Protein AF-0000000072926643 (afdb_homodimer)

Structure (mmCIF, N/CA/C/O backbone):
data_AF-0000000072926643-model_v1
#
loop_
_entity.id
_entity.type
_entity.pdbx_description
1 polymer 'Zn(2)-C6 fungal-type domain-containing protein'
#
loop_
_atom_site.group_PDB
_atom_site.id
_atom_site.type_symbol
_atom_site.label_atom_id
_atom_site.label_alt_id
_atom_site.label_comp_id
_atom_site.label_asym_id
_atom_site.label_entity_id
_atom_site.label_seq_id
_atom_site.pdbx_PDB_ins_code
_atom_site.Cartn_x
_atom_site.Cartn_y
_atom_site.Cartn_z
_atom_site.occupancy
_atom_site.B_iso_or_equiv
_atom_site.auth_seq_id
_atom_site.auth_comp_id
_atom_site.auth_asym_id
_atom_site.auth_atom_id
_atom_site.pdbx_PDB_model_num
ATOM 1 N N . MET A 1 1 ? 47.156 11.461 25.656 1 30.02 1 MET A N 1
ATOM 2 C CA . MET A 1 1 ? 46.344 12.68 25.766 1 30.02 1 MET A CA 1
ATOM 3 C C . MET A 1 1 ? 47 13.664 26.734 1 30.02 1 MET A C 1
ATOM 5 O O . MET A 1 1 ? 47.062 13.406 27.938 1 30.02 1 MET A O 1
ATOM 9 N N . ARG A 1 2 ? 47.844 14.43 26.391 1 39.53 2 ARG A N 1
ATOM 10 C CA . ARG A 1 2 ? 48.656 15.273 27.266 1 39.53 2 ARG A CA 1
ATOM 11 C C . ARG A 1 2 ? 47.781 16.297 27.984 1 39.53 2 ARG A C 1
ATOM 13 O O . ARG A 1 2 ? 47 17.016 27.344 1 39.53 2 ARG A O 1
ATOM 20 N N . THR A 1 3 ? 47.406 16.203 29.297 1 51.16 3 THR A N 1
ATOM 21 C CA . THR A 1 3 ? 46.594 16.906 30.297 1 51.16 3 THR A CA 1
ATOM 22 C C . THR A 1 3 ? 47.156 18.312 30.516 1 51.16 3 THR A C 1
ATOM 24 O O . THR A 1 3 ? 48.156 18.5 31.219 1 51.16 3 THR A O 1
ATOM 27 N N . THR A 1 4 ? 47.062 19.312 29.641 1 60.03 4 THR A N 1
ATOM 28 C CA . THR A 1 4 ? 47.781 20.594 29.781 1 60.03 4 THR A CA 1
ATOM 29 C C . THR A 1 4 ? 47.125 21.438 30.859 1 60.03 4 THR A C 1
ATOM 31 O O . THR A 1 4 ? 45.906 21.547 30.938 1 60.03 4 THR A O 1
ATOM 34 N N . ILE A 1 5 ? 47.656 21.922 31.922 1 71.25 5 ILE A N 1
ATOM 35 C CA . ILE A 1 5 ? 47.312 22.797 33.031 1 71.25 5 ILE A CA 1
ATOM 36 C C . ILE A 1 5 ? 47.094 24.219 32.531 1 71.25 5 ILE A C 1
ATOM 38 O O . ILE A 1 5 ? 47.969 24.781 31.859 1 71.25 5 ILE A O 1
ATOM 42 N N . ALA A 1 6 ? 45.906 24.688 32.469 1 75.69 6 ALA A N 1
ATOM 43 C CA . ALA A 1 6 ? 45.625 26.047 32 1 75.69 6 ALA A CA 1
ATOM 44 C C . ALA A 1 6 ? 44.75 26.781 33 1 75.69 6 ALA A C 1
ATOM 46 O O . ALA A 1 6 ? 44.062 26.172 33.844 1 75.69 6 ALA A O 1
ATOM 47 N N . CYS A 1 7 ? 44.75 27.906 33.125 1 75.25 7 CYS A N 1
ATOM 48 C CA . CYS A 1 7 ? 43.875 28.641 34.062 1 75.25 7 CYS A CA 1
ATOM 49 C C . CYS A 1 7 ? 42.469 28.781 33.531 1 75.25 7 CYS A C 1
ATOM 51 O O . CYS A 1 7 ? 42.25 28.672 32.312 1 75.25 7 CYS A O 1
ATOM 53 N N . GLU A 1 8 ? 41.594 29 34.281 1 73.94 8 GLU A N 1
ATOM 54 C CA . GLU A 1 8 ? 40.156 29.031 33.938 1 73.94 8 GLU A CA 1
ATOM 55 C C . GLU A 1 8 ? 39.875 30.125 32.906 1 73.94 8 GLU A C 1
ATOM 57 O O . GLU A 1 8 ? 39.094 29.922 31.984 1 73.94 8 GLU A O 1
ATOM 62 N N . ARG A 1 9 ? 40.469 31.188 32.906 1 74.5 9 ARG A N 1
ATOM 63 C CA . ARG A 1 9 ? 40.281 32.281 31.984 1 74.5 9 ARG A CA 1
ATOM 64 C C . ARG A 1 9 ? 40.844 31.938 30.609 1 74.5 9 ARG A C 1
ATOM 66 O O . ARG A 1 9 ? 40.156 32.156 29.594 1 74.5 9 ARG A O 1
ATOM 73 N N . CYS A 1 10 ? 41.938 31.531 30.594 1 72.31 10 CYS A N 1
ATOM 74 C CA . CYS A 1 10 ? 42.562 31.156 29.328 1 72.31 10 CYS A CA 1
ATOM 75 C C . CYS A 1 10 ? 41.844 29.969 28.688 1 72.31 10 CYS A C 1
ATOM 77 O O . CYS A 1 10 ? 41.75 29.906 27.469 1 72.31 10 CYS A O 1
ATOM 79 N N . ARG A 1 11 ? 41.312 29.016 29.531 1 71.25 11 ARG A N 1
ATOM 80 C CA . ARG A 1 11 ? 40.469 27.922 29.062 1 71.25 11 ARG A CA 1
ATOM 81 C C . ARG A 1 11 ? 39.188 28.438 28.422 1 71.25 11 ARG A C 1
ATOM 83 O O . ARG A 1 11 ? 38.75 27.953 27.375 1 71.25 11 ARG A O 1
ATOM 90 N N . ARG A 1 12 ? 38.594 29.469 28.984 1 70.06 12 ARG A N 1
ATOM 91 C CA . ARG A 1 12 ? 37.312 30.062 28.531 1 70.06 12 ARG A CA 1
ATOM 92 C C . ARG A 1 12 ? 37.531 30.891 27.266 1 70.06 12 ARG A C 1
ATOM 94 O O . ARG A 1 12 ? 36.656 30.906 26.375 1 70.06 12 ARG A O 1
ATOM 101 N N . SER A 1 13 ? 38.656 31.438 27.172 1 70.31 13 SER A N 1
ATOM 102 C CA . SER A 1 13 ? 38.938 32.312 26.047 1 70.31 13 SER A CA 1
ATOM 103 C C . SER A 1 13 ? 39.719 31.594 24.953 1 70.31 13 SER A C 1
ATOM 105 O O . SER A 1 13 ? 40.062 32.188 23.938 1 70.31 13 SER A O 1
ATOM 107 N N . LYS A 1 14 ? 39.844 30.281 25.141 1 64.88 14 LYS A N 1
ATOM 108 C CA . LYS A 1 14 ? 40.531 29.312 24.281 1 64.88 14 LYS A CA 1
ATOM 109 C C . LYS A 1 14 ? 41.812 29.875 23.719 1 64.88 14 LYS A C 1
ATOM 111 O O . LYS A 1 14 ? 42.156 29.656 22.547 1 64.88 14 LYS A O 1
ATOM 116 N N . VAL A 1 15 ? 42.469 30.562 24.578 1 76.31 15 VAL A N 1
ATOM 117 C CA . VAL A 1 15 ? 43.812 31.016 24.234 1 76.31 15 VAL A CA 1
ATOM 118 C C . VAL A 1 15 ? 44.844 30.172 24.953 1 76.31 15 VAL A C 1
ATOM 120 O O . VAL A 1 15 ? 44.562 29.578 26 1 76.31 15 VAL A O 1
ATOM 123 N N . LYS A 1 16 ? 45.938 30 24.328 1 75.75 16 LYS A N 1
ATOM 124 C CA . LYS A 1 16 ? 47.031 29.234 24.938 1 75.75 16 LYS A CA 1
ATOM 125 C C . LYS A 1 16 ? 47.5 29.891 26.234 1 75.75 16 LYS A C 1
ATOM 127 O O . LYS A 1 16 ? 47.938 31.047 26.234 1 75.75 16 LYS A O 1
ATOM 132 N N . CYS A 1 17 ? 47.281 29.141 27.312 1 74.19 17 CYS A N 1
ATOM 133 C CA . CYS A 1 17 ? 47.688 29.609 28.625 1 74.19 17 CYS A CA 1
ATOM 134 C C . CYS A 1 17 ? 49.188 29.422 28.812 1 74.19 17 CYS A C 1
ATOM 136 O O . CYS A 1 17 ? 49.688 28.297 28.906 1 74.19 17 CYS A O 1
ATOM 138 N N . ARG A 1 18 ? 49.969 30.406 28.656 1 79.69 18 ARG A N 1
ATOM 139 C CA . ARG A 1 18 ? 51.406 30.359 28.828 1 79.69 18 ARG A CA 1
ATOM 140 C C . ARG A 1 18 ? 51.781 30.656 30.281 1 79.69 18 ARG A C 1
ATOM 142 O O . ARG A 1 18 ? 51.594 31.766 30.766 1 79.69 18 ARG A O 1
ATOM 149 N N . HIS A 1 19 ? 51.969 29.484 31.047 1 76.62 19 HIS A N 1
ATOM 150 C CA . HIS A 1 19 ? 52.406 29.625 32.438 1 76.62 19 HIS A CA 1
ATOM 151 C C . HIS A 1 19 ? 53.594 28.719 32.719 1 76.62 19 HIS A C 1
ATOM 153 O O . HIS A 1 19 ? 53.875 27.781 31.953 1 76.62 19 HIS A O 1
ATOM 159 N N . ASN A 1 20 ? 54.438 29.031 33.656 1 71.94 20 ASN A N 1
ATOM 160 C CA . ASN A 1 20 ? 55.594 28.234 34.062 1 71.94 20 ASN A CA 1
ATOM 161 C C . ASN A 1 20 ? 55.25 27.297 35.219 1 71.94 20 ASN A C 1
ATOM 163 O O . ASN A 1 20 ? 56.062 27.094 36.125 1 71.94 20 ASN A O 1
ATOM 167 N N . GLY A 1 21 ? 53.781 26.703 35.25 1 72.81 21 GLY A N 1
ATOM 168 C CA . GLY A 1 21 ? 53.344 25.719 36.25 1 72.81 21 GLY A CA 1
ATOM 169 C C . GLY A 1 21 ? 52.688 26.344 37.438 1 72.81 21 GLY A C 1
ATOM 170 O O . GLY A 1 21 ? 52.156 25.625 38.281 1 72.81 21 GLY A O 1
ATOM 171 N N . GLN A 1 22 ? 52.719 27.719 37.562 1 76.25 22 GLN A N 1
ATOM 172 C CA . GLN A 1 22 ? 52.094 28.422 38.688 1 76.25 22 GLN A CA 1
ATOM 173 C C . GLN A 1 22 ? 51.25 29.578 38.219 1 76.25 22 GLN A C 1
ATOM 175 O O . GLN A 1 22 ? 51.562 30.234 37.219 1 76.25 22 GLN A O 1
ATOM 180 N N . PRO A 1 23 ? 50.094 29.781 38.938 1 77.75 23 PRO A N 1
ATOM 181 C CA . PRO A 1 23 ? 49.375 31.016 38.625 1 77.75 23 PRO A CA 1
ATOM 182 C C . PRO A 1 23 ? 50.125 32.25 39.094 1 77.75 23 PRO A C 1
ATOM 184 O O . PRO A 1 23 ? 50.938 32.188 40 1 77.75 23 PRO A O 1
ATOM 187 N N . PRO A 1 24 ? 50.031 33.312 38.5 1 76.38 24 PRO A N 1
ATOM 188 C CA . PRO A 1 24 ? 49.156 33.625 37.375 1 76.38 24 PRO A CA 1
ATOM 189 C C . PRO A 1 24 ? 49.812 33.344 36 1 76.38 24 PRO A C 1
ATOM 191 O O . PRO A 1 24 ? 51.031 33.406 35.875 1 76.38 24 PRO A O 1
ATOM 194 N N . CYS A 1 25 ? 49 32.969 34.969 1 78.38 25 CYS A N 1
ATOM 195 C CA . CYS A 1 25 ? 49.5 32.781 33.625 1 78.38 25 CYS A CA 1
ATOM 196 C C . CYS A 1 25 ? 49.812 34.094 32.938 1 78.38 25 CYS A C 1
ATOM 198 O O . CYS A 1 25 ? 49.344 35.156 33.406 1 78.38 25 CYS A O 1
ATOM 200 N N . ALA A 1 26 ? 50.594 34.094 31.875 1 81.25 26 ALA A N 1
ATOM 201 C CA . ALA A 1 26 ? 51.031 35.312 31.203 1 81.25 26 ALA A CA 1
ATOM 202 C C . ALA A 1 26 ? 49.875 36.156 30.75 1 81.25 26 ALA A C 1
ATOM 204 O O . ALA A 1 26 ? 49.938 37.406 30.75 1 81.25 26 ALA A O 1
ATOM 205 N N . GLY A 1 27 ? 48.781 35.562 30.391 1 76.88 27 GLY A N 1
ATOM 206 C CA . GLY A 1 27 ? 47.594 36.281 29.969 1 76.88 27 GLY A CA 1
ATOM 207 C C . GLY A 1 27 ? 46.875 37 31.094 1 76.88 27 GLY A C 1
ATOM 208 O O . GLY A 1 27 ? 46.469 38.125 30.938 1 76.88 27 GLY A O 1
ATOM 209 N N . CYS A 1 28 ? 46.719 36.344 32.094 1 77.88 28 CYS A N 1
ATOM 210 C CA . CYS A 1 28 ? 46.094 36.938 33.25 1 77.88 28 CYS A CA 1
ATOM 211 C C . CYS A 1 28 ? 46.938 38.094 33.812 1 77.88 28 CYS A C 1
ATOM 213 O O . CYS A 1 28 ? 46.375 39.062 34.312 1 77.88 28 CYS A O 1
ATOM 215 N N . ILE A 1 29 ? 48.25 38 33.656 1 80 29 ILE A N 1
ATOM 216 C CA . ILE A 1 29 ? 49.125 39.094 34.062 1 80 29 ILE A CA 1
ATOM 217 C C . ILE A 1 29 ? 48.875 40.312 33.188 1 80 29 ILE A C 1
ATOM 219 O O . ILE A 1 29 ? 48.75 41.438 33.688 1 80 29 ILE A O 1
ATOM 223 N N . LYS A 1 30 ? 48.781 40.094 31.875 1 77.75 30 LYS A N 1
ATOM 224 C CA . LYS A 1 30 ? 48.594 41.188 30.953 1 77.75 30 LYS A CA 1
ATOM 225 C C . LYS A 1 30 ? 47.219 41.844 31.156 1 77.75 30 LYS A C 1
ATOM 227 O O . LYS A 1 30 ? 47.062 43.062 31 1 77.75 30 LYS A O 1
ATOM 232 N N . SER A 1 31 ? 46.281 41.062 31.531 1 72.94 31 SER A N 1
ATOM 233 C CA . SER A 1 31 ? 44.906 41.531 31.672 1 72.94 31 SER A CA 1
ATOM 234 C C . SER A 1 31 ? 44.625 42.031 33.094 1 72.94 31 SER A C 1
ATOM 236 O O . SER A 1 31 ? 43.562 42.531 33.375 1 72.94 31 SER A O 1
ATOM 238 N N . GLY A 1 32 ? 45.469 41.844 34 1 75.62 32 GLY A N 1
ATOM 239 C CA . GLY A 1 32 ? 45.375 42.344 35.375 1 75.62 32 GLY A CA 1
ATOM 240 C C . GLY A 1 32 ? 44.625 41.406 36.281 1 75.62 32 GLY A C 1
ATOM 241 O O . GLY A 1 32 ? 44.25 41.781 37.406 1 75.62 32 GLY A O 1
ATOM 242 N N . CYS A 1 33 ? 44.188 40.375 35.875 1 69.62 33 CYS A N 1
ATOM 243 C CA . CYS A 1 33 ? 43.406 39.438 36.688 1 69.62 33 CYS A CA 1
ATOM 244 C C . CYS A 1 33 ? 44.312 38.406 37.344 1 69.62 33 CYS A C 1
ATOM 246 O O . CYS A 1 33 ? 44.031 37.219 37.344 1 69.62 33 CYS A O 1
ATOM 248 N N . THR A 1 34 ? 45.312 38.688 37.75 1 75.31 34 THR A N 1
ATOM 249 C CA . THR A 1 34 ? 46.344 37.875 38.312 1 75.31 34 THR A CA 1
ATOM 250 C C . THR A 1 34 ? 45.844 37.125 39.562 1 75.31 34 THR A C 1
ATOM 252 O O . THR A 1 34 ? 46.281 36 39.844 1 75.31 34 THR A O 1
ATOM 255 N N . GLU A 1 35 ? 44.875 37.719 40.406 1 75.69 35 GLU A N 1
ATOM 256 C CA . GLU A 1 35 ? 44.406 37.188 41.688 1 75.69 35 GLU A CA 1
ATOM 257 C C . GLU A 1 35 ? 43.469 36 41.438 1 75.69 35 GLU A C 1
ATOM 259 O O . GLU A 1 35 ? 43.375 35.094 42.312 1 75.69 35 GLU A O 1
ATOM 264 N N . THR A 1 36 ? 42.875 36.062 40.406 1 73.88 36 THR A N 1
ATOM 265 C CA . THR A 1 36 ? 41.875 35.031 40.188 1 73.88 36 THR A CA 1
ATOM 266 C C . THR A 1 36 ? 42.406 33.969 39.219 1 73.88 36 THR A C 1
ATOM 268 O O . THR A 1 36 ? 41.719 33.031 38.875 1 73.88 36 THR A O 1
ATOM 271 N N . CYS A 1 37 ? 43.625 34.094 38.781 1 73.94 37 CYS A N 1
ATOM 272 C CA . CYS A 1 37 ? 44.219 33.125 37.875 1 73.94 37 CYS A CA 1
ATOM 273 C C . CYS A 1 37 ? 44.531 31.812 38.594 1 73.94 37 CYS A C 1
ATOM 275 O O . CYS A 1 37 ? 45.438 31.781 39.469 1 73.94 37 CYS A O 1
ATOM 277 N N . VAL A 1 38 ? 43.719 30.828 38.562 1 75.94 38 VAL A N 1
ATOM 278 C CA . VAL A 1 38 ? 43.969 29.516 39.125 1 75.94 38 VAL A CA 1
ATOM 279 C C . VAL A 1 38 ? 44.312 28.516 38.031 1 75.94 38 VAL A C 1
ATOM 281 O O . VAL A 1 38 ? 43.562 28.375 37.062 1 75.94 38 VAL A O 1
ATOM 284 N N . LEU A 1 39 ? 45.438 27.984 38 1 69.81 39 LEU A N 1
ATOM 285 C CA . LEU A 1 39 ? 45.844 26.922 37.094 1 69.81 39 LEU A CA 1
ATOM 286 C C . LEU A 1 39 ? 45.219 25.594 37.5 1 69.81 39 LEU A C 1
ATOM 288 O O . LEU A 1 39 ? 45.344 25.156 38.656 1 69.81 39 LEU A O 1
ATOM 292 N N . SER A 1 40 ? 44.219 25.094 37.031 1 66.44 40 SER A N 1
ATOM 293 C CA . SER A 1 40 ? 43.656 23.797 37.344 1 66.44 40 SER A CA 1
ATOM 294 C C . SER A 1 40 ? 43.906 22.797 36.219 1 66.44 40 SER A C 1
ATOM 296 O O . SER A 1 40 ? 44.156 23.188 35.062 1 66.44 40 SER A O 1
ATOM 298 N N . GLY A 1 41 ? 44.156 21.531 36.344 1 56.75 41 GLY A N 1
ATOM 299 C CA . GLY A 1 41 ? 44.188 20.484 35.344 1 56.75 41 GLY A CA 1
ATOM 300 C C . GLY A 1 41 ? 42.875 20.266 34.656 1 56.75 41 GLY A C 1
ATOM 301 O O . GLY A 1 41 ? 41.844 20.844 35.062 1 56.75 41 GLY A O 1
ATOM 302 N N . PRO A 1 42 ? 42.719 19.516 33.594 1 42.53 42 PRO A N 1
ATOM 303 C CA . PRO A 1 42 ? 41.438 19.375 32.969 1 42.53 42 PRO A CA 1
ATOM 304 C C . PRO A 1 42 ? 40.344 18.859 33.938 1 42.53 42 PRO A C 1
ATOM 306 O O . PRO A 1 42 ? 40.531 17.812 34.562 1 42.53 42 PRO A O 1
ATOM 309 N N . VAL A 1 43 ? 39.75 19.406 34.75 1 37.56 43 VAL A N 1
ATOM 310 C CA . VAL A 1 43 ? 38.688 18.75 35.469 1 37.56 43 VAL A CA 1
ATOM 311 C C . VAL A 1 43 ? 37.688 18.156 34.469 1 37.56 43 VAL A C 1
ATOM 313 O O . VAL A 1 43 ? 37.281 18.844 33.531 1 37.56 43 VAL A O 1
ATOM 316 N N . LEU A 1 44 ? 37.594 16.812 34.281 1 34.84 44 LEU A N 1
ATOM 317 C CA . LEU A 1 44 ? 36.5 16.141 33.594 1 34.84 44 LEU A CA 1
ATOM 318 C C . LEU A 1 44 ? 35.156 16.688 34.031 1 34.84 44 LEU A C 1
ATOM 320 O O . LEU A 1 44 ? 34.75 16.484 35.188 1 34.84 44 LEU A O 1
ATOM 324 N N . GLY A 1 45 ? 34.844 17.734 33.875 1 30.28 45 GLY A N 1
ATOM 325 C CA . GLY A 1 45 ? 33.625 18.391 34.375 1 30.28 45 GLY A CA 1
ATOM 326 C C . GLY A 1 45 ? 32.375 17.578 34.156 1 30.28 45 GLY A C 1
ATOM 327 O O . GLY A 1 45 ? 32.125 17.078 33.062 1 30.28 45 GLY A O 1
ATOM 328 N N . GLN A 1 46 ? 31.891 16.938 35.25 1 29.5 46 GLN A N 1
ATOM 329 C CA . GLN A 1 46 ? 30.578 16.297 35.375 1 29.5 46 GLN A CA 1
ATOM 330 C C . GLN A 1 46 ? 29.469 17.234 34.938 1 29.5 46 GLN A C 1
ATOM 332 O O . GLN A 1 46 ? 29.109 18.172 35.656 1 29.5 46 GLN A O 1
ATOM 337 N N . SER A 1 47 ? 29.578 17.797 33.938 1 27.02 47 SER A N 1
ATOM 338 C CA . SER A 1 47 ? 28.531 18.75 33.625 1 27.02 47 SER A CA 1
ATOM 339 C C . SER A 1 47 ? 27.141 18.172 33.906 1 27.02 47 SER A C 1
ATOM 341 O O . SER A 1 47 ? 26.844 17.047 33.531 1 27.02 47 SER A O 1
ATOM 343 N N . LEU A 1 48 ? 26.656 18.656 34.969 1 29 48 LEU A N 1
ATOM 344 C CA . LEU A 1 48 ? 25.281 18.438 35.375 1 29 48 LEU A CA 1
ATOM 345 C C . LEU A 1 48 ? 24.328 18.578 34.188 1 29 48 LEU A C 1
ATOM 347 O O . LEU A 1 48 ? 24.078 19.688 33.719 1 29 48 LEU A O 1
ATOM 351 N N . GLY A 1 49 ? 24.594 17.984 33.25 1 24.73 49 GLY A N 1
ATOM 352 C CA . GLY A 1 49 ? 23.875 17.969 32 1 24.73 49 GLY A CA 1
ATOM 353 C C . GLY A 1 49 ? 22.375 17.844 32.188 1 24.73 49 GLY A C 1
ATOM 354 O O . GLY A 1 49 ? 21.906 17.031 32.969 1 24.73 49 GLY A O 1
ATOM 355 N N . SER A 1 50 ? 21.812 19.047 32.188 1 24.78 50 SER A N 1
ATOM 356 C CA . SER A 1 50 ? 20.359 19.031 32.281 1 24.78 50 SER A CA 1
ATOM 357 C C . SER A 1 50 ? 19.766 17.875 31.5 1 24.78 50 SER A C 1
ATOM 359 O O . SER A 1 50 ? 20.219 17.562 30.391 1 24.78 50 SER A O 1
ATOM 361 N N . LYS A 1 51 ? 19.078 17.062 32.25 1 26.59 51 LYS A N 1
ATOM 362 C CA . LYS A 1 51 ? 18.438 15.852 31.75 1 26.59 51 LYS A CA 1
ATOM 363 C C . LYS A 1 51 ? 17.812 16.078 30.375 1 26.59 51 LYS A C 1
ATOM 365 O O . LYS A 1 51 ? 16.969 16.969 30.219 1 26.59 51 LYS A O 1
ATOM 370 N N . ARG A 1 52 ? 18.625 15.883 29.359 1 25.47 52 ARG A N 1
ATOM 371 C CA . ARG A 1 52 ? 18.094 15.805 28 1 25.47 52 ARG A CA 1
ATOM 372 C C . ARG A 1 52 ? 16.719 15.141 27.984 1 25.47 52 ARG A C 1
ATOM 374 O O . ARG A 1 52 ? 16.531 14.094 28.609 1 25.47 52 ARG A O 1
ATOM 381 N N . PRO A 1 53 ? 15.719 15.914 27.703 1 23.48 53 PRO A N 1
ATOM 382 C CA . PRO A 1 53 ? 14.539 15.07 27.922 1 23.48 53 PRO A CA 1
ATOM 383 C C . PRO A 1 53 ? 14.734 13.641 27.422 1 23.48 53 PRO A C 1
ATOM 385 O O . PRO A 1 53 ? 15.523 13.414 26.5 1 23.48 53 PRO A O 1
ATOM 388 N N . ALA A 1 54 ? 14.477 12.688 28.203 1 23.64 54 ALA A N 1
ATOM 389 C CA . ALA A 1 54 ? 14.594 11.234 28.047 1 23.64 54 ALA A CA 1
ATOM 390 C C . ALA A 1 54 ? 14.422 10.828 26.594 1 23.64 54 ALA A C 1
ATOM 392 O O . ALA A 1 54 ? 13.609 11.406 25.859 1 23.64 54 ALA A O 1
ATOM 393 N N . LYS A 1 55 ? 15.367 10.305 25.844 1 27.12 55 LYS A N 1
ATOM 394 C CA . LYS A 1 55 ? 15.414 9.289 24.797 1 27.12 55 LYS A CA 1
ATOM 395 C C . LYS A 1 55 ? 14.078 8.555 24.688 1 27.12 55 LYS A C 1
ATOM 397 O O . LYS A 1 55 ? 13.312 8.508 25.656 1 27.12 55 LYS A O 1
ATOM 402 N N . ARG A 1 56 ? 13.805 8.023 23.484 1 26.83 56 ARG A N 1
ATOM 403 C CA . ARG A 1 56 ? 12.727 7.051 23.406 1 26.83 56 ARG A CA 1
ATOM 404 C C . ARG A 1 56 ? 12.75 6.105 24.609 1 26.83 56 ARG A C 1
ATOM 406 O O . ARG A 1 56 ? 13.664 5.281 24.734 1 26.83 56 ARG A O 1
ATOM 413 N N . GLN A 1 57 ? 12.703 6.438 25.781 1 26.22 57 GLN A N 1
ATOM 414 C CA . GLN A 1 57 ? 12.617 5.336 26.734 1 26.22 57 GLN A CA 1
ATOM 415 C C . GLN A 1 57 ? 12 4.098 26.094 1 26.22 57 GLN A C 1
ATOM 417 O O . GLN A 1 57 ? 10.867 4.148 25.594 1 26.22 57 GLN A O 1
ATOM 422 N N . ARG A 1 58 ? 12.805 3.402 25.281 1 27.41 58 ARG A N 1
ATOM 423 C CA . ARG A 1 58 ? 12.25 2.051 25.266 1 27.41 58 ARG A CA 1
ATOM 424 C C . ARG A 1 58 ? 11.484 1.757 26.547 1 27.41 58 ARG A C 1
ATOM 426 O O . ARG A 1 58 ? 12.023 1.886 27.641 1 27.41 58 ARG A O 1
ATOM 433 N N . LEU A 1 59 ? 10.32 1.999 26.531 1 27.98 59 LEU A N 1
ATOM 434 C CA . LEU A 1 59 ? 9.57 1.422 27.641 1 27.98 59 LEU A CA 1
ATOM 435 C C . LEU A 1 59 ? 10.125 0.052 28.016 1 27.98 59 LEU A C 1
ATOM 437 O O . LEU A 1 59 ? 9.891 -0.932 27.312 1 27.98 59 LEU A O 1
ATOM 441 N N . SER A 1 60 ? 11.453 -0.099 28.109 1 28.27 60 SER A N 1
ATOM 442 C CA . SER A 1 60 ? 11.773 -1.277 28.922 1 28.27 60 SER A CA 1
ATOM 443 C C . SER A 1 60 ? 10.734 -1.506 30 1 28.27 60 SER A C 1
ATOM 445 O O . SER A 1 60 ? 10.344 -0.57 30.703 1 28.27 60 SER A O 1
ATOM 447 N N . VAL A 1 61 ? 10.016 -2.566 29.734 1 29.25 61 VAL A N 1
ATOM 448 C CA . VAL A 1 61 ? 9.273 -3.152 30.859 1 29.25 61 VAL A CA 1
ATOM 449 C C . VAL A 1 61 ? 10.188 -3.277 32.062 1 29.25 61 VAL A C 1
ATOM 451 O O . VAL A 1 61 ? 11.031 -4.176 32.125 1 29.25 61 VAL A O 1
ATOM 454 N N . ASP A 1 62 ? 11.078 -2.455 32.312 1 28.84 62 ASP A N 1
ATOM 455 C CA . ASP A 1 62 ? 11.414 -2.635 33.719 1 28.84 62 ASP A CA 1
ATOM 456 C C . ASP A 1 62 ? 10.156 -2.893 34.562 1 28.84 62 ASP A C 1
ATOM 458 O O . ASP A 1 62 ? 9.273 -2.035 34.656 1 28.84 62 ASP A O 1
ATOM 462 N N . GLN A 1 63 ? 9.891 -4.195 34.625 1 30 63 GLN A N 1
ATOM 463 C CA . GLN A 1 63 ? 8.945 -4.68 35.625 1 30 63 GLN A CA 1
ATOM 464 C C . GLN A 1 63 ? 9.242 -4.074 37 1 30 63 GLN A C 1
ATOM 466 O O . GLN A 1 63 ? 9.664 -4.781 37.906 1 30 63 GLN A O 1
ATOM 471 N N . SER A 1 64 ? 10.102 -3.084 37.062 1 29.41 64 SER A N 1
ATOM 472 C CA . SER A 1 64 ? 9.969 -2.713 38.469 1 29.41 64 SER A CA 1
ATOM 473 C C . SER A 1 64 ? 8.508 -2.668 38.875 1 29.41 64 SER A C 1
ATOM 475 O O . SER A 1 64 ? 7.66 -2.133 38.156 1 29.41 64 SER A O 1
ATOM 477 N N . GLN A 1 65 ? 8.203 -3.604 39.656 1 30.61 65 GLN A N 1
ATOM 478 C CA . GLN A 1 65 ? 7 -3.678 40.5 1 30.61 65 GLN A CA 1
ATOM 479 C C . GLN A 1 65 ? 6.668 -2.32 41.094 1 30.61 65 GLN A C 1
ATOM 481 O O . GLN A 1 65 ? 6.613 -2.182 42.312 1 30.61 65 GLN A O 1
ATOM 486 N N . THR A 1 66 ? 7.496 -1.263 40.812 1 30.75 66 THR A N 1
ATOM 487 C CA . THR A 1 66 ? 6.793 -0.214 41.531 1 30.75 66 THR A CA 1
ATOM 488 C C . THR A 1 66 ? 5.293 -0.292 41.281 1 30.75 66 THR A C 1
ATOM 490 O O . THR A 1 66 ? 4.852 -0.425 40.125 1 30.75 66 THR A O 1
ATOM 493 N N . ASP A 1 67 ? 4.633 -0.586 42.188 1 32.88 67 ASP A N 1
ATOM 494 C CA . ASP A 1 67 ? 3.213 -0.45 42.5 1 32.88 67 ASP A CA 1
ATOM 495 C C . ASP A 1 67 ? 2.623 0.799 41.844 1 32.88 67 ASP A C 1
ATOM 497 O O . ASP A 1 67 ? 1.822 1.507 42.469 1 32.88 67 ASP A O 1
ATOM 501 N N . ILE A 1 68 ? 3.434 1.572 41.219 1 39.03 68 ILE A N 1
ATOM 502 C CA . ILE A 1 68 ? 2.648 2.723 40.781 1 39.03 68 ILE A CA 1
ATOM 503 C C . ILE A 1 68 ? 1.365 2.246 40.094 1 39.03 68 ILE A C 1
ATOM 505 O O . ILE A 1 68 ? 1.405 1.718 39 1 39.03 68 ILE A O 1
ATOM 509 N N . PHE A 1 69 ? 0.505 1.584 40.625 1 42.28 69 PHE A N 1
ATOM 510 C CA . PHE A 1 69 ? -0.782 0.898 40.594 1 42.28 69 PHE A CA 1
ATOM 511 C C . PHE A 1 69 ? -1.627 1.346 39.406 1 42.28 69 PHE A C 1
ATOM 513 O O . PHE A 1 69 ? -2.062 0.521 38.625 1 42.28 69 PHE A O 1
ATOM 520 N N . GLY A 1 70 ? -2.707 2.434 39.656 1 51.56 70 GLY A N 1
ATOM 521 C CA . GLY A 1 70 ? -4.137 2.492 39.375 1 51.56 70 GLY A CA 1
ATOM 522 C C . GLY A 1 70 ? -4.465 2.893 37.969 1 51.56 70 GLY A C 1
ATOM 523 O O . GLY A 1 70 ? -5.449 2.418 37.375 1 51.56 70 GLY A O 1
ATOM 524 N N . ASP A 1 71 ? -3.611 3.727 37.188 1 76.19 71 ASP A N 1
ATOM 525 C CA . ASP A 1 71 ? -4.188 4.344 36 1 76.19 71 ASP A CA 1
ATOM 526 C C . ASP A 1 71 ? -3.596 3.74 34.75 1 76.19 71 ASP A C 1
ATOM 528 O O . ASP A 1 71 ? -3.992 4.105 33.625 1 76.19 71 ASP A O 1
ATOM 532 N N . VAL A 1 72 ? -2.605 2.746 34.906 1 86.31 72 VAL A N 1
ATOM 533 C CA . VAL A 1 72 ? -2.053 2.098 33.75 1 86.31 72 VAL A CA 1
ATOM 534 C C . VAL A 1 72 ? -2.859 0.842 33.406 1 86.31 72 VAL A C 1
ATOM 536 O O . VAL A 1 72 ? -3.107 0.011 34.281 1 86.31 72 VAL A O 1
ATOM 539 N N . TRP A 1 73 ? -3.24 0.755 32.156 1 92 73 TRP A N 1
ATOM 540 C CA . TRP A 1 73 ? -4.078 -0.346 31.688 1 92 73 TRP A CA 1
ATOM 541 C C . TRP A 1 73 ? -3.254 -1.617 31.516 1 92 73 TRP A C 1
ATOM 543 O O . TRP A 1 73 ? -2.143 -1.574 30.984 1 92 73 TRP A O 1
ATOM 553 N N . GLN A 1 74 ? -3.748 -2.734 32.031 1 90.62 74 GLN A N 1
ATOM 554 C CA . GLN A 1 74 ? -3.047 -4.008 31.906 1 90.62 74 GLN A CA 1
ATOM 555 C C . GLN A 1 74 ? -3.934 -5.066 31.266 1 90.62 74 GLN A C 1
ATOM 557 O O . GLN A 1 74 ? -3.434 -6.02 30.656 1 90.62 74 GLN A O 1
ATOM 562 N N . ASP A 1 75 ? -5.148 -4.812 31.406 1 93.75 75 ASP A N 1
ATOM 563 C CA . ASP A 1 75 ? -6.145 -5.723 30.844 1 93.75 75 ASP A CA 1
ATOM 564 C C . ASP A 1 75 ? -7.27 -4.953 30.156 1 93.75 75 ASP A C 1
ATOM 566 O O . ASP A 1 75 ? -7.766 -3.959 30.688 1 93.75 75 ASP A O 1
ATOM 570 N N . ILE A 1 76 ? -7.68 -5.473 29.062 1 94.44 76 ILE A N 1
ATOM 571 C CA . ILE A 1 76 ? -8.633 -4.746 28.234 1 94.44 76 ILE A CA 1
ATOM 572 C C . ILE A 1 76 ? -9.961 -4.598 28.969 1 94.44 76 ILE A C 1
ATOM 574 O O . ILE A 1 76 ? -10.516 -3.5 29.047 1 94.44 76 ILE A O 1
ATOM 578 N N . ASN A 1 77 ? -10.445 -5.711 29.516 1 92.62 77 ASN A N 1
ATOM 579 C CA . ASN A 1 77 ? -11.734 -5.691 30.203 1 92.62 77 ASN A CA 1
ATOM 580 C C . ASN A 1 77 ? -11.68 -4.832 31.469 1 92.62 77 ASN A C 1
ATOM 582 O O . ASN A 1 77 ? -12.617 -4.082 31.75 1 92.62 77 ASN A O 1
ATOM 586 N N . GLN A 1 78 ? -10.625 -4.887 32.125 1 93.19 78 GLN A N 1
ATOM 587 C CA . GLN A 1 78 ? -10.461 -4.082 33.344 1 93.19 78 GLN A CA 1
ATOM 588 C C . GLN A 1 78 ? -10.375 -2.596 33 1 93.19 78 GLN A C 1
ATOM 590 O O . GLN A 1 78 ? -10.984 -1.763 33.656 1 93.19 78 GLN A O 1
ATOM 595 N N . ALA A 1 79 ? -9.586 -2.295 31.984 1 93.81 79 ALA A N 1
ATOM 596 C CA . ALA A 1 79 ? -9.453 -0.907 31.547 1 93.81 79 ALA A CA 1
ATOM 597 C C . ALA A 1 79 ? -10.797 -0.331 31.125 1 93.81 79 ALA A C 1
ATOM 599 O O . ALA A 1 79 ? -11.125 0.811 31.469 1 93.81 79 ALA A O 1
ATOM 600 N N . PHE A 1 80 ? -11.594 -1.106 30.438 1 92.19 80 PHE A N 1
ATOM 601 C CA . PHE A 1 80 ? -12.891 -0.642 29.953 1 92.19 80 PHE A CA 1
ATOM 602 C C . PHE A 1 80 ? -13.883 -0.498 31.094 1 92.19 80 PHE A C 1
ATOM 604 O O . PHE A 1 80 ? -14.688 0.434 31.109 1 92.19 80 PHE A O 1
ATOM 611 N N . GLU A 1 81 ? -13.773 -1.422 32.031 1 90.25 81 GLU A N 1
ATOM 612 C CA . GLU A 1 81 ? -14.656 -1.357 33.219 1 90.25 81 GLU A CA 1
ATOM 613 C C . GLU A 1 81 ? -14.344 -0.134 34.062 1 90.25 81 GLU A C 1
ATOM 615 O O . GLU A 1 81 ? -15.242 0.442 34.688 1 90.25 81 GLU A O 1
ATOM 620 N N . GLN A 1 82 ? -13.133 0.261 34.062 1 90.94 82 GLN A N 1
ATOM 621 C CA . GLN A 1 82 ? -12.695 1.401 34.844 1 90.94 82 GLN A CA 1
ATOM 622 C C . GLN A 1 82 ? -13.023 2.719 34.156 1 90.94 82 GLN A C 1
ATOM 624 O O . GLN A 1 82 ? -12.969 3.785 34.781 1 90.94 82 GLN A O 1
ATOM 629 N N . THR A 1 83 ? -13.391 2.656 32.906 1 91.88 83 THR A N 1
ATOM 630 C CA . THR A 1 83 ? -13.742 3.848 32.125 1 91.88 83 THR A CA 1
ATOM 631 C C . THR A 1 83 ? -15.258 4.047 32.125 1 91.88 83 THR A C 1
ATOM 633 O O . THR A 1 83 ? -15.984 3.271 31.484 1 91.88 83 THR A O 1
ATOM 636 N N . SER A 1 84 ? -15.703 5.074 32.75 1 91.25 84 SER A N 1
ATOM 637 C CA . SER A 1 84 ? -17.141 5.309 32.844 1 91.25 84 SER A CA 1
ATOM 638 C C . SER A 1 84 ? -17.75 5.613 31.469 1 91.25 84 SER A C 1
ATOM 640 O O . SER A 1 84 ? -17.047 6.109 30.562 1 91.25 84 SER A O 1
ATOM 642 N N . ARG A 1 85 ? -19 5.379 31.297 1 90.25 85 ARG A N 1
ATOM 643 C CA . ARG A 1 85 ? -19.719 5.664 30.047 1 90.25 85 ARG A CA 1
ATOM 644 C C . ARG A 1 85 ? -19.672 7.152 29.719 1 90.25 85 ARG A C 1
ATOM 646 O O . ARG A 1 85 ? -19.547 7.531 28.562 1 90.25 85 ARG A O 1
ATOM 653 N N . ALA A 1 86 ? -19.781 7.914 30.672 1 91.44 86 ALA A N 1
ATOM 654 C CA . ALA A 1 86 ? -19.719 9.359 30.484 1 91.44 86 ALA A CA 1
ATOM 655 C C . ALA A 1 86 ? -18.375 9.789 29.891 1 91.44 86 ALA A C 1
ATOM 657 O O . ALA A 1 86 ? -18.312 10.688 29.047 1 91.44 86 ALA A O 1
ATOM 658 N N . GLN A 1 87 ? -17.328 9.125 30.344 1 92.81 87 GLN A N 1
ATOM 659 C CA . GLN A 1 87 ? -16 9.422 29.812 1 92.81 87 GLN A CA 1
ATOM 660 C C . GLN A 1 87 ? -15.891 9.023 28.344 1 92.81 87 GLN A C 1
ATOM 662 O O . GLN A 1 87 ? -15.281 9.742 27.547 1 92.81 87 GLN A O 1
ATOM 667 N N . VAL A 1 88 ? -16.469 7.891 28.047 1 93.31 88 VAL A N 1
ATOM 668 C CA . VAL A 1 88 ? -16.422 7.41 26.656 1 93.31 88 VAL A CA 1
ATOM 669 C C . VAL A 1 88 ? -17.188 8.383 25.75 1 93.31 88 VAL A C 1
ATOM 671 O O . VAL A 1 88 ? -16.703 8.742 24.688 1 93.31 88 VAL A O 1
ATOM 674 N N . ILE A 1 89 ? -18.312 8.836 26.172 1 92.25 89 ILE A N 1
ATOM 675 C CA . ILE A 1 89 ? -19.125 9.75 25.391 1 92.25 89 ILE A CA 1
ATOM 676 C C . ILE A 1 89 ? -18.391 11.078 25.203 1 92.25 89 ILE A C 1
ATOM 678 O O . ILE A 1 89 ? -18.328 11.609 24.094 1 92.25 89 ILE A O 1
ATOM 682 N N . SER A 1 90 ? -17.844 11.562 26.297 1 93.69 90 SER A N 1
ATOM 683 C CA . SER A 1 90 ? -17.078 12.805 26.219 1 93.69 90 SER A CA 1
ATOM 684 C C . SER A 1 90 ? -15.883 12.664 25.281 1 93.69 90 SER A C 1
ATOM 686 O O . SER A 1 90 ? -15.57 13.594 24.531 1 93.69 90 SER A O 1
ATOM 688 N N . ALA A 1 91 ? -15.258 11.531 25.359 1 95.12 91 ALA A N 1
ATOM 689 C CA . ALA A 1 91 ? -14.094 11.273 24.5 1 95.12 91 ALA A CA 1
ATOM 690 C C . ALA A 1 91 ? -14.492 11.234 23.031 1 95.12 91 ALA A C 1
ATOM 692 O O . ALA A 1 91 ? -13.789 11.789 22.188 1 95.12 91 ALA A O 1
ATOM 693 N N . ILE A 1 92 ? -15.562 10.594 22.734 1 94.38 92 ILE A N 1
ATOM 694 C CA . ILE A 1 92 ? -16.047 10.5 21.359 1 94.38 92 ILE A CA 1
ATOM 695 C C . ILE A 1 92 ? -16.391 11.891 20.844 1 94.38 92 ILE A C 1
ATOM 697 O O . ILE A 1 92 ? -16.016 12.234 19.719 1 94.38 92 ILE A O 1
ATOM 701 N N . ASN A 1 93 ? -16.984 12.703 21.625 1 92.44 93 ASN A N 1
ATOM 702 C CA . ASN A 1 93 ? -17.359 14.055 21.219 1 92.44 93 ASN A CA 1
ATOM 703 C C . ASN A 1 93 ? -16.125 14.922 20.969 1 92.44 93 ASN A C 1
ATOM 705 O O . ASN A 1 93 ? -16.062 15.664 20 1 92.44 93 ASN A O 1
ATOM 709 N N . LEU A 1 94 ? -15.258 14.797 21.859 1 95.06 94 LEU A N 1
ATOM 710 C CA . LEU A 1 94 ? -14.016 15.547 21.703 1 95.06 94 LEU A CA 1
ATOM 711 C C . LEU A 1 94 ? -13.289 15.117 20.422 1 95.06 94 LEU A C 1
ATOM 713 O O . LEU A 1 94 ? -12.805 15.961 19.672 1 95.06 94 LEU A O 1
ATOM 717 N N . PHE A 1 95 ? -13.227 13.812 20.297 1 96.56 95 PHE A N 1
ATOM 718 C CA . PHE A 1 95 ? -12.531 13.273 19.125 1 96.56 95 PHE A CA 1
ATOM 719 C C . PHE A 1 95 ? -13.18 13.75 17.844 1 96.56 95 PHE A C 1
ATOM 721 O O . PHE A 1 95 ? -12.492 14.148 16.891 1 96.56 95 PHE A O 1
ATOM 728 N N . ARG A 1 96 ? -14.43 13.742 17.75 1 93.44 96 ARG A N 1
ATOM 729 C CA . ARG A 1 96 ? -15.164 14.18 16.562 1 93.44 96 ARG A CA 1
ATOM 730 C C . ARG A 1 96 ? -14.906 15.656 16.281 1 93.44 96 ARG A C 1
ATOM 732 O O . ARG A 1 96 ? -14.844 16.078 15.117 1 93.44 96 ARG A O 1
ATOM 739 N N . ALA A 1 97 ? -14.742 16.391 17.281 1 94.62 97 ALA A N 1
ATOM 740 C CA . ALA A 1 97 ? -14.539 17.828 17.141 1 94.62 97 ALA A CA 1
ATOM 741 C C . ALA A 1 97 ? -13.109 18.141 16.688 1 94.62 97 ALA A C 1
ATOM 743 O O . ALA A 1 97 ? -12.898 18.938 15.781 1 94.62 97 ALA A O 1
ATOM 744 N N . GLN A 1 98 ? -12.18 17.469 17.297 1 97.19 98 GLN A N 1
ATOM 745 C CA . GLN A 1 98 ? -10.773 17.781 17.062 1 97.19 98 GLN A CA 1
ATOM 746 C C . GLN A 1 98 ? -10.289 17.188 15.742 1 97.19 98 GLN A C 1
ATOM 748 O O . GLN A 1 98 ? -9.383 17.734 15.102 1 97.19 98 GLN A O 1
ATOM 753 N N . PHE A 1 99 ? -10.891 16.062 15.375 1 97.5 99 PHE A N 1
ATOM 754 C CA . PHE A 1 99 ? -10.383 15.328 14.227 1 97.5 99 PHE A CA 1
ATOM 755 C C . PHE A 1 99 ? -11.492 15.047 13.219 1 97.5 99 PHE A C 1
ATOM 757 O O . PHE A 1 99 ? -11.844 13.891 12.984 1 97.5 99 PHE A O 1
ATOM 764 N N . PRO A 1 100 ? -11.891 16.078 12.555 1 95.88 100 PRO A N 1
ATOM 765 C CA . PRO A 1 100 ? -12.992 15.922 11.602 1 95.88 100 PRO A CA 1
ATOM 766 C C . PRO A 1 100 ? -12.633 15.023 10.422 1 95.88 100 PRO A C 1
ATOM 768 O O . PRO A 1 100 ? -13.523 14.547 9.711 1 95.88 100 PRO A O 1
ATOM 771 N N . GLU A 1 101 ? -11.359 14.742 10.164 1 95.69 101 GLU A N 1
ATOM 772 C CA . GLU A 1 101 ? -10.969 13.852 9.078 1 95.69 101 GLU A CA 1
ATOM 773 C C . GLU A 1 101 ? -11.352 12.406 9.383 1 95.69 101 GLU A C 1
ATOM 775 O O . GLU A 1 101 ? -11.391 11.562 8.477 1 95.69 101 GLU A O 1
ATOM 780 N N . PHE A 1 102 ? -11.594 12.125 10.672 1 96.12 102 PHE A N 1
ATOM 781 C CA . PHE A 1 102 ? -12.07 10.797 11.039 1 96.12 102 PHE A CA 1
ATOM 782 C C . PHE A 1 102 ? -13.594 10.734 10.984 1 96.12 102 PHE A C 1
ATOM 784 O O . PHE A 1 102 ? -14.266 10.977 11.984 1 96.12 102 PHE A O 1
ATOM 791 N N . GLY A 1 103 ? -14.195 10.344 9.992 1 91.31 103 GLY A N 1
ATOM 792 C CA . GLY A 1 103 ? -15.617 10.484 9.727 1 91.31 103 GLY A CA 1
ATOM 793 C C . GLY A 1 103 ? -16.406 9.234 10.07 1 91.31 103 GLY A C 1
ATOM 794 O O . GLY A 1 103 ? -17.578 9.109 9.703 1 91.31 103 GLY A O 1
ATOM 795 N N . PHE A 1 104 ? -15.82 8.273 10.836 1 91.5 104 PHE A N 1
ATOM 796 C CA . PHE A 1 104 ? -16.516 7.004 10.969 1 91.5 104 PHE A CA 1
ATOM 797 C C . PHE A 1 104 ? -17.125 6.867 12.359 1 91.5 104 PHE A C 1
ATOM 799 O O . PHE A 1 104 ? -17.703 5.832 12.688 1 91.5 104 PHE A O 1
ATOM 806 N N . LEU A 1 105 ? -16.984 7.875 13.242 1 88.12 105 LEU A N 1
ATOM 807 C CA . LEU A 1 105 ? -17.625 7.789 14.555 1 88.12 105 LEU A CA 1
ATOM 808 C C . LEU A 1 105 ? -19.094 8.164 14.469 1 88.12 105 LEU A C 1
ATOM 810 O O . LEU A 1 105 ? -19.438 9.266 14.023 1 88.12 105 LEU A O 1
ATOM 814 N N . HIS A 1 106 ? -19.891 7.227 14.703 1 81.38 106 HIS A N 1
ATOM 815 C CA . HIS A 1 106 ? -21.344 7.406 14.656 1 81.38 106 HIS A CA 1
ATOM 816 C C . HIS A 1 106 ? -21.922 7.539 16.062 1 81.38 106 HIS A C 1
ATOM 818 O O . HIS A 1 106 ? -21.375 6.992 17.016 1 81.38 106 HIS A O 1
ATOM 824 N N . PRO A 1 107 ? -23.062 8.219 16.156 1 73.75 107 PRO A N 1
ATOM 825 C CA . PRO A 1 107 ? -23.703 8.344 17.469 1 73.75 107 PRO A CA 1
ATOM 826 C C . PRO A 1 107 ? -24.156 6.992 18.031 1 73.75 107 PRO A C 1
ATOM 828 O O . PRO A 1 107 ? -24.266 6.84 19.25 1 73.75 107 PRO A O 1
ATOM 831 N N . ASP A 1 108 ? -24.328 6.039 17.141 1 73.06 108 ASP A N 1
ATOM 832 C CA . ASP A 1 108 ? -24.688 4.703 17.609 1 73.06 108 ASP A CA 1
ATOM 833 C C . ASP A 1 108 ? -23.578 4.117 18.5 1 73.06 108 ASP A C 1
ATOM 835 O O . ASP A 1 108 ? -23.844 3.223 19.297 1 73.06 108 ASP A O 1
ATOM 839 N N . ASP A 1 109 ? -22.484 4.648 18.312 1 73.06 109 ASP A N 1
ATOM 840 C CA . ASP A 1 109 ? -21.359 4.211 19.141 1 73.06 109 ASP A CA 1
ATOM 841 C C . ASP A 1 109 ? -21.594 4.578 20.609 1 73.06 109 ASP A C 1
ATOM 843 O O . ASP A 1 109 ? -20.984 3.99 21.5 1 73.06 109 ASP A O 1
ATOM 847 N N . LEU A 1 110 ? -22.516 5.5 20.781 1 73.75 110 LEU A N 1
ATOM 848 C CA . LEU A 1 110 ? -22.812 5.969 22.125 1 73.75 110 LEU A CA 1
ATOM 849 C C . LEU A 1 110 ? -23.781 5.027 22.812 1 73.75 110 LEU A C 1
ATOM 851 O O . LEU A 1 110 ? -23.875 5.02 24.047 1 73.75 110 LEU A O 1
ATOM 855 N N . GLU A 1 111 ? -24.484 4.23 22 1 77.69 111 GLU A N 1
ATOM 856 C CA . GLU A 1 111 ? -25.531 3.379 22.562 1 77.69 111 GLU A CA 1
ATOM 857 C C . GLU A 1 111 ? -25.062 1.93 22.672 1 77.69 111 GLU A C 1
ATOM 859 O O . GLU A 1 111 ? -25.875 1.006 22.641 1 77.69 111 GLU A O 1
ATOM 864 N N . TYR A 1 112 ? -23.844 1.773 22.844 1 75.88 112 TYR A N 1
ATOM 865 C CA . TYR A 1 112 ? -23.344 0.402 22.891 1 75.88 112 TYR A CA 1
ATOM 866 C C . TYR A 1 112 ? -23.75 -0.289 24.188 1 75.88 112 TYR A C 1
ATOM 868 O O . TYR A 1 112 ? -24 0.371 25.203 1 75.88 112 TYR A O 1
ATOM 876 N N . CYS A 1 113 ? -24.016 -1.603 23.969 1 78.88 113 CYS A N 1
ATOM 877 C CA . CYS A 1 113 ? -24.188 -2.449 25.141 1 78.88 113 CYS A CA 1
ATOM 878 C C . CYS A 1 113 ? -22.875 -3.088 25.562 1 78.88 113 CYS A C 1
ATOM 880 O O . CYS A 1 113 ? -22.281 -3.85 24.797 1 78.88 113 CYS A O 1
ATOM 882 N N . GLU A 1 114 ? -22.5 -2.816 26.781 1 80.38 114 GLU A N 1
ATOM 883 C CA . GLU A 1 114 ? -21.188 -3.207 27.266 1 80.38 114 GLU A CA 1
ATOM 884 C C . GLU A 1 114 ? -20.969 -4.711 27.141 1 80.38 114 GLU A C 1
ATOM 886 O O . GLU A 1 114 ? -19.891 -5.16 26.75 1 80.38 114 GLU A O 1
ATOM 891 N N . ASP A 1 115 ? -21.875 -5.398 27.359 1 81.44 115 ASP A N 1
ATOM 892 C CA . ASP A 1 115 ? -21.766 -6.855 27.406 1 81.44 115 ASP A CA 1
ATOM 893 C C . ASP A 1 115 ? -21.672 -7.434 25.984 1 81.44 115 ASP A C 1
ATOM 895 O O . ASP A 1 115 ? -21.25 -8.578 25.812 1 81.44 115 ASP A O 1
ATOM 899 N N . GLU A 1 116 ? -22 -6.629 25.047 1 85.81 116 GLU A N 1
ATOM 900 C CA . GLU A 1 116 ? -22.047 -7.141 23.688 1 85.81 116 GLU A CA 1
ATOM 901 C C . GLU A 1 116 ? -20.812 -6.715 22.891 1 85.81 116 GLU A C 1
ATOM 903 O O . GLU A 1 116 ? -20.609 -7.18 21.766 1 85.81 116 GLU A O 1
ATOM 908 N N . LEU A 1 117 ? -20 -5.965 23.562 1 89.88 117 LEU A N 1
ATOM 909 C CA . LEU A 1 117 ? -18.844 -5.457 22.844 1 89.88 117 LEU A CA 1
ATOM 910 C C . LEU A 1 117 ? -17.766 -6.52 22.734 1 89.88 117 LEU A C 1
ATOM 912 O O . LEU A 1 117 ? -17.438 -7.18 23.719 1 89.88 117 LEU A O 1
ATOM 916 N N . SER A 1 118 ? -17.297 -6.664 21.562 1 89.62 118 SER A N 1
ATOM 917 C CA . SER A 1 118 ? -16.141 -7.527 21.359 1 89.62 118 SER A CA 1
ATOM 918 C C . SER A 1 118 ? -14.875 -6.879 21.906 1 89.62 118 SER A C 1
ATOM 920 O O . SER A 1 118 ? -14.859 -5.688 22.219 1 89.62 118 SER A O 1
ATOM 922 N N . ILE A 1 119 ? -13.844 -7.645 22.047 1 91.5 119 ILE A N 1
ATOM 923 C CA . ILE A 1 119 ? -12.562 -7.172 22.562 1 91.5 119 ILE A CA 1
ATOM 924 C C . ILE A 1 119 ? -12.023 -6.059 21.656 1 91.5 119 ILE A C 1
ATOM 926 O O . ILE A 1 119 ? -11.5 -5.059 22.141 1 91.5 119 ILE A O 1
ATOM 930 N N . VAL A 1 120 ? -12.172 -6.199 20.391 1 91.88 120 VAL A N 1
ATOM 931 C CA . VAL A 1 120 ? -11.648 -5.227 19.438 1 91.88 120 VAL A CA 1
ATOM 932 C C . VAL A 1 120 ? -12.453 -3.932 19.531 1 91.88 120 VAL A C 1
ATOM 934 O O . VAL A 1 120 ? -11.898 -2.84 19.391 1 91.88 120 VAL A O 1
ATOM 937 N N . GLN A 1 121 ? -13.734 -4.047 19.734 1 92.25 121 GLN A N 1
ATOM 938 C CA . GLN A 1 121 ? -14.562 -2.857 19.891 1 92.25 121 GLN A CA 1
ATOM 939 C C . GLN A 1 121 ? -14.195 -2.09 21.156 1 92.25 121 GLN A C 1
ATOM 941 O O . GLN A 1 121 ? -14.211 -0.857 21.172 1 92.25 121 GLN A O 1
ATOM 946 N N . LYS A 1 122 ? -13.922 -2.85 22.188 1 94.56 122 LYS A N 1
ATOM 947 C CA . LYS A 1 122 ? -13.469 -2.213 23.422 1 94.56 122 LYS A CA 1
ATOM 948 C C . LYS A 1 122 ? -12.156 -1.471 23.203 1 94.56 122 LYS A C 1
ATOM 950 O O . LYS A 1 122 ? -11.977 -0.35 23.688 1 94.56 122 LYS A O 1
ATOM 955 N N . LEU A 1 123 ? -11.258 -2.094 22.453 1 95.56 123 LEU A N 1
ATOM 956 C CA . LEU A 1 123 ? -9.977 -1.468 22.141 1 95.56 123 LEU A CA 1
ATOM 957 C C . LEU A 1 123 ? -10.18 -0.186 21.344 1 95.56 123 LEU A C 1
ATOM 959 O O . LEU A 1 123 ? -9.484 0.807 21.562 1 95.56 123 LEU A O 1
ATOM 963 N N . ARG A 1 124 ? -11.102 -0.202 20.391 1 95.75 124 ARG A N 1
ATOM 964 C CA . ARG A 1 124 ? -11.414 0.977 19.594 1 95.75 124 ARG A CA 1
ATOM 965 C C . ARG A 1 124 ? -11.867 2.133 20.484 1 95.75 124 ARG A C 1
ATOM 967 O O . ARG A 1 124 ? -11.406 3.262 20.328 1 95.75 124 ARG A O 1
ATOM 974 N N . LEU A 1 125 ? -12.742 1.818 21.422 1 95.38 125 LEU A N 1
ATOM 975 C CA . LEU A 1 125 ? -13.242 2.852 22.312 1 95.38 125 LEU A CA 1
ATOM 976 C C . LEU A 1 125 ? -12.141 3.324 23.266 1 95.38 125 LEU A C 1
ATOM 978 O O . LEU A 1 125 ? -12.031 4.52 23.547 1 95.38 125 LEU A O 1
ATOM 982 N N . LEU A 1 126 ? -11.312 2.432 23.719 1 96.62 126 LEU A N 1
ATOM 983 C CA . LEU A 1 126 ? -10.242 2.771 24.641 1 96.62 126 LEU A CA 1
ATOM 984 C C . LEU A 1 126 ? -9.219 3.691 23.984 1 96.62 126 LEU A C 1
ATOM 986 O O . LEU A 1 126 ? -8.68 4.59 24.641 1 96.62 126 LEU A O 1
ATOM 990 N N . VAL A 1 127 ? -8.891 3.465 22.734 1 97.88 127 VAL A N 1
ATOM 991 C CA . VAL A 1 127 ? -7.906 4.324 22.078 1 97.88 127 VAL A CA 1
ATOM 992 C C . VAL A 1 127 ? -8.477 5.734 21.922 1 97.88 127 VAL A C 1
ATOM 994 O O . VAL A 1 127 ? -7.738 6.719 22.016 1 97.88 127 VAL A O 1
ATOM 997 N N . VAL A 1 128 ? -9.789 5.852 21.703 1 97 128 VAL A N 1
ATOM 998 C CA . VAL A 1 128 ? -10.438 7.156 21.641 1 97 128 VAL A CA 1
ATOM 999 C C . VAL A 1 128 ? -10.328 7.855 23 1 97 128 VAL A C 1
ATOM 1001 O O . VAL A 1 128 ? -10.039 9.055 23.062 1 97 128 VAL A O 1
ATOM 1004 N N . VAL A 1 129 ? -10.531 7.07 24.016 1 96.69 129 VAL A N 1
ATOM 1005 C CA . VAL A 1 129 ? -10.422 7.602 25.375 1 96.69 129 VAL A CA 1
ATOM 1006 C C . VAL A 1 129 ? -8.992 8.047 25.641 1 96.69 129 VAL A C 1
ATOM 1008 O O . VAL A 1 129 ? -8.758 9.102 26.219 1 96.69 129 VAL A O 1
ATOM 1011 N N . ALA A 1 130 ? -8.07 7.242 25.219 1 96.94 130 ALA A N 1
ATOM 1012 C CA . ALA A 1 130 ? -6.664 7.582 25.422 1 96.94 130 ALA A CA 1
ATOM 1013 C C . ALA A 1 130 ? -6.309 8.891 24.734 1 96.94 130 ALA A C 1
ATOM 1015 O O . ALA A 1 130 ? -5.535 9.695 25.266 1 96.94 130 ALA A O 1
ATOM 1016 N N . VAL A 1 131 ? -6.84 9.133 23.594 1 97.56 131 VAL A N 1
ATOM 1017 C CA . VAL A 1 131 ? -6.602 10.391 22.891 1 97.56 131 VAL A CA 1
ATOM 1018 C C . VAL A 1 131 ? -7.195 11.547 23.688 1 97.56 131 VAL A C 1
ATOM 1020 O O . VAL A 1 131 ? -6.574 12.609 23.812 1 97.56 131 VAL A O 1
ATOM 1023 N N . SER A 1 132 ? -8.383 11.375 24.203 1 96.44 132 SER A N 1
ATOM 1024 C CA . SER A 1 132 ? -9.055 12.422 24.984 1 96.44 132 SER A CA 1
ATOM 1025 C C . SER A 1 132 ? -8.258 12.773 26.234 1 96.44 132 SER A C 1
ATOM 1027 O O . SER A 1 132 ? -8.297 13.914 26.688 1 96.44 132 SER A O 1
ATOM 1029 N N . HIS A 1 133 ? -7.531 11.828 26.766 1 95.94 133 HIS A N 1
ATOM 1030 C CA . HIS A 1 133 ? -6.73 12.062 27.969 1 95.94 133 HIS A CA 1
ATOM 1031 C C . HIS A 1 133 ? -5.637 13.094 27.703 1 95.94 133 HIS A C 1
ATOM 1033 O O . HIS A 1 133 ? -5.195 13.781 28.625 1 95.94 133 HIS A O 1
ATOM 1039 N N . ARG A 1 134 ? -5.242 13.273 26.516 1 95.69 134 ARG A N 1
ATOM 1040 C CA . ARG A 1 134 ? -4.211 14.25 26.172 1 95.69 134 ARG A CA 1
ATOM 1041 C C . ARG A 1 134 ? -4.715 15.672 26.375 1 95.69 134 ARG A C 1
ATOM 1043 O O . ARG A 1 134 ? -3.924 16.594 26.594 1 95.69 134 ARG A O 1
ATOM 1050 N N . TYR A 1 135 ? -6 15.805 26.312 1 95.5 135 TYR A N 1
ATOM 1051 C CA . TYR A 1 135 ? -6.598 17.141 26.391 1 95.5 135 TYR A CA 1
ATOM 1052 C C . TYR A 1 135 ? -7.031 17.453 27.812 1 95.5 135 TYR A C 1
ATOM 1054 O O . TYR A 1 135 ? -7.566 18.531 28.078 1 95.5 135 TYR A O 1
ATOM 1062 N N . ALA A 1 136 ? -6.84 16.453 28.594 1 90.5 136 ALA A N 1
ATOM 1063 C CA . ALA A 1 136 ? -7.219 16.641 30 1 90.5 136 ALA A CA 1
ATOM 1064 C C . ALA A 1 136 ? -5.988 16.859 30.875 1 90.5 136 ALA A C 1
ATOM 1066 O O . ALA A 1 136 ? -4.945 16.234 30.656 1 90.5 136 ALA A O 1
ATOM 1067 N N . ASP A 1 137 ? -6.043 17.672 31.812 1 84.75 137 ASP A N 1
ATOM 1068 C CA . ASP A 1 137 ? -4.93 18 32.688 1 84.75 137 ASP A CA 1
ATOM 1069 C C . ASP A 1 137 ? -4.742 16.906 33.75 1 84.75 137 ASP A C 1
ATOM 1071 O O . ASP A 1 137 ? -3.666 16.781 34.344 1 84.75 137 ASP A O 1
ATOM 1075 N N . SER A 1 138 ? -5.664 16.094 33.875 1 80.75 138 SER A N 1
ATOM 1076 C CA . SER A 1 138 ? -5.684 15.133 34.969 1 80.75 138 SER A CA 1
ATOM 1077 C C . SER A 1 138 ? -4.805 13.922 34.656 1 80.75 138 SER A C 1
ATOM 1079 O O . SER A 1 138 ? -4.434 13.18 35.562 1 80.75 138 SER A O 1
ATOM 1081 N N . TYR A 1 139 ? -4.457 13.82 33.438 1 83.56 139 TYR A N 1
ATOM 1082 C CA . TYR A 1 139 ? -3.686 12.633 33.094 1 83.56 139 TYR A CA 1
ATOM 1083 C C . TYR A 1 139 ? -2.273 13.008 32.656 1 83.56 139 TYR A C 1
ATOM 1085 O O . TYR A 1 139 ? -2.08 13.984 31.938 1 83.56 139 TYR A O 1
ATOM 1093 N N . THR A 1 140 ? -1.351 12.234 33.219 1 84.62 140 THR A N 1
ATOM 1094 C CA . THR A 1 140 ? 0.035 12.516 32.844 1 84.62 140 THR A CA 1
ATOM 1095 C C . THR A 1 140 ? 0.375 11.898 31.484 1 84.62 140 THR A C 1
ATOM 1097 O O . THR A 1 140 ? -0.158 10.852 31.125 1 84.62 140 THR A O 1
ATOM 1100 N N . ALA A 1 141 ? 1.231 12.547 30.781 1 87.31 141 ALA A N 1
ATOM 1101 C CA . ALA A 1 141 ? 1.659 12.102 29.453 1 87.31 141 ALA A CA 1
ATOM 1102 C C . ALA A 1 141 ? 2.309 10.719 29.531 1 87.31 141 ALA A C 1
ATOM 1104 O O . ALA A 1 141 ? 2.119 9.883 28.641 1 87.31 141 ALA A O 1
ATOM 1105 N N . ASP A 1 142 ? 2.963 10.43 30.578 1 88.5 142 ASP A N 1
ATOM 1106 C CA . ASP A 1 142 ? 3.689 9.172 30.719 1 88.5 142 ASP A CA 1
ATOM 1107 C C . ASP A 1 142 ? 2.727 7.992 30.828 1 88.5 142 ASP A C 1
ATOM 1109 O O . ASP A 1 142 ? 2.895 6.984 30.141 1 88.5 142 ASP A O 1
ATOM 1113 N N . ILE A 1 143 ? 1.783 8.203 31.688 1 90.88 143 ILE A N 1
ATOM 1114 C CA . ILE A 1 143 ? 0.801 7.141 31.875 1 90.88 143 ILE A CA 1
ATOM 1115 C C . ILE A 1 143 ? 0.01 6.93 30.594 1 90.88 143 ILE A C 1
ATOM 1117 O O . ILE A 1 143 ? -0.214 5.793 30.172 1 90.88 143 ILE A O 1
ATOM 1121 N N . ASN A 1 144 ? -0.399 7.988 30.016 1 93.31 144 ASN A N 1
ATOM 1122 C CA . ASN A 1 144 ? -1.188 7.895 28.781 1 93.31 144 ASN A CA 1
ATOM 1123 C C . ASN A 1 144 ? -0.398 7.23 27.656 1 93.31 144 ASN A C 1
ATOM 1125 O O . ASN A 1 144 ? -0.956 6.465 26.875 1 93.31 144 ASN A O 1
ATOM 1129 N N . ASN A 1 145 ? 0.867 7.5 27.594 1 92.12 145 ASN A N 1
ATOM 1130 C CA . ASN A 1 145 ? 1.713 6.875 26.578 1 92.12 145 ASN A CA 1
ATOM 1131 C C . ASN A 1 145 ? 1.818 5.367 26.797 1 92.12 145 ASN A C 1
ATOM 1133 O O . ASN A 1 145 ? 1.812 4.598 25.828 1 92.12 145 ASN A O 1
ATOM 1137 N N . LYS A 1 146 ? 1.912 5 28.016 1 93 146 LYS A N 1
ATOM 1138 C CA . LYS A 1 146 ? 1.934 3.576 28.328 1 93 146 LYS A CA 1
ATOM 1139 C C . LYS A 1 146 ? 0.622 2.904 27.938 1 93 146 LYS A C 1
ATOM 1141 O O . LYS A 1 146 ? 0.621 1.776 27.438 1 93 146 LYS A O 1
ATOM 1146 N N . ASN A 1 147 ? -0.458 3.631 28.172 1 94.94 147 ASN A N 1
ATOM 1147 C CA . ASN A 1 147 ? -1.763 3.09 27.797 1 94.94 147 ASN A CA 1
ATOM 1148 C C . ASN A 1 147 ? -1.904 2.939 26.281 1 94.94 147 ASN A C 1
ATOM 1150 O O . ASN A 1 147 ? -2.465 1.953 25.812 1 94.94 147 ASN A O 1
ATOM 1154 N N . ILE A 1 148 ? -1.396 3.881 25.578 1 95.31 148 ILE A N 1
ATOM 1155 C CA . ILE A 1 148 ? -1.435 3.816 24.109 1 95.31 148 ILE A CA 1
ATOM 1156 C C . ILE A 1 148 ? -0.579 2.65 23.625 1 95.31 148 ILE A C 1
ATOM 1158 O O . ILE A 1 148 ? -0.979 1.913 22.719 1 95.31 148 ILE A O 1
ATOM 1162 N N . LEU A 1 149 ? 0.553 2.449 24.25 1 92.88 149 LEU A N 1
ATOM 1163 C CA . LEU A 1 149 ? 1.422 1.329 23.906 1 92.88 149 LEU A CA 1
ATOM 1164 C C . LEU A 1 149 ? 0.742 -0.002 24.203 1 92.88 149 LEU A C 1
ATOM 1166 O O . LEU A 1 149 ? 0.884 -0.964 23.453 1 92.88 149 LEU A O 1
ATOM 1170 N N . PHE A 1 150 ? 0.094 0.032 25.312 1 94.69 150 PHE A N 1
ATOM 1171 C CA . PHE A 1 150 ? -0.664 -1.157 25.688 1 94.69 150 PHE A CA 1
ATOM 1172 C C . PHE A 1 150 ? -1.688 -1.503 24.609 1 94.69 150 PHE A C 1
ATOM 1174 O O . PHE A 1 150 ? -1.791 -2.658 24.188 1 94.69 150 PHE A O 1
ATOM 1181 N N . ILE A 1 151 ? -2.449 -0.551 24.156 1 95.94 151 ILE A N 1
ATOM 1182 C CA . ILE A 1 151 ? -3.459 -0.76 23.125 1 95.94 151 ILE A CA 1
ATOM 1183 C C . ILE A 1 151 ? -2.791 -1.237 21.844 1 95.94 151 ILE A C 1
ATOM 1185 O O . ILE A 1 151 ? -3.27 -2.174 21.203 1 95.94 151 ILE A O 1
ATOM 1189 N N . ALA A 1 152 ? -1.688 -0.613 21.453 1 94 152 ALA A N 1
ATOM 1190 C CA . ALA A 1 152 ? -0.964 -0.98 20.25 1 94 152 ALA A CA 1
ATOM 1191 C C . ALA A 1 152 ? -0.533 -2.443 20.281 1 94 152 ALA A C 1
ATOM 1193 O O . ALA A 1 152 ? -0.697 -3.172 19.297 1 94 152 ALA A O 1
ATOM 1194 N N . ASN A 1 153 ? -0.05 -2.848 21.406 1 91.19 153 ASN A N 1
ATOM 1195 C CA . ASN A 1 153 ? 0.389 -4.23 21.562 1 91.19 153 ASN A CA 1
ATOM 1196 C C . ASN A 1 153 ? -0.778 -5.207 21.438 1 91.19 153 ASN A C 1
ATOM 1198 O O . ASN A 1 153 ? -0.655 -6.25 20.797 1 91.19 153 ASN A O 1
ATOM 1202 N N . GLU A 1 154 ? -1.851 -4.848 22.047 1 92.56 154 GLU A N 1
ATOM 1203 C CA . GLU A 1 154 ? -3.014 -5.727 22.031 1 92.56 154 GLU A CA 1
ATOM 1204 C C . GLU A 1 154 ? -3.604 -5.844 20.625 1 92.56 154 GLU A C 1
ATOM 1206 O O . GLU A 1 154 ? -4.027 -6.922 20.219 1 92.56 154 GLU A O 1
ATOM 1211 N N . VAL A 1 155 ? -3.65 -4.746 19.938 1 92.69 155 VAL A N 1
ATOM 1212 C CA . VAL A 1 155 ? -4.234 -4.754 18.594 1 92.69 155 VAL A CA 1
ATOM 1213 C C . VAL A 1 155 ? -3.322 -5.52 17.641 1 92.69 155 VAL A C 1
ATOM 1215 O O . VAL A 1 155 ? -3.801 -6.223 16.75 1 92.69 155 VAL A O 1
ATOM 1218 N N . GLN A 1 156 ? -2.025 -5.441 17.797 1 89.56 156 GLN A N 1
ATOM 1219 C CA . GLN A 1 156 ? -1.072 -6.117 16.922 1 89.56 156 GLN A CA 1
ATOM 1220 C C . GLN A 1 156 ? -1.158 -7.633 17.078 1 89.56 156 GLN A C 1
ATOM 1222 O O . GLN A 1 156 ? -0.942 -8.375 16.125 1 89.56 156 GLN A O 1
ATOM 1227 N N . LYS A 1 157 ? -1.547 -8 18.219 1 86.19 157 LYS A N 1
ATOM 1228 C CA . LYS A 1 157 ? -1.735 -9.43 18.469 1 86.19 157 LYS A CA 1
ATOM 1229 C C . LYS A 1 157 ? -2.924 -9.969 17.672 1 86.19 157 LYS A C 1
ATOM 1231 O O . LYS A 1 157 ? -3.016 -11.172 17.422 1 86.19 157 LYS A O 1
ATOM 1236 N N . LYS A 1 158 ? -3.729 -9.102 17.234 1 88.19 158 LYS A N 1
ATOM 1237 C CA . LYS A 1 158 ? -4.973 -9.523 16.594 1 88.19 158 LYS A CA 1
ATOM 1238 C C . LYS A 1 158 ? -4.922 -9.297 15.086 1 88.19 158 LYS A C 1
ATOM 1240 O O . LYS A 1 158 ? -5.934 -9.445 14.398 1 88.19 158 LYS A O 1
ATOM 1245 N N . LEU A 1 159 ? -3.855 -9.008 14.562 1 86.31 159 LEU A N 1
ATOM 1246 C CA . LEU A 1 159 ? -3.686 -8.68 13.148 1 86.31 159 LEU A CA 1
ATOM 1247 C C . LEU A 1 159 ? -4.105 -9.844 12.266 1 86.31 159 LEU A C 1
ATOM 1249 O O . LEU A 1 159 ? -4.742 -9.641 11.227 1 86.31 159 LEU A O 1
ATOM 1253 N N . THR A 1 160 ? -3.781 -11.039 12.672 1 75.44 160 THR A N 1
ATOM 1254 C CA . THR A 1 160 ? -4.008 -12.172 11.781 1 75.44 160 THR A CA 1
ATOM 1255 C C . THR A 1 160 ? -5.234 -12.969 12.219 1 75.44 160 THR A C 1
ATOM 1257 O O . THR A 1 160 ? -5.492 -14.055 11.703 1 75.44 160 THR A O 1
ATOM 1260 N N . SER A 1 161 ? -6.035 -12.414 13.266 1 75.62 161 SER A N 1
ATOM 1261 C CA . SER A 1 161 ? -7.227 -13.117 13.734 1 75.62 161 SER A CA 1
ATOM 1262 C C . SER A 1 161 ? -8.43 -12.805 12.852 1 75.62 161 SER A C 1
ATOM 1264 O O . SER A 1 161 ? -9.516 -13.359 13.055 1 75.62 161 SER A O 1
ATOM 1266 N N . GLY A 1 162 ? -8.219 -12.102 11.82 1 77.88 162 GLY A N 1
ATOM 1267 C CA . GLY A 1 162 ? -9.297 -11.773 10.898 1 77.88 162 GLY A CA 1
ATOM 1268 C C . GLY A 1 162 ? -9.562 -10.281 10.797 1 77.88 162 GLY A C 1
ATOM 1269 O O . GLY A 1 162 ? -9.344 -9.539 11.75 1 77.88 162 GLY A O 1
ATOM 1270 N N . PRO A 1 163 ? -9.961 -9.953 9.664 1 83.38 163 PRO A N 1
ATOM 1271 C CA . PRO A 1 163 ? -10.164 -8.523 9.445 1 83.38 163 PRO A CA 1
ATOM 1272 C C . PRO A 1 163 ? -11.406 -7.988 10.164 1 83.38 163 PRO A C 1
ATOM 1274 O O . PRO A 1 163 ? -12.375 -8.727 10.367 1 83.38 163 PRO A O 1
ATOM 1277 N N . SER A 1 164 ? -11.344 -6.848 10.75 1 90.44 164 SER A N 1
ATOM 1278 C CA . SER A 1 164 ? -12.453 -6.168 11.414 1 90.44 164 SER A CA 1
ATOM 1279 C C . SER A 1 164 ? -12.391 -4.66 11.195 1 90.44 164 SER A C 1
ATOM 1281 O O . SER A 1 164 ? -11.305 -4.074 11.188 1 90.44 164 SER A O 1
ATOM 1283 N N . LEU A 1 165 ? -13.594 -4.137 10.977 1 92.81 165 LEU A N 1
ATOM 1284 C CA . LEU A 1 165 ? -13.672 -2.689 10.789 1 92.81 165 LEU A CA 1
ATOM 1285 C C . LEU A 1 165 ? -13.18 -1.958 12.039 1 92.81 165 LEU A C 1
ATOM 1287 O O . LEU A 1 165 ? -12.492 -0.938 11.93 1 92.81 165 LEU A O 1
ATOM 1291 N N . ALA A 1 166 ? -13.539 -2.504 13.172 1 93.62 166 ALA A N 1
ATOM 1292 C CA . ALA A 1 166 ? -13.117 -1.907 14.438 1 93.62 166 ALA A CA 1
ATOM 1293 C C . ALA A 1 166 ? -11.594 -1.916 14.562 1 93.62 166 ALA A C 1
ATOM 1295 O O . ALA A 1 166 ? -11 -0.965 15.078 1 93.62 166 ALA A O 1
ATOM 1296 N N . LEU A 1 167 ? -10.992 -2.963 14.109 1 95.44 167 LEU A N 1
ATOM 1297 C CA . LEU A 1 167 ? -9.531 -3.055 14.148 1 95.44 167 LEU A CA 1
ATOM 1298 C C . LEU A 1 167 ? -8.898 -2.016 13.227 1 95.44 167 LEU A C 1
ATOM 1300 O O . LEU A 1 167 ? -7.922 -1.366 13.602 1 95.44 167 LEU A O 1
ATOM 1304 N N . VAL A 1 168 ? -9.453 -1.854 12.016 1 96.88 168 VAL A N 1
ATOM 1305 C CA . VAL A 1 168 ? -8.984 -0.854 11.07 1 96.88 168 VAL A CA 1
ATOM 1306 C C . VAL A 1 168 ? -9.031 0.532 11.711 1 96.88 168 VAL A C 1
ATOM 1308 O O . VAL A 1 168 ? -8.047 1.274 11.68 1 96.88 168 VAL A O 1
ATOM 1311 N N . GLN A 1 169 ? -10.117 0.815 12.281 1 97.5 169 GLN A N 1
ATOM 1312 C CA . GLN A 1 169 ? -10.328 2.131 12.875 1 97.5 169 GLN A CA 1
ATOM 1313 C C . GLN A 1 169 ? -9.398 2.354 14.062 1 97.5 169 GLN A C 1
ATOM 1315 O O . GLN A 1 169 ? -8.898 3.463 14.266 1 97.5 169 GLN A O 1
ATOM 1320 N N . THR A 1 170 ? -9.164 1.31 14.836 1 97.62 170 THR A N 1
ATOM 1321 C CA . THR A 1 170 ? -8.242 1.419 15.969 1 97.62 170 THR A CA 1
ATOM 1322 C C . THR A 1 170 ? -6.828 1.719 15.484 1 97.62 170 THR A C 1
ATOM 1324 O O . THR A 1 170 ? -6.145 2.578 16.047 1 97.62 170 THR A O 1
ATOM 1327 N N . PHE A 1 171 ? -6.379 1.044 14.445 1 97.25 171 PHE A N 1
ATOM 1328 C CA . PHE A 1 171 ? -5.055 1.285 13.883 1 97.25 171 PHE A CA 1
ATOM 1329 C C . PHE A 1 171 ? -4.945 2.711 13.359 1 97.25 171 PHE A C 1
ATOM 1331 O O . PHE A 1 171 ? -3.887 3.336 13.469 1 97.25 171 PHE A O 1
ATOM 1338 N N . LEU A 1 172 ? -5.969 3.213 12.781 1 98.44 172 LEU A N 1
ATOM 1339 C CA . LEU A 1 172 ? -5.953 4.578 12.266 1 98.44 172 LEU A CA 1
ATOM 1340 C C . LEU A 1 172 ? -5.762 5.582 13.398 1 98.44 172 LEU A C 1
ATOM 1342 O O . LEU A 1 172 ? -4.977 6.523 13.273 1 98.44 172 LEU A O 1
ATOM 1346 N N . ILE A 1 173 ? -6.48 5.359 14.477 1 98.56 173 ILE A N 1
ATOM 1347 C CA . ILE A 1 173 ? -6.367 6.27 15.609 1 98.56 173 ILE A CA 1
ATOM 1348 C C . ILE A 1 173 ? -4.984 6.133 16.25 1 98.56 173 ILE A C 1
ATOM 1350 O O . ILE A 1 173 ? -4.391 7.125 16.672 1 98.56 173 ILE A O 1
ATOM 1354 N N . LEU A 1 174 ? -4.484 4.926 16.297 1 97.75 174 LEU A N 1
ATOM 1355 C CA . LEU A 1 174 ? -3.117 4.73 16.766 1 97.75 174 LEU A CA 1
ATOM 1356 C C . LEU A 1 174 ? -2.125 5.477 15.883 1 97.75 174 LEU A C 1
ATOM 1358 O O . LEU A 1 174 ? -1.154 6.055 16.375 1 97.75 174 LEU A O 1
ATOM 1362 N N . SER A 1 175 ? -2.367 5.41 14.609 1 97.25 175 SER A N 1
ATOM 1363 C CA . SER A 1 175 ? -1.518 6.141 13.672 1 97.25 175 SER A CA 1
ATOM 1364 C C . SER A 1 175 ? -1.515 7.637 13.984 1 97.25 175 SER A C 1
ATOM 1366 O O . SER A 1 175 ? -0.469 8.289 13.922 1 97.25 175 SER A O 1
ATOM 1368 N N . LEU A 1 176 ? -2.645 8.133 14.305 1 97.81 176 LEU A N 1
ATOM 1369 C CA . LEU A 1 176 ? -2.754 9.531 14.703 1 97.81 176 LEU A CA 1
ATOM 1370 C C . LEU A 1 176 ? -1.92 9.812 15.945 1 97.81 176 LEU A C 1
ATOM 1372 O O . LEU A 1 176 ? -1.215 10.82 16.016 1 97.81 176 LEU A O 1
ATOM 1376 N N . CYS A 1 177 ? -2.018 8.906 16.891 1 97.19 177 CYS A N 1
ATOM 1377 C CA . CYS A 1 177 ? -1.248 9.055 18.109 1 97.19 177 CYS A CA 1
ATOM 1378 C C . CYS A 1 177 ? 0.248 9.062 17.828 1 97.19 177 CYS A C 1
ATOM 1380 O O . CYS A 1 177 ? 0.979 9.914 18.328 1 97.19 177 CYS A O 1
ATOM 1382 N N . ASN A 1 178 ? 0.663 8.156 17.031 1 95.5 178 ASN A N 1
ATOM 1383 C CA . ASN A 1 178 ? 2.074 8.078 16.672 1 95.5 178 ASN A CA 1
ATOM 1384 C C . ASN A 1 178 ? 2.535 9.328 15.93 1 95.5 178 ASN A C 1
ATOM 1386 O O . ASN A 1 178 ? 3.617 9.852 16.203 1 95.5 178 ASN A O 1
ATOM 1390 N N . TRP A 1 179 ? 1.718 9.781 15.023 1 95.81 179 TRP A N 1
ATOM 1391 C CA . TRP A 1 179 ? 2.031 10.992 14.266 1 95.81 179 TRP A CA 1
ATOM 1392 C C . TRP A 1 179 ? 2.215 12.18 15.203 1 95.81 179 TRP A C 1
ATOM 1394 O O . TRP A 1 179 ? 3.217 12.891 15.117 1 95.81 179 TRP A O 1
ATOM 1404 N N . GLY A 1 180 ? 1.278 12.328 16.125 1 95.56 180 GLY A N 1
ATOM 1405 C CA . GLY A 1 180 ? 1.32 13.445 17.062 1 95.56 180 GLY A CA 1
ATOM 1406 C C . GLY A 1 180 ? 2.48 13.367 18.031 1 95.56 180 GLY A C 1
ATOM 1407 O O . GLY A 1 180 ? 2.875 14.375 18.625 1 95.56 180 GLY A O 1
ATOM 1408 N N . ASP A 1 181 ? 3.037 12.203 18.188 1 93.69 181 ASP A N 1
ATOM 1409 C CA . ASP A 1 181 ? 4.148 12.008 19.109 1 93.69 181 ASP A CA 1
ATOM 1410 C C . ASP A 1 181 ? 5.492 12.148 18.391 1 93.69 181 ASP A C 1
ATOM 1412 O O . ASP A 1 181 ? 6.547 12.016 19.016 1 93.69 181 ASP A O 1
ATOM 1416 N N . GLY A 1 182 ? 5.43 12.32 17.109 1 92.06 182 GLY A N 1
ATOM 1417 C CA . GLY A 1 182 ? 6.652 12.445 16.344 1 92.06 182 GLY A CA 1
ATOM 1418 C C . GLY A 1 182 ? 7.262 11.109 15.969 1 92.06 182 GLY A C 1
ATOM 1419 O O . GLY A 1 182 ? 8.445 11.039 15.609 1 92.06 182 GLY A O 1
ATOM 1420 N N . ASP A 1 183 ? 6.516 10.062 16.203 1 92.38 183 ASP A N 1
ATOM 1421 C CA . ASP A 1 183 ? 6.922 8.727 15.789 1 92.38 183 ASP A CA 1
ATOM 1422 C C . ASP A 1 183 ? 6.449 8.422 14.367 1 92.38 183 ASP A C 1
ATOM 1424 O O . ASP A 1 183 ? 5.516 7.641 14.172 1 92.38 183 ASP A O 1
ATOM 1428 N N . GLY A 1 184 ? 7.164 9.008 13.445 1 91.62 184 GLY A N 1
ATOM 1429 C CA . GLY A 1 184 ? 6.75 8.961 12.055 1 91.62 184 GLY A CA 1
ATOM 1430 C C . GLY A 1 184 ? 6.676 7.547 11.5 1 91.62 184 GLY A C 1
ATOM 1431 O O . GLY A 1 184 ? 5.777 7.223 10.727 1 91.62 184 GLY A O 1
ATOM 1432 N N . PHE A 1 185 ? 7.586 6.66 11.867 1 92.19 185 PHE A N 1
ATOM 1433 C CA . PHE A 1 185 ? 7.617 5.312 11.305 1 92.19 185 PHE A CA 1
ATOM 1434 C C . PHE A 1 185 ? 6.398 4.516 11.758 1 92.19 185 PHE A C 1
ATOM 1436 O O . PHE A 1 185 ? 5.742 3.861 10.945 1 92.19 185 PHE A O 1
ATOM 1443 N N . ASN A 1 186 ? 6.145 4.57 13.047 1 93.88 186 ASN A N 1
ATOM 1444 C CA . ASN A 1 186 ? 4.992 3.811 13.523 1 93.88 186 ASN A CA 1
ATOM 1445 C C . ASN A 1 186 ? 3.682 4.398 13.008 1 93.88 186 ASN A C 1
ATOM 1447 O O . ASN A 1 186 ? 2.721 3.666 12.766 1 93.88 186 ASN A O 1
ATOM 1451 N N . ALA A 1 187 ? 3.635 5.738 12.914 1 95.38 187 ALA A N 1
ATOM 1452 C CA . ALA A 1 187 ? 2.471 6.336 12.266 1 95.38 187 ALA A CA 1
ATOM 1453 C C . ALA A 1 187 ? 2.293 5.793 10.852 1 95.38 187 ALA A C 1
ATOM 1455 O O . ALA A 1 187 ? 1.188 5.41 10.453 1 95.38 187 ALA A O 1
ATOM 1456 N N . TRP A 1 188 ? 3.412 5.691 10.148 1 94.25 188 TRP A N 1
ATOM 1457 C CA . TRP A 1 188 ? 3.469 5.168 8.781 1 94.25 188 TRP A CA 1
ATOM 1458 C C . TRP A 1 188 ? 3.006 3.715 8.742 1 94.25 188 TRP A C 1
ATOM 1460 O O . TRP A 1 188 ? 2.164 3.35 7.918 1 94.25 188 TRP A O 1
ATOM 1470 N N . MET A 1 189 ? 3.467 2.928 9.641 1 94.75 189 MET A N 1
ATOM 1471 C CA . MET A 1 189 ? 3.18 1.496 9.656 1 94.75 189 MET A CA 1
ATOM 1472 C C . MET A 1 189 ? 1.728 1.237 10.039 1 94.75 189 MET A C 1
ATOM 1474 O O . MET A 1 189 ? 1.034 0.464 9.375 1 94.75 189 MET A O 1
ATOM 1478 N N . HIS A 1 190 ? 1.264 1.868 11.109 1 96.38 190 HIS A N 1
ATOM 1479 C CA . HIS A 1 190 ? -0.103 1.629 11.555 1 96.38 190 HIS A CA 1
ATOM 1480 C C . HIS A 1 190 ? -1.116 2.094 10.516 1 96.38 190 HIS A C 1
ATOM 1482 O O . HIS A 1 190 ? -2.143 1.443 10.312 1 96.38 190 HIS A O 1
ATOM 1488 N N . CYS A 1 191 ? -0.821 3.217 9.906 1 96.62 191 CYS A N 1
ATOM 1489 C CA . CYS A 1 191 ? -1.69 3.67 8.828 1 96.62 191 CYS A CA 1
ATOM 1490 C C . CYS A 1 191 ? -1.703 2.668 7.68 1 96.62 191 CYS A C 1
ATOM 1492 O O . CYS A 1 191 ? -2.76 2.371 7.121 1 96.62 191 CYS A O 1
ATOM 1494 N N . GLY A 1 192 ? -0.518 2.203 7.348 1 95.94 192 GLY A N 1
ATOM 1495 C CA . GLY A 1 192 ? -0.415 1.211 6.289 1 95.94 192 GLY A CA 1
ATOM 1496 C C . GLY A 1 192 ? -1.164 -0.071 6.598 1 95.94 192 GLY A C 1
ATOM 1497 O O . GLY A 1 192 ? -1.858 -0.615 5.738 1 95.94 192 GLY A O 1
ATOM 1498 N N . ILE A 1 193 ? -1.022 -0.573 7.773 1 95.69 193 ILE A N 1
ATOM 1499 C CA . ILE A 1 193 ? -1.691 -1.798 8.203 1 95.69 193 ILE A CA 1
ATOM 1500 C C . ILE A 1 193 ? -3.205 -1.61 8.133 1 95.69 193 ILE A C 1
ATOM 1502 O O . ILE A 1 193 ? -3.92 -2.471 7.609 1 95.69 193 ILE A O 1
ATOM 1506 N N . ALA A 1 194 ? -3.674 -0.478 8.656 1 97 194 ALA A N 1
ATOM 1507 C CA . ALA A 1 194 ? -5.105 -0.181 8.625 1 97 194 ALA A CA 1
ATOM 1508 C C . ALA A 1 194 ? -5.625 -0.163 7.188 1 97 194 ALA A C 1
ATOM 1510 O O . ALA A 1 194 ? -6.66 -0.763 6.891 1 97 194 ALA A O 1
ATOM 1511 N N . THR A 1 195 ? -4.891 0.508 6.348 1 96.38 195 THR A N 1
ATOM 1512 C CA . THR A 1 195 ? -5.312 0.666 4.961 1 96.38 195 THR A CA 1
ATOM 1513 C C . THR A 1 195 ? -5.316 -0.68 4.238 1 96.38 195 THR A C 1
ATOM 1515 O O . THR A 1 195 ? -6.262 -1.001 3.518 1 96.38 195 THR A O 1
ATOM 1518 N N . ARG A 1 196 ? -4.254 -1.445 4.422 1 94.94 196 ARG A N 1
ATOM 1519 C CA . ARG A 1 196 ? -4.164 -2.758 3.789 1 94.94 196 ARG A CA 1
ATOM 1520 C C . ARG A 1 196 ? -5.293 -3.668 4.262 1 94.94 196 ARG A C 1
ATOM 1522 O O . ARG A 1 196 ? -5.871 -4.414 3.467 1 94.94 196 ARG A O 1
ATOM 1529 N N . MET A 1 197 ? -5.566 -3.645 5.523 1 94.56 197 MET A N 1
ATOM 1530 C CA . MET A 1 197 ? -6.652 -4.441 6.082 1 94.56 197 MET A CA 1
ATOM 1531 C C . MET A 1 197 ? -7.996 -4.012 5.5 1 94.56 197 MET A C 1
ATOM 1533 O O . MET A 1 197 ? -8.82 -4.855 5.137 1 94.56 197 MET A O 1
ATOM 1537 N N . ALA A 1 198 ? -8.219 -2.723 5.414 1 94.75 198 ALA A N 1
ATOM 1538 C CA . ALA A 1 198 ? -9.461 -2.199 4.859 1 94.75 198 ALA A CA 1
ATOM 1539 C C . ALA A 1 198 ? -9.633 -2.627 3.404 1 94.75 198 ALA A C 1
ATOM 1541 O O . ALA A 1 198 ? -10.734 -3.014 2.992 1 94.75 198 ALA A O 1
ATOM 1542 N N . GLN A 1 199 ? -8.594 -2.545 2.65 1 91.5 199 GLN A N 1
ATOM 1543 C CA . GLN A 1 199 ? -8.641 -2.955 1.251 1 91.5 199 GLN A CA 1
ATOM 1544 C C . GLN A 1 199 ? -8.969 -4.441 1.123 1 91.5 199 GLN A C 1
ATOM 1546 O O . GLN A 1 199 ? -9.727 -4.84 0.233 1 91.5 199 GLN A O 1
ATOM 1551 N N . GLY A 1 200 ? -8.383 -5.223 1.969 1 89.75 200 GLY A N 1
ATOM 1552 C CA . GLY A 1 200 ? -8.648 -6.652 1.935 1 89.75 200 GLY A CA 1
ATOM 1553 C C . GLY A 1 200 ? -10.062 -7.008 2.357 1 89.75 200 GLY A C 1
ATOM 1554 O O . GLY A 1 200 ? -10.672 -7.926 1.807 1 89.75 200 GLY A O 1
ATOM 1555 N N . LEU A 1 201 ? -10.562 -6.227 3.268 1 88.81 201 LEU A N 1
ATOM 1556 C CA . LEU A 1 201 ? -11.859 -6.508 3.871 1 88.81 201 LEU A CA 1
ATOM 1557 C C . LEU A 1 201 ? -12.992 -5.988 2.992 1 88.81 201 LEU A C 1
ATOM 1559 O O . LEU A 1 201 ? -14.023 -6.648 2.842 1 88.81 201 LEU A O 1
ATOM 1563 N N . LEU A 1 202 ? -12.82 -4.863 2.375 1 87.94 202 LEU A N 1
ATOM 1564 C CA . LEU A 1 202 ? -13.969 -4.121 1.854 1 87.94 202 LEU A CA 1
ATOM 1565 C C . LEU A 1 202 ? -13.977 -4.133 0.33 1 87.94 202 LEU A C 1
ATOM 1567 O O . LEU A 1 202 ? -14.945 -3.705 -0.294 1 87.94 202 LEU A O 1
ATOM 1571 N N . SER A 1 203 ? -13.023 -4.652 -0.312 1 83.88 203 SER A N 1
ATOM 1572 C CA . SER A 1 203 ? -12.875 -4.539 -1.76 1 83.88 203 SER A CA 1
ATOM 1573 C C . SER A 1 203 ? -13.977 -5.289 -2.49 1 83.88 203 SER A C 1
ATOM 1575 O O . SER A 1 203 ? -14.32 -4.957 -3.627 1 83.88 203 SER A O 1
ATOM 1577 N N . THR A 1 204 ? -14.469 -6.336 -1.893 1 79.12 204 THR A N 1
ATOM 1578 C CA . THR A 1 204 ? -15.555 -7.078 -2.521 1 79.12 204 THR A CA 1
ATOM 1579 C C . THR A 1 204 ? -16.797 -6.207 -2.65 1 79.12 204 THR A C 1
ATOM 1581 O O . THR A 1 204 ? -17.688 -6.496 -3.457 1 79.12 204 THR A O 1
ATOM 1584 N N . GLY A 1 205 ? -16.844 -5.16 -1.905 1 84.25 205 GLY A N 1
ATOM 1585 C CA . GLY A 1 205 ? -17.984 -4.273 -1.938 1 84.25 205 GLY A CA 1
ATOM 1586 C C . GLY A 1 205 ? -17.859 -3.17 -2.971 1 84.25 205 GLY A C 1
ATOM 1587 O O . GLY A 1 205 ? -18.781 -2.373 -3.152 1 84.25 205 GLY A O 1
ATOM 1588 N N . PHE A 1 206 ? -16.75 -3.168 -3.652 1 84.75 206 PHE A N 1
ATOM 1589 C CA . PHE A 1 206 ? -16.578 -2.148 -4.68 1 84.75 206 PHE A CA 1
ATOM 1590 C C . PHE A 1 206 ? -17.422 -2.449 -5.902 1 84.75 206 PHE A C 1
ATOM 1592 O O . PHE A 1 206 ? -17.75 -3.609 -6.176 1 84.75 206 PHE A O 1
ATOM 1599 N N . ALA A 1 207 ? -17.766 -1.365 -6.555 1 77.88 207 ALA A N 1
ATOM 1600 C CA . ALA A 1 207 ? -18.516 -1.553 -7.801 1 77.88 207 ALA A CA 1
ATOM 1601 C C . ALA A 1 207 ? -17.656 -2.248 -8.852 1 77.88 207 ALA A C 1
ATOM 1603 O O . ALA A 1 207 ? -16.453 -2.004 -8.938 1 77.88 207 ALA A O 1
ATOM 1604 N N . SER A 1 208 ? -18.172 -3.238 -9.5 1 75 208 SER A N 1
ATOM 1605 C CA . SER A 1 208 ? -17.516 -3.949 -10.586 1 75 208 SER A CA 1
ATOM 1606 C C . SER A 1 208 ? -18.453 -4.168 -11.766 1 75 208 SER A C 1
ATOM 1608 O O . SER A 1 208 ? -19.578 -3.65 -11.766 1 75 208 SER A O 1
ATOM 1610 N N . CYS A 1 209 ? -17.875 -4.734 -12.758 1 66.94 209 CYS A N 1
ATOM 1611 C CA . CYS A 1 209 ? -18.688 -4.988 -13.938 1 66.94 209 CYS A CA 1
ATOM 1612 C C . CYS A 1 209 ? -19.984 -5.715 -13.57 1 66.94 209 CYS A C 1
ATOM 1614 O O . CYS A 1 209 ? -19.938 -6.863 -13.125 1 66.94 209 CYS A O 1
ATOM 1616 N N . GLY A 1 210 ? -21.016 -4.957 -13.633 1 66.25 210 GLY A N 1
ATOM 1617 C CA . GLY A 1 210 ? -22.328 -5.547 -13.43 1 66.25 210 GLY A CA 1
ATOM 1618 C C . GLY A 1 210 ? -22.766 -5.555 -11.969 1 66.25 210 GLY A C 1
ATOM 1619 O O . GLY A 1 210 ? -23.859 -6.008 -11.648 1 66.25 210 GLY A O 1
ATOM 1620 N N . LYS A 1 211 ? -21.828 -5.219 -11.211 1 75.56 211 LYS A N 1
ATOM 1621 C CA . LYS A 1 211 ? -22.188 -5.223 -9.797 1 75.56 211 LYS A CA 1
ATOM 1622 C C . LYS A 1 211 ? -22.109 -3.814 -9.203 1 75.56 211 LYS A C 1
ATOM 1624 O O . LYS A 1 211 ? -21.156 -3.072 -9.469 1 75.56 211 LYS A O 1
ATOM 1629 N N . ARG A 1 212 ? -23.109 -3.432 -8.539 1 83.44 212 ARG A N 1
ATOM 1630 C CA . ARG A 1 212 ? -23.141 -2.141 -7.859 1 83.44 212 ARG A CA 1
ATOM 1631 C C . ARG A 1 212 ? -22.359 -2.189 -6.551 1 83.44 212 ARG A C 1
ATOM 1633 O O . ARG A 1 212 ? -22.047 -3.271 -6.043 1 83.44 212 ARG A O 1
ATOM 1640 N N . GLU A 1 213 ? -21.953 -0.998 -6.023 1 88.69 213 GLU A N 1
ATOM 1641 C CA . GLU A 1 213 ? -21.266 -0.885 -4.742 1 88.69 213 GLU A CA 1
ATOM 1642 C C . GLU A 1 213 ? -22.141 -1.361 -3.594 1 88.69 213 GLU A C 1
ATOM 1644 O O . GLU A 1 213 ? -23.328 -1.013 -3.527 1 88.69 213 GLU A O 1
ATOM 1649 N N . THR A 1 214 ? -21.641 -2.174 -2.703 1 89.94 214 THR A N 1
ATOM 1650 C CA . THR A 1 214 ? -22.422 -2.717 -1.598 1 89.94 214 THR A CA 1
ATOM 1651 C C . THR A 1 214 ? -21.844 -2.254 -0.258 1 89.94 214 THR A C 1
ATOM 1653 O O . THR A 1 214 ? -22.281 -2.719 0.798 1 89.94 214 THR A O 1
ATOM 1656 N N . LEU A 1 215 ? -21.031 -1.302 -0.227 1 90.62 215 LEU A N 1
ATOM 1657 C CA . LEU A 1 215 ? -20.406 -0.811 1.002 1 90.62 215 LEU A CA 1
ATOM 1658 C C . LEU A 1 215 ? -21.422 -0.032 1.84 1 90.62 215 LEU A C 1
ATOM 1660 O O . LEU A 1 215 ? -22.188 0.768 1.306 1 90.62 215 LEU A O 1
ATOM 1664 N N . SER A 1 216 ? -21.438 -0.307 3.158 1 90.38 216 SER A N 1
ATOM 1665 C CA . SER A 1 216 ? -22.188 0.559 4.066 1 90.38 216 SER A CA 1
ATOM 1666 C C . SER A 1 216 ? -21.516 1.927 4.191 1 90.38 216 SER A C 1
ATOM 1668 O O . SER A 1 216 ? -20.359 2.094 3.832 1 90.38 216 SER A O 1
ATOM 1670 N N . GLU A 1 217 ? -22.25 2.912 4.711 1 92.19 217 GLU A N 1
ATOM 1671 C CA . GLU A 1 217 ? -21.703 4.254 4.883 1 92.19 217 GLU A CA 1
ATOM 1672 C C . GLU A 1 217 ? -20.531 4.246 5.855 1 92.19 217 GLU A C 1
ATOM 1674 O O . GLU A 1 217 ? -19.547 4.957 5.652 1 92.19 217 GLU A O 1
ATOM 1679 N N . LEU A 1 218 ? -20.672 3.465 6.867 1 92.31 218 LEU A N 1
ATOM 1680 C CA . LEU A 1 218 ? -19.594 3.369 7.848 1 92.31 218 LEU A CA 1
ATOM 1681 C C . LEU A 1 218 ? -18.328 2.814 7.207 1 92.31 218 LEU A C 1
ATOM 1683 O O . LEU A 1 218 ? -17.219 3.279 7.5 1 92.31 218 LEU A O 1
ATOM 1687 N N . GLU A 1 219 ? -18.484 1.802 6.371 1 93.75 219 GLU A N 1
ATOM 1688 C CA . GLU A 1 219 ? -17.359 1.219 5.656 1 93.75 219 GLU A CA 1
ATOM 1689 C C . GLU A 1 219 ? -16.719 2.229 4.703 1 93.75 219 GLU A C 1
ATOM 1691 O O . GLU A 1 219 ? -15.5 2.359 4.645 1 93.75 219 GLU A O 1
ATOM 1696 N N . LYS A 1 220 ? -17.547 2.938 4.031 1 94.12 220 LYS A N 1
ATOM 1697 C CA . LYS A 1 220 ? -17.078 3.959 3.1 1 94.12 220 LYS A CA 1
ATOM 1698 C C . LYS A 1 220 ? -16.312 5.059 3.826 1 94.12 220 LYS A C 1
ATOM 1700 O O . LYS A 1 220 ? -15.234 5.465 3.391 1 94.12 220 LYS A O 1
ATOM 1705 N N . ARG A 1 221 ? -16.859 5.52 4.887 1 95.62 221 ARG A N 1
ATOM 1706 C CA . ARG A 1 221 ? -16.234 6.586 5.664 1 95.62 221 ARG A CA 1
ATOM 1707 C C . ARG A 1 221 ? -14.898 6.125 6.25 1 95.62 221 ARG A C 1
ATOM 1709 O O . ARG A 1 221 ? -13.961 6.914 6.371 1 95.62 221 ARG A O 1
ATOM 1716 N N . THR A 1 222 ? -14.859 4.871 6.633 1 96.56 222 THR A N 1
ATOM 1717 C CA . THR A 1 222 ? -13.609 4.32 7.141 1 96.56 222 THR A CA 1
ATOM 1718 C C . THR A 1 222 ? -12.555 4.266 6.039 1 96.56 222 THR A C 1
ATOM 1720 O O . THR A 1 222 ? -11.398 4.637 6.258 1 96.56 222 THR A O 1
ATOM 1723 N N . LEU A 1 223 ? -12.914 3.842 4.805 1 95.94 223 LEU A N 1
ATOM 1724 C CA . LEU A 1 223 ? -12 3.82 3.67 1 95.94 223 LEU A CA 1
ATOM 1725 C C . LEU A 1 223 ? -11.484 5.223 3.359 1 95.94 223 LEU A C 1
ATOM 1727 O O . LEU A 1 223 ? -10.289 5.41 3.123 1 95.94 223 LEU A O 1
ATOM 1731 N N . TRP A 1 224 ? -12.359 6.148 3.42 1 96.56 224 TRP A N 1
ATOM 1732 C CA . TRP A 1 224 ? -11.953 7.52 3.123 1 96.56 224 TRP A CA 1
ATOM 1733 C C . TRP A 1 224 ? -11.078 8.086 4.238 1 96.56 224 TRP A C 1
ATOM 1735 O O . TRP A 1 224 ? -10.25 8.969 4 1 96.56 224 TRP A O 1
ATOM 1745 N N . THR A 1 225 ? -11.32 7.656 5.477 1 98.06 225 THR A N 1
ATOM 1746 C CA . THR A 1 225 ? -10.406 8.039 6.543 1 98.06 225 THR A CA 1
ATOM 1747 C C . THR A 1 225 ? -9.016 7.465 6.293 1 98.06 225 THR A C 1
ATOM 1749 O O . THR A 1 225 ? -8.008 8.141 6.523 1 98.06 225 THR A O 1
ATOM 1752 N N . CYS A 1 226 ? -8.969 6.184 5.824 1 97.31 226 CYS A N 1
ATOM 1753 C CA . CYS A 1 226 ? -7.684 5.621 5.406 1 97.31 226 CYS A CA 1
ATOM 1754 C C . CYS A 1 226 ? -7.02 6.504 4.352 1 97.31 226 CYS A C 1
ATOM 1756 O O . CYS A 1 226 ? -5.824 6.785 4.441 1 97.31 226 CYS A O 1
ATOM 1758 N N . PHE A 1 227 ? -7.77 6.957 3.428 1 97 227 PHE A N 1
ATOM 1759 C CA . PHE A 1 227 ? -7.27 7.801 2.348 1 97 227 PHE A CA 1
ATOM 1760 C C . PHE A 1 227 ? -6.707 9.109 2.895 1 97 227 PHE A C 1
ATOM 1762 O O . PHE A 1 227 ? -5.598 9.508 2.539 1 97 227 PHE A O 1
ATOM 1769 N N . LYS A 1 228 ? -7.457 9.758 3.711 1 97.06 228 LYS A N 1
ATOM 1770 C CA . LYS A 1 228 ? -7.047 11.055 4.234 1 97.06 228 LYS A CA 1
ATOM 1771 C C . LYS A 1 228 ? -5.773 10.938 5.07 1 97.06 228 LYS A C 1
ATOM 1773 O O . LYS A 1 228 ? -4.848 11.734 4.922 1 97.06 228 LYS A O 1
ATOM 1778 N N . MET A 1 229 ? -5.746 9.945 5.945 1 96.81 229 MET A N 1
ATOM 1779 C CA . MET A 1 229 ? -4.555 9.727 6.758 1 96.81 229 MET A CA 1
ATOM 1780 C C . MET A 1 229 ? -3.354 9.383 5.883 1 96.81 229 MET A C 1
ATOM 1782 O O . MET A 1 229 ? -2.24 9.844 6.145 1 96.81 229 MET A O 1
ATOM 1786 N N . ASP A 1 230 ? -3.619 8.555 4.902 1 95.19 230 ASP A N 1
ATOM 1787 C CA . ASP A 1 230 ? -2.564 8.211 3.955 1 95.19 230 ASP A CA 1
ATOM 1788 C C . ASP A 1 230 ? -2.01 9.453 3.268 1 95.19 230 ASP A C 1
ATOM 1790 O O . ASP A 1 230 ? -0.8 9.57 3.066 1 95.19 230 ASP A O 1
ATOM 1794 N N . ARG A 1 231 ? -2.844 10.367 2.904 1 94.94 231 ARG A N 1
ATOM 1795 C CA . ARG A 1 231 ? -2.422 11.586 2.221 1 94.94 231 ARG A CA 1
ATOM 1796 C C . ARG A 1 231 ? -1.661 12.508 3.168 1 94.94 231 ARG A C 1
ATOM 1798 O O . ARG A 1 231 ? -0.753 13.227 2.746 1 94.94 231 ARG A O 1
ATOM 1805 N N . LEU A 1 232 ? -2.01 12.469 4.395 1 94.75 232 LEU A N 1
ATOM 1806 C CA . LEU A 1 232 ? -1.353 13.32 5.383 1 94.75 232 LEU A CA 1
ATOM 1807 C C . LEU A 1 232 ? 0.03 12.773 5.73 1 94.75 232 LEU A C 1
ATOM 1809 O O . LEU A 1 232 ? 0.938 13.539 6.059 1 94.75 232 LEU A O 1
ATOM 1813 N N . LEU A 1 233 ? 0.178 11.453 5.555 1 93.25 233 LEU A N 1
ATOM 1814 C CA . LEU A 1 233 ? 1.406 10.828 6.035 1 93.25 233 LEU A CA 1
ATOM 1815 C C . LEU A 1 233 ? 2.285 10.391 4.867 1 93.25 233 LEU A C 1
ATOM 1817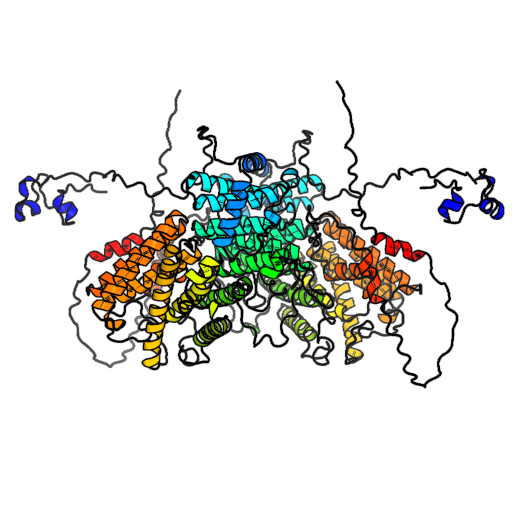 O O . LEU A 1 233 ? 3.305 9.727 5.066 1 93.25 233 LEU A O 1
ATOM 1821 N N . SER A 1 234 ? 1.896 10.672 3.664 1 89.5 234 SER A N 1
ATOM 1822 C CA . SER A 1 234 ? 2.67 10.273 2.496 1 89.5 234 SER A CA 1
ATOM 1823 C C . SER A 1 234 ? 3.24 11.484 1.764 1 89.5 234 SER A C 1
ATOM 1825 O O . SER A 1 234 ? 2.693 12.586 1.854 1 89.5 234 SER A O 1
ATOM 1827 N N . CYS A 1 235 ? 4.34 11.219 1.128 1 85.69 235 CYS A N 1
ATOM 1828 C CA . CYS A 1 235 ? 4.973 12.297 0.377 1 85.69 235 CYS A CA 1
ATOM 1829 C C . CYS A 1 235 ? 5.816 11.742 -0.764 1 85.69 235 CYS A C 1
ATOM 1831 O O . CYS A 1 235 ? 7.039 11.641 -0.645 1 85.69 235 CYS A O 1
ATOM 1833 N N . GLY A 1 236 ? 5.289 11.305 -1.883 1 77.5 236 GLY A N 1
ATOM 1834 C CA . GLY A 1 236 ? 5.992 10.93 -3.098 1 77.5 236 GLY A CA 1
ATOM 1835 C C . GLY A 1 236 ? 6.82 9.664 -2.941 1 77.5 236 GLY A C 1
ATOM 1836 O O . GLY A 1 236 ? 6.371 8.695 -2.326 1 77.5 236 GLY A O 1
ATOM 1837 N N . LYS A 1 237 ? 8.125 9.742 -3.465 1 73.94 237 LYS A N 1
ATOM 1838 C CA . LYS A 1 237 ? 9.008 8.586 -3.557 1 73.94 237 LYS A CA 1
ATOM 1839 C C . LYS A 1 237 ? 9.461 8.125 -2.174 1 73.94 237 LYS A C 1
ATOM 1841 O O . LYS A 1 237 ? 9.688 6.938 -1.95 1 73.94 237 LYS A O 1
ATOM 1846 N N . ARG A 1 238 ? 9.531 9.016 -1.319 1 74 238 ARG A N 1
ATOM 1847 C CA . ARG A 1 238 ? 10.062 8.711 0.005 1 74 238 ARG A CA 1
ATOM 1848 C C . ARG A 1 238 ? 9 8.062 0.886 1 74 238 ARG A C 1
ATOM 1850 O O . ARG A 1 238 ? 9.32 7.289 1.789 1 74 238 ARG A O 1
ATOM 1857 N N . ARG A 1 239 ? 7.809 8.43 0.544 1 84.69 239 ARG A N 1
ATOM 1858 C CA . ARG A 1 239 ? 6.664 7.879 1.268 1 84.69 239 ARG A CA 1
ATOM 1859 C C . ARG A 1 239 ? 5.477 7.676 0.337 1 84.69 239 ARG A C 1
ATOM 1861 O O . ARG A 1 239 ? 4.609 8.547 0.225 1 84.69 239 ARG A O 1
ATOM 1868 N N . GLN A 1 240 ? 5.426 6.512 -0.151 1 87.38 240 GLN A N 1
ATOM 1869 C CA . GLN A 1 240 ? 4.473 6.227 -1.217 1 87.38 240 GLN A CA 1
ATOM 1870 C C . GLN A 1 240 ? 3.059 6.07 -0.663 1 87.38 240 GLN A C 1
ATOM 1872 O O . GLN A 1 240 ? 2.852 5.387 0.341 1 87.38 240 GLN A O 1
ATOM 1877 N N . ALA A 1 241 ? 2.197 6.738 -1.354 1 88.5 241 ALA A N 1
ATOM 1878 C CA . ALA A 1 241 ? 0.789 6.629 -0.981 1 88.5 241 ALA A CA 1
ATOM 1879 C C . ALA A 1 241 ? 0.221 5.27 -1.379 1 88.5 241 ALA A C 1
ATOM 1881 O O . ALA A 1 241 ? 0.684 4.656 -2.342 1 88.5 241 ALA A O 1
ATOM 1882 N N . MET A 1 242 ? -0.738 4.816 -0.67 1 91.69 242 MET A N 1
ATOM 1883 C CA . MET A 1 242 ? -1.347 3.514 -0.92 1 91.69 242 MET A CA 1
ATOM 1884 C C . MET A 1 242 ? -2.557 3.646 -1.839 1 91.69 242 MET A C 1
ATOM 1886 O O . MET A 1 242 ? -3.027 2.654 -2.4 1 91.69 242 MET A O 1
ATOM 1890 N N . PHE A 1 243 ? -3.129 4.844 -1.922 1 89.25 243 PHE A N 1
ATOM 1891 C CA . PHE A 1 243 ? -4.254 5.105 -2.814 1 89.25 243 PHE A CA 1
ATOM 1892 C C . PHE A 1 243 ? -3.789 5.828 -4.07 1 89.25 243 PHE A C 1
ATOM 1894 O O . PHE A 1 243 ? -2.883 6.66 -4.016 1 89.25 243 PHE A O 1
ATOM 1901 N N . PRO A 1 244 ? -4.395 5.469 -5.129 1 83.19 244 PRO A N 1
ATOM 1902 C CA . PRO A 1 244 ? -4.055 6.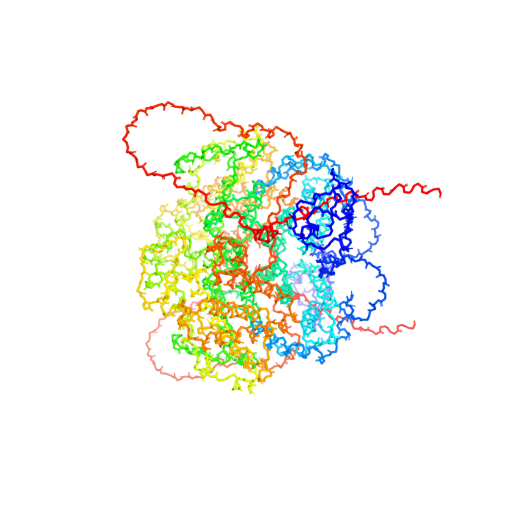23 -6.332 1 83.19 244 PRO A CA 1
ATOM 1903 C C . PRO A 1 244 ? -4.527 7.68 -6.27 1 83.19 244 PRO A C 1
ATOM 1905 O O . PRO A 1 244 ? -5.438 8.008 -5.5 1 83.19 244 PRO A O 1
ATOM 1908 N N . ASP A 1 245 ? -3.9 8.562 -7.043 1 78.19 245 ASP A N 1
ATOM 1909 C CA . ASP A 1 245 ? -4.258 9.977 -7.066 1 78.19 245 ASP A CA 1
ATOM 1910 C C . ASP A 1 245 ? -5.594 10.195 -7.777 1 78.19 245 ASP A C 1
ATOM 1912 O O . ASP A 1 245 ? -6.34 11.117 -7.441 1 78.19 245 ASP A O 1
ATOM 1916 N N . GLY A 1 246 ? -5.906 9.289 -8.664 1 75.06 246 GLY A N 1
ATOM 1917 C CA . GLY A 1 246 ? -7.148 9.43 -9.406 1 75.06 246 GLY A CA 1
ATOM 1918 C C . GLY A 1 246 ? -8.359 8.922 -8.648 1 75.06 246 GLY A C 1
ATOM 1919 O O . GLY A 1 246 ? -8.375 8.938 -7.414 1 75.06 246 GLY A O 1
ATOM 1920 N N . ASP A 1 247 ? -9.352 8.656 -9.359 1 71.44 247 ASP A N 1
ATOM 1921 C CA . ASP A 1 247 ? -10.625 8.242 -8.789 1 71.44 247 ASP A CA 1
ATOM 1922 C C . ASP A 1 247 ? -10.516 6.875 -8.125 1 71.44 247 ASP A C 1
ATOM 1924 O O . ASP A 1 247 ? -9.766 6.012 -8.594 1 71.44 247 ASP A O 1
ATOM 1928 N N . THR A 1 248 ? -11.18 6.887 -7.02 1 77.38 248 THR A N 1
ATOM 1929 C CA . THR A 1 248 ? -11.234 5.645 -6.258 1 77.38 248 THR A CA 1
ATOM 1930 C C . THR A 1 248 ? -12.359 4.754 -6.766 1 77.38 248 THR A C 1
ATOM 1932 O O . THR A 1 248 ? -13.211 5.195 -7.543 1 77.38 248 THR A O 1
ATOM 1935 N N . HIS A 1 249 ? -12.273 3.572 -6.32 1 80.25 249 HIS A N 1
ATOM 1936 C CA . HIS A 1 249 ? -13.211 2.551 -6.785 1 80.25 249 HIS A CA 1
ATOM 1937 C C . HIS A 1 249 ? -14.461 2.518 -5.918 1 80.25 249 HIS A C 1
ATOM 1939 O O . HIS A 1 249 ? -15.258 1.578 -6.004 1 80.25 249 HIS A O 1
ATOM 1945 N N . PHE A 1 250 ? -14.625 3.494 -5.043 1 86.81 250 PHE A N 1
ATOM 1946 C CA . PHE A 1 250 ? -15.797 3.576 -4.18 1 86.81 250 PHE A CA 1
ATOM 1947 C C . PHE A 1 250 ? -16.281 5.016 -4.066 1 86.81 250 PHE A C 1
ATOM 1949 O O . PHE A 1 250 ? -15.523 5.957 -4.297 1 86.81 250 PHE A O 1
ATOM 1956 N N . SER A 1 251 ? -17.5 5.164 -3.77 1 91.06 251 SER A N 1
ATOM 1957 C CA . SER A 1 251 ? -18.172 6.449 -3.854 1 91.06 251 SER A CA 1
ATOM 1958 C C . SER A 1 251 ? -17.828 7.344 -2.672 1 91.06 251 SER A C 1
ATOM 1960 O O . SER A 1 251 ? -17.297 6.867 -1.661 1 91.06 251 SER A O 1
ATOM 1962 N N . LEU A 1 252 ? -18.094 8.609 -2.822 1 92.81 252 LEU A N 1
ATOM 1963 C CA . LEU A 1 252 ? -17.906 9.586 -1.759 1 92.81 252 LEU A CA 1
ATOM 1964 C C . LEU A 1 252 ? -18.922 9.398 -0.646 1 92.81 252 LEU A C 1
ATOM 1966 O O . LEU A 1 252 ? -20.016 8.867 -0.884 1 92.81 252 LEU A O 1
ATOM 1970 N N . PRO A 1 253 ? -18.594 9.758 0.555 1 92.75 253 PRO A N 1
ATOM 1971 C CA . PRO A 1 253 ? -19.562 9.648 1.653 1 92.75 253 PRO A CA 1
ATOM 1972 C C . PRO A 1 253 ? -20.75 10.586 1.495 1 92.75 253 PRO A C 1
ATOM 1974 O O . PRO A 1 253 ? -20.625 11.648 0.876 1 92.75 253 PRO A O 1
ATOM 1977 N N . VAL A 1 254 ? -21.844 10.156 2.086 1 90.44 254 VAL A N 1
ATOM 1978 C CA . VAL A 1 254 ? -23.016 11.023 2.131 1 90.44 254 VAL A CA 1
ATOM 1979 C C . VAL A 1 254 ? -22.781 12.141 3.15 1 90.44 254 VAL A C 1
ATOM 1981 O O . VAL A 1 254 ? -21.844 12.086 3.943 1 90.44 254 VAL A O 1
ATOM 1984 N N . ASN A 1 255 ? -23.609 13.164 3.041 1 89 255 ASN A N 1
ATOM 1985 C CA . ASN A 1 255 ? -23.438 14.273 3.982 1 89 255 ASN A CA 1
ATOM 1986 C C . ASN A 1 255 ? -23.719 13.828 5.414 1 89 255 ASN A C 1
ATOM 1988 O O . ASN A 1 255 ? -24.328 12.781 5.641 1 89 255 ASN A O 1
ATOM 1992 N N . ASP A 1 256 ? -23.312 14.633 6.359 1 85.81 256 ASP A N 1
ATOM 1993 C CA . ASP A 1 256 ? -23.359 14.266 7.773 1 85.81 256 ASP A CA 1
ATOM 1994 C C . ASP A 1 256 ? -24.797 14.141 8.266 1 85.81 256 ASP A C 1
ATOM 1996 O O . ASP A 1 256 ? -25.094 13.289 9.102 1 85.81 256 ASP A O 1
ATOM 2000 N N . THR A 1 257 ? -25.594 14.977 7.742 1 82.69 257 THR A N 1
ATOM 2001 C CA . THR A 1 257 ? -27 14.922 8.148 1 82.69 257 THR A CA 1
ATOM 2002 C C . THR A 1 257 ? -27.641 13.617 7.703 1 82.69 257 THR A C 1
ATOM 2004 O O . THR A 1 257 ? -28.359 12.977 8.469 1 82.69 257 THR A O 1
ATOM 2007 N N . GLN A 1 258 ? -27.328 13.234 6.566 1 81.5 258 GLN A N 1
ATOM 2008 C CA . GLN A 1 258 ? -27.859 11.977 6.047 1 81.5 258 GLN A CA 1
ATOM 2009 C C . GLN A 1 258 ? -27.281 10.781 6.809 1 81.5 258 GLN A C 1
ATOM 2011 O O . GLN A 1 258 ? -28 9.82 7.09 1 81.5 258 GLN A O 1
ATOM 2016 N N . PHE A 1 259 ? -26.141 10.812 7.156 1 86 259 PHE A N 1
ATOM 2017 C CA . PHE A 1 259 ? -25.469 9.742 7.883 1 86 259 PHE A CA 1
ATOM 2018 C C . PHE A 1 259 ? -26.031 9.602 9.289 1 86 259 PHE A C 1
ATOM 2020 O O . PHE A 1 259 ? -26.25 8.492 9.773 1 86 259 PHE A O 1
ATOM 2027 N N . LEU A 1 260 ? -26.25 10.742 9.875 1 78.56 260 LEU A N 1
ATOM 2028 C CA . LEU A 1 260 ? -26.688 10.727 11.266 1 78.56 260 LEU A CA 1
ATOM 2029 C C . LEU A 1 260 ? -28.156 10.328 11.359 1 78.56 260 LEU A C 1
ATOM 2031 O O . LEU A 1 260 ? -28.547 9.594 12.266 1 78.56 260 LEU A O 1
ATOM 2035 N N . PHE A 1 261 ? -28.938 10.734 10.305 1 72.19 261 PHE A N 1
ATOM 2036 C CA . PHE A 1 261 ? -30.375 10.531 10.422 1 72.19 261 PHE A CA 1
ATOM 2037 C C . PHE A 1 261 ? -30.844 9.43 9.477 1 72.19 261 PHE A C 1
ATOM 2039 O O . PHE A 1 261 ? -32.031 9.055 9.484 1 72.19 261 PHE A O 1
ATOM 2046 N N . GLY A 1 262 ? -29.844 8.688 8.766 1 68.31 262 GLY A N 1
ATOM 2047 C CA . GLY A 1 262 ? -30.188 7.574 7.891 1 68.31 262 GLY A CA 1
ATOM 2048 C C . GLY A 1 262 ? -31.062 7.977 6.723 1 68.31 262 GLY A C 1
ATOM 2049 O O . GLY A 1 262 ? -31.875 7.18 6.246 1 68.31 262 GLY A O 1
ATOM 2050 N N . GLN A 1 263 ? -31.031 9.266 6.379 1 62.09 263 GLN A N 1
ATOM 2051 C CA . GLN A 1 263 ? -31.875 9.75 5.297 1 62.09 263 GLN A CA 1
ATOM 2052 C C . GLN A 1 263 ? -31.344 9.312 3.938 1 62.09 263 GLN A C 1
ATOM 2054 O O . GLN A 1 263 ? -30.125 9.18 3.76 1 62.09 263 GLN A O 1
ATOM 2059 N N . SER A 1 264 ? -32.219 8.711 3.094 1 58.34 264 SER A N 1
ATOM 2060 C CA . SER A 1 264 ? -31.844 8.273 1.754 1 58.34 264 SER A CA 1
ATOM 2061 C C . SER A 1 264 ? -31.188 9.391 0.965 1 58.34 264 SER A C 1
ATOM 2063 O O . SER A 1 264 ? -31.531 10.562 1.117 1 58.34 264 SER A O 1
ATOM 2065 N N . PRO A 1 265 ? -30.031 9.078 0.406 1 56.34 265 PRO A N 1
ATOM 2066 C CA . PRO A 1 265 ? -29.344 10.102 -0.368 1 56.34 265 PRO A CA 1
ATOM 2067 C C . PRO A 1 265 ? -30.281 10.898 -1.274 1 56.34 265 PRO A C 1
ATOM 2069 O O . PRO A 1 265 ? -31.172 10.32 -1.909 1 56.34 265 PRO A O 1
ATOM 2072 N N . GLN A 1 266 ? -30.516 12.094 -0.912 1 50.69 266 GLN A N 1
ATOM 2073 C CA . GLN A 1 266 ? -31.219 12.938 -1.873 1 50.69 266 GLN A CA 1
ATOM 2074 C C . GLN A 1 266 ? -30.531 12.891 -3.24 1 50.69 266 GLN A C 1
ATOM 2076 O O . GLN A 1 266 ? -29.328 12.719 -3.334 1 50.69 266 GLN A O 1
ATOM 2081 N N . THR A 1 267 ? -31.266 12.586 -4.223 1 45.94 267 THR A N 1
ATOM 2082 C CA . THR A 1 267 ? -30.781 12.539 -5.602 1 45.94 267 THR A CA 1
ATOM 2083 C C . THR A 1 267 ? -29.797 13.672 -5.871 1 45.94 267 THR A C 1
ATOM 2085 O O . THR A 1 267 ? -30.109 14.844 -5.664 1 45.94 267 THR A O 1
ATOM 2088 N N . ALA A 1 268 ? -28.562 13.398 -5.773 1 49.94 268 ALA A N 1
ATOM 2089 C CA . ALA A 1 268 ? -27.516 14.352 -6.148 1 49.94 268 ALA A CA 1
ATOM 2090 C C . ALA A 1 268 ? -27.969 15.219 -7.316 1 49.94 268 ALA A C 1
ATOM 2092 O O . ALA A 1 268 ? -28.609 14.734 -8.258 1 49.94 268 ALA A O 1
ATOM 2093 N N . PRO A 1 269 ? -28.047 16.516 -7.172 1 49.47 269 PRO A N 1
ATOM 2094 C CA . PRO A 1 269 ? -28.406 17.297 -8.359 1 49.47 269 PRO A CA 1
ATOM 2095 C C . PRO A 1 269 ? -27.656 16.844 -9.617 1 49.47 269 PRO A C 1
ATOM 2097 O O . PRO A 1 269 ? -26.547 16.312 -9.516 1 49.47 269 PRO A O 1
ATOM 2100 N N . VAL A 1 270 ? -28.266 16.766 -10.773 1 47 270 VAL A N 1
ATOM 2101 C CA . VAL A 1 270 ? -27.938 16.344 -12.133 1 47 270 VAL A CA 1
ATOM 2102 C C . VAL A 1 270 ? -26.562 16.875 -12.523 1 47 270 VAL A C 1
ATOM 2104 O O . VAL A 1 270 ? -25.781 16.172 -13.156 1 47 270 VAL A O 1
ATOM 2107 N N . ASP A 1 271 ? -26.234 18.266 -12.281 1 48.25 271 ASP A N 1
ATOM 2108 C CA . ASP A 1 271 ? -25.016 18.875 -12.805 1 48.25 271 ASP A CA 1
ATOM 2109 C C . ASP A 1 271 ? -23.984 19.062 -11.703 1 48.25 271 ASP A C 1
ATOM 2111 O O . ASP A 1 271 ? -24.094 19.969 -10.875 1 48.25 271 ASP A O 1
ATOM 2115 N N . ASP A 1 272 ? -23.203 18.172 -11.414 1 55.91 272 ASP A N 1
ATOM 2116 C CA . ASP A 1 272 ? -22.094 18.109 -10.469 1 55.91 272 ASP A CA 1
ATOM 2117 C C . ASP A 1 272 ? -21.281 19.406 -10.477 1 55.91 272 ASP A C 1
ATOM 2119 O O . ASP A 1 272 ? -20.641 19.75 -9.484 1 55.91 272 ASP A O 1
ATOM 2123 N N . SER A 1 273 ? -21.281 20.047 -11.719 1 54.38 273 SER A N 1
ATOM 2124 C CA . SER A 1 273 ? -20.469 21.25 -11.867 1 54.38 273 SER A CA 1
ATOM 2125 C C . SER A 1 273 ? -21.031 22.406 -11.031 1 54.38 273 SER A C 1
ATOM 2127 O O . SER A 1 273 ? -20.328 23.359 -10.711 1 54.38 273 SER A O 1
ATOM 2129 N N . LEU A 1 274 ? -22.312 22.266 -10.625 1 58.28 274 LEU A N 1
ATOM 2130 C CA . LEU A 1 274 ? -22.938 23.391 -9.961 1 58.28 274 LEU A CA 1
ATOM 2131 C C . LEU A 1 274 ? -23.094 23.125 -8.461 1 58.28 274 LEU A C 1
ATOM 2133 O O . LEU A 1 274 ? -23.641 23.938 -7.73 1 58.28 274 LEU A O 1
ATOM 2137 N N . ARG A 1 275 ? -22.516 22.047 -8.125 1 72.44 275 ARG A N 1
ATOM 2138 C CA . ARG A 1 275 ? -22.734 21.719 -6.727 1 72.44 275 ARG A CA 1
ATOM 2139 C C . ARG A 1 275 ? -21.828 22.516 -5.812 1 72.44 275 ARG A C 1
ATOM 2141 O O . ARG A 1 275 ? -20.625 22.641 -6.07 1 72.44 275 ARG A O 1
ATOM 2148 N N . SER A 1 276 ? -22.422 23.375 -4.906 1 87.19 276 SER A N 1
ATOM 2149 C CA . SER A 1 276 ? -21.719 24.078 -3.842 1 87.19 276 SER A CA 1
ATOM 2150 C C . SER A 1 276 ? -21.75 23.281 -2.539 1 87.19 276 SER A C 1
ATOM 2152 O O . SER A 1 276 ? -22.828 22.906 -2.062 1 87.19 276 SER A O 1
ATOM 2154 N N . TYR A 1 277 ? -20.594 22.984 -2.002 1 93.12 277 TYR A N 1
ATOM 2155 C CA . TYR A 1 277 ? -20.469 22.188 -0.789 1 93.12 277 TYR A CA 1
ATOM 2156 C C . TYR A 1 277 ? -20.609 23.062 0.454 1 93.12 277 TYR A C 1
ATOM 2158 O O . TYR A 1 277 ? -19.875 24.047 0.609 1 93.12 277 TYR A O 1
ATOM 2166 N N . GLY A 1 278 ? -21.516 22.688 1.311 1 92.38 278 GLY A N 1
ATOM 2167 C CA . GLY A 1 278 ? -21.781 23.453 2.52 1 92.38 278 GLY A CA 1
ATOM 2168 C C . GLY A 1 278 ? -21.234 22.781 3.773 1 92.38 278 GLY A C 1
ATOM 2169 O O . GLY A 1 278 ? -20.391 21.891 3.693 1 92.38 278 GLY A O 1
ATOM 2170 N N . PRO A 1 279 ? -21.656 23.234 4.945 1 90.62 279 PRO A N 1
ATOM 2171 C CA . PRO A 1 279 ? -21.141 22.75 6.227 1 90.62 279 PRO A CA 1
ATOM 2172 C C . PRO A 1 279 ? -21.359 21.266 6.441 1 90.62 279 PRO A C 1
ATOM 2174 O O . PRO A 1 279 ? -20.547 20.594 7.086 1 90.62 279 PRO A O 1
ATOM 2177 N N . ASP A 1 280 ? -22.391 20.703 5.871 1 90.44 280 ASP A N 1
ATOM 2178 C CA . ASP A 1 280 ? -22.703 19.297 6.094 1 90.44 280 ASP A CA 1
ATOM 2179 C C . ASP A 1 280 ? -21.906 18.391 5.152 1 90.44 280 ASP A C 1
ATOM 2181 O O . ASP A 1 280 ? -21.906 17.172 5.305 1 90.44 280 ASP A O 1
ATOM 2185 N N . ASP A 1 281 ? -21.172 19.016 4.266 1 93.69 281 ASP A N 1
ATOM 2186 C CA . ASP A 1 281 ? -20.375 18.281 3.289 1 93.69 281 ASP A CA 1
ATOM 2187 C C . ASP A 1 281 ? -18.891 18.297 3.658 1 93.69 281 ASP A C 1
ATOM 2189 O O . ASP A 1 281 ? -18.031 18.203 2.785 1 93.69 281 ASP A O 1
ATOM 2193 N N . HIS A 1 282 ? -18.594 18.469 4.91 1 94.44 282 HIS A N 1
ATOM 2194 C CA . HIS A 1 282 ? -17.219 18.719 5.312 1 94.44 282 HIS A CA 1
ATOM 2195 C C . HIS A 1 282 ? -16.312 17.547 4.945 1 94.44 282 HIS A C 1
ATOM 2197 O O . HIS A 1 282 ? -15.141 17.75 4.609 1 94.44 282 HIS A O 1
ATOM 2203 N N . LEU A 1 283 ? -16.828 16.312 4.969 1 95.44 283 LEU A N 1
ATOM 2204 C CA . LEU A 1 283 ? -15.984 15.156 4.656 1 95.44 283 LEU A CA 1
ATOM 2205 C C . LEU A 1 283 ? -15.562 15.172 3.191 1 95.44 283 LEU A C 1
ATOM 2207 O O . LEU A 1 283 ? -14.414 14.883 2.869 1 95.44 283 LEU A O 1
ATOM 2211 N N . VAL A 1 284 ? -16.469 15.445 2.32 1 95.5 284 VAL A N 1
ATOM 2212 C CA . VAL A 1 284 ? -16.156 15.539 0.897 1 95.5 284 VAL A CA 1
ATOM 2213 C C . VAL A 1 284 ? -15.141 16.641 0.659 1 95.5 284 VAL A C 1
ATOM 2215 O O . VAL A 1 284 ? -14.195 16.469 -0.11 1 95.5 284 VAL A O 1
ATOM 2218 N N . LEU A 1 285 ? -15.336 17.75 1.343 1 97 285 LEU A N 1
ATOM 2219 C CA . LEU A 1 285 ? -14.422 18.875 1.22 1 97 285 LEU A CA 1
ATOM 2220 C C . LEU A 1 285 ? -13.031 18.5 1.719 1 97 285 LEU A C 1
ATOM 2222 O O . LEU A 1 285 ? -12.023 18.859 1.098 1 97 285 LEU A O 1
ATOM 2226 N N . LEU A 1 286 ? -13 17.812 2.805 1 97.44 286 LEU A N 1
ATOM 2227 C CA . LEU A 1 286 ? -11.711 17.406 3.35 1 97.44 286 LEU A CA 1
ATOM 2228 C C . LEU A 1 286 ? -11.023 16.391 2.432 1 97.44 286 LEU A C 1
ATOM 2230 O O . LEU A 1 286 ? -9.805 16.422 2.271 1 97.44 286 LEU A O 1
ATOM 2234 N N . ILE A 1 287 ? -11.758 15.469 1.854 1 96.62 287 ILE A N 1
ATOM 2235 C CA . ILE A 1 287 ? -11.203 14.508 0.904 1 96.62 287 ILE A CA 1
ATOM 2236 C C . ILE A 1 287 ? -10.57 15.25 -0.27 1 96.62 287 ILE A C 1
ATOM 2238 O O . ILE A 1 287 ? -9.414 15 -0.624 1 96.62 287 ILE A O 1
ATOM 2242 N N . GLN A 1 288 ? -11.289 16.156 -0.841 1 96.56 288 GLN A N 1
ATOM 2243 C CA . GLN A 1 288 ? -10.805 16.922 -1.985 1 96.56 288 GLN A CA 1
ATOM 2244 C C . GLN A 1 288 ? -9.602 17.781 -1.6 1 96.56 288 GLN A C 1
ATOM 2246 O O . GLN A 1 288 ? -8.602 17.812 -2.314 1 96.56 288 GLN A O 1
ATOM 2251 N N . GLY A 1 289 ? -9.758 18.484 -0.493 1 97.75 289 GLY A N 1
ATOM 2252 C CA . GLY A 1 289 ? -8.695 19.375 -0.044 1 97.75 289 GLY A CA 1
ATOM 2253 C C . GLY A 1 289 ? -7.402 18.641 0.264 1 97.75 289 GLY A C 1
ATOM 2254 O O . GLY A 1 289 ? -6.324 19.094 -0.132 1 97.75 289 GLY A O 1
ATOM 2255 N N . LEU A 1 290 ? -7.508 17.547 0.946 1 96.56 290 LEU A N 1
ATOM 2256 C CA . LEU A 1 290 ? -6.309 16.812 1.329 1 96.56 290 LEU A CA 1
ATOM 2257 C C . LEU A 1 290 ? -5.68 16.125 0.117 1 96.56 290 LEU A C 1
ATOM 2259 O O . LEU A 1 290 ? -4.465 15.914 0.085 1 96.56 290 LEU A O 1
ATOM 2263 N N . ARG A 1 291 ? -6.453 15.789 -0.885 1 96.06 291 ARG A N 1
ATOM 2264 C CA . ARG A 1 291 ? -5.898 15.32 -2.15 1 96.06 291 ARG A CA 1
ATOM 2265 C C . ARG A 1 291 ? -5.008 16.375 -2.789 1 96.06 291 ARG A C 1
ATOM 2267 O O . ARG A 1 291 ? -3.908 16.078 -3.256 1 96.06 291 ARG A O 1
ATOM 2274 N N . ILE A 1 292 ? -5.469 17.562 -2.791 1 96.88 292 ILE A N 1
ATOM 2275 C CA . ILE A 1 292 ? -4.719 18.672 -3.367 1 96.88 292 ILE A CA 1
ATOM 2276 C C . ILE A 1 292 ? -3.477 18.938 -2.521 1 96.88 292 ILE A C 1
ATOM 2278 O O . ILE A 1 292 ? -2.375 19.094 -3.055 1 96.88 292 ILE A O 1
ATOM 2282 N N . TRP A 1 293 ? -3.717 19 -1.213 1 96.31 293 TRP A N 1
ATOM 2283 C CA . TRP A 1 293 ? -2.596 19.203 -0.3 1 96.31 293 TRP A CA 1
ATOM 2284 C C . TRP A 1 293 ? -1.501 18.172 -0.546 1 96.31 293 TRP A C 1
ATOM 2286 O O . TRP A 1 293 ? -0.319 18.516 -0.622 1 96.31 293 TRP A O 1
ATOM 2296 N N . SER A 1 294 ? -1.88 16.938 -0.632 1 94.81 294 SER A N 1
ATOM 2297 C CA . SER A 1 294 ? -0.921 15.859 -0.829 1 94.81 294 SER A CA 1
ATOM 2298 C C . SER A 1 294 ? -0.151 16.031 -2.133 1 94.81 294 SER A C 1
ATOM 2300 O O . SER A 1 294 ? 1.051 15.758 -2.191 1 94.81 294 SER A O 1
ATOM 2302 N N . ARG A 1 295 ? -0.801 16.438 -3.168 1 95 295 ARG A N 1
ATOM 2303 C CA . ARG A 1 295 ? -0.149 16.672 -4.453 1 95 295 ARG A CA 1
ATOM 2304 C C . ARG A 1 295 ? 0.887 17.781 -4.344 1 95 295 ARG A C 1
ATOM 2306 O O . ARG A 1 295 ? 2.002 17.656 -4.852 1 95 295 ARG A O 1
ATOM 2313 N N . VAL A 1 296 ? 0.517 18.812 -3.727 1 95.75 296 VAL A N 1
ATOM 2314 C CA . VAL A 1 296 ? 1.401 19.953 -3.537 1 95.75 296 VAL A CA 1
ATOM 2315 C C . VAL A 1 296 ? 2.611 19.547 -2.701 1 95.75 296 VAL A C 1
ATOM 2317 O O . VAL A 1 296 ? 3.754 19.812 -3.082 1 95.75 296 VAL A O 1
ATOM 2320 N N . HIS A 1 297 ? 2.297 18.938 -1.604 1 94.12 297 HIS A N 1
ATOM 2321 C CA . HIS A 1 297 ? 3.363 18.531 -0.698 1 94.12 297 HIS A CA 1
ATOM 2322 C C . HIS A 1 297 ? 4.316 17.547 -1.374 1 94.12 297 HIS A C 1
ATOM 2324 O O . HIS A 1 297 ? 5.531 17.641 -1.201 1 94.12 297 HIS A O 1
ATOM 2330 N N . THR A 1 298 ? 3.768 16.594 -2.082 1 92.06 298 THR A N 1
ATOM 2331 C CA . THR A 1 298 ? 4.578 15.617 -2.801 1 92.06 298 THR A CA 1
ATOM 2332 C C . THR A 1 298 ? 5.484 16.312 -3.814 1 92.06 298 THR A C 1
ATOM 2334 O O . THR A 1 298 ? 6.672 15.984 -3.914 1 92.06 298 THR A O 1
ATOM 2337 N N . TRP A 1 299 ? 4.953 17.234 -4.57 1 93 299 TRP A N 1
ATOM 2338 C CA . TRP A 1 299 ? 5.715 17.969 -5.574 1 93 299 TRP A CA 1
ATOM 2339 C C . TRP A 1 299 ? 6.887 18.703 -4.941 1 93 299 TRP A C 1
ATOM 2341 O O . TRP A 1 299 ? 8 18.688 -5.465 1 93 299 TRP A O 1
ATOM 2351 N N . ILE A 1 300 ? 6.668 19.266 -3.832 1 91.06 300 ILE A N 1
ATOM 2352 C CA . ILE A 1 300 ? 7.699 20.031 -3.127 1 91.06 300 ILE A CA 1
ATOM 2353 C C . ILE A 1 300 ? 8.742 19.078 -2.551 1 91.06 300 ILE A C 1
ATOM 2355 O O . ILE A 1 300 ? 9.945 19.312 -2.668 1 91.06 300 ILE A O 1
ATOM 2359 N N . ALA A 1 301 ? 8.273 18.078 -1.934 1 86.44 301 ALA A N 1
ATOM 2360 C CA . ALA A 1 301 ? 9.164 17.109 -1.282 1 86.44 301 ALA A CA 1
ATOM 2361 C C . ALA A 1 301 ? 10.07 16.422 -2.301 1 86.44 301 ALA A C 1
ATOM 2363 O O . ALA A 1 301 ? 11.195 16.031 -1.979 1 86.44 301 ALA A O 1
ATOM 2364 N N . GLU A 1 302 ? 9.617 16.281 -3.496 1 87.25 302 GLU A N 1
ATOM 2365 C CA . GLU A 1 302 ? 10.398 15.609 -4.535 1 87.25 302 GLU A CA 1
ATOM 2366 C C . GLU A 1 302 ? 11.383 16.578 -5.188 1 87.25 302 GLU A C 1
ATOM 2368 O O . GLU A 1 302 ? 12.148 16.203 -6.074 1 87.25 302 GLU A O 1
ATOM 2373 N N . GLY A 1 303 ? 11.336 17.828 -4.832 1 86.69 303 GLY A N 1
ATOM 2374 C CA . GLY A 1 303 ? 12.328 18.781 -5.285 1 86.69 303 GLY A CA 1
ATOM 2375 C C . GLY A 1 303 ? 11.719 20.062 -5.809 1 86.69 303 GLY A C 1
ATOM 2376 O O . GLY A 1 303 ? 12.414 21.078 -5.949 1 86.69 303 GLY A O 1
ATOM 2377 N N . GLY A 1 304 ? 10.367 20.031 -6.156 1 90.31 304 GLY A N 1
ATOM 2378 C CA . GLY A 1 304 ? 9.719 21.234 -6.66 1 90.31 304 GLY A CA 1
ATOM 2379 C C . GLY A 1 304 ? 10.383 21.797 -7.902 1 90.31 304 GLY A C 1
ATOM 2380 O O . GLY A 1 304 ? 10.594 21.078 -8.883 1 90.31 304 GLY A O 1
ATOM 2381 N N . ARG A 1 305 ? 10.875 22.984 -7.777 1 90.19 305 ARG A N 1
ATOM 2382 C CA . ARG A 1 305 ? 11.508 23.656 -8.914 1 90.19 305 ARG A CA 1
ATOM 2383 C C . ARG A 1 305 ? 12.859 23.031 -9.227 1 90.19 305 ARG A C 1
ATOM 2385 O O . ARG A 1 305 ? 13.422 23.25 -10.297 1 90.19 305 ARG A O 1
ATOM 2392 N N . ARG A 1 306 ? 13.406 22.297 -8.32 1 89 306 ARG A N 1
ATOM 2393 C CA . ARG A 1 306 ? 14.742 21.734 -8.484 1 89 306 ARG A CA 1
ATOM 2394 C C . ARG A 1 306 ? 14.68 20.438 -9.281 1 89 306 ARG A C 1
ATOM 2396 O O . ARG A 1 306 ? 15.719 19.891 -9.664 1 89 306 ARG A O 1
ATOM 2403 N N . GLN A 1 307 ? 13.523 19.922 -9.508 1 88.69 307 GLN A N 1
ATOM 2404 C CA . GLN A 1 307 ? 13.383 18.703 -10.32 1 88.69 307 GLN A CA 1
ATOM 2405 C C . GLN A 1 307 ? 13.867 18.938 -11.742 1 88.69 307 GLN A C 1
ATOM 2407 O O . GLN A 1 307 ? 13.805 20.062 -12.25 1 88.69 307 GLN A O 1
ATOM 2412 N N . PRO A 1 308 ? 14.289 17.859 -12.375 1 86.94 308 PRO A N 1
ATOM 2413 C CA . PRO A 1 308 ? 14.75 18.016 -13.758 1 86.94 308 PRO A CA 1
ATOM 2414 C C . PRO A 1 308 ? 13.664 18.562 -14.68 1 86.94 308 PRO A C 1
ATOM 2416 O O . PRO A 1 308 ? 12.523 18.078 -14.648 1 86.94 308 PRO A O 1
ATOM 2419 N N . GLY A 1 309 ? 13.961 19.578 -15.359 1 89.38 309 GLY A N 1
ATOM 2420 C CA . GLY A 1 309 ? 13.055 20.141 -16.359 1 89.38 309 GLY A CA 1
ATOM 2421 C C . GLY A 1 309 ? 12.141 21.203 -15.805 1 89.38 309 GLY A C 1
ATOM 2422 O O . GLY A 1 309 ? 11.43 21.875 -16.562 1 89.38 309 GLY A O 1
ATOM 2423 N N . MET A 1 310 ? 12.203 21.453 -14.57 1 91.44 310 MET A N 1
ATOM 2424 C CA . MET A 1 310 ? 11.234 22.344 -13.922 1 91.44 310 MET A CA 1
ATOM 2425 C C . MET A 1 310 ? 11.641 23.797 -14.094 1 91.44 310 MET A C 1
ATOM 2427 O O . MET A 1 310 ? 10.859 24.703 -13.789 1 91.44 310 MET A O 1
ATOM 2431 N N . THR A 1 311 ? 12.844 24.062 -14.648 1 92.88 311 THR A N 1
ATOM 2432 C CA . THR A 1 311 ? 13.289 25.438 -14.875 1 92.88 311 THR A CA 1
ATOM 2433 C C . THR A 1 311 ? 12.992 25.875 -16.312 1 92.88 311 THR A C 1
ATOM 2435 O O . THR A 1 311 ? 13.164 27.047 -16.656 1 92.88 311 THR A O 1
ATOM 2438 N N . GLU A 1 312 ? 12.484 24.938 -17.094 1 94.81 312 GLU A N 1
ATOM 2439 C CA . GLU A 1 312 ? 12.148 25.234 -18.469 1 94.81 312 GLU A CA 1
ATOM 2440 C C . GLU A 1 312 ? 10.984 26.219 -18.562 1 94.81 312 GLU A C 1
ATOM 2442 O O . GLU A 1 312 ? 10.156 26.281 -17.656 1 94.81 312 GLU A O 1
ATOM 2447 N N . PRO A 1 313 ? 10.883 26.953 -19.578 1 93.75 313 PRO A N 1
ATOM 2448 C CA . PRO A 1 313 ? 9.867 28 -19.703 1 93.75 313 PRO A CA 1
ATOM 2449 C C . PRO A 1 313 ? 8.453 27.469 -19.5 1 93.75 313 PRO A C 1
ATOM 2451 O O . PRO A 1 313 ? 7.633 28.141 -18.859 1 93.75 313 PRO A O 1
ATOM 2454 N N . GLU A 1 314 ? 8.211 26.25 -19.938 1 94.5 314 GLU A N 1
ATOM 2455 C CA . GLU A 1 314 ? 6.867 25.688 -19.844 1 94.5 314 GLU A CA 1
ATOM 2456 C C . GLU A 1 314 ? 6.516 25.359 -18.391 1 94.5 314 GLU A C 1
ATOM 2458 O O . GLU A 1 314 ? 5.34 25.203 -18.047 1 94.5 314 GLU A O 1
ATOM 2463 N N . GLN A 1 315 ? 7.539 25.297 -17.547 1 95.19 315 GLN A N 1
ATOM 2464 C CA . GLN A 1 315 ? 7.336 24.891 -16.172 1 95.19 315 GLN A CA 1
ATOM 2465 C C . GLN A 1 315 ? 7.527 26.062 -15.211 1 95.19 315 GLN A C 1
ATOM 2467 O O . GLN A 1 315 ? 7.484 25.906 -13.992 1 95.19 315 GLN A O 1
ATOM 2472 N N . CYS A 1 316 ? 7.68 27.234 -15.812 1 95.31 316 CYS A N 1
ATOM 2473 C CA . CYS A 1 316 ? 7.73 28.422 -14.969 1 95.31 316 CYS A CA 1
ATOM 2474 C C . CYS A 1 316 ? 6.359 28.734 -14.375 1 95.31 316 CYS A C 1
ATOM 2476 O O . CYS A 1 316 ? 5.344 28.625 -15.055 1 95.31 316 CYS A O 1
ATOM 2478 N N . PRO A 1 317 ? 6.246 29.109 -13.125 1 95.44 317 PRO A N 1
ATOM 2479 C CA . PRO A 1 317 ? 4.977 29.156 -12.391 1 95.44 317 PRO A CA 1
ATOM 2480 C C . PRO A 1 317 ? 3.99 30.156 -12.984 1 95.44 317 PRO A C 1
ATOM 2482 O O . PRO A 1 317 ? 2.777 30.016 -12.812 1 95.44 317 PRO A O 1
ATOM 2485 N N . PHE A 1 318 ? 4.43 31.234 -13.688 1 95.62 318 PHE A N 1
ATOM 2486 C CA . PHE A 1 318 ? 3.535 32.25 -14.242 1 95.62 318 PHE A CA 1
ATOM 2487 C C . PHE A 1 318 ? 2.963 31.766 -15.578 1 95.62 318 PHE A C 1
ATOM 2489 O O . PHE A 1 318 ? 2.182 32.469 -16.203 1 95.62 318 PHE A O 1
ATOM 2496 N N . ASN A 1 319 ? 3.35 30.578 -15.984 1 95.44 319 ASN A N 1
ATOM 2497 C CA . ASN A 1 319 ? 2.768 29.969 -17.172 1 95.44 319 ASN A CA 1
ATOM 2498 C C . ASN A 1 319 ? 1.712 28.922 -16.812 1 95.44 319 ASN A C 1
ATOM 2500 O O . ASN A 1 319 ? 1.926 28.109 -15.914 1 95.44 319 ASN A O 1
ATOM 2504 N N . GLU A 1 320 ? 0.668 28.844 -17.531 1 94.62 320 GLU A N 1
ATOM 2505 C CA . GLU A 1 320 ? -0.471 27.984 -17.234 1 94.62 320 GLU A CA 1
ATOM 2506 C C . GLU A 1 320 ? -0.117 26.516 -17.453 1 94.62 320 GLU A C 1
ATOM 2508 O O . GLU A 1 320 ? -0.764 25.625 -16.891 1 94.62 320 GLU A O 1
ATOM 2513 N N . THR A 1 321 ? 0.855 26.25 -18.172 1 95.44 321 THR A N 1
ATOM 2514 C CA . THR A 1 321 ? 1.246 24.875 -18.5 1 95.44 321 THR A CA 1
ATOM 2515 C C . THR A 1 321 ? 2.055 24.266 -17.359 1 95.44 321 THR A C 1
ATOM 2517 O O . THR A 1 321 ? 2.254 23.047 -17.328 1 95.44 321 THR A O 1
ATOM 2520 N N . SER A 1 322 ? 2.498 25.125 -16.453 1 96.19 322 SER A N 1
ATOM 2521 C CA . SER A 1 322 ? 3.379 24.641 -15.398 1 96.19 322 SER A CA 1
ATOM 2522 C C . SER A 1 322 ? 2.615 23.797 -14.383 1 96.19 322 SER A C 1
ATOM 2524 O O . SER A 1 322 ? 1.415 24 -14.18 1 96.19 322 SER A O 1
ATOM 2526 N N . ASP A 1 323 ? 3.303 22.812 -13.766 1 95.44 323 ASP A N 1
ATOM 2527 C CA . ASP A 1 323 ? 2.711 22 -12.711 1 95.44 323 ASP A CA 1
ATOM 2528 C C . ASP A 1 323 ? 2.258 22.859 -11.539 1 95.44 323 ASP A C 1
ATOM 2530 O O . ASP A 1 323 ? 1.211 22.609 -10.938 1 95.44 323 ASP A O 1
ATOM 2534 N N . TRP A 1 324 ? 3.02 23.875 -11.227 1 96.38 324 TRP A N 1
ATOM 2535 C CA . TRP A 1 324 ? 2.678 24.797 -10.156 1 96.38 324 TRP A CA 1
ATOM 2536 C C . TRP A 1 324 ? 1.34 25.469 -10.43 1 96.38 324 TRP A C 1
ATOM 2538 O O . TRP A 1 324 ? 0.471 25.531 -9.555 1 96.38 324 TRP A O 1
ATOM 2548 N N . SER A 1 325 ? 1.196 25.984 -11.609 1 96.75 325 SER A N 1
ATOM 2549 C CA . SER A 1 325 ? -0.025 26.703 -11.977 1 96.75 325 SER A CA 1
ATOM 2550 C C . SER A 1 325 ? -1.231 25.766 -11.961 1 96.75 325 SER A C 1
ATOM 2552 O O . SER A 1 325 ? -2.328 26.172 -11.57 1 96.75 325 SER A O 1
ATOM 2554 N N . LYS A 1 326 ? -1.003 24.562 -12.391 1 97.44 326 LYS A N 1
ATOM 2555 C CA . LYS A 1 326 ? -2.086 23.578 -12.383 1 97.44 326 LYS A CA 1
ATOM 2556 C C . LYS A 1 326 ? -2.539 23.281 -10.961 1 97.44 326 LYS A C 1
ATOM 2558 O O . LYS A 1 326 ? -3.736 23.156 -10.695 1 97.44 326 LYS A O 1
ATOM 2563 N N . MET A 1 327 ? -1.645 23.094 -10.062 1 97.62 327 MET A N 1
ATOM 2564 C CA . MET A 1 327 ? -1.98 22.844 -8.664 1 97.62 327 MET A CA 1
ATOM 2565 C C . MET A 1 327 ? -2.668 24.047 -8.039 1 97.62 327 MET A C 1
ATOM 2567 O O . MET A 1 327 ? -3.611 23.891 -7.258 1 97.62 327 MET A O 1
ATOM 2571 N N . ARG A 1 328 ? -2.197 25.25 -8.367 1 97.75 328 ARG A N 1
ATOM 2572 C CA . ARG A 1 328 ? -2.832 26.469 -7.875 1 97.75 328 ARG A CA 1
ATOM 2573 C C . ARG A 1 328 ? -4.266 26.578 -8.383 1 97.75 328 ARG A C 1
ATOM 2575 O O . ARG A 1 328 ? -5.168 26.953 -7.629 1 97.75 328 ARG A O 1
ATOM 2582 N N . GLN A 1 329 ? -4.41 26.234 -9.625 1 97.69 329 GLN A N 1
ATOM 2583 C CA . GLN A 1 329 ? -5.742 26.297 -10.211 1 97.69 329 GLN A CA 1
ATOM 2584 C C . GLN A 1 329 ? -6.672 25.266 -9.555 1 97.69 329 GLN A C 1
ATOM 2586 O O . GLN A 1 329 ? -7.859 25.547 -9.367 1 97.69 329 GLN A O 1
ATOM 2591 N N . ALA A 1 330 ? -6.129 24.109 -9.312 1 97.56 330 ALA A N 1
ATOM 2592 C CA . ALA A 1 330 ? -6.918 23.094 -8.617 1 97.56 330 ALA A CA 1
ATOM 2593 C C . ALA A 1 330 ? -7.363 23.594 -7.242 1 97.56 330 ALA A C 1
ATOM 2595 O O . ALA A 1 330 ? -8.5 23.344 -6.82 1 97.56 330 ALA A O 1
ATOM 2596 N N . LEU A 1 331 ? -6.512 24.25 -6.52 1 98.25 331 LEU A N 1
ATOM 2597 C CA . LEU A 1 331 ? -6.82 24.812 -5.203 1 98.25 331 LEU A CA 1
ATOM 2598 C C . LEU A 1 331 ? -7.895 25.891 -5.305 1 98.25 331 LEU A C 1
ATOM 2600 O O . LEU A 1 331 ? -8.812 25.938 -4.48 1 98.25 331 LEU A O 1
ATOM 2604 N N . ILE A 1 332 ? -7.777 26.719 -6.344 1 97.25 332 ILE A N 1
ATOM 2605 C CA . ILE A 1 332 ? -8.742 27.797 -6.551 1 97.25 332 ILE A CA 1
ATOM 2606 C C . ILE A 1 332 ? -10.102 27.203 -6.895 1 97.25 332 ILE A C 1
ATOM 2608 O O . ILE A 1 332 ? -11.133 27.656 -6.379 1 97.25 332 ILE A O 1
ATOM 2612 N N . LYS A 1 333 ? -10.07 26.203 -7.73 1 96.69 333 LYS A N 1
ATOM 2613 C CA . LYS A 1 333 ? -11.328 25.547 -8.094 1 96.69 333 LYS A CA 1
ATOM 2614 C C . LYS A 1 333 ? -11.984 24.891 -6.883 1 96.69 333 LYS A C 1
ATOM 2616 O O . LYS A 1 333 ? -13.203 24.922 -6.742 1 96.69 333 LYS A O 1
ATOM 2621 N N . TRP A 1 334 ? -11.227 24.312 -6.094 1 97.38 334 TRP A N 1
ATOM 2622 C CA . TRP A 1 334 ? -11.727 23.719 -4.859 1 97.38 334 TRP A CA 1
ATOM 2623 C C . TRP A 1 334 ? -12.336 24.781 -3.955 1 97.38 334 TRP A C 1
ATOM 2625 O O . TRP A 1 334 ? -13.414 24.578 -3.383 1 97.38 334 TRP A O 1
ATOM 2635 N N . ARG A 1 335 ? -11.688 25.938 -3.805 1 97.5 335 ARG A N 1
ATOM 2636 C CA . ARG A 1 335 ? -12.195 27.047 -3.002 1 97.5 335 ARG A CA 1
ATOM 2637 C C . ARG A 1 335 ? -13.508 27.562 -3.562 1 97.5 335 ARG A C 1
ATOM 2639 O O . ARG A 1 335 ? -14.438 27.875 -2.809 1 97.5 335 ARG A O 1
ATOM 2646 N N . GLU A 1 336 ? -13.586 27.594 -4.855 1 95.81 336 GLU A N 1
ATOM 2647 C CA . GLU A 1 336 ? -14.773 28.109 -5.523 1 95.81 336 GLU A CA 1
ATOM 2648 C C . GLU A 1 336 ? -15.953 27.141 -5.383 1 95.81 336 GLU A C 1
ATOM 2650 O O . GLU A 1 336 ? -17.109 27.562 -5.43 1 95.81 336 GLU A O 1
ATOM 2655 N N . SER A 1 337 ? -15.625 25.891 -5.207 1 95.31 337 SER A N 1
ATOM 2656 C CA . SER A 1 337 ? -16.672 24.891 -5.07 1 95.31 337 SER A CA 1
ATOM 2657 C C . SER A 1 337 ? -17.312 24.938 -3.684 1 95.31 337 SER A C 1
ATOM 2659 O O . SER A 1 337 ? -18.375 24.359 -3.461 1 95.31 337 SER A O 1
ATOM 2661 N N . GLN A 1 338 ? -16.75 25.688 -2.768 1 96.5 338 GLN A N 1
ATOM 2662 C CA . GLN A 1 338 ? -17.25 25.797 -1.405 1 96.5 338 GLN A CA 1
ATOM 2663 C C . GLN A 1 338 ? -18.312 26.891 -1.302 1 96.5 338 GLN A C 1
ATOM 2665 O O . GLN A 1 338 ? -18.188 27.953 -1.922 1 96.5 338 GLN A O 1
ATOM 2670 N N . ASP A 1 339 ? -19.328 26.594 -0.525 1 95.12 339 ASP A N 1
ATOM 2671 C CA . ASP A 1 339 ? -20.312 27.609 -0.189 1 95.12 339 ASP A CA 1
ATOM 2672 C C . ASP A 1 339 ? -19.656 28.828 0.476 1 95.12 339 ASP A C 1
ATOM 2674 O O . ASP A 1 339 ? -18.656 28.672 1.183 1 95.12 339 ASP A O 1
ATOM 2678 N N . ALA A 1 340 ? -20.203 30 0.302 1 94.25 340 ALA A N 1
ATOM 2679 C CA . ALA A 1 340 ? -19.688 31.234 0.881 1 94.25 340 ALA A CA 1
ATOM 2680 C C . ALA A 1 340 ? -19.547 31.109 2.396 1 94.25 340 ALA A C 1
ATOM 2682 O O . ALA A 1 340 ? -18.641 31.688 2.994 1 94.25 340 ALA A O 1
ATOM 2683 N N . LEU A 1 341 ? -20.375 30.297 2.965 1 94.19 341 LEU A N 1
ATOM 2684 C CA . LEU A 1 341 ? -20.391 30.125 4.41 1 94.19 341 LEU A CA 1
ATOM 2685 C C . LEU A 1 341 ? -19.141 29.375 4.879 1 94.19 341 LEU A C 1
ATOM 2687 O O . LEU A 1 341 ? -18.812 29.391 6.062 1 94.19 341 LEU A O 1
ATOM 2691 N N . MET A 1 342 ? -18.484 28.75 3.973 1 96.56 342 MET A N 1
ATOM 2692 C CA . MET A 1 342 ? -17.359 27.906 4.359 1 96.56 342 MET A CA 1
ATOM 2693 C C . MET A 1 342 ? -16.031 28.641 4.199 1 96.56 342 MET A C 1
ATOM 2695 O O . MET A 1 342 ? -14.977 28.094 4.527 1 96.56 342 MET A O 1
ATOM 2699 N N . LYS A 1 343 ? -16.078 29.922 3.84 1 97.25 343 LYS A N 1
ATOM 2700 C CA . LYS A 1 343 ? -14.859 30.641 3.477 1 97.25 343 LYS A CA 1
ATOM 2701 C C . LYS A 1 343 ? -14.445 31.609 4.574 1 97.25 343 LYS A C 1
ATOM 2703 O O . LYS A 1 343 ? -15.188 32.531 4.891 1 97.25 343 LYS A O 1
ATOM 2708 N N . TYR A 1 344 ? -13.383 31.359 5.199 1 97.94 344 TYR A N 1
ATOM 2709 C CA . TYR A 1 344 ? -12.758 32.281 6.137 1 97.94 344 TYR A CA 1
ATOM 2710 C C . TYR A 1 344 ? -11.844 33.25 5.41 1 97.94 344 TYR A C 1
ATOM 2712 O O . TYR A 1 344 ? -11.102 32.875 4.5 1 97.94 344 TYR A O 1
ATOM 2720 N N . PRO A 1 345 ? -11.773 34.5 5.648 1 97.19 345 PRO A N 1
ATOM 2721 C CA . PRO A 1 345 ? -12.367 35.156 6.809 1 97.19 345 PRO A CA 1
ATOM 2722 C C . PRO A 1 345 ? -13.719 35.781 6.496 1 97.19 345 PRO A C 1
ATOM 2724 O O . PRO A 1 345 ? -14.281 36.5 7.34 1 97.19 345 PRO A O 1
ATOM 2727 N N . ALA A 1 346 ? -14.227 35.625 5.32 1 96.25 346 ALA A N 1
ATOM 2728 C CA . ALA A 1 346 ? -15.516 36.188 4.953 1 96.25 346 ALA A CA 1
ATOM 2729 C C . ALA A 1 346 ? -16.594 35.781 5.945 1 96.25 346 ALA A C 1
ATOM 2731 O O . ALA A 1 346 ? -17.469 36.562 6.293 1 96.25 346 ALA A O 1
ATOM 2732 N N . THR A 1 347 ? -16.578 34.469 6.305 1 96.5 347 THR A N 1
ATOM 2733 C CA . THR A 1 347 ? -17.453 34 7.375 1 96.5 347 THR A CA 1
ATOM 2734 C C . THR A 1 347 ? -16.672 33.844 8.68 1 96.5 347 THR A C 1
ATOM 2736 O O . THR A 1 347 ? -15.602 33.219 8.703 1 96.5 347 THR A O 1
ATOM 2739 N N . LYS A 1 348 ? -17.25 34.375 9.727 1 95.75 348 LYS A N 1
ATOM 2740 C CA . LYS A 1 348 ? -16.578 34.375 11.023 1 95.75 348 LYS A CA 1
ATOM 2741 C C . LYS A 1 348 ? -16.688 33 11.68 1 95.75 348 LYS A C 1
ATOM 2743 O O . LYS A 1 348 ? -17.672 32.281 11.5 1 95.75 348 LYS A O 1
ATOM 2748 N N . VAL A 1 349 ? -15.711 32.688 12.461 1 96.94 349 VAL A N 1
ATOM 2749 C CA . VAL A 1 349 ? -15.641 31.422 13.164 1 96.94 349 VAL A CA 1
ATOM 2750 C C . VAL A 1 349 ? -16.797 31.328 14.156 1 96.94 349 VAL A C 1
ATOM 2752 O O . VAL A 1 349 ? -17.328 30.234 14.391 1 96.94 349 VAL A O 1
ATOM 2755 N N . SER A 1 350 ? -17.266 32.406 14.711 1 95.12 350 SER A N 1
ATOM 2756 C CA . SER A 1 350 ? -18.297 32.469 15.734 1 95.12 350 SER A CA 1
ATOM 2757 C C . SER A 1 350 ? -19.625 31.938 15.195 1 95.12 350 SER A C 1
ATOM 2759 O O . SER A 1 350 ? -20.406 31.328 15.93 1 95.12 350 SER A O 1
ATOM 2761 N N . VAL A 1 351 ? -19.875 32.125 13.945 1 93.56 351 VAL A N 1
ATOM 2762 C CA . VAL A 1 351 ? -21.109 31.656 13.32 1 93.56 351 VAL A CA 1
ATOM 2763 C C . VAL A 1 351 ? -21.156 30.125 13.359 1 93.56 351 VAL A C 1
ATOM 2765 O O . VAL A 1 351 ? -22.172 29.531 13.703 1 93.56 351 VAL A O 1
ATOM 2768 N N . HIS A 1 352 ? -20.094 29.516 13.047 1 94.44 352 HIS A N 1
ATOM 2769 C CA . HIS A 1 352 ? -20 28.062 13.039 1 94.44 352 HIS A CA 1
ATOM 2770 C C . HIS A 1 352 ? -19.922 27.5 14.461 1 94.44 352 HIS A C 1
ATOM 2772 O O . HIS A 1 352 ? -20.375 26.391 14.719 1 94.44 352 HIS A O 1
ATOM 2778 N N . ALA A 1 353 ? -19.312 28.297 15.344 1 94.81 353 ALA A N 1
ATOM 2779 C CA . ALA A 1 353 ? -19.219 27.859 16.734 1 94.81 353 ALA A CA 1
ATOM 2780 C C . ALA A 1 353 ? -20.609 27.656 17.344 1 94.81 353 ALA A C 1
ATOM 2782 O O . ALA A 1 353 ? -20.812 26.719 18.125 1 94.81 353 ALA A O 1
ATOM 2783 N N . GLN A 1 354 ? -21.547 28.422 16.953 1 92.06 354 GLN A N 1
ATOM 2784 C CA . GLN A 1 354 ? -22.922 28.312 17.453 1 92.06 354 GLN A CA 1
ATOM 2785 C C . GLN A 1 354 ? -23.578 27.031 17 1 92.06 354 GLN A C 1
ATOM 2787 O O . GLN A 1 354 ? -24.469 26.5 17.688 1 92.06 354 GLN A O 1
ATOM 2792 N N . ARG A 1 355 ? -23.109 26.484 15.938 1 90 355 ARG A N 1
ATOM 2793 C CA . ARG A 1 355 ? -23.672 25.25 15.391 1 90 355 ARG A CA 1
ATOM 2794 C C . ARG A 1 355 ? -22.812 24.047 15.758 1 90 355 ARG A C 1
ATOM 2796 O O . ARG A 1 355 ? -23.078 22.938 15.305 1 90 355 ARG A O 1
ATOM 2803 N N . GLY A 1 356 ? -21.781 24.297 16.516 1 91 356 GLY A N 1
ATOM 2804 C CA . GLY A 1 356 ? -20.891 23.219 16.906 1 91 356 GLY A CA 1
ATOM 2805 C C . GLY A 1 356 ? -20.016 22.734 15.758 1 91 356 GLY A C 1
ATOM 2806 O O . GLY A 1 356 ? -19.641 21.562 15.727 1 91 356 GLY A O 1
ATOM 2807 N N . GLN A 1 357 ? -19.703 23.594 14.75 1 93.56 357 GLN A N 1
ATOM 2808 C CA . GLN A 1 357 ? -18.969 23.188 13.555 1 93.56 357 GLN A CA 1
ATOM 2809 C C . GLN A 1 357 ? -17.719 24.031 13.367 1 93.56 357 GLN A C 1
ATOM 2811 O O . GLN A 1 357 ? -17.141 24.078 12.281 1 93.56 35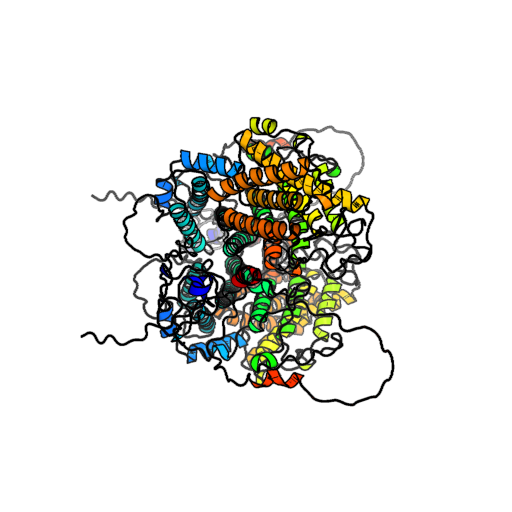7 GLN A O 1
ATOM 2816 N N . ALA A 1 358 ? -17.312 24.75 14.422 1 96.94 358 ALA A N 1
ATOM 2817 C CA . ALA A 1 358 ? -16.188 25.688 14.312 1 96.94 358 ALA A CA 1
ATOM 2818 C C . ALA A 1 358 ? -14.898 24.969 13.938 1 96.94 358 ALA A C 1
ATOM 2820 O O . ALA A 1 358 ? -14.141 25.438 13.078 1 96.94 358 ALA A O 1
ATOM 2821 N N . GLU A 1 359 ? -14.68 23.828 14.555 1 96.94 359 GLU A N 1
ATOM 2822 C CA . GLU A 1 359 ? -13.43 23.094 14.328 1 96.94 359 GLU A CA 1
ATOM 2823 C C . GLU A 1 359 ? -13.352 22.562 12.906 1 96.94 359 GLU A C 1
ATOM 2825 O O . GLU A 1 359 ? -12.305 22.641 12.258 1 96.94 359 GLU A O 1
ATOM 2830 N N . ARG A 1 360 ? -14.445 22 12.383 1 96 360 ARG A N 1
ATOM 2831 C CA . ARG A 1 360 ? -14.477 21.516 11.008 1 96 360 ARG A CA 1
ATOM 2832 C C . ARG A 1 360 ? -14.266 22.672 10.023 1 96 360 ARG A C 1
ATOM 2834 O O . ARG A 1 360 ? -13.547 22.531 9.039 1 96 360 ARG A O 1
ATOM 2841 N N . PHE A 1 361 ? -14.953 23.812 10.32 1 97.44 361 PHE A N 1
ATOM 2842 C CA . PHE A 1 361 ? -14.789 25.031 9.531 1 97.44 361 PHE A CA 1
ATOM 2843 C C . PHE A 1 361 ? -13.328 25.484 9.523 1 97.44 361 PHE A C 1
ATOM 2845 O O . PHE A 1 361 ? -12.766 25.766 8.469 1 97.44 361 PHE A O 1
ATOM 2852 N N . GLY A 1 362 ? -12.766 25.5 10.734 1 98.56 362 GLY A N 1
ATOM 2853 C CA . GLY A 1 362 ? -11.359 25.859 10.859 1 98.56 362 GLY A CA 1
ATOM 2854 C C . GLY A 1 362 ? -10.43 24.938 10.094 1 98.56 362 GLY A C 1
ATOM 2855 O O . GLY A 1 362 ? -9.531 25.391 9.391 1 98.56 362 GLY A O 1
ATOM 2856 N N . TYR A 1 363 ? -10.664 23.641 10.211 1 98.38 363 TYR A N 1
ATOM 2857 C CA . TYR A 1 363 ? -9.812 22.625 9.578 1 98.38 363 TYR A CA 1
ATOM 2858 C C . TYR A 1 363 ? -9.797 22.797 8.062 1 98.38 363 TYR A C 1
ATOM 2860 O O . TYR A 1 363 ? -8.734 22.766 7.441 1 98.38 363 TYR A O 1
ATOM 2868 N N . ILE A 1 364 ? -10.891 22.984 7.457 1 98.31 364 ILE A N 1
ATOM 2869 C CA . ILE A 1 364 ? -11.023 23.094 6.008 1 98.31 364 ILE A CA 1
ATOM 2870 C C . ILE A 1 364 ? -10.281 24.328 5.512 1 98.31 364 ILE A C 1
ATOM 2872 O O . ILE A 1 364 ? -9.578 24.281 4.496 1 98.31 364 ILE A O 1
ATOM 2876 N N . ASN A 1 365 ? -10.414 25.391 6.207 1 98.81 365 ASN A N 1
ATOM 2877 C CA . ASN A 1 365 ? -9.742 26.609 5.812 1 98.81 365 ASN A CA 1
ATOM 2878 C C . ASN A 1 365 ? -8.234 26.531 6.031 1 98.81 365 ASN A C 1
ATOM 2880 O O . ASN A 1 365 ? -7.457 27.109 5.27 1 98.81 365 ASN A O 1
ATOM 2884 N N . LEU A 1 366 ? -7.891 25.828 7.102 1 98.75 366 LEU A N 1
ATOM 2885 C CA . LEU A 1 366 ? -6.465 25.594 7.305 1 98.75 366 LEU A CA 1
ATOM 2886 C C . LEU A 1 366 ? -5.867 24.812 6.137 1 98.75 366 LEU A C 1
ATOM 2888 O O . LEU A 1 366 ? -4.754 25.109 5.695 1 98.75 366 LEU A O 1
ATOM 2892 N N . VAL A 1 367 ? -6.566 23.812 5.641 1 98.56 367 VAL A N 1
ATOM 2893 C CA . VAL A 1 367 ? -6.102 23.031 4.5 1 98.56 367 VAL A CA 1
ATOM 2894 C C . VAL A 1 367 ? -5.879 23.953 3.299 1 98.56 367 VAL A C 1
ATOM 2896 O O . VAL A 1 367 ? -4.879 23.828 2.59 1 98.56 367 VAL A O 1
ATOM 2899 N N . TYR A 1 368 ? -6.77 24.906 3.084 1 98.75 368 TYR A N 1
ATOM 2900 C CA . TYR A 1 368 ? -6.66 25.844 1.965 1 98.75 368 TYR A CA 1
ATOM 2901 C C . TYR A 1 368 ? -5.422 26.719 2.098 1 98.75 368 TYR A C 1
ATOM 2903 O O . TYR A 1 368 ? -4.602 26.781 1.179 1 98.75 368 TYR A O 1
ATOM 2911 N N . TYR A 1 369 ? -5.25 27.312 3.193 1 98.69 369 TYR A N 1
ATOM 2912 C CA . TYR A 1 369 ? -4.203 28.328 3.35 1 98.69 369 TYR A CA 1
ATOM 2913 C C . TYR A 1 369 ? -2.828 27.672 3.436 1 98.69 369 TYR A C 1
ATOM 2915 O O . TYR A 1 369 ? -1.841 28.234 2.951 1 98.69 369 TYR A O 1
ATOM 2923 N N . VAL A 1 370 ? -2.768 26.5 4.105 1 97.94 370 VAL A N 1
ATOM 2924 C CA . VAL A 1 370 ? -1.458 25.875 4.191 1 97.94 370 VAL A CA 1
ATOM 2925 C C . VAL A 1 370 ? -1.027 25.375 2.809 1 97.94 370 VAL A C 1
ATOM 2927 O O . VAL A 1 370 ? 0.159 25.422 2.475 1 97.94 370 VAL A O 1
ATOM 2930 N N . SER A 1 371 ? -1.962 24.891 2.006 1 97.94 371 SER A N 1
ATOM 2931 C CA . SER A 1 371 ? -1.643 24.484 0.639 1 97.94 371 SER A CA 1
ATOM 2932 C C . SER A 1 371 ? -1.135 25.672 -0.18 1 97.94 371 SER A C 1
ATOM 2934 O O . SER A 1 371 ? -0.166 25.531 -0.931 1 97.94 371 SER A O 1
ATOM 2936 N N . LEU A 1 372 ? -1.796 26.797 0.002 1 97.81 372 LEU A N 1
ATOM 2937 C CA . LEU A 1 372 ? -1.38 28.016 -0.688 1 97.81 372 LEU A CA 1
ATOM 2938 C C . LEU A 1 372 ? 0.009 28.438 -0.234 1 97.81 372 LEU A C 1
ATOM 2940 O O . LEU A 1 372 ? 0.833 28.859 -1.052 1 97.81 372 LEU A O 1
ATOM 2944 N N . LEU A 1 373 ? 0.221 28.359 1.012 1 96.69 373 LEU A N 1
ATOM 2945 C CA . LEU A 1 373 ? 1.508 28.734 1.592 1 96.69 373 LEU A CA 1
ATOM 2946 C C . LEU A 1 373 ? 2.635 27.906 0.985 1 96.69 373 LEU A C 1
ATOM 2948 O O . LEU A 1 373 ? 3.664 28.453 0.58 1 96.69 373 LEU A O 1
ATOM 2952 N N . PHE A 1 374 ? 2.498 26.625 0.893 1 95.44 374 PHE A N 1
ATOM 2953 C CA . PHE A 1 374 ? 3.514 25.734 0.358 1 95.44 374 PHE A CA 1
ATOM 2954 C C . PHE A 1 374 ? 3.73 25.984 -1.13 1 95.44 374 PHE A C 1
ATOM 2956 O O . PHE A 1 374 ? 4.855 25.891 -1.622 1 95.44 374 PHE A O 1
ATOM 2963 N N . LEU A 1 375 ? 2.67 26.266 -1.838 1 96 375 LEU A N 1
ATOM 2964 C CA . LEU A 1 375 ? 2.785 26.562 -3.26 1 96 375 LEU A CA 1
ATOM 2965 C C . LEU A 1 375 ? 3.635 27.812 -3.484 1 96 375 LEU A C 1
ATOM 2967 O O . LEU A 1 375 ? 4.535 27.812 -4.324 1 96 375 LEU A O 1
ATOM 2971 N N . CYS A 1 376 ? 3.457 28.766 -2.697 1 95.38 376 CYS A N 1
ATOM 2972 C CA . CYS A 1 376 ? 4.121 30.062 -2.879 1 95.38 376 CYS A CA 1
ATOM 2973 C C . CYS A 1 376 ? 5.566 30 -2.406 1 95.38 376 CYS A C 1
ATOM 2975 O O . CYS A 1 376 ? 6.449 30.609 -3.008 1 95.38 376 CYS A O 1
ATOM 2977 N N . ARG A 1 377 ? 5.84 29.281 -1.479 1 92.31 377 ARG A N 1
ATOM 2978 C CA . ARG A 1 377 ? 7.129 29.25 -0.801 1 92.31 377 ARG A CA 1
ATOM 2979 C C . ARG A 1 377 ? 8.219 28.719 -1.723 1 92.31 377 ARG A C 1
ATOM 2981 O O . ARG A 1 377 ? 9.383 29.109 -1.608 1 92.31 377 ARG A O 1
ATOM 2988 N N . GLU A 1 378 ? 7.887 27.859 -2.572 1 90.62 378 GLU A N 1
ATOM 2989 C CA . GLU A 1 378 ? 8.852 27.156 -3.414 1 90.62 378 GLU A CA 1
ATOM 2990 C C . GLU A 1 378 ? 9.703 28.141 -4.211 1 90.62 378 GLU A C 1
ATOM 2992 O O . GLU A 1 378 ? 10.859 27.859 -4.523 1 90.62 378 GLU A O 1
ATOM 2997 N N . PHE A 1 379 ? 9.219 29.344 -4.441 1 92.69 379 PHE A N 1
ATOM 2998 C CA . PHE A 1 379 ? 9.898 30.266 -5.34 1 92.69 379 PHE A CA 1
ATOM 2999 C C . PHE A 1 379 ? 10.422 31.484 -4.574 1 92.69 379 PHE A C 1
ATOM 3001 O O . PHE A 1 379 ? 10.891 32.438 -5.18 1 92.69 379 PHE A O 1
ATOM 3008 N N . ILE A 1 380 ? 10.375 31.391 -3.303 1 92.19 380 ILE A N 1
ATOM 3009 C CA . ILE A 1 380 ? 10.867 32.469 -2.461 1 92.19 380 ILE A CA 1
ATOM 3010 C C . ILE A 1 380 ? 12.312 32.219 -2.064 1 92.19 380 ILE A C 1
ATOM 3012 O O . ILE A 1 380 ? 12.664 31.094 -1.67 1 92.19 380 ILE A O 1
ATOM 3016 N N . PRO A 1 381 ? 13.164 33.188 -2.221 1 91.25 381 PRO A N 1
ATOM 3017 C CA . PRO A 1 381 ? 14.562 33 -1.846 1 91.25 381 PRO A CA 1
ATOM 3018 C C . PRO A 1 381 ? 14.734 32.656 -0.363 1 91.25 381 PRO A C 1
ATOM 3020 O O . PRO A 1 381 ? 13.961 33.156 0.47 1 91.25 381 PRO A O 1
ATOM 3023 N N . PHE A 1 382 ? 15.781 31.984 -0.099 1 88.69 382 PHE A N 1
ATOM 3024 C CA . PHE A 1 382 ? 16.078 31.578 1.27 1 88.69 382 PHE A CA 1
ATOM 3025 C C . PHE A 1 382 ? 16.578 32.75 2.086 1 88.69 382 PHE A C 1
ATOM 3027 O O . PHE A 1 382 ? 16.109 33 3.205 1 88.69 382 PHE A O 1
ATOM 3034 N N . SER A 1 383 ? 17.453 33.531 1.504 1 87.25 383 SER A N 1
ATOM 3035 C CA . SER A 1 383 ? 18.031 34.688 2.158 1 87.25 383 SER A CA 1
ATOM 3036 C C . SER A 1 383 ? 18.125 35.875 1.194 1 87.25 383 SER A C 1
ATOM 3038 O O . SER A 1 383 ? 19.188 36.125 0.61 1 87.25 383 SER A O 1
ATOM 3040 N N . PRO A 1 384 ? 17.047 36.625 1.161 1 88.5 384 PRO A N 1
ATOM 3041 C CA . PRO A 1 384 ? 17.062 37.75 0.232 1 88.5 384 PRO A CA 1
ATOM 3042 C C . PRO A 1 384 ? 17.672 39 0.844 1 88.5 384 PRO A C 1
ATOM 3044 O O . PRO A 1 384 ? 17.078 40.094 0.755 1 88.5 384 PRO A O 1
ATOM 3047 N N . VAL A 1 385 ? 18.891 38.969 1.297 1 80.5 385 VAL A N 1
ATOM 3048 C CA . VAL A 1 385 ? 19.5 40.062 2.039 1 80.5 385 VAL A CA 1
ATOM 3049 C C . VAL A 1 385 ? 19.781 41.219 1.102 1 80.5 385 VAL A C 1
ATOM 3051 O O . VAL A 1 385 ? 19.609 42.375 1.487 1 80.5 385 VAL A O 1
ATOM 3054 N N . ASP A 1 386 ? 20.109 40.938 -0.121 1 80.44 386 ASP A N 1
ATOM 3055 C CA . ASP A 1 386 ? 20.5 42 -1.042 1 80.44 386 ASP A CA 1
ATOM 3056 C C . ASP A 1 386 ? 19.344 42.406 -1.954 1 80.44 386 ASP A C 1
ATOM 3058 O O . ASP A 1 386 ? 19.516 43.25 -2.824 1 80.44 386 ASP A O 1
ATOM 3062 N N . GLU A 1 387 ? 18.234 41.812 -1.626 1 83.12 387 GLU A N 1
ATOM 3063 C CA . GLU A 1 387 ? 17.109 42.094 -2.52 1 83.12 387 GLU A CA 1
ATOM 3064 C C . GLU A 1 387 ? 16.219 43.188 -1.962 1 83.12 387 GLU A C 1
ATOM 3066 O O . GLU A 1 387 ? 15.898 43.188 -0.77 1 83.12 387 GLU A O 1
ATOM 3071 N N . VAL A 1 388 ? 15.797 44.062 -2.854 1 84.25 388 VAL A N 1
ATOM 3072 C CA . VAL A 1 388 ? 15.016 45.219 -2.396 1 84.25 388 VAL A CA 1
ATOM 3073 C C . VAL A 1 388 ? 13.562 45.062 -2.834 1 84.25 388 VAL A C 1
ATOM 3075 O O . VAL A 1 388 ? 12.688 45.812 -2.393 1 84.25 388 VAL A O 1
ATOM 3078 N N . LYS A 1 389 ? 13.32 44.156 -3.682 1 87.31 389 LYS A N 1
ATOM 3079 C CA . LYS A 1 389 ? 11.953 43.844 -4.102 1 87.31 389 LYS A CA 1
ATOM 3080 C C . LYS A 1 389 ? 11.766 42.344 -4.281 1 87.31 389 LYS A C 1
ATOM 3082 O O . LYS A 1 389 ? 12.734 41.625 -4.508 1 87.31 389 LYS A O 1
ATOM 3087 N N . PRO A 1 390 ? 10.531 41.969 -4.176 1 90.81 390 PRO A N 1
ATOM 3088 C CA . PRO A 1 390 ? 10.273 40.531 -4.375 1 90.81 390 PRO A CA 1
ATOM 3089 C C . PRO A 1 390 ? 10.719 40.062 -5.754 1 90.81 390 PRO A C 1
ATOM 3091 O O . PRO A 1 390 ? 10.547 40.75 -6.75 1 90.81 390 PRO A O 1
ATOM 3094 N N . ARG A 1 391 ? 11.406 38.969 -5.746 1 88.75 391 ARG A N 1
ATOM 3095 C CA . ARG A 1 391 ? 11.875 38.344 -6.98 1 88.75 391 ARG A CA 1
ATOM 3096 C C . ARG A 1 391 ? 11.828 36.812 -6.875 1 88.75 391 ARG A C 1
ATOM 3098 O O . ARG A 1 391 ? 11.531 36.281 -5.812 1 88.75 391 ARG A O 1
ATOM 3105 N N . GLY A 1 392 ? 12.086 36.25 -7.938 1 88.62 392 GLY A N 1
ATOM 3106 C CA . GLY A 1 392 ? 12.117 34.781 -7.969 1 88.62 392 GLY A CA 1
ATOM 3107 C C . GLY A 1 392 ? 13.352 34.188 -7.316 1 88.62 392 GLY A C 1
ATOM 3108 O O . GLY A 1 392 ? 14.062 34.906 -6.582 1 88.62 392 GLY A O 1
ATOM 3109 N N . PRO A 1 393 ? 13.523 32.938 -7.539 1 90.5 393 PRO A N 1
ATOM 3110 C CA . PRO A 1 393 ? 14.656 32.25 -6.91 1 90.5 393 PRO A CA 1
ATOM 3111 C C . PRO A 1 393 ? 16 32.875 -7.285 1 90.5 393 PRO A C 1
ATOM 3113 O O . PRO A 1 393 ? 16.234 33.188 -8.453 1 90.5 393 PRO A O 1
ATOM 3116 N N . ILE A 1 394 ? 16.828 32.969 -6.309 1 88.06 394 ILE A N 1
ATOM 3117 C CA . ILE A 1 394 ? 18.156 33.531 -6.543 1 88.06 394 ILE A CA 1
ATOM 3118 C C . ILE A 1 394 ? 19.219 32.438 -6.367 1 88.06 394 ILE A C 1
ATOM 3120 O O . ILE A 1 394 ? 20.391 32.656 -6.719 1 88.06 394 ILE A O 1
ATOM 3124 N N . GLU A 1 395 ? 18.797 31.344 -5.797 1 86.94 395 GLU A N 1
ATOM 3125 C CA . GLU A 1 395 ? 19.672 30.188 -5.676 1 86.94 395 GLU A CA 1
ATOM 3126 C C . GLU A 1 395 ? 19.453 29.203 -6.828 1 86.94 395 GLU A C 1
ATOM 3128 O O . GLU A 1 395 ? 18.312 28.984 -7.258 1 86.94 395 GLU A O 1
ATOM 3133 N N . PRO A 1 396 ? 20.5 28.578 -7.227 1 86.69 396 PRO A N 1
ATOM 3134 C CA . PRO A 1 396 ? 20.312 27.594 -8.289 1 86.69 396 PRO A CA 1
ATOM 3135 C C . PRO A 1 396 ? 19.453 26.422 -7.859 1 86.69 396 PRO A C 1
ATOM 3137 O O . PRO A 1 396 ? 19.406 26.078 -6.676 1 86.69 396 PRO A O 1
ATOM 3140 N N . PRO A 1 397 ? 18.828 25.797 -8.82 1 89.25 397 PRO A N 1
ATOM 3141 C CA . PRO A 1 397 ? 18.719 26.156 -10.234 1 89.25 397 PRO A CA 1
ATOM 3142 C C . PRO A 1 397 ? 17.812 27.375 -10.469 1 89.25 397 PRO A C 1
ATOM 3144 O O . PRO A 1 397 ? 16.766 27.5 -9.844 1 89.25 397 PRO A O 1
ATOM 3147 N N . LEU A 1 398 ? 18.234 28.234 -11.383 1 91.81 398 LEU A N 1
ATOM 3148 C CA . LEU A 1 398 ? 17.469 29.438 -11.703 1 91.81 398 LEU A CA 1
ATOM 3149 C C . LEU A 1 398 ? 16.484 29.172 -12.836 1 91.81 398 LEU A C 1
ATOM 3151 O O . LEU A 1 398 ? 16.719 28.297 -13.672 1 91.81 398 LEU A O 1
ATOM 3155 N N . LEU A 1 399 ? 15.438 29.906 -12.789 1 93.5 399 LEU A N 1
ATOM 3156 C CA . LEU A 1 399 ? 14.453 29.797 -13.867 1 93.5 399 LEU A CA 1
ATOM 3157 C C . LEU A 1 399 ? 15.016 30.344 -15.172 1 93.5 399 LEU A C 1
ATOM 3159 O O . LEU A 1 399 ? 15.758 31.344 -15.172 1 93.5 399 LEU A O 1
ATOM 3163 N N . LYS A 1 400 ? 14.727 29.75 -16.234 1 92.81 400 LYS A N 1
ATOM 3164 C CA . LYS A 1 400 ? 15.219 30.188 -17.531 1 92.81 400 LYS A CA 1
ATOM 3165 C C . LYS A 1 400 ? 14.562 31.5 -17.969 1 92.81 400 LYS A C 1
ATOM 3167 O O . LYS A 1 400 ? 15.125 32.25 -18.766 1 92.81 400 LYS A O 1
ATOM 3172 N N . VAL A 1 401 ? 13.391 31.688 -17.406 1 91.81 401 VAL A N 1
ATOM 3173 C CA . VAL A 1 401 ? 12.68 32.938 -17.656 1 91.81 401 VAL A CA 1
ATOM 3174 C C . VAL A 1 401 ? 12.422 33.656 -16.344 1 91.81 401 VAL A C 1
ATOM 3176 O O . VAL A 1 401 ? 11.945 33.062 -15.375 1 91.81 401 VAL A O 1
ATOM 3179 N N . ARG A 1 402 ? 12.766 34.906 -16.203 1 87.75 402 ARG A N 1
ATOM 3180 C CA . ARG A 1 402 ? 12.68 35.656 -14.969 1 87.75 402 ARG A CA 1
ATOM 3181 C C . ARG A 1 402 ? 11.234 35.875 -14.539 1 87.75 402 ARG A C 1
ATOM 3183 O O . ARG A 1 402 ? 10.93 35.875 -13.352 1 87.75 402 ARG A O 1
ATOM 3190 N N . GLY A 1 403 ? 10.328 35.906 -15.367 1 90.44 403 GLY A N 1
ATOM 3191 C CA . GLY A 1 403 ? 8.93 36.125 -15.047 1 90.44 403 GLY A CA 1
ATOM 3192 C C . GLY A 1 403 ? 8.625 37.594 -14.758 1 90.44 403 GLY A C 1
ATOM 3193 O O . GLY A 1 403 ? 9.531 38.406 -14.523 1 90.44 403 GLY A O 1
ATOM 3194 N N . PRO A 1 404 ? 7.414 38 -14.852 1 93.56 404 PRO A N 1
ATOM 3195 C CA . PRO A 1 404 ? 7.004 39.375 -14.578 1 93.56 404 PRO A CA 1
ATOM 3196 C C . PRO A 1 404 ? 7.133 39.75 -13.109 1 93.56 404 PRO A C 1
ATOM 3198 O O . PRO A 1 404 ? 6.871 38.938 -12.234 1 93.56 404 PRO A O 1
ATOM 3201 N N . ASP A 1 405 ? 7.477 41 -12.789 1 92.81 405 ASP A N 1
ATOM 3202 C CA . ASP A 1 405 ? 7.598 41.469 -11.422 1 92.81 405 ASP A CA 1
ATOM 3203 C C . ASP A 1 405 ? 6.262 41.375 -10.68 1 92.81 405 ASP A C 1
ATOM 3205 O O . ASP A 1 405 ? 6.23 41.156 -9.477 1 92.81 405 ASP A O 1
ATOM 3209 N N . SER A 1 406 ? 5.238 41.562 -11.398 1 95 406 SER A N 1
ATOM 3210 C CA . SER A 1 406 ? 3.91 41.5 -10.797 1 95 406 SER A CA 1
ATOM 3211 C C . SER A 1 406 ? 3.617 40.125 -10.219 1 95 406 SER A C 1
ATOM 3213 O O . SER A 1 406 ? 2.939 40 -9.195 1 95 406 SER A O 1
ATOM 3215 N N . PHE A 1 407 ? 4.113 39.156 -10.875 1 96 407 PHE A N 1
ATOM 3216 C CA . PHE A 1 407 ? 3.904 37.781 -10.391 1 96 407 PHE A CA 1
ATOM 3217 C C . PHE A 1 407 ? 4.594 37.594 -9.047 1 96 407 PHE A C 1
ATOM 3219 O O . PHE A 1 407 ? 4.012 37.031 -8.125 1 96 407 PHE A O 1
ATOM 3226 N N . TRP A 1 408 ? 5.801 38 -8.984 1 95.69 408 TRP A N 1
ATOM 3227 C CA . TRP A 1 408 ? 6.582 37.781 -7.766 1 95.69 408 TRP A CA 1
ATOM 3228 C C . TRP A 1 408 ? 6.004 38.562 -6.605 1 95.69 408 TRP A C 1
ATOM 3230 O O . TRP A 1 408 ? 5.965 38.094 -5.469 1 95.69 408 TRP A O 1
ATOM 3240 N N . LEU A 1 409 ? 5.547 39.781 -6.91 1 95.38 409 LEU A N 1
ATOM 3241 C CA . LEU A 1 409 ? 4.902 40.594 -5.883 1 95.38 409 LEU A CA 1
ATOM 3242 C C . LEU A 1 409 ? 3.65 39.906 -5.352 1 95.38 409 LEU A C 1
ATOM 3244 O O . LEU A 1 409 ? 3.432 39.844 -4.141 1 95.38 409 LEU A O 1
ATOM 3248 N N . GLN A 1 410 ? 2.889 39.406 -6.266 1 96.19 410 GLN A N 1
ATOM 3249 C CA . GLN A 1 410 ? 1.659 38.719 -5.879 1 96.19 410 GLN A CA 1
ATOM 3250 C C . GLN A 1 410 ? 1.962 37.438 -5.098 1 96.19 410 GLN A C 1
ATOM 3252 O O . GLN A 1 410 ? 1.246 37.094 -4.156 1 96.19 410 GLN A O 1
ATOM 3257 N N . ASN A 1 411 ? 2.969 36.719 -5.523 1 96 411 ASN A N 1
ATOM 3258 C CA . ASN A 1 411 ? 3.359 35.469 -4.859 1 96 411 ASN A CA 1
ATOM 3259 C C . ASN A 1 411 ? 3.738 35.719 -3.402 1 96 411 ASN A C 1
ATOM 3261 O O . ASN A 1 411 ? 3.326 34.969 -2.518 1 96 411 ASN A O 1
ATOM 3265 N N . VAL A 1 412 ? 4.512 36.75 -3.141 1 95.88 412 VAL A N 1
ATOM 3266 C CA . VAL A 1 412 ? 4.938 37.062 -1.784 1 95.88 412 VAL A CA 1
ATOM 3267 C C . VAL A 1 412 ? 3.738 37.562 -0.968 1 95.88 412 VAL A C 1
ATOM 3269 O O . VAL A 1 412 ? 3.609 37.219 0.212 1 95.88 412 VAL A O 1
ATOM 3272 N N . PHE A 1 413 ? 2.904 38.312 -1.616 1 96.31 413 PHE A N 1
ATOM 3273 C CA . PHE A 1 413 ? 1.696 38.781 -0.945 1 96.31 413 PHE A CA 1
ATOM 3274 C C . PHE A 1 413 ? 0.824 37.594 -0.523 1 96.31 413 PHE A C 1
ATOM 3276 O O . PHE A 1 413 ? 0.354 37.531 0.616 1 96.31 413 PHE A O 1
ATOM 3283 N N . ASP A 1 414 ? 0.567 36.656 -1.479 1 97.12 414 ASP A N 1
ATOM 3284 C CA . ASP A 1 414 ? -0.268 35.5 -1.202 1 97.12 414 ASP A CA 1
ATOM 3285 C C . ASP A 1 414 ? 0.327 34.656 -0.08 1 97.12 414 ASP A C 1
ATOM 3287 O O . ASP A 1 414 ? -0.405 34.125 0.755 1 97.12 414 ASP A O 1
ATOM 3291 N N . LEU A 1 415 ? 1.611 34.5 -0.095 1 96.81 415 LEU A N 1
ATOM 3292 C CA . LEU A 1 415 ? 2.299 33.719 0.931 1 96.81 415 LEU A CA 1
ATOM 3293 C C . LEU A 1 415 ? 2.059 34.312 2.314 1 96.81 415 LEU A C 1
ATOM 3295 O O . LEU A 1 415 ? 1.653 33.594 3.238 1 96.81 415 LEU A O 1
ATOM 3299 N N . TYR A 1 416 ? 2.322 35.625 2.463 1 97.12 416 TYR A N 1
ATOM 3300 C CA . TYR A 1 416 ? 2.207 36.25 3.773 1 97.12 416 TYR A CA 1
ATOM 3301 C C . TYR A 1 416 ? 0.749 36.344 4.203 1 97.12 416 TYR A C 1
ATOM 3303 O O . TYR A 1 416 ? 0.434 36.219 5.391 1 97.12 416 TYR A O 1
ATOM 3311 N N . ASP A 1 417 ? -0.078 36.625 3.248 1 97.62 417 ASP A N 1
ATOM 3312 C CA . ASP A 1 417 ? -1.502 36.656 3.566 1 97.62 417 ASP A CA 1
ATOM 3313 C C . ASP A 1 417 ? -1.983 35.312 4.098 1 97.62 417 ASP A C 1
ATOM 3315 O O . ASP A 1 417 ? -2.758 35.25 5.055 1 97.62 417 ASP A O 1
ATOM 3319 N N . ALA A 1 418 ? -1.612 34.219 3.398 1 98.31 418 ALA A N 1
ATOM 3320 C CA . ALA A 1 418 ? -1.978 32.906 3.865 1 98.31 418 ALA A CA 1
ATOM 3321 C C . ALA A 1 418 ? -1.474 32.656 5.285 1 98.31 418 ALA A C 1
ATOM 3323 O O . ALA A 1 418 ? -2.199 32.125 6.125 1 98.31 418 ALA A O 1
ATOM 3324 N N . ALA A 1 419 ? -0.237 33.031 5.574 1 98.31 419 ALA A N 1
ATOM 3325 C CA . ALA A 1 419 ? 0.328 32.875 6.914 1 98.31 419 ALA A CA 1
ATOM 3326 C C . ALA A 1 419 ? -0.481 33.656 7.938 1 98.31 419 ALA A C 1
ATOM 3328 O O . ALA A 1 419 ? -0.738 33.188 9.039 1 98.31 419 ALA A O 1
ATOM 3329 N N . SER A 1 420 ? -0.826 34.844 7.562 1 98.44 420 SER A N 1
ATOM 3330 C CA . SER A 1 420 ? -1.587 35.719 8.453 1 98.44 420 SER A CA 1
ATOM 3331 C C . SER A 1 420 ? -2.979 35.156 8.719 1 98.44 420 SER A C 1
ATOM 3333 O O . SER A 1 420 ? -3.479 35.219 9.844 1 98.44 420 SER A O 1
ATOM 3335 N N . GLN A 1 421 ? -3.58 34.625 7.664 1 98.62 421 GLN A N 1
ATOM 3336 C CA . GLN A 1 421 ? -4.91 34.062 7.824 1 98.62 421 GLN A CA 1
ATOM 3337 C C . GLN A 1 421 ? -4.867 32.812 8.727 1 98.62 421 GLN A C 1
ATOM 3339 O O . GLN A 1 421 ? -5.785 32.594 9.523 1 98.62 421 GLN A O 1
ATOM 3344 N N . ILE A 1 422 ? -3.896 31.969 8.602 1 98.75 422 ILE A N 1
ATOM 3345 C CA . ILE A 1 422 ? -3.734 30.812 9.469 1 98.75 422 ILE A CA 1
ATOM 3346 C C . ILE A 1 422 ? -3.635 31.266 10.922 1 98.75 422 ILE A C 1
ATOM 3348 O O . ILE A 1 422 ? -4.32 30.719 11.797 1 98.75 422 ILE A O 1
ATOM 3352 N N . SER A 1 423 ? -2.775 32.281 11.172 1 98.62 423 SER A N 1
ATOM 3353 C CA . SER A 1 423 ? -2.598 32.812 12.523 1 98.62 423 SER A CA 1
ATOM 3354 C C . SER A 1 423 ? -3.91 33.344 13.086 1 98.62 423 SER A C 1
ATOM 3356 O O . SER A 1 423 ? -4.285 33.031 14.211 1 98.62 423 SER A O 1
ATOM 3358 N N . SER A 1 424 ? -4.566 34.156 12.305 1 98.5 424 SER A N 1
ATOM 3359 C CA . SER A 1 424 ? -5.824 34.75 12.734 1 98.5 424 SER A CA 1
ATOM 3360 C C . SER A 1 424 ? -6.883 33.688 13 1 98.5 424 SER A C 1
ATOM 3362 O O . SER A 1 424 ? -7.617 33.75 13.984 1 98.5 424 SER A O 1
ATOM 3364 N N . LEU A 1 425 ? -6.977 32.719 12.094 1 98.69 425 LEU A N 1
ATOM 3365 C CA . LEU A 1 425 ? -7.969 31.672 12.211 1 98.69 425 LEU A CA 1
ATOM 3366 C C . LEU A 1 425 ? -7.758 30.875 13.492 1 98.69 425 LEU A C 1
ATOM 3368 O O . LEU A 1 425 ? -8.719 30.594 14.219 1 98.69 425 LEU A O 1
ATOM 3372 N N . LEU A 1 426 ? -6.551 30.469 13.75 1 98.62 426 LEU A N 1
ATOM 3373 C CA . LEU A 1 426 ? -6.242 29.719 14.961 1 98.62 426 LEU A CA 1
ATOM 3374 C C . LEU A 1 426 ? -6.547 30.531 16.203 1 98.62 426 LEU A C 1
ATOM 3376 O O . LEU A 1 426 ? -7.059 30 17.203 1 98.62 426 LEU A O 1
ATOM 3380 N N . SER A 1 427 ? -6.227 31.812 16.188 1 97.88 427 SER A N 1
ATOM 3381 C CA . SER A 1 427 ? -6.523 32.719 17.297 1 97.88 427 SER A CA 1
ATOM 3382 C C . SER A 1 427 ? -8.031 32.875 17.5 1 97.88 427 SER A C 1
ATOM 3384 O O . SER A 1 427 ? -8.516 32.875 18.625 1 97.88 427 SER A O 1
ATOM 3386 N N . ASP A 1 428 ? -8.758 33 16.375 1 98.06 428 ASP A N 1
ATOM 3387 C CA . ASP A 1 428 ? -10.211 33.156 16.453 1 98.06 428 ASP A CA 1
ATOM 3388 C C . ASP A 1 428 ? -10.852 31.891 17.031 1 98.06 428 ASP A C 1
ATOM 3390 O O . ASP A 1 428 ? -11.82 31.984 17.781 1 98.06 428 ASP A O 1
ATOM 3394 N N . LEU A 1 429 ? -10.352 30.75 16.609 1 98.25 429 LEU A N 1
ATOM 3395 C CA . LEU A 1 429 ? -10.859 29.484 17.156 1 98.25 429 LEU A CA 1
ATOM 3396 C C . LEU A 1 429 ? -10.68 29.438 18.672 1 98.25 429 LEU A C 1
ATOM 3398 O O . LEU A 1 429 ? -11.594 29.031 19.391 1 98.25 429 LEU A O 1
ATOM 3402 N N . GLU A 1 430 ? -9.531 29.875 19.156 1 97 430 GLU A N 1
ATOM 3403 C CA . GLU A 1 430 ? -9.297 29.906 20.594 1 97 430 GLU A CA 1
ATOM 3404 C C . GLU A 1 430 ? -10.219 30.922 21.281 1 97 430 GLU A C 1
ATOM 3406 O O . GLU A 1 430 ? -10.703 30.672 22.391 1 97 430 GLU A O 1
ATOM 3411 N N . HIS A 1 431 ? -10.398 32 20.688 1 96.12 431 HIS A N 1
ATOM 3412 C CA . HIS A 1 431 ? -11.203 33.094 21.234 1 96.12 431 HIS A CA 1
ATOM 3413 C C . HIS A 1 431 ? -12.648 32.656 21.453 1 96.12 431 HIS A C 1
ATOM 3415 O O . HIS A 1 431 ? -13.297 33.094 22.406 1 96.12 431 HIS A O 1
ATOM 3421 N N . VAL A 1 432 ? -13.164 31.828 20.547 1 96.31 432 VAL A N 1
ATOM 3422 C CA . VAL A 1 432 ? -14.562 31.422 20.641 1 96.31 432 VAL A CA 1
ATOM 3423 C C . VAL A 1 432 ? -14.664 30.156 21.5 1 96.31 432 VAL A C 1
ATOM 3425 O O . VAL A 1 432 ? -15.734 29.562 21.625 1 96.31 432 VAL A O 1
ATOM 3428 N N . GLY A 1 433 ? -13.594 29.672 21.984 1 95 433 GLY A N 1
ATOM 3429 C CA . GLY A 1 433 ? -13.594 28.562 22.906 1 95 433 GLY A CA 1
ATOM 3430 C C . GLY A 1 433 ? -13.578 27.203 22.203 1 95 433 GLY A C 1
ATOM 3431 O O . GLY A 1 433 ? -13.992 26.203 22.781 1 95 433 GLY A O 1
ATOM 3432 N N . CYS A 1 434 ? -13.203 27.188 20.953 1 96.5 434 CYS A N 1
ATOM 3433 C CA . CYS A 1 434 ? -13.109 25.953 20.188 1 96.5 434 CYS A CA 1
ATOM 3434 C C . CYS A 1 434 ? -11.719 25.781 19.594 1 96.5 434 CYS A C 1
ATOM 3436 O O . CYS A 1 434 ? -11.57 25.656 18.375 1 96.5 434 CYS A O 1
ATOM 3438 N N . PRO A 1 435 ? -10.727 25.734 20.484 1 97.25 435 PRO A N 1
ATOM 3439 C CA . PRO A 1 435 ? -9.367 25.594 19.938 1 97.25 435 PRO A CA 1
ATOM 3440 C C . PRO A 1 435 ? -9.164 24.281 19.188 1 97.25 435 PRO A C 1
ATOM 3442 O O . PRO A 1 435 ? -9.711 23.25 19.578 1 97.25 435 PRO A O 1
ATOM 3445 N N . LEU A 1 436 ? -8.555 24.312 18.156 1 97.69 436 LEU A N 1
ATOM 3446 C CA . LEU A 1 436 ? -8.156 23.141 17.391 1 97.69 436 LEU A CA 1
ATOM 3447 C C . LEU A 1 436 ? -6.699 22.781 17.656 1 97.69 436 LEU A C 1
ATOM 3449 O O . LEU A 1 436 ? -5.789 23.422 17.125 1 97.69 436 LEU A O 1
ATOM 3453 N N . ARG A 1 437 ? -6.523 21.781 18.469 1 97.69 437 ARG A N 1
ATOM 3454 C CA . ARG A 1 437 ? -5.18 21.359 18.844 1 97.69 437 ARG A CA 1
ATOM 3455 C C . ARG A 1 437 ? -4.887 19.953 18.344 1 97.69 437 ARG A C 1
ATOM 3457 O O . ARG A 1 437 ? -5.086 18.984 19.062 1 97.69 437 ARG A O 1
ATOM 3464 N N . THR A 1 438 ? -4.375 19.859 17.156 1 97.62 438 THR A N 1
ATOM 3465 C CA . THR A 1 438 ? -4.066 18.609 16.469 1 97.62 438 THR A CA 1
ATOM 3466 C C . THR A 1 438 ? -2.705 18.703 15.789 1 97.62 438 THR A C 1
ATOM 3468 O O . THR A 1 438 ? -2.143 19.797 15.648 1 97.62 438 THR A O 1
ATOM 3471 N N . PRO A 1 439 ? -2.145 17.578 15.406 1 96 439 PRO A N 1
ATOM 3472 C CA . PRO A 1 439 ? -0.892 17.625 14.648 1 96 439 PRO A CA 1
ATOM 3473 C C . PRO A 1 439 ? -1.008 18.469 13.367 1 96 439 PRO A C 1
ATOM 3475 O O . PRO A 1 439 ? -0.083 19.203 13.023 1 96 439 PRO A O 1
ATOM 3478 N N . PHE A 1 440 ? -2.09 18.453 12.727 1 96.88 440 PHE A N 1
ATOM 3479 C CA . PHE A 1 440 ? -2.264 19.188 11.484 1 96.88 440 PHE A CA 1
ATOM 3480 C C . PHE A 1 440 ? -2.301 20.688 11.758 1 96.88 440 PHE A C 1
ATOM 3482 O O . PHE A 1 440 ? -1.666 21.469 11.047 1 96.88 440 PHE A O 1
ATOM 3489 N N . SER A 1 441 ? -3.145 21.094 12.727 1 98.06 441 SER A N 1
ATOM 3490 C CA . SER A 1 441 ? -3.17 22.516 13.062 1 98.06 441 SER A CA 1
ATOM 3491 C C . SER A 1 441 ? -1.81 22.984 13.555 1 98.06 441 SER A C 1
ATOM 3493 O O . SER A 1 441 ? -1.422 24.125 13.328 1 98.06 441 SER A O 1
ATOM 3495 N N . GLY A 1 442 ? -1.108 22.094 14.25 1 97.62 442 GLY A N 1
ATOM 3496 C CA . GLY A 1 442 ? 0.26 22.406 14.625 1 97.62 442 GLY A CA 1
ATOM 3497 C C . GLY A 1 442 ? 1.156 22.688 13.43 1 97.62 442 GLY A C 1
ATOM 3498 O O . GLY A 1 442 ? 1.943 23.641 13.445 1 97.62 442 GLY A O 1
ATOM 3499 N N . LEU A 1 443 ? 1.037 21.859 12.453 1 96.75 443 LEU A N 1
ATOM 3500 C CA . LEU A 1 443 ? 1.774 22.078 11.211 1 96.75 443 LEU A CA 1
ATOM 3501 C C . LEU A 1 443 ? 1.45 23.438 10.609 1 96.75 443 LEU A C 1
ATOM 3503 O O . LEU A 1 443 ? 2.346 24.141 10.141 1 96.75 443 LEU A O 1
ATOM 3507 N N . CYS A 1 444 ? 0.207 23.781 10.641 1 98.12 444 CYS A N 1
ATOM 3508 C CA . CYS A 1 444 ? -0.223 25.062 10.102 1 98.12 444 CYS A CA 1
ATOM 3509 C C . CYS A 1 444 ? 0.357 26.219 10.922 1 98.12 444 CYS A C 1
ATOM 3511 O O . CYS A 1 444 ? 0.829 27.203 10.359 1 98.12 444 CYS A O 1
ATOM 3513 N N . ALA A 1 445 ? 0.311 26.047 12.195 1 98.5 445 ALA A N 1
ATOM 3514 C CA . ALA A 1 445 ? 0.885 27.078 13.07 1 98.5 445 ALA A CA 1
ATOM 3515 C C . ALA A 1 445 ? 2.389 27.203 12.844 1 98.5 445 ALA A C 1
ATOM 3517 O O . ALA A 1 445 ? 2.92 28.312 12.812 1 98.5 445 ALA A O 1
ATOM 3518 N N . PHE A 1 446 ? 3.035 26.141 12.727 1 97.81 446 PHE A N 1
ATOM 3519 C CA . PHE A 1 446 ? 4.465 26.109 12.438 1 97.81 446 PHE A CA 1
ATOM 3520 C C . PHE A 1 446 ? 4.773 26.891 11.156 1 97.81 446 PHE A C 1
ATOM 3522 O O . PHE A 1 446 ? 5.645 27.766 11.148 1 97.81 446 PHE A O 1
ATOM 3529 N N . SER A 1 447 ? 4.07 26.5 10.125 1 96.94 447 SER A N 1
ATOM 3530 C CA . SER A 1 447 ? 4.293 27.109 8.82 1 96.94 447 SER A CA 1
ATOM 3531 C C . SER A 1 447 ? 4 28.609 8.852 1 96.94 447 SER A C 1
ATOM 3533 O O . SER A 1 447 ? 4.75 29.406 8.289 1 96.94 447 SER A O 1
ATOM 3535 N N . SER A 1 448 ? 2.918 28.953 9.477 1 98.19 448 SER A N 1
ATOM 3536 C CA . SER A 1 448 ? 2.549 30.359 9.617 1 98.19 448 SER A CA 1
ATOM 3537 C C . SER A 1 448 ? 3.615 31.141 10.375 1 98.19 448 SER A C 1
ATOM 3539 O O . SER A 1 448 ? 4.02 32.219 9.953 1 98.19 448 SER A O 1
ATOM 3541 N N . THR A 1 449 ? 4.086 30.594 11.461 1 98.19 449 THR A N 1
ATOM 3542 C CA . THR A 1 449 ? 5.094 31.25 12.289 1 98.19 449 THR A CA 1
ATOM 3543 C C . THR A 1 449 ? 6.391 31.438 11.508 1 98.19 449 THR A C 1
ATOM 3545 O O . THR A 1 449 ? 7.016 32.5 11.578 1 98.19 449 THR A O 1
ATOM 3548 N N . LEU A 1 450 ? 6.773 30.422 10.828 1 96.69 450 LEU A N 1
ATOM 3549 C CA . LEU A 1 450 ? 8.008 30.453 10.047 1 96.69 450 LEU A CA 1
ATOM 3550 C C . LEU A 1 450 ? 8.008 31.641 9.086 1 96.69 450 LEU A C 1
ATOM 3552 O O . LEU A 1 450 ? 9 32.375 8.992 1 96.69 450 LEU A O 1
ATOM 3556 N N . TRP A 1 451 ? 6.922 31.922 8.461 1 95.88 451 TRP A N 1
ATOM 3557 C CA . TRP A 1 451 ? 6.883 32.938 7.426 1 95.88 451 TRP A CA 1
ATOM 3558 C C . TRP A 1 451 ? 6.68 34.344 8.039 1 95.88 451 TRP A C 1
ATOM 3560 O O . TRP A 1 451 ? 7.035 35.344 7.43 1 95.88 451 TRP A O 1
ATOM 3570 N N . SER A 1 452 ? 6.102 34.344 9.227 1 97 452 SER A N 1
ATOM 3571 C CA . SER A 1 452 ? 6.094 35.625 9.969 1 97 452 SER A CA 1
ATOM 3572 C C . SER A 1 452 ? 7.5 36 10.414 1 97 452 SER A C 1
ATOM 3574 O O . SER A 1 452 ? 7.871 37.188 10.344 1 97 452 SER A O 1
ATOM 3576 N N . ILE A 1 453 ? 8.25 35 10.812 1 96.19 453 ILE A N 1
ATOM 3577 C CA . ILE A 1 453 ? 9.641 35.25 11.172 1 96.19 453 ILE A CA 1
ATOM 3578 C C . ILE A 1 453 ? 10.422 35.719 9.945 1 96.19 453 ILE A C 1
ATOM 3580 O O . ILE A 1 453 ? 11.203 36.656 10.031 1 96.19 453 ILE A O 1
ATOM 3584 N N . TYR A 1 454 ? 10.211 35.094 8.836 1 94.75 454 TYR A N 1
ATOM 3585 C CA . TYR A 1 454 ? 10.852 35.469 7.578 1 94.75 454 TYR A CA 1
ATOM 3586 C C . TYR A 1 454 ? 10.523 36.906 7.199 1 94.75 454 TYR A C 1
ATOM 3588 O O . TYR A 1 454 ? 11.414 37.656 6.812 1 94.75 454 TYR A O 1
ATOM 3596 N N . GLY A 1 455 ? 9.266 37.281 7.289 1 94.31 455 GLY A N 1
ATOM 3597 C CA . GLY A 1 455 ? 8.852 38.625 6.977 1 94.31 455 GLY A CA 1
ATOM 3598 C C . GLY A 1 455 ? 9.5 39.688 7.867 1 94.31 455 GLY A C 1
ATOM 3599 O O . GLY A 1 455 ? 9.875 40.75 7.402 1 94.31 455 GLY A O 1
ATOM 3600 N N . ALA A 1 456 ? 9.656 39.312 9.102 1 94.5 456 ALA A N 1
ATOM 3601 C CA . ALA A 1 456 ? 10.281 40.25 10.055 1 94.5 456 ALA A CA 1
ATOM 3602 C C . ALA A 1 456 ? 11.781 40.344 9.828 1 94.5 456 ALA A C 1
ATOM 3604 O O . ALA A 1 456 ? 12.383 41.406 10.023 1 94.5 456 ALA A O 1
ATOM 3605 N N . ALA A 1 457 ? 12.375 39.281 9.391 1 92.5 457 ALA A N 1
ATOM 3606 C CA . ALA A 1 457 ? 13.82 39.219 9.203 1 92.5 457 ALA A CA 1
ATOM 3607 C C . ALA A 1 457 ? 14.234 39.938 7.914 1 92.5 457 ALA A C 1
ATOM 3609 O O . ALA A 1 457 ? 15.336 40.5 7.828 1 92.5 457 ALA A O 1
ATOM 3610 N N . PHE A 1 458 ? 13.352 39.906 6.891 1 92.25 458 PHE A N 1
ATOM 3611 C CA . PHE A 1 458 ? 13.688 40.5 5.602 1 92.25 458 PHE A CA 1
ATOM 3612 C C . PHE A 1 458 ? 12.625 41.5 5.16 1 92.25 458 PHE A C 1
ATOM 3614 O O . PHE A 1 458 ? 12.031 41.344 4.094 1 92.25 458 PHE A O 1
ATOM 3621 N N . PRO A 1 459 ? 12.469 42.562 5.887 1 92.69 459 PRO A N 1
ATOM 3622 C CA . PRO A 1 459 ? 11.398 43.531 5.609 1 92.69 459 PRO A CA 1
ATOM 3623 C C . PRO A 1 459 ? 11.562 44.219 4.258 1 92.69 459 PRO A C 1
ATOM 3625 O O . PRO A 1 459 ? 10.57 44.5 3.592 1 92.69 459 PRO A O 1
ATOM 3628 N N . ASN A 1 460 ? 12.797 44.406 3.812 1 91 460 ASN A N 1
ATOM 3629 C CA . ASN A 1 460 ? 13.039 45.062 2.531 1 91 460 ASN A CA 1
ATOM 3630 C C . ASN A 1 460 ? 12.547 44.219 1.364 1 91 460 ASN A C 1
ATOM 3632 O O . ASN A 1 460 ? 11.938 44.75 0.428 1 91 460 ASN A O 1
ATOM 3636 N N . PHE A 1 461 ? 12.836 43.031 1.503 1 92.31 461 PHE A N 1
ATOM 3637 C CA . PHE A 1 461 ? 12.398 42.125 0.464 1 92.31 461 PHE A CA 1
ATOM 3638 C C . PHE A 1 461 ? 10.875 42.031 0.426 1 92.31 461 PHE A C 1
ATOM 3640 O O . PHE A 1 461 ? 10.281 42 -0.652 1 92.31 461 PHE A O 1
ATOM 3647 N N . MET A 1 462 ? 10.289 42.062 1.581 1 93.19 462 MET A N 1
ATOM 3648 C CA . MET A 1 462 ? 8.836 41.906 1.692 1 93.19 462 MET A CA 1
ATOM 3649 C C . MET A 1 462 ? 8.117 43.219 1.35 1 93.19 462 MET A C 1
ATOM 3651 O O . MET A 1 462 ? 6.91 43.188 1.099 1 93.19 462 MET A O 1
ATOM 3655 N N . GLY A 1 463 ? 8.859 44.25 1.366 1 91.19 463 GLY A N 1
ATOM 3656 C CA . GLY A 1 463 ? 8.25 45.562 1.199 1 91.19 463 GLY A CA 1
ATOM 3657 C C . GLY A 1 463 ? 7.523 46.031 2.441 1 91.19 463 GLY A C 1
ATOM 3658 O O . GLY A 1 463 ? 6.516 46.75 2.344 1 91.19 463 GLY A O 1
ATOM 3659 N N . PHE A 1 464 ? 8.055 45.625 3.6 1 94.06 464 PHE A N 1
ATOM 3660 C CA . PHE A 1 464 ? 7.379 45.938 4.855 1 94.06 464 PHE A CA 1
ATOM 3661 C C . PHE A 1 464 ? 7.832 47.281 5.398 1 94.06 464 PHE A C 1
ATOM 3663 O O . PHE A 1 464 ? 9.016 47.625 5.312 1 94.06 464 PHE A O 1
ATOM 3670 N N . THR A 1 465 ? 6.852 48.094 5.875 1 94.19 465 THR A N 1
ATOM 3671 C CA . THR A 1 465 ? 7.148 49.25 6.703 1 94.19 465 THR A CA 1
ATOM 3672 C C . THR A 1 465 ? 7.59 48.812 8.102 1 94.19 465 THR A C 1
ATOM 3674 O O . THR A 1 465 ? 7.445 47.656 8.469 1 94.19 465 THR A O 1
ATOM 3677 N N . PRO A 1 466 ? 8.164 49.75 8.844 1 94.19 466 PRO A N 1
ATOM 3678 C CA . PRO A 1 466 ? 8.547 49.375 10.211 1 94.19 466 PRO A CA 1
ATOM 3679 C C . PRO A 1 466 ? 7.375 48.875 11.047 1 94.19 466 PRO A C 1
ATOM 3681 O O . PRO A 1 466 ? 7.539 47.969 11.859 1 94.19 466 PRO A O 1
ATOM 3684 N N . SER A 1 467 ? 6.281 49.469 10.812 1 95.5 467 SER A N 1
ATOM 3685 C CA . SER A 1 467 ? 5.094 49.031 11.539 1 95.5 467 SER A CA 1
ATOM 3686 C C . SER A 1 467 ? 4.703 47.594 11.141 1 95.5 467 SER A C 1
ATOM 3688 O O . SER A 1 467 ? 4.332 46.781 11.984 1 95.5 467 SER A O 1
ATOM 3690 N N . GLN A 1 468 ? 4.777 47.344 9.883 1 94.56 468 GLN A N 1
ATOM 3691 C CA . GLN A 1 468 ? 4.445 46.031 9.383 1 94.56 468 GLN A CA 1
ATOM 3692 C C . GLN A 1 468 ? 5.449 44.969 9.867 1 94.56 468 GLN A C 1
ATOM 3694 O O . GLN A 1 468 ? 5.086 43.812 10.109 1 94.56 468 GLN A O 1
ATOM 3699 N N . THR A 1 469 ? 6.672 45.375 9.953 1 95.56 469 THR A N 1
ATOM 3700 C CA . THR A 1 469 ? 7.707 44.469 10.492 1 95.56 469 THR A CA 1
ATOM 3701 C C . THR A 1 469 ? 7.414 44.125 11.945 1 95.56 469 THR A C 1
ATOM 3703 O O . THR A 1 469 ? 7.551 42.969 12.344 1 95.56 469 THR A O 1
ATOM 3706 N N . SER A 1 470 ? 7.043 45.156 12.688 1 96.25 470 SER A N 1
ATOM 3707 C CA . SER A 1 470 ? 6.676 44.906 14.086 1 96.25 470 SER A CA 1
ATOM 3708 C C . SER A 1 470 ? 5.461 44 14.195 1 96.25 470 SER A C 1
ATOM 3710 O O . SER A 1 470 ? 5.391 43.156 15.086 1 96.25 470 SER A O 1
ATOM 3712 N N . ASP A 1 471 ? 4.527 44.219 13.281 1 96.44 471 ASP A N 1
ATOM 3713 C CA . ASP A 1 471 ? 3.336 43.375 13.25 1 96.44 471 ASP A CA 1
ATOM 3714 C C . ASP A 1 471 ? 3.699 41.938 12.953 1 96.44 471 ASP A C 1
ATOM 3716 O O . ASP A 1 471 ? 3.086 41 13.492 1 96.44 471 ASP A O 1
ATOM 3720 N N . ALA A 1 472 ? 4.605 41.719 12.047 1 96.94 472 ALA A N 1
ATOM 3721 C CA . ALA A 1 472 ? 5.059 40.375 11.703 1 96.94 472 ALA A CA 1
ATOM 3722 C C . ALA A 1 472 ? 5.672 39.688 12.914 1 96.94 472 ALA A C 1
ATOM 3724 O O . ALA A 1 472 ? 5.43 38.5 13.141 1 96.94 472 ALA A O 1
ATOM 3725 N N . ASN A 1 473 ? 6.461 40.406 13.664 1 96.06 473 ASN A N 1
ATOM 3726 C CA . ASN A 1 473 ? 7.039 39.875 14.891 1 96.06 473 ASN A CA 1
ATOM 3727 C C . ASN A 1 473 ? 5.957 39.5 15.898 1 96.06 473 ASN A C 1
ATOM 3729 O O . ASN A 1 473 ? 6.031 38.438 16.531 1 96.06 473 ASN A O 1
ATOM 3733 N N . ALA A 1 474 ? 5.047 40.375 16.047 1 97.5 474 ALA A N 1
ATOM 3734 C CA . ALA A 1 474 ? 3.953 40.125 16.969 1 97.5 474 ALA A CA 1
ATOM 3735 C C . ALA A 1 474 ? 3.143 38.906 16.547 1 97.5 474 ALA A C 1
ATOM 3737 O O . ALA A 1 474 ? 2.701 38.125 17.391 1 97.5 474 ALA A O 1
ATOM 3738 N N . GLN A 1 475 ? 2.883 38.781 15.297 1 97.62 475 GLN A N 1
ATOM 3739 C CA . GLN A 1 475 ? 2.166 37.656 14.758 1 97.62 475 GLN A CA 1
ATOM 3740 C C . GLN A 1 475 ? 2.934 36.344 15.016 1 97.62 475 GLN A C 1
ATOM 3742 O O . GLN A 1 475 ? 2.342 35.344 15.375 1 97.62 475 GLN A O 1
ATOM 3747 N N . ALA A 1 476 ? 4.203 36.375 14.75 1 97.88 476 ALA A N 1
ATOM 3748 C CA . ALA A 1 476 ? 5.043 35.219 15.016 1 97.88 476 ALA A CA 1
ATOM 3749 C C . ALA A 1 476 ? 4.93 34.781 16.469 1 97.88 476 ALA A C 1
ATOM 3751 O O . ALA A 1 476 ? 4.824 33.562 16.75 1 97.88 476 ALA A O 1
ATOM 3752 N N . GLU A 1 477 ? 4.926 35.719 17.344 1 97.44 477 GLU A N 1
ATOM 3753 C CA . GLU A 1 477 ? 4.836 35.406 18.766 1 97.44 477 GLU A CA 1
ATOM 3754 C C . GLU A 1 477 ? 3.467 34.844 19.125 1 97.44 477 GLU A C 1
ATOM 3756 O O . GLU A 1 477 ? 3.367 33.906 19.906 1 97.44 477 GLU A O 1
ATOM 3761 N N . ARG A 1 478 ? 2.449 35.406 18.609 1 97.69 478 ARG A N 1
ATOM 3762 C CA . ARG A 1 478 ? 1.087 34.969 18.859 1 97.69 478 ARG A CA 1
ATOM 3763 C C . ARG A 1 478 ? 0.892 33.531 18.375 1 97.69 478 ARG A C 1
ATOM 3765 O O . ARG A 1 478 ? 0.325 32.688 19.094 1 97.69 478 ARG A O 1
ATOM 3772 N N . THR A 1 479 ? 1.269 33.281 17.172 1 98.19 479 THR A N 1
ATOM 3773 C CA . THR A 1 479 ? 1.081 31.953 16.594 1 98.19 479 THR A CA 1
ATOM 3774 C C . THR A 1 479 ? 1.988 30.938 17.281 1 98.19 479 THR A C 1
ATOM 3776 O O . THR A 1 479 ? 1.615 29.766 17.438 1 98.19 479 THR A O 1
ATOM 3779 N N . MET A 1 480 ? 3.176 31.375 17.688 1 97.94 480 MET A N 1
ATOM 3780 C CA . MET A 1 480 ? 4.066 30.531 18.469 1 97.94 480 MET A CA 1
ATOM 3781 C C . MET A 1 480 ? 3.404 30.109 19.781 1 97.94 480 MET A C 1
ATOM 3783 O O . MET A 1 480 ? 3.543 28.953 20.203 1 97.94 480 MET A O 1
ATOM 3787 N N . ALA A 1 481 ? 2.781 31.016 20.375 1 98.06 481 ALA A N 1
ATOM 3788 C CA . ALA A 1 481 ? 2.076 30.703 21.609 1 98.06 481 ALA A CA 1
ATOM 3789 C C . ALA A 1 481 ? 1.032 29.625 21.391 1 98.06 481 ALA A C 1
ATOM 3791 O O . ALA A 1 481 ? 0.84 28.75 22.234 1 98.06 481 ALA A O 1
ATOM 3792 N N . VAL A 1 482 ? 0.284 29.703 20.266 1 98 482 VAL A N 1
ATOM 3793 C CA . VAL A 1 482 ? -0.677 28.672 19.906 1 98 482 VAL A CA 1
ATOM 3794 C C . VAL A 1 482 ? 0.043 27.328 19.734 1 98 482 VAL A C 1
ATOM 3796 O O . VAL A 1 482 ? -0.432 26.297 20.219 1 98 482 VAL A O 1
ATOM 3799 N N . LEU A 1 483 ? 1.142 27.344 19.016 1 98.12 483 LEU A N 1
ATOM 3800 C CA . LEU A 1 483 ? 1.925 26.141 18.781 1 98.12 483 LEU A CA 1
ATOM 3801 C C . LEU A 1 483 ? 2.404 25.547 20.094 1 98.12 483 LEU A C 1
ATOM 3803 O O . LEU A 1 483 ? 2.408 24.328 20.266 1 98.12 483 LEU A O 1
ATOM 3807 N N . VAL A 1 484 ? 2.846 26.391 21.016 1 97.88 484 VAL A N 1
ATOM 3808 C CA . VAL A 1 484 ? 3.289 25.922 22.328 1 97.88 484 VAL A CA 1
ATOM 3809 C C . VAL A 1 484 ? 2.139 25.219 23.047 1 97.88 484 VAL A C 1
ATOM 3811 O O . VAL A 1 484 ? 2.342 24.188 23.688 1 97.88 484 VAL A O 1
ATOM 3814 N N . ARG A 1 485 ? 0.958 25.719 22.938 1 96.88 485 ARG A N 1
ATOM 3815 C CA . ARG A 1 485 ? -0.203 25.094 23.562 1 96.88 485 ARG A CA 1
ATOM 3816 C C . ARG A 1 485 ? -0.533 23.766 22.891 1 96.88 485 ARG A C 1
ATOM 3818 O O . ARG A 1 485 ? -0.954 22.812 23.547 1 96.88 485 ARG A O 1
ATOM 3825 N N . ILE A 1 486 ? -0.369 23.719 21.578 1 97 486 ILE A N 1
ATOM 3826 C CA . ILE A 1 486 ? -0.534 22.453 20.859 1 97 486 ILE A CA 1
ATOM 3827 C C . ILE A 1 486 ? 0.516 21.453 21.344 1 97 486 ILE A C 1
ATOM 3829 O O . ILE A 1 486 ? 0.23 20.266 21.484 1 97 486 ILE A O 1
ATOM 3833 N N . GLY A 1 487 ? 1.722 21.969 21.656 1 95.5 487 GLY A N 1
ATOM 3834 C CA . GLY A 1 487 ? 2.82 21.141 22.125 1 95.5 487 GLY A CA 1
ATOM 3835 C C . GLY A 1 487 ? 2.545 20.5 23.469 1 95.5 487 GLY A C 1
ATOM 3836 O O . GLY A 1 487 ? 3.113 19.453 23.797 1 95.5 487 GLY A O 1
ATOM 3837 N N . LYS A 1 488 ? 1.659 21.062 24.219 1 94.25 488 LYS A N 1
ATOM 3838 C CA . LYS A 1 488 ? 1.277 20.484 25.5 1 94.25 488 LYS A CA 1
ATOM 3839 C C . LYS A 1 488 ? 0.437 19.219 25.312 1 94.25 488 LYS A C 1
ATOM 3841 O O . LYS A 1 488 ? 0.393 18.359 26.188 1 94.25 488 LYS A O 1
ATOM 3846 N N . VAL A 1 489 ? -0.203 19.141 24.141 1 95.69 489 VAL A N 1
ATOM 3847 C CA . VAL A 1 489 ? -1.068 18.016 23.844 1 95.69 489 VAL A CA 1
ATOM 3848 C C . VAL A 1 489 ? -0.311 17 22.984 1 95.69 489 VAL A C 1
ATOM 3850 O O . VAL A 1 489 ? -0.408 15.789 23.219 1 95.69 489 VAL A O 1
ATOM 3853 N N . TRP A 1 490 ? 0.404 17.516 22.047 1 95.88 490 TRP A N 1
ATOM 3854 C CA . TRP A 1 490 ? 1.099 16.672 21.078 1 95.88 490 TRP A CA 1
ATOM 3855 C C . TRP A 1 490 ? 2.588 17 21.031 1 95.88 490 TRP A C 1
ATOM 3857 O O . TRP A 1 490 ? 2.975 18.109 20.641 1 95.88 490 TRP A O 1
ATOM 3867 N N . ARG A 1 491 ? 3.42 16.078 21.266 1 93.19 491 ARG A N 1
ATOM 3868 C CA . ARG A 1 491 ? 4.855 16.234 21.453 1 93.19 491 ARG A CA 1
ATOM 3869 C C . ARG A 1 491 ? 5.523 16.703 20.156 1 93.19 491 ARG A C 1
ATOM 3871 O O . ARG A 1 491 ? 6.535 17.406 20.188 1 93.19 491 ARG A O 1
ATOM 3878 N N . LEU A 1 492 ? 5.016 16.375 19.031 1 93.56 492 LEU A N 1
ATOM 3879 C CA . LEU A 1 492 ? 5.574 16.719 17.734 1 93.56 492 LEU A CA 1
ATOM 3880 C C . LEU A 1 492 ? 5.793 18.234 17.609 1 93.56 492 LEU A C 1
ATOM 3882 O O . LEU A 1 492 ? 6.723 18.672 16.938 1 93.56 492 LEU A O 1
ATOM 3886 N N . ALA A 1 493 ? 4.973 19.031 18.219 1 95.38 493 ALA A N 1
ATOM 3887 C CA . ALA A 1 493 ? 5.055 20.484 18.156 1 95.38 493 ALA A CA 1
ATOM 3888 C C . ALA A 1 493 ? 6.352 21 18.766 1 95.38 493 ALA A C 1
ATOM 3890 O O . ALA A 1 493 ? 6.863 22.047 18.375 1 95.38 493 ALA A O 1
ATOM 3891 N N . GLU A 1 494 ? 6.883 20.234 19.656 1 93.69 494 GLU A N 1
ATOM 3892 C CA . GLU A 1 494 ? 8.148 20.625 20.266 1 93.69 494 GLU A CA 1
ATOM 3893 C C . GLU A 1 494 ? 9.281 20.609 19.25 1 93.69 494 GLU A C 1
ATOM 3895 O O . GLU A 1 494 ? 10.156 21.469 19.281 1 93.69 494 GLU A O 1
ATOM 3900 N N . GLU A 1 495 ? 9.227 19.641 18.438 1 91.5 495 GLU A N 1
ATOM 3901 C CA . GLU A 1 495 ? 10.219 19.578 17.359 1 91.5 495 GLU A CA 1
ATOM 3902 C C . GLU A 1 495 ? 10.086 20.766 16.422 1 91.5 495 GLU A C 1
ATOM 3904 O O . GLU A 1 495 ? 11.094 21.328 15.984 1 91.5 495 GLU A O 1
ATOM 3909 N N . TRP A 1 496 ? 8.914 21.172 16.141 1 95.19 496 TRP A N 1
ATOM 3910 C CA . TRP A 1 496 ? 8.672 22.312 15.281 1 95.19 496 TRP A CA 1
ATOM 3911 C C . TRP A 1 496 ? 9.141 23.609 15.938 1 95.19 496 TRP A C 1
ATOM 3913 O O . TRP A 1 496 ? 9.672 24.5 15.266 1 95.19 496 TRP A O 1
ATOM 3923 N N . ILE A 1 497 ? 8.938 23.672 17.203 1 96.44 497 ILE A N 1
ATOM 3924 C CA . ILE A 1 497 ? 9.375 24.844 17.938 1 96.44 497 ILE A CA 1
ATOM 3925 C C . ILE A 1 497 ? 10.898 24.938 17.891 1 96.44 497 ILE A C 1
ATOM 3927 O O . ILE A 1 497 ? 11.453 26.031 17.703 1 96.44 497 ILE A O 1
ATOM 3931 N N . ASP A 1 498 ? 11.531 23.828 17.938 1 93.5 498 ASP A N 1
ATOM 3932 C CA . ASP A 1 498 ? 12.992 23.812 17.828 1 93.5 498 ASP A CA 1
ATOM 3933 C C . ASP A 1 498 ? 13.453 24.281 16.453 1 93.5 498 ASP A C 1
ATOM 3935 O O . ASP A 1 498 ? 14.422 25.016 16.328 1 93.5 498 ASP A O 1
ATOM 3939 N N . VAL A 1 499 ? 12.805 23.828 15.484 1 93.69 499 VAL A N 1
ATOM 3940 C CA . VAL A 1 499 ? 13.133 24.219 14.117 1 93.69 499 VAL A CA 1
ATOM 3941 C C . VAL A 1 499 ? 12.922 25.719 13.938 1 93.69 499 VAL A C 1
ATOM 3943 O O . VAL A 1 499 ? 13.734 26.391 13.305 1 93.69 499 VAL A O 1
ATOM 3946 N N . LEU A 1 500 ? 11.844 26.234 14.508 1 96.06 500 LEU A N 1
ATOM 3947 C CA . LEU A 1 500 ? 11.531 27.656 14.398 1 96.06 500 LEU A CA 1
ATOM 3948 C C . LEU A 1 500 ? 12.586 28.5 15.102 1 96.06 500 LEU A C 1
ATOM 3950 O O . LEU A 1 500 ? 12.992 29.547 14.586 1 96.06 500 LEU A O 1
ATOM 3954 N N . ASN A 1 501 ? 13 28.031 16.219 1 94 501 ASN A N 1
ATOM 3955 C CA . ASN A 1 501 ? 14.055 28.734 16.938 1 94 501 ASN A CA 1
ATOM 3956 C C . ASN A 1 501 ? 15.359 28.75 16.141 1 94 501 ASN A C 1
ATOM 3958 O O . ASN A 1 501 ? 16.047 29.781 16.094 1 94 501 ASN A O 1
ATOM 3962 N N . THR A 1 502 ? 15.656 27.656 15.516 1 91.56 502 THR A N 1
ATOM 3963 C CA . THR A 1 502 ? 16.844 27.562 14.672 1 91.56 502 THR A CA 1
ATOM 3964 C C . THR A 1 502 ? 16.719 28.484 13.461 1 91.56 502 THR A C 1
ATOM 3966 O O . THR A 1 502 ? 17.656 29.188 13.109 1 91.56 502 THR A O 1
ATOM 3969 N N . ALA A 1 503 ? 15.578 28.469 12.867 1 92.25 503 ALA A N 1
ATOM 3970 C CA . ALA A 1 503 ? 15.336 29.312 11.695 1 92.25 503 ALA A CA 1
ATOM 3971 C C . ALA A 1 503 ? 15.438 30.797 12.062 1 92.25 503 ALA A C 1
ATOM 3973 O O . ALA A 1 503 ? 16.031 31.578 11.32 1 92.25 503 ALA A O 1
ATOM 3974 N N . LYS A 1 504 ? 14.836 31.172 13.148 1 92.62 504 LYS A N 1
ATOM 3975 C CA . LYS A 1 504 ? 14.891 32.562 13.602 1 92.62 504 LYS A CA 1
ATOM 3976 C C . LYS A 1 504 ? 16.328 33 13.844 1 92.62 504 LYS A C 1
ATOM 3978 O O . LYS A 1 504 ? 16.703 34.125 13.453 1 92.62 504 LYS A O 1
ATOM 3983 N N . SER A 1 505 ? 17.078 32.125 14.406 1 90.44 505 SER A N 1
ATOM 3984 C CA . SER A 1 505 ? 18.484 32.438 14.68 1 90.44 505 SER A CA 1
ATOM 3985 C C . SER A 1 505 ? 19.266 32.625 13.383 1 90.44 505 SER A C 1
ATOM 3987 O O . SER A 1 505 ? 20.047 33.594 13.266 1 90.44 505 SER A O 1
ATOM 3989 N N . ILE A 1 506 ? 19.016 31.812 12.43 1 87.75 506 ILE A N 1
ATOM 3990 C CA . ILE A 1 506 ? 19.719 31.875 11.156 1 87.75 506 ILE A CA 1
ATOM 3991 C C . ILE A 1 506 ? 19.312 33.125 10.398 1 87.75 506 ILE A C 1
ATOM 3993 O O . ILE A 1 506 ? 20.156 33.875 9.891 1 87.75 506 ILE A O 1
ATOM 3997 N N . MET A 1 507 ? 18.047 33.438 10.352 1 87.75 507 MET A N 1
ATOM 3998 C CA . MET A 1 507 ? 17.531 34.531 9.547 1 87.75 507 MET A CA 1
ATOM 3999 C C . MET A 1 507 ? 17.875 35.875 10.164 1 87.75 507 MET A C 1
ATOM 4001 O O . MET A 1 507 ? 18.094 36.875 9.453 1 87.75 507 MET A O 1
ATOM 4005 N N . THR A 1 508 ? 17.938 35.938 11.461 1 83.25 508 THR A N 1
ATOM 4006 C CA . THR A 1 508 ? 18.281 37.156 12.133 1 83.25 508 THR A CA 1
ATOM 4007 C C . THR A 1 508 ? 19.781 37.438 11.984 1 83.25 508 THR A C 1
ATOM 4009 O O . THR A 1 508 ? 20.188 38.594 11.875 1 83.25 508 THR A O 1
ATOM 4012 N N . ARG A 1 509 ? 20.531 36.438 11.898 1 80.25 509 ARG A N 1
ATOM 4013 C CA . ARG A 1 509 ? 21.969 36.625 11.695 1 80.25 509 ARG A CA 1
ATOM 4014 C C . ARG A 1 509 ? 22.266 37.125 10.289 1 80.25 509 ARG A C 1
ATOM 4016 O O . ARG A 1 509 ? 23.188 37.938 10.094 1 80.25 509 ARG A O 1
ATOM 4023 N N . PHE A 1 510 ? 21.562 36.656 9.352 1 69.38 510 PHE A N 1
ATOM 4024 C CA . PHE A 1 510 ? 21.703 37.156 7.984 1 69.38 510 PHE A CA 1
ATOM 4025 C C . PHE A 1 510 ? 21.453 38.656 7.918 1 69.38 510 PHE A C 1
ATOM 4027 O O . PHE A 1 510 ? 22.219 39.375 7.277 1 69.38 510 PHE A O 1
ATOM 4034 N N . SER A 1 511 ? 20.531 39.094 8.57 1 65.44 511 SER A N 1
ATOM 4035 C CA . SER A 1 511 ? 20.078 40.5 8.461 1 65.44 511 SER A CA 1
ATOM 4036 C C . SER A 1 511 ? 21.031 41.438 9.148 1 65.44 511 SER A C 1
ATOM 4038 O O . SER A 1 511 ? 21.109 42.625 8.781 1 65.44 511 SER A O 1
ATOM 4040 N N . GLU A 1 512 ? 21.828 40.906 10.023 1 65.12 512 GLU A N 1
ATOM 4041 C CA . GLU A 1 512 ? 22.797 41.75 10.727 1 65.12 512 GLU A CA 1
ATOM 4042 C C . GLU A 1 512 ? 24.125 41.781 9.977 1 65.12 512 GLU A C 1
ATOM 4044 O O . GLU A 1 512 ? 25.047 42.5 10.391 1 65.12 512 GLU A O 1
ATOM 4049 N N . GLY A 1 513 ? 24.078 41.281 8.656 1 60.66 513 GLY A N 1
ATOM 4050 C CA . GLY A 1 513 ? 25.234 41.406 7.773 1 60.66 513 GLY A CA 1
ATOM 4051 C C . GLY A 1 513 ? 26.359 40.438 8.133 1 60.66 513 GLY A C 1
ATOM 4052 O O . GLY A 1 513 ? 27.484 40.594 7.66 1 60.66 513 GLY A O 1
ATOM 4053 N N . ARG A 1 514 ? 26.125 39.562 8.922 1 56.06 514 ARG A N 1
ATOM 4054 C CA . ARG A 1 514 ? 27.188 38.656 9.32 1 56.06 514 ARG A CA 1
ATOM 4055 C C . ARG A 1 514 ? 27.438 37.625 8.234 1 56.06 514 ARG A C 1
ATOM 4057 O O . ARG A 1 514 ? 26.531 37.25 7.48 1 56.06 514 ARG A O 1
ATOM 4064 N N . ARG A 1 515 ? 28.656 37.344 7.621 1 50.44 515 ARG A N 1
ATOM 4065 C CA . ARG A 1 515 ? 29.172 36.5 6.539 1 50.44 515 ARG A CA 1
ATOM 4066 C C . ARG A 1 515 ? 28.641 35.094 6.652 1 50.44 515 ARG A C 1
ATOM 4068 O O . ARG A 1 515 ? 29.359 34.188 7.059 1 50.44 515 ARG A O 1
ATOM 4075 N N . ILE A 1 516 ? 27.391 34.906 6.727 1 60.84 516 ILE A N 1
ATOM 4076 C CA . ILE A 1 516 ? 26.875 33.531 6.816 1 60.84 516 ILE A CA 1
ATOM 4077 C C . ILE A 1 516 ? 26.438 33.062 5.434 1 60.84 516 ILE A C 1
ATOM 4079 O O . ILE A 1 516 ? 26.156 33.875 4.551 1 60.84 516 ILE A O 1
ATOM 4083 N N . LYS A 1 517 ? 26.625 31.734 5.188 1 62.81 517 LYS A N 1
ATOM 4084 C CA . LYS A 1 517 ? 26.156 31.078 3.973 1 62.81 517 LYS A CA 1
ATOM 4085 C C . LYS A 1 517 ? 24.703 31.422 3.682 1 62.81 517 LYS A C 1
ATOM 4087 O O . LYS A 1 517 ? 23.875 31.469 4.594 1 62.81 517 LYS A O 1
ATOM 4092 N N . ARG A 1 518 ? 24.516 31.859 2.518 1 67.19 518 ARG A N 1
ATOM 4093 C CA . ARG A 1 518 ? 23.266 32.531 2.193 1 67.19 518 ARG A CA 1
ATOM 4094 C C . ARG A 1 518 ? 22.359 31.656 1.341 1 67.19 518 ARG A C 1
ATOM 4096 O O . ARG A 1 518 ? 21.266 32.062 0.946 1 67.19 518 ARG A O 1
ATOM 4103 N N . SER A 1 519 ? 22.781 30.344 1.295 1 77.06 519 SER A N 1
ATOM 4104 C CA . SER A 1 519 ? 21.984 29.547 0.379 1 77.06 519 SER A CA 1
ATOM 4105 C C . SER A 1 519 ? 21.266 28.422 1.117 1 77.06 519 SER A C 1
ATOM 4107 O O . SER A 1 519 ? 21.688 28 2.199 1 77.06 519 SER A O 1
ATOM 4109 N N . ARG A 1 520 ? 20.172 28.016 0.6 1 81.19 520 ARG A N 1
ATOM 4110 C CA . ARG A 1 520 ? 19.422 26.906 1.147 1 81.19 520 ARG A CA 1
ATOM 4111 C C . ARG A 1 520 ? 20.266 25.641 1.192 1 81.19 520 ARG A C 1
ATOM 4113 O O . ARG A 1 520 ? 20.031 24.75 2.023 1 81.19 520 ARG A O 1
ATOM 4120 N N . TYR A 1 521 ? 21.203 25.562 0.317 1 81.12 521 TYR A N 1
ATOM 4121 C CA . TYR A 1 521 ? 22.062 24.391 0.225 1 81.12 521 TYR A CA 1
ATOM 4122 C C . TYR A 1 521 ? 23.016 24.312 1.413 1 81.12 521 TYR A C 1
ATOM 4124 O O . TYR A 1 521 ? 23.562 23.25 1.704 1 81.12 521 TYR A O 1
ATOM 4132 N N . ASP A 1 522 ? 23.062 25.422 2.07 1 81.62 522 ASP A N 1
ATOM 4133 C CA . ASP A 1 522 ? 23.953 25.484 3.234 1 81.62 522 ASP A CA 1
ATOM 4134 C C . ASP A 1 522 ? 23.25 24.969 4.484 1 81.62 522 ASP A C 1
ATOM 4136 O O . ASP A 1 522 ? 23.891 24.688 5.496 1 81.62 522 ASP A O 1
ATOM 4140 N N . TYR A 1 523 ? 21.984 24.797 4.371 1 85.44 523 TYR A N 1
ATOM 4141 C CA . TYR A 1 523 ? 21.188 24.328 5.5 1 85.44 523 TYR A CA 1
ATOM 4142 C C . TYR A 1 523 ? 20.219 23.234 5.07 1 85.44 523 TYR A C 1
ATOM 4144 O O . TYR A 1 523 ? 19 23.375 5.238 1 85.44 523 TYR A O 1
ATOM 4152 N N . PRO A 1 524 ? 20.688 22.078 4.613 1 81.44 524 PRO A N 1
ATOM 4153 C CA . PRO A 1 524 ? 19.812 21.031 4.07 1 81.44 524 PRO A CA 1
ATOM 4154 C C . PRO A 1 524 ? 18.875 20.453 5.121 1 81.44 524 PRO A C 1
ATOM 4156 O O . PRO A 1 524 ? 17.719 20.125 4.812 1 81.44 524 PRO A O 1
ATOM 4159 N N . GLU A 1 525 ? 19.297 20.359 6.324 1 81.31 525 GLU A N 1
ATOM 4160 C CA . GLU A 1 525 ? 18.469 19.797 7.379 1 81.31 525 GLU A CA 1
ATOM 4161 C C . GLU A 1 525 ? 17.297 20.719 7.707 1 81.31 525 GLU A C 1
ATOM 4163 O O . GLU A 1 525 ? 16.188 20.25 7.98 1 81.31 525 GLU A O 1
ATOM 4168 N N . LEU A 1 526 ? 17.609 21.969 7.75 1 84.81 526 LEU A N 1
ATOM 4169 C CA . LEU A 1 526 ? 16.531 22.938 7.988 1 84.81 526 LEU A CA 1
ATOM 4170 C C . LEU A 1 526 ? 15.508 22.906 6.867 1 84.81 526 LEU A C 1
ATOM 4172 O O . LEU A 1 526 ? 14.297 22.906 7.129 1 84.81 526 LEU A O 1
ATOM 4176 N N . GLU A 1 527 ? 16.016 22.812 5.688 1 83.75 527 GLU A N 1
ATOM 4177 C CA . GLU A 1 527 ? 15.125 22.75 4.539 1 83.75 527 GLU A CA 1
ATOM 4178 C C . GLU A 1 527 ? 14.25 21.5 4.59 1 83.75 527 GLU A C 1
ATOM 4180 O O . GLU A 1 527 ? 13.047 21.562 4.324 1 83.75 527 GLU A O 1
ATOM 4185 N N . ASP A 1 528 ? 14.844 20.391 4.926 1 82.5 528 ASP A N 1
ATOM 4186 C CA . ASP A 1 528 ? 14.102 19.141 5.031 1 82.5 528 ASP A CA 1
ATOM 4187 C C . ASP A 1 528 ? 13.062 19.219 6.148 1 82.5 528 ASP A C 1
ATOM 4189 O O . ASP A 1 528 ? 11.953 18.703 6.008 1 82.5 528 ASP A O 1
ATOM 4193 N N . SER A 1 529 ? 13.445 19.844 7.234 1 83.81 529 SER A N 1
ATOM 4194 C CA . SER A 1 529 ? 12.531 19.953 8.367 1 83.81 529 SER A CA 1
ATOM 4195 C C . SER A 1 529 ? 11.32 20.812 8.016 1 83.81 529 SER A C 1
ATOM 4197 O O . SER A 1 529 ? 10.227 20.594 8.539 1 83.81 529 SER A O 1
ATOM 4199 N N . ILE A 1 530 ? 11.555 21.75 7.16 1 84.69 530 ILE A N 1
ATOM 4200 C CA . ILE A 1 530 ? 10.469 22.641 6.762 1 84.69 530 ILE A CA 1
ATOM 4201 C C . ILE A 1 530 ? 9.57 21.938 5.746 1 84.69 530 ILE A C 1
ATOM 4203 O O . ILE A 1 530 ? 8.352 21.906 5.898 1 84.69 530 ILE A O 1
ATOM 4207 N N . HIS A 1 531 ? 10.195 21.266 4.785 1 81.31 531 HIS A N 1
ATOM 4208 C CA . HIS A 1 531 ? 9.445 20.656 3.695 1 81.31 531 HIS A CA 1
ATOM 4209 C C . HIS A 1 531 ? 8.781 19.359 4.141 1 81.31 531 HIS A C 1
ATOM 4211 O O . HIS A 1 531 ? 7.727 18.984 3.623 1 81.31 531 HIS A O 1
ATOM 4217 N N . LEU A 1 532 ? 9.391 18.656 5.082 1 77.94 532 LEU A N 1
ATOM 4218 C CA . LEU A 1 532 ? 8.883 17.359 5.508 1 77.94 532 LEU A CA 1
ATOM 4219 C C . LEU A 1 532 ? 8.312 17.438 6.918 1 77.94 532 LEU A C 1
ATOM 4221 O O . LEU A 1 532 ? 8.258 16.422 7.625 1 77.94 532 LEU A O 1
ATOM 4225 N N . ALA A 1 533 ? 7.902 18.562 7.305 1 78.44 533 ALA A N 1
ATOM 4226 C CA . ALA A 1 533 ? 7.43 18.828 8.664 1 78.44 533 ALA A CA 1
ATOM 4227 C C . ALA A 1 533 ? 6.352 17.828 9.07 1 78.44 533 ALA A C 1
ATOM 4229 O O . ALA A 1 533 ? 6.359 17.328 10.195 1 78.44 533 ALA A O 1
ATOM 4230 N N . PRO A 1 534 ? 5.457 17.391 8.133 1 74.06 534 PRO A N 1
ATOM 4231 C CA . PRO A 1 534 ? 4.418 16.453 8.562 1 74.06 534 PRO A CA 1
ATOM 4232 C C . PRO A 1 534 ? 4.953 15.047 8.797 1 74.06 534 PRO A C 1
ATOM 4234 O O . PRO A 1 534 ? 4.273 14.219 9.406 1 74.06 534 PRO A O 1
ATOM 4237 N N . LEU A 1 535 ? 6.125 14.758 8.344 1 74.94 535 LEU A N 1
ATOM 4238 C CA . LEU A 1 535 ? 6.586 13.375 8.273 1 74.94 535 LEU A CA 1
ATOM 4239 C C . LEU A 1 535 ? 7.82 13.164 9.141 1 74.94 535 LEU A C 1
ATOM 4241 O O . LEU A 1 535 ? 8.648 12.297 8.852 1 74.94 535 LEU A O 1
ATOM 4245 N N . GLN A 1 536 ? 7.98 13.719 10.156 1 77.12 536 GLN A N 1
ATOM 4246 C CA . GLN A 1 536 ? 9.148 13.578 11.016 1 77.12 536 GLN A CA 1
ATOM 4247 C C . GLN A 1 536 ? 9.148 12.234 11.734 1 77.12 536 GLN A C 1
ATOM 4249 O O . GLN A 1 536 ? 8.094 11.625 11.914 1 77.12 536 GLN A O 1
ATOM 4254 N N . GLY A 1 537 ? 10.273 11.656 11.945 1 75.44 537 GLY A N 1
ATOM 4255 C CA . GLY A 1 537 ? 10.398 10.438 12.727 1 75.44 537 GLY A CA 1
ATOM 4256 C C . GLY A 1 537 ? 10.555 9.195 11.875 1 75.44 537 GLY A C 1
ATOM 4257 O O . GLY A 1 537 ? 10.281 8.086 12.328 1 75.44 537 GLY A O 1
ATOM 4258 N N . MET A 1 538 ? 10.906 9.32 10.672 1 76.75 538 MET A N 1
ATOM 4259 C CA . MET A 1 538 ? 11.164 8.164 9.812 1 76.75 538 MET A CA 1
ATOM 4260 C C . MET A 1 538 ? 12.609 7.695 9.953 1 76.75 538 MET A C 1
ATOM 4262 O O . MET A 1 538 ? 13.508 8.492 10.219 1 76.75 538 MET A O 1
ATOM 4266 N N . PRO A 1 539 ? 12.75 6.301 9.789 1 72.88 539 PRO A N 1
ATOM 4267 C CA . PRO A 1 539 ? 14.109 5.781 9.945 1 72.88 539 PRO A CA 1
ATOM 4268 C C . PRO A 1 539 ? 15.047 6.227 8.828 1 72.88 539 PRO A C 1
ATOM 4270 O O . PRO A 1 539 ? 14.594 6.469 7.703 1 72.88 539 PRO A O 1
ATOM 4273 N N . ARG A 1 540 ? 16.25 6.43 9.258 1 61.75 540 ARG A N 1
ATOM 4274 C CA . ARG A 1 540 ? 17.297 6.676 8.266 1 61.75 540 ARG A CA 1
ATOM 4275 C C . ARG A 1 540 ? 18.078 5.402 7.961 1 61.75 540 ARG A C 1
ATOM 4277 O O . ARG A 1 540 ? 18.188 4.52 8.82 1 61.75 540 ARG A O 1
ATOM 4284 N N . GLN A 1 541 ? 18.391 4.996 6.727 1 51.16 541 GLN A N 1
ATOM 4285 C CA . GLN A 1 541 ? 19.141 3.807 6.352 1 51.16 541 GLN A CA 1
ATOM 4286 C C . GLN A 1 541 ? 20.406 3.67 7.195 1 51.16 541 GLN A C 1
ATOM 4288 O O . GLN A 1 541 ? 21.234 4.574 7.219 1 51.16 541 GLN A O 1
ATOM 4293 N N . THR A 1 542 ? 20.281 3.1 8.414 1 43.38 542 THR A N 1
ATOM 4294 C CA . THR A 1 542 ? 21.562 2.799 9.062 1 43.38 542 THR A CA 1
ATOM 4295 C C . THR A 1 542 ? 22.281 1.666 8.344 1 43.38 542 THR A C 1
ATOM 4297 O O . THR A 1 542 ? 21.656 0.688 7.93 1 43.38 542 THR A O 1
ATOM 4300 N N . PHE A 1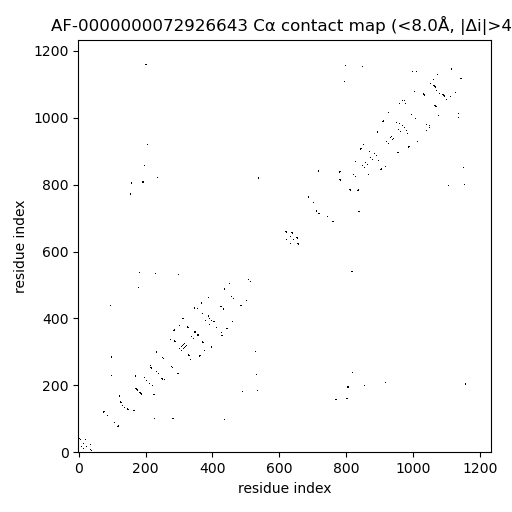 543 ? 23.297 1.918 7.676 1 35.84 543 PHE A N 1
ATOM 4301 C CA . PHE A 1 543 ? 24.141 0.855 7.125 1 35.84 543 PHE A CA 1
ATOM 4302 C C . PHE A 1 543 ? 24.5 -0.163 8.203 1 35.84 543 PHE A C 1
ATOM 4304 O O . PHE A 1 543 ? 25.219 0.156 9.148 1 35.84 543 PHE A O 1
ATOM 4311 N N . ASP A 1 544 ? 23.672 -0.942 8.547 1 36.28 544 ASP A N 1
ATOM 4312 C CA . ASP A 1 544 ? 24.172 -2.051 9.352 1 36.28 544 ASP A CA 1
ATOM 4313 C C . ASP A 1 544 ? 25.484 -2.584 8.789 1 36.28 544 ASP A C 1
ATOM 4315 O O . ASP A 1 544 ? 25.562 -2.947 7.613 1 36.28 544 ASP A O 1
ATOM 4319 N N . LYS A 1 545 ? 26.656 -2.291 9.32 1 34.78 545 LYS A N 1
ATOM 4320 C CA . LYS A 1 545 ? 27.875 -3.004 8.945 1 34.78 545 LYS A CA 1
ATOM 4321 C C . LYS A 1 545 ? 27.641 -4.512 8.914 1 34.78 545 LYS A C 1
ATOM 4323 O O . LYS A 1 545 ? 27.141 -5.086 9.883 1 34.78 545 LYS A O 1
ATOM 4328 N N . PRO A 1 546 ? 27.641 -5.113 7.852 1 30.11 546 PRO A N 1
ATOM 4329 C CA . PRO A 1 546 ? 27.641 -6.57 7.992 1 30.11 546 PRO A CA 1
ATOM 4330 C C . PRO A 1 546 ? 28.609 -7.066 9.062 1 30.11 546 PRO A C 1
ATOM 4332 O O . PRO A 1 546 ? 29.734 -6.582 9.141 1 30.11 546 PRO A O 1
ATOM 4335 N N . ALA A 1 547 ? 28.219 -7.672 10.086 1 30.95 547 ALA A N 1
ATOM 4336 C CA . ALA A 1 547 ? 29.141 -8.156 11.117 1 30.95 547 ALA A CA 1
ATOM 4337 C C . ALA A 1 547 ? 30.438 -8.672 10.492 1 30.95 547 ALA A C 1
ATOM 4339 O O . ALA A 1 547 ? 31.516 -8.547 11.094 1 30.95 547 ALA A O 1
ATOM 4340 N N . GLY A 1 548 ? 30.531 -9.734 9.672 1 29.83 548 GLY A N 1
ATOM 4341 C CA . GLY A 1 548 ? 31.719 -10.531 9.43 1 29.83 548 GLY A CA 1
ATOM 4342 C C . GLY A 1 548 ? 32.719 -9.828 8.547 1 29.83 548 GLY A C 1
ATOM 4343 O O . GLY A 1 548 ? 33.688 -10.453 8.078 1 29.83 548 GLY A O 1
ATOM 4344 N N . LEU A 1 549 ? 32.469 -8.945 7.754 1 30.31 549 LEU A N 1
ATOM 4345 C CA . LEU A 1 549 ? 33.688 -8.625 7 1 30.31 549 LEU A CA 1
ATOM 4346 C C . LEU A 1 549 ? 34.719 -7.949 7.895 1 30.31 549 LEU A C 1
ATOM 4348 O O . LEU A 1 549 ? 34.438 -6.902 8.484 1 30.31 549 LEU A O 1
ATOM 4352 N N . VAL A 1 550 ? 35.719 -8.703 8.312 1 26.3 550 VAL A N 1
ATOM 4353 C CA . VAL A 1 550 ? 37.031 -8.227 8.672 1 26.3 550 VAL A CA 1
ATOM 4354 C C . VAL A 1 550 ? 37.438 -7.086 7.742 1 26.3 550 VAL A C 1
ATOM 4356 O O . VAL A 1 550 ? 37.312 -7.191 6.52 1 26.3 550 VAL A O 1
ATOM 4359 N N . SER A 1 551 ? 37.625 -6.012 8.258 1 27.62 551 SER A N 1
ATOM 4360 C CA . SER A 1 551 ? 38.312 -4.879 7.641 1 27.62 551 SER A CA 1
ATOM 4361 C C . SER A 1 551 ? 39.625 -5.309 6.996 1 27.62 551 SER A C 1
ATOM 4363 O O . SER A 1 551 ? 40.594 -5.641 7.691 1 27.62 551 SER A O 1
ATOM 4365 N N . ALA A 1 552 ? 39.75 -6.07 5.973 1 26.47 552 ALA A N 1
ATOM 4366 C CA . ALA A 1 552 ? 41.062 -5.816 5.383 1 26.47 552 ALA A CA 1
ATOM 4367 C C . ALA A 1 552 ? 41.344 -4.32 5.273 1 26.47 552 ALA A C 1
ATOM 4369 O O . ALA A 1 552 ? 40.469 -3.561 4.805 1 26.47 552 ALA A O 1
ATOM 4370 N N . ASP A 1 553 ? 42.312 -3.717 5.953 1 25.86 553 ASP A N 1
ATOM 4371 C CA . ASP A 1 553 ? 43.031 -2.449 6.059 1 25.86 553 ASP A CA 1
ATOM 4372 C C . ASP A 1 553 ? 43.375 -1.904 4.676 1 25.86 553 ASP A C 1
ATOM 4374 O O . ASP A 1 553 ? 44.219 -1 4.555 1 25.86 553 ASP A O 1
ATOM 4378 N N . ASP A 1 554 ? 43.094 -2.621 3.648 1 25.3 554 ASP A N 1
ATOM 4379 C CA . ASP A 1 554 ? 43.844 -2.029 2.527 1 25.3 554 ASP A CA 1
ATOM 4380 C C . ASP A 1 554 ? 43.219 -0.684 2.133 1 25.3 554 ASP A C 1
ATOM 4382 O O . ASP A 1 554 ? 43.5 -0.161 1.055 1 25.3 554 ASP A O 1
ATOM 4386 N N . GLY A 1 555 ? 42.281 -0.157 2.732 1 25.19 555 GLY A N 1
ATOM 4387 C CA . GLY A 1 555 ? 41.906 1.134 2.17 1 25.19 555 GLY A CA 1
ATOM 4388 C C . GLY A 1 555 ? 42.969 2.188 2.35 1 25.19 555 GLY A C 1
ATOM 4389 O O . GLY A 1 555 ? 42.719 3.385 2.236 1 25.19 555 GLY A O 1
ATOM 4390 N N . SER A 1 556 ? 44.219 1.865 2.701 1 23.16 556 SER A N 1
ATOM 4391 C CA . SER A 1 556 ? 45 3.096 2.584 1 23.16 556 SER A CA 1
ATOM 4392 C C . SER A 1 556 ? 45.031 3.59 1.143 1 23.16 556 SER A C 1
ATOM 4394 O O . SER A 1 556 ? 45.219 4.781 0.895 1 23.16 556 SER A O 1
ATOM 4396 N N . LYS A 1 557 ? 45.188 2.611 0.251 1 23.67 557 LYS A N 1
ATOM 4397 C CA . LYS A 1 557 ? 45.812 3.102 -0.987 1 23.67 557 LYS A CA 1
ATOM 4398 C C . LYS A 1 557 ? 44.781 3.842 -1.84 1 23.67 557 LYS A C 1
ATOM 4400 O O . LYS A 1 557 ? 45.125 4.586 -2.752 1 23.67 557 LYS A O 1
ATOM 4405 N N . LEU A 1 558 ? 43.562 3.434 -1.813 1 22.5 558 LEU A N 1
ATOM 4406 C CA . LEU A 1 558 ? 42.938 4 -2.992 1 22.5 558 LEU A CA 1
ATOM 4407 C C . LEU A 1 558 ? 42.688 5.496 -2.812 1 22.5 558 LEU A C 1
ATOM 4409 O O . LEU A 1 558 ? 42.062 6.137 -3.668 1 22.5 558 LEU A O 1
ATOM 4413 N N . HIS A 1 559 ? 43.125 6.09 -1.698 1 20.88 559 HIS A N 1
ATOM 4414 C CA . HIS A 1 559 ? 43.125 7.547 -1.678 1 20.88 559 HIS A CA 1
ATOM 4415 C C . HIS A 1 559 ? 43.938 8.117 -2.838 1 20.88 559 HIS A C 1
ATOM 4417 O O . HIS A 1 559 ? 43.719 9.266 -3.244 1 20.88 559 HIS A O 1
ATOM 4423 N N . GLN A 1 560 ? 45.062 7.383 -3.098 1 20.75 560 GLN A N 1
ATOM 4424 C CA . GLN A 1 560 ? 46.156 8.055 -3.795 1 20.75 560 GLN A CA 1
ATOM 4425 C C . GLN A 1 560 ? 45.844 8.211 -5.281 1 20.75 560 GLN A C 1
ATOM 4427 O O . GLN A 1 560 ? 46.531 8.969 -5.984 1 20.75 560 GLN A O 1
ATOM 4432 N N . LEU A 1 561 ? 45.125 7.23 -5.84 1 21.45 561 LEU A N 1
ATOM 4433 C CA . LEU A 1 561 ? 45.469 7.141 -7.254 1 21.45 561 LEU A CA 1
ATOM 4434 C C . LEU A 1 561 ? 44.969 8.359 -8.016 1 21.45 561 LEU A C 1
ATOM 4436 O O . LEU A 1 561 ? 45.062 8.414 -9.25 1 21.45 561 LEU A O 1
ATOM 4440 N N . VAL A 1 562 ? 44.062 9.164 -7.418 1 21.91 562 VAL A N 1
ATOM 4441 C CA . VAL A 1 562 ? 43.75 10.203 -8.391 1 21.91 562 VAL A CA 1
ATOM 4442 C C . VAL A 1 562 ? 45 11.023 -8.695 1 21.91 562 VAL A C 1
ATOM 4444 O O . VAL A 1 562 ? 44.906 12.07 -9.336 1 21.91 562 VAL A O 1
ATOM 4447 N N . ALA A 1 563 ? 46.156 10.742 -7.988 1 19.31 563 ALA A N 1
ATOM 4448 C CA . ALA A 1 563 ? 47.156 11.75 -8.312 1 19.31 563 ALA A CA 1
ATOM 4449 C C . ALA A 1 563 ? 47.656 11.586 -9.75 1 19.31 563 ALA A C 1
ATOM 4451 O O . ALA A 1 563 ? 48.656 12.188 -10.141 1 19.31 563 ALA A O 1
ATOM 4452 N N . GLY A 1 564 ? 47.312 10.562 -10.516 1 17.81 564 GLY A N 1
ATOM 4453 C CA . GLY A 1 564 ? 48.375 10.281 -11.492 1 17.81 564 GLY A CA 1
ATOM 4454 C C . GLY A 1 564 ? 48.781 11.508 -12.297 1 17.81 564 GLY A C 1
ATOM 4455 O O . GLY A 1 564 ? 48.062 12.516 -12.297 1 17.81 564 GLY A O 1
ATOM 4456 N N . ASP A 1 565 ? 49.906 11.461 -13.094 1 19.41 565 ASP A N 1
ATOM 4457 C CA . ASP A 1 565 ? 51.094 12.086 -13.688 1 19.41 565 ASP A CA 1
ATOM 4458 C C . ASP A 1 565 ? 50.719 12.938 -14.898 1 19.41 565 ASP A C 1
ATOM 4460 O O . ASP A 1 565 ? 51.531 13.68 -15.43 1 19.41 565 ASP A O 1
ATOM 4464 N N . ALA A 1 566 ? 49.875 12.43 -15.836 1 19.19 566 ALA A N 1
ATOM 4465 C CA . ALA A 1 566 ? 50.406 12.742 -17.156 1 19.19 566 ALA A CA 1
ATOM 4466 C C . ALA A 1 566 ? 50.5 14.25 -17.359 1 19.19 566 ALA A C 1
ATOM 4468 O O . ALA A 1 566 ? 49.469 14.961 -17.312 1 19.19 566 ALA A O 1
ATOM 4469 N N . GLU A 1 567 ? 51.656 15.023 -16.953 1 18.02 567 GLU A N 1
ATOM 4470 C CA . GLU A 1 567 ? 52.25 16.344 -17.219 1 18.02 567 GLU A CA 1
ATOM 4471 C C . GLU A 1 567 ? 52.125 16.719 -18.688 1 18.02 567 GLU A C 1
ATOM 4473 O O . GLU A 1 567 ? 52.625 17.766 -19.109 1 18.02 567 GLU A O 1
ATOM 4478 N N . GLN A 1 568 ? 51.812 15.891 -19.656 1 20.22 568 GLN A N 1
ATOM 4479 C CA . GLN A 1 568 ? 52.438 16.469 -20.844 1 20.22 568 GLN A CA 1
ATOM 4480 C C . GLN A 1 568 ? 51.938 17.891 -21.094 1 20.22 568 GLN A C 1
ATOM 4482 O O . GLN A 1 568 ? 50.75 18.188 -20.953 1 20.22 568 GLN A O 1
ATOM 4487 N N . GLY A 1 569 ? 52.938 18.875 -21.156 1 18.02 569 GLY A N 1
ATOM 4488 C CA . GLY A 1 569 ? 53.281 20.281 -21.344 1 18.02 569 GLY A CA 1
ATOM 4489 C C . GLY A 1 569 ? 52.562 20.906 -22.531 1 18.02 569 GLY A C 1
ATOM 4490 O O . GLY A 1 569 ? 52.906 21.984 -23 1 18.02 569 GLY A O 1
ATOM 4491 N N . VAL A 1 570 ? 51.531 20.25 -23.188 1 21.88 570 VAL A N 1
ATOM 4492 C CA . VAL A 1 570 ? 51.5 21.047 -24.406 1 21.88 570 VAL A CA 1
ATOM 4493 C C . VAL A 1 570 ? 51.312 22.516 -24.078 1 21.88 570 VAL A C 1
ATOM 4495 O O . VAL A 1 570 ? 50.562 22.859 -23.156 1 21.88 570 VAL A O 1
ATOM 4498 N N . ASP A 1 571 ? 52.062 23.469 -24.656 1 18.91 571 ASP A N 1
ATOM 4499 C CA . ASP A 1 571 ? 52.531 24.859 -24.719 1 18.91 571 ASP A CA 1
ATOM 4500 C C . ASP A 1 571 ? 51.344 25.828 -24.797 1 18.91 571 ASP A C 1
ATOM 4502 O O . ASP A 1 571 ? 51.562 27.031 -24.984 1 18.91 571 ASP A O 1
ATOM 4506 N N . THR A 1 572 ? 50.031 25.344 -24.828 1 19.66 572 THR A N 1
ATOM 4507 C CA . THR A 1 572 ? 49.469 26.469 -25.562 1 19.66 572 THR A CA 1
ATOM 4508 C C . THR A 1 572 ? 49.594 27.766 -24.766 1 19.66 572 THR A C 1
ATOM 4510 O O . THR A 1 572 ? 49.562 27.75 -23.547 1 19.66 572 THR A O 1
ATOM 4513 N N . ASP A 1 573 ? 49.844 28.984 -25.297 1 18.39 573 ASP A N 1
ATOM 4514 C CA . ASP A 1 573 ? 50.312 30.359 -25.188 1 18.39 573 ASP A CA 1
ATOM 4515 C C . ASP A 1 573 ? 49.438 31.156 -24.234 1 18.39 573 ASP A C 1
ATOM 4517 O O . ASP A 1 573 ? 49.938 31.969 -23.453 1 18.39 573 ASP A O 1
ATOM 4521 N N . GLY A 1 574 ? 48.125 31.359 -24.5 1 17.66 574 GLY A N 1
ATOM 4522 C CA . GLY A 1 574 ? 47.812 32.781 -24.531 1 17.66 574 GLY A CA 1
ATOM 4523 C C . GLY A 1 574 ? 47.688 33.406 -23.156 1 17.66 574 GLY A C 1
ATOM 4524 O O . GLY A 1 574 ? 48.438 34.312 -22.812 1 17.66 574 GLY A O 1
ATOM 4525 N N . LEU A 1 575 ? 46.375 33.688 -22.641 1 18.8 575 LEU A N 1
ATOM 4526 C CA . LEU A 1 575 ? 45.969 35.031 -22.219 1 18.8 575 LEU A CA 1
ATOM 4527 C C . LEU A 1 575 ? 46.281 35.25 -20.75 1 18.8 575 LEU A C 1
ATOM 4529 O O . LEU A 1 575 ? 46.25 34.312 -19.953 1 18.8 575 LEU A O 1
ATOM 4533 N N . GLY A 1 576 ? 46.812 36.375 -20.266 1 17.86 576 GLY A N 1
ATOM 4534 C CA . GLY A 1 576 ? 47.5 37.188 -19.281 1 17.86 576 GLY A CA 1
ATOM 4535 C C . GLY A 1 576 ? 46.719 37.375 -17.984 1 17.86 576 GLY A C 1
ATOM 4536 O O . GLY A 1 576 ? 47.25 37.906 -17.016 1 17.86 576 GLY A O 1
ATOM 4537 N N . PHE A 1 577 ? 45.312 37.406 -17.938 1 17.7 577 PHE A N 1
ATOM 4538 C CA . PHE A 1 577 ? 44.938 38.594 -17.172 1 17.7 577 PHE A CA 1
ATOM 4539 C C . PHE A 1 577 ? 45.25 38.406 -15.695 1 17.7 577 PHE A C 1
ATOM 4541 O O . PHE A 1 577 ? 45.906 39.25 -15.094 1 17.7 577 PHE A O 1
ATOM 4548 N N . LEU A 1 578 ? 44.125 38.062 -14.805 1 18.25 578 LEU A N 1
ATOM 4549 C CA . LEU A 1 578 ? 43.656 38.938 -13.727 1 18.25 578 LEU A CA 1
ATOM 4550 C C . LEU A 1 578 ? 44.375 38.625 -12.422 1 18.25 578 LEU A C 1
ATOM 4552 O O . LEU A 1 578 ? 44.719 37.469 -12.172 1 18.25 578 LEU A O 1
ATOM 4556 N N . GLU A 1 579 ? 44.688 39.625 -11.617 1 18.27 579 GLU A N 1
ATOM 4557 C CA . GLU A 1 579 ? 45.531 40.031 -10.484 1 18.27 579 GLU A CA 1
ATOM 4558 C C . GLU A 1 579 ? 45.125 39.281 -9.211 1 18.27 579 GLU A C 1
ATOM 4560 O O . GLU A 1 579 ? 43.969 38.812 -9.102 1 18.27 579 GLU A O 1
ATOM 4565 N N . GLU A 1 580 ? 45.906 39.344 -8.078 1 19.78 580 GLU A N 1
ATOM 4566 C CA . GLU A 1 580 ? 46.438 38.719 -6.871 1 19.78 580 GLU A CA 1
ATOM 4567 C C . GLU A 1 580 ? 45.562 39 -5.664 1 19.78 580 GLU A C 1
ATOM 4569 O O . GLU A 1 580 ? 45.938 38.75 -4.523 1 19.78 580 GLU A O 1
ATOM 4574 N N . THR A 1 581 ? 44.281 39.562 -5.703 1 20.72 581 THR A N 1
ATOM 4575 C CA . THR A 1 581 ? 44.062 40.312 -4.469 1 20.72 581 THR A CA 1
ATOM 4576 C C . THR A 1 581 ? 44.062 39.375 -3.264 1 20.72 581 THR A C 1
ATOM 4578 O O . THR A 1 581 ? 43.781 38.188 -3.396 1 20.72 581 THR A O 1
ATOM 4581 N N . SER A 1 582 ? 44.281 39.969 -1.951 1 21 582 SER A N 1
ATOM 4582 C CA . SER A 1 582 ? 44.688 39.75 -0.57 1 21 582 SER A CA 1
ATOM 4583 C C . SER A 1 582 ? 43.656 38.969 0.22 1 21 582 SER A C 1
ATOM 4585 O O . SER A 1 582 ? 42.469 39.344 0.211 1 21 582 SER A O 1
ATOM 4587 N N . GLY A 1 583 ? 43.781 37.688 0.511 1 20.91 583 GLY A N 1
ATOM 4588 C CA . GLY A 1 583 ? 42.969 36.625 1.027 1 20.91 583 GLY A CA 1
ATOM 4589 C C . GLY A 1 583 ? 42.562 36.812 2.48 1 20.91 583 GLY A C 1
ATOM 4590 O O . GLY A 1 583 ? 43.406 36.625 3.379 1 20.91 583 GLY A O 1
ATOM 4591 N N . ASN A 1 584 ? 41.781 37.938 2.873 1 22.38 584 ASN A N 1
ATOM 4592 C CA . ASN A 1 584 ? 41.469 38.25 4.262 1 22.38 584 ASN A CA 1
ATOM 4593 C C . ASN A 1 584 ? 40.812 37.031 4.957 1 22.38 584 ASN A C 1
ATOM 4595 O O . ASN A 1 584 ? 40 36.344 4.367 1 22.38 584 ASN A O 1
ATOM 4599 N N . GLU A 1 585 ? 41.406 36.562 6.164 1 23.95 585 GLU A N 1
ATOM 4600 C CA . GLU A 1 585 ? 41.406 35.469 7.129 1 23.95 585 GLU A CA 1
ATOM 4601 C C . GLU A 1 585 ? 40.062 35.406 7.875 1 23.95 585 GLU A C 1
ATOM 4603 O O . GLU A 1 585 ? 40.031 35.406 9.109 1 23.95 585 GLU A O 1
ATOM 4608 N N . PHE A 1 586 ? 39 35.938 7.367 1 21.61 586 PHE A N 1
ATOM 4609 C CA . PHE A 1 586 ? 37.875 36.156 8.297 1 21.61 586 PHE A CA 1
ATOM 4610 C C . PHE A 1 586 ? 37.312 34.812 8.773 1 21.61 586 PHE A C 1
ATOM 4612 O O . PHE A 1 586 ? 36.406 34.281 8.148 1 21.61 586 PHE A O 1
ATOM 4619 N N . VAL A 1 587 ? 38.125 33.844 9.211 1 28.27 587 VAL A N 1
ATOM 4620 C CA . VAL A 1 587 ? 37.531 32.594 9.594 1 28.27 587 VAL A CA 1
ATOM 4621 C C . VAL A 1 587 ? 36.719 32.75 10.883 1 28.27 587 VAL A C 1
ATOM 4623 O O . VAL A 1 587 ? 37.312 32.875 11.969 1 28.27 587 VAL A O 1
ATOM 4626 N N . GLY A 1 588 ? 35.781 33.75 10.977 1 24.11 588 GLY A N 1
ATOM 4627 C CA . GLY A 1 588 ? 35.188 34.031 12.258 1 24.11 588 GLY A CA 1
ATOM 4628 C C . GLY A 1 588 ? 34.625 32.812 12.953 1 24.11 588 GLY A C 1
ATOM 4629 O O . GLY A 1 588 ? 34.406 31.781 12.32 1 24.11 588 GLY A O 1
ATOM 4630 N N . GLU A 1 589 ? 34.469 32.875 14.383 1 25.03 589 GLU A N 1
ATOM 4631 C CA . GLU A 1 589 ? 34.312 32 15.531 1 25.03 589 GLU A CA 1
ATOM 4632 C C . GLU A 1 589 ? 33 31.203 15.43 1 25.03 589 GLU A C 1
ATOM 4634 O O . GLU A 1 589 ? 32.875 30.141 16.047 1 25.03 589 GLU A O 1
ATOM 4639 N N . GLY A 1 590 ? 31.984 31.859 14.945 1 25.64 590 GLY A N 1
ATOM 4640 C CA . GLY A 1 590 ? 30.656 31.312 15.164 1 25.64 590 GLY A CA 1
ATOM 4641 C C . GLY A 1 590 ? 30.406 30.031 14.383 1 25.64 590 GLY A C 1
ATOM 4642 O O . GLY A 1 590 ? 29.281 29.547 14.32 1 25.64 590 GLY A O 1
ATOM 4643 N N . TRP A 1 591 ? 31.391 29.672 13.695 1 29.03 591 TRP A N 1
ATOM 4644 C CA . TRP A 1 591 ? 31.156 28.562 12.773 1 29.03 591 TRP A CA 1
ATOM 4645 C C . TRP A 1 591 ? 30.922 27.266 13.547 1 29.03 591 TRP A C 1
ATOM 4647 O O . TRP A 1 591 ? 30.406 26.281 12.984 1 29.03 591 TRP A O 1
ATOM 4657 N N . TRP A 1 592 ? 31.422 27.266 14.75 1 30.55 592 TRP A N 1
ATOM 4658 C CA . TRP A 1 592 ? 31.438 25.969 15.422 1 30.55 592 TRP A CA 1
ATOM 4659 C C . TRP A 1 592 ? 30.016 25.516 15.758 1 30.55 592 TRP A C 1
ATOM 4661 O O . TRP A 1 592 ? 29.734 24.312 15.773 1 30.55 592 TRP A O 1
ATOM 4671 N N . ARG A 1 593 ? 29.188 26.484 16.219 1 30.5 593 ARG A N 1
ATOM 4672 C CA . ARG A 1 593 ? 27.859 26.062 16.656 1 30.5 593 ARG A CA 1
ATOM 4673 C C . ARG A 1 593 ? 27.094 25.422 15.5 1 30.5 593 ARG A C 1
ATOM 4675 O O . ARG A 1 593 ? 26.141 24.672 15.727 1 30.5 593 ARG A O 1
ATOM 4682 N N . LEU A 1 594 ? 27.484 25.906 14.336 1 28 594 LEU A N 1
ATOM 4683 C CA . LEU A 1 594 ? 26.844 25.297 13.18 1 28 594 LEU A CA 1
ATOM 4684 C C . LEU A 1 594 ? 27.359 23.875 12.969 1 28 594 LEU A C 1
ATOM 4686 O O . LEU A 1 594 ? 26.641 23.016 12.453 1 28 594 LEU A O 1
ATOM 4690 N N . LEU A 1 595 ? 28.719 23.562 13.305 1 29.27 595 LEU A N 1
ATOM 4691 C CA . LEU A 1 595 ? 29.297 22.25 13.109 1 29.27 595 LEU A CA 1
ATOM 4692 C C . LEU A 1 595 ? 28.766 21.25 14.141 1 29.27 595 LEU A C 1
ATOM 4694 O O . LEU A 1 595 ? 28.859 20.047 13.953 1 29.27 595 LEU A O 1
ATOM 4698 N N . SER A 1 596 ? 28.562 21.734 15.43 1 28.67 596 SER A N 1
ATOM 4699 C CA . SER A 1 596 ? 28.219 20.781 16.484 1 28.67 596 SER A CA 1
ATOM 4700 C C . SER A 1 596 ? 26.969 19.984 16.125 1 28.67 596 SER A C 1
ATOM 4702 O O . SER A 1 596 ? 26.562 19.094 16.859 1 28.67 596 SER A O 1
ATOM 4704 N N . PHE A 1 597 ? 26.062 20.625 15.445 1 27.8 597 PHE A N 1
ATOM 4705 C CA . PHE A 1 597 ? 25.016 19.734 14.984 1 27.8 597 PHE A CA 1
ATOM 4706 C C . PHE A 1 597 ? 25.594 18.578 14.172 1 27.8 597 PHE A C 1
ATOM 4708 O O . PHE A 1 597 ? 24.859 17.719 13.688 1 27.8 597 PHE A O 1
ATOM 4715 N N . CYS A 1 598 ? 26.891 18.641 13.867 1 27.7 598 CYS A N 1
ATOM 4716 C CA . CYS A 1 598 ? 27.547 17.609 13.07 1 27.7 598 CYS A CA 1
ATOM 4717 C C . CYS A 1 598 ? 27.953 16.422 13.938 1 27.7 598 CYS A C 1
ATOM 4719 O O . CYS A 1 598 ? 28.641 15.516 13.477 1 27.7 598 CYS A O 1
ATOM 4721 N N . ASP A 1 599 ? 28.281 16.547 15.312 1 26.19 599 ASP A N 1
ATOM 4722 C CA . ASP A 1 599 ? 28.812 15.383 16.016 1 26.19 599 ASP A CA 1
ATOM 4723 C C . ASP A 1 599 ? 27.797 14.242 16.031 1 26.19 599 ASP A C 1
ATOM 4725 O O . ASP A 1 599 ? 26.719 14.375 16.625 1 26.19 599 ASP A O 1
ATOM 4729 N N . ASP A 1 600 ? 27.922 13.312 15.172 1 25.78 600 ASP A N 1
ATOM 4730 C CA . ASP A 1 600 ? 27.344 11.977 15.156 1 25.78 600 ASP A CA 1
ATOM 4731 C C . ASP A 1 600 ? 27.766 11.18 16.391 1 25.78 600 ASP A C 1
ATOM 4733 O O . ASP A 1 600 ? 28.844 10.57 16.406 1 25.78 600 ASP A O 1
ATOM 4737 N N . PRO A 1 601 ? 27.734 11.531 17.688 1 26.06 601 PRO A N 1
ATOM 4738 C CA . PRO A 1 601 ? 28.406 10.695 18.688 1 26.06 601 PRO A CA 1
ATOM 4739 C C . PRO A 1 601 ? 28.031 9.219 18.562 1 26.06 601 PRO A C 1
ATOM 4741 O O . PRO A 1 601 ? 28.891 8.352 18.688 1 26.06 601 PRO A O 1
ATOM 4744 N N . HIS A 1 602 ? 27.234 8.422 18.859 1 25.75 602 HIS A N 1
ATOM 4745 C CA . HIS A 1 602 ? 27.094 7.164 18.141 1 25.75 602 HIS A CA 1
ATOM 4746 C C . HIS A 1 602 ? 26.922 7.398 16.641 1 25.75 602 HIS A C 1
ATOM 4748 O O . HIS A 1 602 ? 26.578 6.477 15.898 1 25.75 602 HIS A O 1
ATOM 4754 N N . LEU A 1 603 ? 27.922 8.492 16.375 1 23.16 603 LEU A N 1
ATOM 4755 C CA . LEU A 1 603 ? 29.219 8.664 17.016 1 23.16 603 LEU A CA 1
ATOM 4756 C C . LEU A 1 603 ? 29.125 8.406 18.516 1 23.16 603 LEU A C 1
ATOM 4758 O O . LEU A 1 603 ? 30.016 8.789 19.281 1 23.16 603 LEU A O 1
ATOM 4762 N N . LEU A 1 604 ? 27.953 8.141 19.156 1 22.83 604 LEU A N 1
ATOM 4763 C CA . LEU A 1 604 ? 28.156 7.773 20.547 1 22.83 604 LEU A CA 1
ATOM 4764 C C . LEU A 1 604 ? 28.875 6.43 20.656 1 22.83 604 LEU A C 1
ATOM 4766 O O . LEU A 1 604 ? 28.688 5.559 19.797 1 22.83 604 LEU A O 1
ATOM 4770 N N . SER A 1 605 ? 30.078 6.371 21.312 1 22.41 605 SER A N 1
ATOM 4771 C CA . SER A 1 605 ? 31.062 5.375 21.734 1 22.41 605 SER A CA 1
ATOM 4772 C C . SER A 1 605 ? 30.391 4.152 22.344 1 22.41 605 SER A C 1
ATOM 4774 O O . SER A 1 605 ? 29.484 4.281 23.172 1 22.41 605 SER A O 1
ATOM 4776 N N . THR A 1 606 ? 30.266 3.16 21.531 1 22.06 606 THR A N 1
ATOM 4777 C CA . THR A 1 606 ? 30.062 1.798 22.016 1 22.06 606 THR A CA 1
ATOM 4778 C C . THR A 1 606 ? 31.031 1.466 23.141 1 22.06 606 THR A C 1
ATOM 4780 O O . THR A 1 606 ? 32.25 1.418 22.922 1 22.06 606 THR A O 1
ATOM 4783 N N . SER A 1 607 ? 30.859 2.172 24.359 1 21.88 607 SER A N 1
ATOM 4784 C CA . SER A 1 607 ? 31.688 1.651 25.438 1 21.88 607 SER A CA 1
ATOM 4785 C C . SER A 1 607 ? 31.5 0.148 25.609 1 21.88 607 SER A C 1
ATOM 4787 O O . SER A 1 607 ? 30.391 -0.318 25.859 1 21.88 607 SER A O 1
ATOM 4789 N N . MET A 1 608 ? 32.188 -0.641 24.844 1 21.83 608 MET A N 1
ATOM 4790 C CA . MET A 1 608 ? 32.406 -2.062 25.094 1 21.83 608 MET A CA 1
ATOM 4791 C C . MET A 1 608 ? 33.031 -2.285 26.469 1 21.83 608 MET A C 1
ATOM 4793 O O . MET A 1 608 ? 33.656 -3.316 26.719 1 21.83 608 MET A O 1
ATOM 4797 N N . ASP A 1 609 ? 32.812 -1.339 27.484 1 21.22 609 ASP A N 1
ATOM 4798 C CA . ASP A 1 609 ? 33.781 -1.599 28.562 1 21.22 609 ASP A CA 1
ATOM 4799 C C . ASP A 1 609 ? 33.531 -2.977 29.172 1 21.22 609 ASP A C 1
ATOM 4801 O O . ASP A 1 609 ? 34.469 -3.594 29.703 1 21.22 609 ASP A O 1
ATOM 4805 N N . ASN A 1 610 ? 32.312 -3.381 29.719 1 21.92 610 ASN A N 1
ATOM 4806 C CA . ASN A 1 610 ? 32.469 -4.117 30.969 1 21.92 610 ASN A CA 1
ATOM 4807 C C . ASN A 1 610 ? 32.969 -5.543 30.719 1 21.92 610 ASN A C 1
ATOM 4809 O O . ASN A 1 610 ? 32.156 -6.445 30.5 1 21.92 610 ASN A O 1
ATOM 4813 N N . MET A 1 611 ? 34.031 -5.82 30 1 21.02 611 MET A N 1
ATOM 4814 C CA . MET A 1 611 ? 34.594 -7.164 30 1 21.02 611 MET A CA 1
ATOM 4815 C C . MET A 1 611 ? 34.844 -7.648 31.422 1 21.02 611 MET A C 1
ATOM 4817 O O . MET A 1 611 ? 35.062 -8.844 31.656 1 21.02 611 MET A O 1
ATOM 4821 N N . GLY A 1 612 ? 35.344 -6.797 32.406 1 18.67 612 GLY A N 1
ATOM 4822 C CA . GLY A 1 612 ? 36.344 -7.434 33.25 1 18.67 612 GLY A CA 1
ATOM 4823 C C . GLY A 1 612 ? 35.75 -8.539 34.125 1 18.67 612 GLY A C 1
ATOM 4824 O O . GLY A 1 612 ? 34.531 -8.742 34.125 1 18.67 612 GLY A O 1
ATOM 4825 N N . ASP A 1 613 ? 36.531 -8.945 35.25 1 20.48 613 ASP A N 1
ATOM 4826 C CA . ASP A 1 613 ? 37.219 -9.977 36.031 1 20.48 613 ASP A CA 1
ATOM 4827 C C . ASP A 1 613 ? 36.344 -10.453 37.188 1 20.48 613 ASP A C 1
ATOM 4829 O O . ASP A 1 613 ? 36.719 -11.352 37.938 1 20.48 613 ASP A O 1
ATOM 4833 N N . GLU A 1 614 ? 35.281 -9.688 37.75 1 20.09 614 GLU A N 1
ATOM 4834 C CA . GLU A 1 614 ? 35.312 -10.078 39.156 1 20.09 614 GLU A CA 1
ATOM 4835 C C . GLU A 1 614 ? 34.969 -11.555 39.312 1 20.09 614 GLU A C 1
ATOM 4837 O O . GLU A 1 614 ? 33.969 -12.039 38.75 1 20.09 614 GLU A O 1
ATOM 4842 N N . ASN A 1 615 ? 36 -12.438 39.656 1 19 615 ASN A N 1
ATOM 4843 C CA . ASN A 1 615 ? 36.188 -13.648 40.469 1 19 615 ASN A CA 1
ATOM 4844 C C . ASN A 1 615 ? 35.344 -13.641 41.719 1 19 615 ASN A C 1
ATOM 4846 O O . ASN A 1 615 ? 35.562 -14.445 42.625 1 19 615 ASN A O 1
ATOM 4850 N N . VAL A 1 616 ? 34.5 -12.719 42 1 18.8 616 VAL A N 1
ATOM 4851 C CA . VAL A 1 616 ? 34.25 -13.078 43.375 1 18.8 616 VAL A CA 1
ATOM 4852 C C . VAL A 1 616 ? 33.688 -14.492 43.469 1 18.8 616 VAL A C 1
ATOM 4854 O O . VAL A 1 616 ? 32.781 -14.852 42.688 1 18.8 616 VAL A O 1
ATOM 4857 N N . ALA A 1 617 ? 34.281 -15.234 44.438 1 18.84 617 ALA A N 1
ATOM 4858 C CA . ALA A 1 617 ? 34.125 -16.344 45.375 1 18.84 617 ALA A CA 1
ATOM 4859 C C . ALA A 1 617 ? 32.75 -16.344 46.031 1 18.84 617 ALA A C 1
ATOM 4861 O O . ALA A 1 617 ? 32.219 -15.297 46.406 1 18.84 617 ALA A O 1
ATOM 4862 N N . MET B 1 1 ? -43.469 -30.859 12.969 1 30.66 1 MET B N 1
ATOM 4863 C CA . MET B 1 1 ? -42.719 -31.656 12.008 1 30.66 1 MET B CA 1
ATOM 4864 C C . MET B 1 1 ? -43.281 -33.062 11.922 1 30.66 1 MET B C 1
ATOM 4866 O O . MET B 1 1 ? -43.125 -33.875 12.852 1 30.66 1 MET B O 1
ATOM 4870 N N . ARG B 1 2 ? -44.25 -33.344 11.25 1 39.19 2 ARG B N 1
ATOM 4871 C CA . ARG B 1 2 ? -44.938 -34.625 11.25 1 39.19 2 ARG B CA 1
ATOM 4872 C C . ARG B 1 2 ? -44.062 -35.75 10.734 1 39.19 2 ARG B C 1
ATOM 4874 O O . ARG B 1 2 ? -43.438 -35.594 9.672 1 39.19 2 ARG B O 1
ATOM 4881 N N . THR B 1 3 ? -43.469 -36.688 11.547 1 50.94 3 THR B N 1
ATOM 4882 C CA . THR B 1 3 ? -42.594 -37.875 11.469 1 50.94 3 THR B CA 1
ATOM 4883 C C . THR B 1 3 ? -43.188 -38.938 10.555 1 50.94 3 THR B C 1
ATOM 4885 O O . THR B 1 3 ? -44.094 -39.656 10.969 1 50.94 3 THR B O 1
ATOM 4888 N N . THR B 1 4 ? -43.344 -38.812 9.234 1 59.66 4 THR B N 1
ATOM 4889 C CA . THR B 1 4 ? -44.094 -39.781 8.43 1 59.66 4 THR B CA 1
ATOM 4890 C C . THR B 1 4 ? -43.375 -41.094 8.305 1 59.66 4 THR B C 1
ATOM 4892 O O . THR B 1 4 ? -42.156 -41.125 8.062 1 59.66 4 THR B O 1
ATOM 4895 N N . ILE B 1 5 ? -43.75 -42.25 8.695 1 71 5 ILE B N 1
ATOM 4896 C CA . ILE B 1 5 ? -43.312 -43.656 8.633 1 71 5 ILE B CA 1
ATOM 4897 C C . ILE B 1 5 ? -43.281 -44.125 7.18 1 71 5 ILE B C 1
ATOM 4899 O O . ILE B 1 5 ? -44.281 -44 6.465 1 71 5 ILE B O 1
ATOM 4903 N N . ALA B 1 6 ? -42.188 -44.25 6.582 1 75.31 6 ALA B N 1
ATOM 4904 C CA . ALA B 1 6 ? -42.094 -44.719 5.199 1 75.31 6 ALA B CA 1
ATOM 4905 C C . ALA B 1 6 ? -41.125 -45.875 5.086 1 75.31 6 ALA B C 1
ATOM 4907 O O . ALA B 1 6 ? -40.25 -46.094 5.961 1 75.31 6 ALA B O 1
ATOM 4908 N N . CYS B 1 7 ? -41.188 -46.719 4.297 1 75.31 7 CYS B N 1
ATOM 4909 C CA . CYS B 1 7 ? -40.25 -47.844 4.152 1 75.31 7 CYS B CA 1
ATOM 4910 C C . CYS B 1 7 ? -38.969 -47.406 3.488 1 75.31 7 CYS B C 1
ATOM 4912 O O . CYS B 1 7 ? -38.906 -46.375 2.812 1 75.31 7 CYS B O 1
ATOM 4914 N N . GLU B 1 8 ? -37.938 -48.031 3.641 1 73.69 8 GLU B N 1
ATOM 4915 C CA . GLU B 1 8 ? -36.594 -47.656 3.178 1 73.69 8 GLU B CA 1
ATOM 4916 C C . GLU B 1 8 ? -36.562 -47.531 1.66 1 73.69 8 GLU B C 1
ATOM 4918 O O . GLU B 1 8 ? -35.906 -46.625 1.137 1 73.69 8 GLU B O 1
ATOM 4923 N N . ARG B 1 9 ? -37.219 -48.25 0.938 1 74.38 9 ARG B N 1
ATOM 4924 C CA . ARG B 1 9 ? -37.25 -48.188 -0.521 1 74.38 9 ARG B CA 1
ATOM 4925 C C . ARG B 1 9 ? -38 -46.938 -1.004 1 74.38 9 ARG B C 1
ATOM 4927 O O . ARG B 1 9 ? -37.5 -46.219 -1.886 1 74.38 9 ARG B O 1
ATOM 4934 N N . CYS B 1 10 ? -39.094 -46.75 -0.524 1 72.38 10 CYS B N 1
ATOM 4935 C CA . CYS B 1 10 ? -39.875 -45.594 -0.9 1 72.38 10 CYS B CA 1
ATOM 4936 C C . CYS B 1 10 ? -39.188 -44.312 -0.478 1 72.38 10 CYS B C 1
ATOM 4938 O O . CYS B 1 10 ? -39.25 -43.281 -1.175 1 72.38 10 CYS B O 1
ATOM 4940 N N . ARG B 1 11 ? -38.406 -44.312 0.708 1 70.94 11 ARG B N 1
ATOM 4941 C CA . ARG B 1 11 ? -37.562 -43.188 1.156 1 70.94 11 ARG B CA 1
ATOM 4942 C C . ARG B 1 11 ? -36.438 -42.938 0.169 1 70.94 11 ARG B C 1
ATOM 4944 O O . ARG B 1 11 ? -36.156 -41.781 -0.146 1 70.94 11 ARG B O 1
ATOM 4951 N N . ARG B 1 12 ? -35.844 -43.969 -0.401 1 70.06 12 ARG B N 1
ATOM 4952 C CA . ARG B 1 12 ? -34.719 -43.875 -1.327 1 70.06 12 ARG B CA 1
ATOM 4953 C C . ARG B 1 12 ? -35.156 -43.438 -2.709 1 70.06 12 ARG B C 1
ATOM 4955 O O . ARG B 1 12 ? -34.469 -42.688 -3.396 1 70.06 12 ARG B O 1
ATOM 4962 N N . SER B 1 13 ? -36.344 -43.781 -3.033 1 70 13 SER B N 1
ATOM 4963 C CA . SER B 1 13 ? -36.875 -43.469 -4.359 1 70 13 SER B CA 1
ATOM 4964 C C . SER B 1 13 ? -37.75 -42.219 -4.344 1 70 13 SER B C 1
ATOM 4966 O O . SER B 1 13 ? -38.312 -41.812 -5.371 1 70 13 SER B O 1
ATOM 4968 N N . LYS B 1 14 ? -37.75 -41.531 -3.176 1 64.75 14 LYS B N 1
ATOM 4969 C CA . LYS B 1 14 ? -38.469 -40.312 -2.838 1 64.75 14 LYS B CA 1
ATOM 4970 C C . LYS B 1 14 ? -39.875 -40.312 -3.42 1 64.75 14 LYS B C 1
ATOM 4972 O O . LYS B 1 14 ? -40.375 -39.281 -3.902 1 64.75 14 LYS B O 1
ATOM 4977 N N . VAL B 1 15 ? -40.438 -41.469 -3.348 1 76.12 15 VAL B N 1
ATOM 4978 C CA . VAL B 1 15 ? -41.844 -41.562 -3.709 1 76.12 15 VAL B CA 1
ATOM 4979 C C . VAL B 1 15 ? -42.719 -41.688 -2.445 1 76.12 15 VAL B C 1
ATOM 4981 O O . VAL B 1 15 ? -42.219 -42.125 -1.398 1 76.12 15 VAL B O 1
ATOM 4984 N N . LYS B 1 16 ? -43.844 -41.156 -2.514 1 75.44 16 LYS B N 1
ATOM 4985 C CA . LYS B 1 16 ? -44.75 -41.25 -1.38 1 75.44 16 LYS B CA 1
ATOM 4986 C C . LYS B 1 16 ? -45.094 -42.688 -1.031 1 75.44 16 LYS B C 1
ATOM 4988 O O . LYS B 1 16 ? -45.594 -43.438 -1.868 1 75.44 16 LYS B O 1
ATOM 4993 N N . CYS B 1 17 ? -44.625 -43.062 0.177 1 73.88 17 CYS B N 1
ATOM 4994 C CA . CYS B 1 17 ? -44.844 -44.438 0.669 1 73.88 17 CYS B CA 1
ATOM 4995 C C . CYS B 1 17 ? -46.281 -44.562 1.162 1 73.88 17 CYS B C 1
ATOM 4997 O O . CYS B 1 17 ? -46.656 -44 2.182 1 73.88 17 CYS B O 1
ATOM 4999 N N . ARG B 1 18 ? -47.188 -45.094 0.385 1 79.5 18 ARG B N 1
ATOM 5000 C CA . ARG B 1 18 ? -48.562 -45.312 0.756 1 79.5 18 ARG B CA 1
ATOM 5001 C C . ARG B 1 18 ? -48.75 -46.656 1.463 1 79.5 18 ARG B C 1
ATOM 5003 O O . ARG B 1 18 ? -48.562 -47.719 0.854 1 79.5 18 ARG B O 1
ATOM 5010 N N . HIS B 1 19 ? -48.688 -46.562 2.867 1 76.5 19 HIS B N 1
ATOM 5011 C CA . HIS B 1 19 ? -48.938 -47.75 3.66 1 76.5 19 HIS B CA 1
ATOM 5012 C C . HIS B 1 19 ? -50 -47.5 4.727 1 76.5 19 HIS B C 1
ATOM 5014 O O . HIS B 1 19 ? -50.312 -46.344 5.039 1 76.5 19 HIS B O 1
ATOM 5020 N N . ASN B 1 20 ? -50.719 -48.5 5.191 1 71.62 20 ASN B N 1
ATOM 5021 C CA . ASN B 1 20 ? -51.719 -48.375 6.238 1 71.62 20 ASN B CA 1
ATOM 5022 C C . ASN B 1 20 ? -51.125 -48.688 7.617 1 71.62 20 ASN B C 1
ATOM 5024 O O . ASN B 1 20 ? -51.781 -49.312 8.453 1 71.62 20 ASN B O 1
ATOM 5028 N N . GLY B 1 21 ? -49.625 -48.25 7.871 1 72.81 21 GLY B N 1
ATOM 5029 C CA . GLY B 1 21 ? -48.969 -48.375 9.172 1 72.81 21 GLY B CA 1
ATOM 5030 C C . GLY B 1 21 ? -48.188 -49.656 9.312 1 72.81 21 GLY B C 1
ATOM 5031 O O . GLY B 1 21 ? -47.469 -49.844 10.297 1 72.81 21 GLY B O 1
ATOM 5032 N N . GLN B 1 22 ? -48.312 -50.625 8.328 1 76.31 22 GLN B N 1
ATOM 5033 C CA . GLN B 1 22 ? -47.625 -51.906 8.367 1 76.31 22 GLN B CA 1
ATOM 5034 C C . GLN B 1 22 ? -46.938 -52.188 7.035 1 76.31 22 GLN B C 1
ATOM 5036 O O . GLN B 1 22 ? -47.438 -51.844 5.973 1 76.31 22 GLN B O 1
ATOM 5041 N N . PRO B 1 23 ? -45.719 -52.75 7.141 1 77.75 23 PRO B N 1
ATOM 5042 C CA . PRO B 1 23 ? -45.125 -53.219 5.879 1 77.75 23 PRO B CA 1
ATOM 5043 C C . PRO B 1 23 ? -45.875 -54.438 5.293 1 77.75 23 PRO B C 1
ATOM 5045 O O . PRO B 1 23 ? -46.562 -55.156 6.023 1 77.75 23 PRO B O 1
ATOM 5048 N N . PRO B 1 24 ? -45.969 -54.594 4.105 1 76.19 24 PRO B N 1
ATOM 5049 C CA . PRO B 1 24 ? -45.281 -53.844 3.049 1 76.19 24 PRO B CA 1
ATOM 5050 C C . PRO B 1 24 ? -46.094 -52.656 2.539 1 76.19 24 PRO B C 1
ATOM 5052 O O . PRO B 1 24 ? -47.344 -52.688 2.611 1 76.19 24 PRO B O 1
ATOM 5055 N N . CYS B 1 25 ? -45.406 -51.531 2.076 1 78.19 25 CYS B N 1
ATOM 5056 C CA . CYS B 1 25 ? -46.125 -50.406 1.502 1 78.19 25 CYS B CA 1
ATOM 5057 C C . CYS B 1 25 ? -46.594 -50.719 0.091 1 78.19 25 CYS B C 1
ATOM 5059 O O . CYS B 1 25 ? -46.156 -51.688 -0.524 1 78.19 25 CYS B O 1
ATOM 5061 N N . ALA B 1 26 ? -47.594 -49.938 -0.447 1 81.19 26 ALA B N 1
ATOM 5062 C CA . ALA B 1 26 ? -48.219 -50.188 -1.733 1 81.19 26 ALA B CA 1
ATOM 5063 C C . ALA B 1 26 ? -47.188 -50.281 -2.854 1 81.19 26 ALA B C 1
ATOM 5065 O O . ALA B 1 26 ? -47.375 -51.031 -3.807 1 81.19 26 ALA B O 1
ATOM 5066 N N . GLY B 1 27 ? -46.125 -49.562 -2.779 1 76.75 27 GLY B N 1
ATOM 5067 C CA . GLY B 1 27 ? -45.062 -49.562 -3.77 1 76.75 27 GLY B CA 1
ATOM 5068 C C . GLY B 1 27 ? -44.25 -50.844 -3.764 1 76.75 27 GLY B C 1
ATOM 5069 O O . GLY B 1 27 ? -43.938 -51.406 -4.82 1 76.75 27 GLY B O 1
ATOM 5070 N N . CYS B 1 28 ? -43.875 -51.188 -2.66 1 77.81 28 CYS B N 1
ATOM 5071 C CA . CYS B 1 28 ? -43.125 -52.438 -2.527 1 77.81 28 CYS B CA 1
ATOM 5072 C C . CYS B 1 28 ? -43.969 -53.625 -2.967 1 77.81 28 CYS B C 1
ATOM 5074 O O . CYS B 1 28 ? -43.406 -54.594 -3.51 1 77.81 28 CYS B O 1
ATOM 5076 N N . ILE B 1 29 ? -45.281 -53.594 -2.779 1 79.94 29 ILE B N 1
ATOM 5077 C CA . ILE B 1 29 ? -46.188 -54.656 -3.258 1 79.94 29 ILE B CA 1
ATOM 5078 C C . ILE B 1 29 ? -46.125 -54.688 -4.785 1 79.94 29 ILE B C 1
ATOM 5080 O O . ILE B 1 29 ? -46.031 -55.781 -5.367 1 79.94 29 ILE B O 1
ATOM 5084 N N . LYS B 1 30 ? -46.25 -53.531 -5.406 1 77.62 30 LYS B N 1
ATOM 5085 C CA . LYS B 1 30 ? -46.281 -53.469 -6.863 1 77.62 30 LYS B CA 1
ATOM 5086 C C . LYS B 1 30 ? -44.938 -53.938 -7.453 1 77.62 30 LYS B C 1
ATOM 5088 O O . LYS B 1 30 ? -44.906 -54.562 -8.516 1 77.62 30 LYS B O 1
ATOM 5093 N N . SER B 1 31 ? -43.906 -53.656 -6.789 1 72.62 31 SER B N 1
ATOM 5094 C CA . SER B 1 31 ? -42.562 -53.969 -7.293 1 72.62 31 SER B CA 1
ATOM 5095 C C . SER B 1 31 ? -42.125 -55.375 -6.852 1 72.62 31 SER B C 1
ATOM 5097 O O . SER B 1 31 ? -41.062 -55.844 -7.254 1 72.62 31 SER B O 1
ATOM 5099 N N . GLY B 1 32 ? -42.781 -56.031 -6.055 1 75.69 32 GLY B N 1
ATOM 5100 C CA . GLY B 1 32 ? -42.562 -57.406 -5.617 1 75.69 32 GLY B CA 1
ATOM 5101 C C . GLY B 1 32 ? -41.594 -57.5 -4.449 1 75.69 32 GLY B C 1
ATOM 5102 O O . GLY B 1 32 ? -41.094 -58.594 -4.125 1 75.69 32 GLY B O 1
ATOM 5103 N N . CYS B 1 33 ? -41.094 -56.5 -3.947 1 69.19 33 CYS B N 1
ATOM 5104 C CA . CYS B 1 33 ? -40.156 -56.5 -2.846 1 69.19 33 CYS B CA 1
ATOM 5105 C C . CYS B 1 33 ? -40.875 -56.469 -1.501 1 69.19 33 CYS B C 1
ATOM 5107 O O . CYS B 1 33 ? -40.5 -55.688 -0.624 1 69.19 33 CYS B O 1
ATOM 5109 N N . THR B 1 34 ? -41.875 -57.031 -1.337 1 74.75 34 THR B N 1
ATOM 5110 C CA . THR B 1 34 ? -42.75 -57.031 -0.178 1 74.75 34 THR B CA 1
ATOM 5111 C C . THR B 1 34 ? -42 -57.5 1.069 1 74.75 34 THR B C 1
ATOM 5113 O O . THR B 1 34 ? -42.312 -57.062 2.182 1 74.75 34 THR B O 1
ATOM 5116 N N . GLU B 1 35 ? -40.906 -58.5 1.001 1 75.44 35 GLU B N 1
ATOM 5117 C CA . GLU B 1 35 ? -40.219 -59.094 2.133 1 75.44 35 GLU B CA 1
ATOM 5118 C C . GLU B 1 35 ? -39.25 -58.125 2.787 1 75.44 35 GLU B C 1
ATOM 5120 O O . GLU B 1 35 ? -38.969 -58.219 3.98 1 75.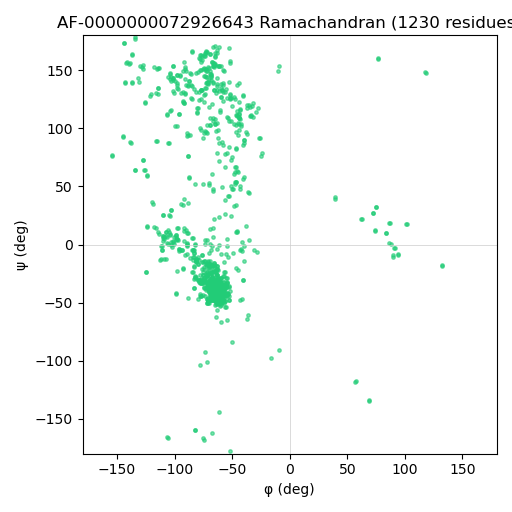44 35 GLU B O 1
ATOM 5125 N N . THR B 1 36 ? -38.812 -57.312 1.995 1 73.5 36 THR B N 1
ATOM 5126 C CA . THR B 1 36 ? -37.781 -56.406 2.535 1 73.5 36 THR B CA 1
ATOM 5127 C C . THR B 1 36 ? -38.375 -55.062 2.869 1 73.5 36 THR B C 1
ATOM 5129 O O . THR B 1 36 ? -37.656 -54.125 3.271 1 73.5 36 THR B O 1
ATOM 5132 N N . CYS B 1 37 ? -39.688 -54.875 2.662 1 73.38 37 CYS B N 1
ATOM 5133 C CA . CYS B 1 37 ? -40.312 -53.594 2.959 1 73.38 37 CYS B CA 1
ATOM 5134 C C . CYS B 1 37 ? -40.438 -53.375 4.465 1 73.38 37 CYS B C 1
ATOM 5136 O O . CYS B 1 37 ? -41.156 -54.094 5.145 1 73.38 37 CYS B O 1
ATOM 5138 N N . VAL B 1 38 ? -39.562 -52.688 5.094 1 75.62 38 VAL B N 1
ATOM 5139 C CA . VAL B 1 38 ? -39.625 -52.344 6.516 1 75.62 38 VAL B CA 1
ATOM 5140 C C . VAL B 1 38 ? -40.031 -50.906 6.688 1 75.62 38 VAL B C 1
ATOM 5142 O O . VAL B 1 38 ? -39.438 -50 6.094 1 75.62 38 VAL B O 1
ATOM 5145 N N . LEU B 1 39 ? -41.125 -50.625 7.246 1 69.56 39 LEU B N 1
ATOM 5146 C CA . LEU B 1 39 ? -41.562 -49.281 7.582 1 69.56 39 LEU B CA 1
ATOM 5147 C C . LEU B 1 39 ? -40.812 -48.75 8.773 1 69.56 39 LEU B C 1
ATOM 5149 O O . LEU B 1 39 ? -40.75 -49.375 9.828 1 69.56 39 LEU B O 1
ATOM 5153 N N . SER B 1 40 ? -39.812 -48.031 8.695 1 66.25 40 SER B N 1
ATOM 5154 C CA . SER B 1 40 ? -39.125 -47.438 9.828 1 66.25 40 SER B CA 1
ATOM 5155 C C . SER B 1 40 ? -39.469 -45.938 9.977 1 66.25 40 SER B C 1
ATOM 5157 O O . SER B 1 40 ? -39.875 -45.312 9.016 1 66.25 40 SER B O 1
ATOM 5159 N N . GLY B 1 41 ? -39.594 -45.312 11.078 1 56.75 41 GLY B N 1
ATOM 5160 C CA . GLY B 1 41 ? -39.719 -43.875 11.312 1 56.75 41 GLY B CA 1
ATOM 5161 C C . GLY B 1 41 ? -38.469 -43.094 10.875 1 56.75 41 GLY B C 1
ATOM 5162 O O . GLY B 1 41 ? -37.469 -43.688 10.516 1 56.75 41 GLY B O 1
ATOM 5163 N N . PRO B 1 42 ? -38.438 -41.812 10.766 1 42.62 42 PRO B N 1
ATOM 5164 C CA . PRO B 1 42 ? -37.25 -41.125 10.312 1 42.62 42 PRO B CA 1
ATOM 5165 C C . PRO B 1 42 ? -36 -41.5 11.156 1 42.62 42 PRO B C 1
ATOM 5167 O O . PRO B 1 42 ? -36.031 -41.344 12.383 1 42.62 42 PRO B O 1
ATOM 5170 N N . VAL B 1 43 ? -35.312 -42.438 11.125 1 38 43 VAL B N 1
ATOM 5171 C CA . VAL B 1 43 ? -34.125 -42.5 11.938 1 38 43 VAL B CA 1
ATOM 5172 C C . VAL B 1 43 ? -33.25 -41.281 11.656 1 38 43 VAL B C 1
ATOM 5174 O O . VAL B 1 43 ? -33 -40.938 10.5 1 38 43 VAL B O 1
ATOM 5177 N N . LEU B 1 44 ? -33.094 -40.312 12.57 1 34.81 44 LEU B N 1
ATOM 5178 C CA . LEU B 1 44 ? -32.062 -39.281 12.539 1 34.81 44 LEU B CA 1
ATOM 5179 C C . LEU B 1 44 ? -30.703 -39.875 12.227 1 34.81 44 LEU B C 1
ATOM 5181 O O . LEU B 1 44 ? -30.141 -40.594 13.039 1 34.81 44 LEU B O 1
ATOM 5185 N N . GLY B 1 45 ? -30.438 -40.406 11.25 1 30.45 45 GLY B N 1
ATOM 5186 C CA . GLY B 1 45 ? -29.219 -41.094 10.914 1 30.45 45 GLY B CA 1
ATOM 5187 C C . GLY B 1 45 ? -27.969 -40.312 11.234 1 30.45 45 GLY B C 1
ATOM 5188 O O . GLY B 1 45 ? -27.875 -39.125 10.898 1 30.45 45 GLY B O 1
ATOM 5189 N N . GLN B 1 46 ? -27.266 -40.688 12.359 1 30.02 46 GLN B N 1
ATOM 5190 C CA . GLN B 1 46 ? -25.938 -40.25 12.766 1 30.02 46 GLN B CA 1
ATOM 5191 C C . GLN B 1 46 ? -24.938 -40.406 11.625 1 30.02 46 GLN B C 1
ATOM 5193 O O . GLN B 1 46 ? -24.5 -41.531 11.312 1 30.02 46 GLN B O 1
ATOM 5198 N N . SER B 1 47 ? -25.203 -39.969 10.57 1 27.2 47 SER B N 1
ATOM 5199 C CA . SER B 1 47 ? -24.25 -40.219 9.492 1 27.2 47 SER B CA 1
ATOM 5200 C C . SER B 1 47 ? -22.828 -40 9.961 1 27.2 47 SER B C 1
ATOM 5202 O O . SER B 1 47 ? -22.516 -38.969 10.586 1 27.2 47 SER B O 1
ATOM 5204 N N . LEU B 1 48 ? -22.188 -41.094 10.172 1 29.23 48 LEU B N 1
ATOM 5205 C CA . LEU B 1 48 ? -20.75 -41.188 10.422 1 29.23 48 LEU B CA 1
ATOM 5206 C C . LEU B 1 48 ? -19.984 -40.281 9.477 1 29.23 48 LEU B C 1
ATOM 5208 O O . LEU B 1 48 ? -19.828 -40.594 8.289 1 29.23 48 LEU B O 1
ATOM 5212 N N . GLY B 1 49 ? -20.375 -39.188 9.375 1 24.81 49 GLY B N 1
ATOM 5213 C CA . GLY B 1 49 ? -19.812 -38.188 8.508 1 24.81 49 GLY B CA 1
ATOM 5214 C C . GLY B 1 49 ? -18.297 -38.094 8.57 1 24.81 49 GLY B C 1
ATOM 5215 O O . GLY B 1 49 ? -17.719 -38.156 9.656 1 24.81 49 GLY B O 1
ATOM 5216 N N . SER B 1 50 ? -17.766 -38.812 7.57 1 24.48 50 SER B N 1
ATOM 5217 C CA . SER B 1 50 ? -16.297 -38.75 7.508 1 24.48 50 SER B CA 1
ATOM 5218 C C . SER B 1 50 ? -15.789 -37.375 7.902 1 24.48 50 SER B C 1
ATOM 5220 O O . SER B 1 50 ? -16.375 -36.344 7.523 1 24.48 50 SER B O 1
ATOM 5222 N N . LYS B 1 51 ? -14.992 -37.406 8.938 1 26.92 51 LYS B N 1
ATOM 5223 C CA . LYS B 1 51 ? -14.391 -36.219 9.547 1 26.92 51 LYS B CA 1
ATOM 5224 C C . LYS B 1 51 ? -13.93 -35.219 8.484 1 26.92 51 LYS B C 1
ATOM 5226 O O . LYS B 1 51 ? -13.141 -35.562 7.602 1 26.92 51 LYS B O 1
ATOM 5231 N N . ARG B 1 52 ? -14.859 -34.375 8.062 1 25.66 52 ARG B N 1
ATOM 5232 C CA . ARG B 1 52 ? -14.492 -33.219 7.262 1 25.66 52 ARG B CA 1
ATOM 5233 C C . ARG B 1 52 ? -13.125 -32.688 7.672 1 25.66 52 ARG B C 1
ATOM 5235 O O . ARG B 1 52 ? -12.852 -32.5 8.859 1 25.66 52 ARG B O 1
ATOM 5242 N N . PRO B 1 53 ? -12.156 -32.844 6.84 1 22.89 53 PRO B N 1
ATOM 5243 C CA . PRO B 1 53 ? -10.969 -32.375 7.566 1 22.89 53 PRO B CA 1
ATOM 5244 C C . PRO B 1 53 ? -11.227 -31.125 8.383 1 22.89 53 PRO B C 1
ATOM 5246 O O . PRO B 1 53 ? -12.109 -30.344 8.047 1 22.89 53 PRO B O 1
ATOM 5249 N N . ALA B 1 54 ? -10.914 -31.109 9.602 1 24.91 54 ALA B N 1
ATOM 5250 C CA . ALA B 1 54 ? -11.047 -30.109 10.656 1 24.91 54 ALA B CA 1
ATOM 5251 C C . ALA B 1 54 ? -11.039 -28.703 10.07 1 24.91 54 ALA B C 1
ATOM 5253 O O . ALA B 1 54 ? -10.328 -28.422 9.102 1 24.91 54 ALA B O 1
ATOM 5254 N N . LYS B 1 55 ? -12 -27.859 10.141 1 27.59 55 LYS B N 1
ATOM 5255 C CA . LYS B 1 55 ? -12.102 -26.406 10.297 1 27.59 55 LYS B CA 1
ATOM 5256 C C . LYS B 1 55 ? -10.75 -25.797 10.656 1 27.59 55 LYS B C 1
ATOM 5258 O O . LYS B 1 55 ? -9.891 -26.484 11.211 1 27.59 55 LYS B O 1
ATOM 5263 N N . ARG B 1 56 ? -10.523 -24.547 10.219 1 27.08 56 ARG B N 1
ATOM 5264 C CA . ARG B 1 56 ? -9.391 -23.828 10.781 1 27.08 56 ARG B CA 1
ATOM 5265 C C . ARG B 1 56 ? -9.266 -24.094 12.281 1 27.08 56 ARG B C 1
ATOM 5267 O O . ARG B 1 56 ? -10.133 -23.688 13.055 1 27.08 56 ARG B O 1
ATOM 5274 N N . GLN B 1 57 ? -9.133 -25.188 12.828 1 26.08 57 GLN B N 1
ATOM 5275 C CA . GLN B 1 57 ? -8.898 -25.188 14.273 1 26.08 57 GLN B CA 1
ATOM 5276 C C . GLN B 1 57 ? -8.289 -23.875 14.734 1 26.08 57 GLN B C 1
ATOM 5278 O O . GLN B 1 57 ? -7.227 -23.469 14.25 1 26.08 57 GLN B O 1
ATOM 5283 N N . ARG B 1 58 ? -9.133 -22.844 14.867 1 27.73 58 ARG B N 1
ATOM 5284 C CA . ARG B 1 58 ? -8.508 -21.922 15.812 1 27.73 58 ARG B CA 1
ATOM 5285 C C . ARG B 1 58 ? -7.562 -22.656 16.75 1 27.73 58 ARG B C 1
ATOM 5287 O O . ARG B 1 58 ? -7.957 -23.609 17.422 1 27.73 58 ARG B O 1
ATOM 5294 N N . LEU B 1 59 ? -6.414 -22.734 16.422 1 28 59 LEU B N 1
ATOM 5295 C CA . LEU B 1 59 ? -5.469 -23.172 17.438 1 28 59 LEU B CA 1
ATOM 5296 C C . LEU B 1 59 ? -5.875 -22.641 18.812 1 28 59 LEU B C 1
ATOM 5298 O O . LEU B 1 59 ? -5.691 -21.453 19.109 1 28 59 LEU B O 1
ATOM 5302 N N . SER B 1 60 ? -7.172 -22.719 19.156 1 27.67 60 SER B N 1
ATOM 5303 C CA . SER B 1 60 ? -7.273 -22.641 20.609 1 27.67 60 SER B CA 1
ATOM 5304 C C . SER B 1 60 ? -6.07 -23.297 21.281 1 27.67 60 SER B C 1
ATOM 5306 O O . SER B 1 60 ? -5.668 -24.406 20.906 1 27.67 60 SER B O 1
ATOM 5308 N N . VAL B 1 61 ? -5.34 -22.375 21.859 1 29.67 61 VAL B N 1
ATOM 5309 C CA . VAL B 1 61 ? -4.387 -22.828 22.859 1 29.67 61 VAL B CA 1
ATOM 5310 C C . VAL B 1 61 ? -5.078 -23.781 23.844 1 29.67 61 VAL B C 1
ATOM 5312 O O . VAL B 1 61 ? -5.809 -23.344 24.734 1 29.67 61 VAL B O 1
ATOM 5315 N N . ASP B 1 62 ? -5.992 -24.547 23.5 1 28.88 62 ASP B N 1
ATOM 5316 C CA . ASP B 1 62 ? -6.086 -25.562 24.531 1 28.88 62 ASP B CA 1
ATOM 5317 C C . ASP B 1 62 ? -4.695 -25.984 25.016 1 28.88 62 ASP B C 1
ATOM 5319 O O . ASP B 1 62 ? -3.895 -26.516 24.25 1 28.88 62 ASP B O 1
ATOM 5323 N N . GLN B 1 63 ? -4.312 -25.234 26.031 1 29.78 63 GLN B N 1
ATOM 5324 C CA . GLN B 1 63 ? -3.189 -25.641 26.875 1 29.78 63 GLN B CA 1
ATOM 5325 C C . GLN B 1 63 ? -3.303 -27.125 27.266 1 29.78 63 GLN B C 1
ATOM 5327 O O . GLN B 1 63 ? -3.545 -27.438 28.422 1 29.78 63 GLN B O 1
ATOM 5332 N N . SER B 1 64 ? -4.199 -27.844 26.641 1 29.66 64 SER B N 1
ATOM 5333 C CA . SER B 1 64 ? -3.854 -29.172 27.156 1 29.66 64 SER B CA 1
ATOM 5334 C C . SER B 1 64 ? -2.344 -29.391 27.156 1 29.66 64 SER B C 1
ATOM 5336 O O . SER B 1 64 ? -1.672 -29.078 26.156 1 29.66 64 SER B O 1
ATOM 5338 N N . GLN B 1 65 ? -1.842 -29.406 28.281 1 30.44 65 GLN B N 1
ATOM 5339 C CA . GLN B 1 65 ? -0.511 -29.875 28.656 1 30.44 65 GLN B CA 1
ATOM 5340 C C . GLN B 1 65 ? -0.157 -31.172 27.922 1 30.44 65 GLN B C 1
ATOM 5342 O O . GLN B 1 65 ? 0.144 -32.188 28.547 1 30.44 65 GLN B O 1
ATOM 5347 N N . THR B 1 66 ? -1.087 -31.656 27.031 1 30.89 66 THR B N 1
ATOM 5348 C CA . THR B 1 66 ? -0.345 -32.812 26.531 1 30.89 66 THR B CA 1
ATOM 5349 C C . THR B 1 66 ? 1.094 -32.438 26.203 1 30.89 66 THR B C 1
ATOM 5351 O O . THR B 1 66 ? 1.335 -31.422 25.531 1 30.89 66 THR B O 1
ATOM 5354 N N . ASP B 1 67 ? 1.926 -32.875 26.875 1 32.84 67 ASP B N 1
ATOM 5355 C CA . ASP B 1 67 ? 3.365 -33.094 26.734 1 32.84 67 ASP B CA 1
ATOM 5356 C C . ASP B 1 67 ? 3.752 -33.312 25.266 1 32.84 67 ASP B C 1
ATOM 5358 O O . ASP B 1 67 ? 4.586 -34.188 24.969 1 32.84 67 ASP B O 1
ATOM 5362 N N . ILE B 1 68 ? 2.785 -33.406 24.406 1 38.94 68 ILE B N 1
ATOM 5363 C CA . ILE B 1 68 ? 3.422 -33.688 23.125 1 38.94 68 ILE B CA 1
ATOM 5364 C C . ILE B 1 68 ? 4.59 -32.75 22.891 1 38.94 68 ILE B C 1
ATOM 5366 O O . ILE B 1 68 ? 4.383 -31.562 22.594 1 38.94 68 ILE B O 1
ATOM 5370 N N . PHE B 1 69 ? 5.52 -32.531 23.656 1 42.31 69 PHE B N 1
ATOM 5371 C CA . PHE B 1 69 ? 6.797 -31.953 24.047 1 42.31 69 PHE B CA 1
ATOM 5372 C C . PHE B 1 69 ? 7.488 -31.328 22.828 1 42.31 69 PHE B C 1
ATOM 5374 O O . PHE B 1 69 ? 7.867 -30.156 22.859 1 42.31 69 PHE B O 1
ATOM 5381 N N . GLY B 1 70 ? 8.43 -32.188 22.016 1 51.69 70 GLY B N 1
ATOM 5382 C CA . GLY B 1 70 ? 9.805 -31.938 21.594 1 51.69 70 GLY B CA 1
ATOM 5383 C C . GLY B 1 70 ? 9.914 -31.078 20.359 1 51.69 70 GLY B C 1
ATOM 5384 O O . GLY B 1 70 ? 10.867 -30.297 20.219 1 51.69 70 GLY B O 1
ATOM 5385 N N . ASP B 1 71 ? 8.898 -31.031 19.344 1 76.94 71 ASP B N 1
ATOM 5386 C CA . ASP B 1 71 ? 9.258 -30.453 18.062 1 76.94 71 ASP B CA 1
ATOM 5387 C C . ASP B 1 71 ? 8.531 -29.125 17.828 1 76.94 71 ASP B C 1
ATOM 5389 O O . ASP B 1 71 ? 8.75 -28.469 16.812 1 76.94 71 ASP B O 1
ATOM 5393 N N . VAL B 1 72 ? 7.648 -28.719 18.844 1 86.81 72 VAL B N 1
ATOM 5394 C CA . VAL B 1 72 ? 6.977 -27.422 18.703 1 86.81 72 VAL B CA 1
ATOM 5395 C C . VAL B 1 72 ? 7.812 -26.328 19.359 1 86.81 72 VAL B C 1
ATOM 5397 O O . VAL B 1 72 ? 8.242 -26.484 20.5 1 86.81 72 VAL B O 1
ATOM 5400 N N . TRP B 1 73 ? 8.016 -25.281 18.609 1 92.31 73 TRP B N 1
ATOM 5401 C CA . TRP B 1 73 ? 8.859 -24.172 19.062 1 92.31 73 TRP B CA 1
ATOM 5402 C C . TRP B 1 73 ? 8.109 -23.297 20.062 1 92.31 73 TRP B C 1
ATOM 5404 O O . TRP B 1 73 ? 6.93 -22.984 19.875 1 92.31 73 TRP B O 1
ATOM 5414 N N . GLN B 1 74 ? 8.75 -22.953 21.172 1 90.88 74 GLN B N 1
ATOM 5415 C CA . GLN B 1 74 ? 8.125 -22.109 22.203 1 90.88 74 GLN B CA 1
ATOM 5416 C C . GLN B 1 74 ? 8.977 -20.891 22.5 1 90.88 74 GLN B C 1
ATOM 5418 O O . GLN B 1 74 ? 8.469 -19.859 22.953 1 90.88 74 GLN B O 1
ATOM 5423 N N . ASP B 1 75 ? 10.195 -21.062 22.203 1 93.81 75 ASP B N 1
ATOM 5424 C CA . ASP B 1 75 ? 11.156 -20 22.422 1 93.81 75 ASP B CA 1
ATOM 5425 C C . ASP B 1 75 ? 12.117 -19.859 21.234 1 93.81 75 ASP B C 1
ATOM 5427 O O . ASP B 1 75 ? 12.609 -20.859 20.719 1 93.81 75 ASP B O 1
ATOM 5431 N N . ILE B 1 76 ? 12.383 -18.656 20.906 1 94.5 76 ILE B N 1
ATOM 5432 C CA . ILE B 1 76 ? 13.148 -18.391 19.703 1 94.5 76 ILE B CA 1
ATOM 5433 C C . ILE B 1 76 ? 14.555 -18.969 19.844 1 94.5 76 ILE B C 1
ATOM 5435 O O . ILE B 1 76 ? 15.039 -19.672 18.953 1 94.5 76 ILE B O 1
ATOM 5439 N N . ASN B 1 77 ? 15.203 -18.672 20.969 1 92.62 77 ASN B N 1
ATOM 5440 C CA . ASN B 1 77 ? 16.578 -19.125 21.172 1 92.62 77 ASN B CA 1
ATOM 5441 C C . ASN B 1 77 ? 16.641 -20.641 21.297 1 92.62 77 ASN B C 1
ATOM 5443 O O . ASN B 1 77 ? 17.562 -21.266 20.75 1 92.62 77 ASN B O 1
ATOM 5447 N N . GLN B 1 78 ? 15.688 -21.188 21.906 1 93.19 78 GLN B N 1
ATOM 5448 C CA . GLN B 1 78 ? 15.656 -22.641 22.047 1 93.19 78 GLN B CA 1
ATOM 5449 C C . GLN B 1 78 ? 15.414 -23.328 20.703 1 93.19 78 GLN B C 1
ATOM 5451 O O . GLN B 1 78 ? 16.062 -24.328 20.375 1 93.19 78 GLN B O 1
ATOM 5456 N N . ALA B 1 79 ? 14.461 -22.781 19.969 1 93.88 79 ALA B N 1
ATOM 5457 C CA . ALA B 1 79 ? 14.172 -23.312 18.641 1 93.88 79 ALA B CA 1
ATOM 5458 C C . ALA B 1 79 ? 15.398 -23.266 17.734 1 93.88 79 ALA B C 1
ATOM 5460 O O . ALA B 1 79 ? 15.688 -24.219 17.016 1 93.88 79 ALA B O 1
ATOM 5461 N N . PHE B 1 80 ? 16.141 -22.172 17.797 1 92.38 80 PHE B N 1
ATOM 5462 C CA . PHE B 1 80 ? 17.312 -22 16.953 1 92.38 80 PHE B CA 1
ATOM 5463 C C . PHE B 1 80 ? 18.438 -22.906 17.391 1 92.38 80 PHE B C 1
ATOM 5465 O O . PHE B 1 80 ? 19.172 -23.453 16.562 1 92.38 80 PHE B O 1
ATOM 5472 N N . GLU B 1 81 ? 18.562 -23.062 18.703 1 90.31 81 GLU B N 1
ATOM 5473 C CA . GLU B 1 81 ? 19.594 -23.953 19.234 1 90.31 81 GLU B CA 1
ATOM 5474 C C . GLU B 1 81 ? 19.328 -25.406 18.859 1 90.31 81 GLU B C 1
ATOM 5476 O O . GLU B 1 81 ? 20.266 -26.188 18.656 1 90.31 81 GLU B O 1
ATOM 5481 N N . GLN B 1 82 ? 18.109 -25.734 18.719 1 91 82 GLN B N 1
ATOM 5482 C CA . GLN B 1 82 ? 17.719 -27.094 18.391 1 91 82 GLN B CA 1
ATOM 5483 C C . GLN B 1 82 ? 17.844 -27.359 16.891 1 91 82 GLN B C 1
ATOM 5485 O O . GLN B 1 82 ? 17.797 -28.516 16.453 1 91 82 GLN B O 1
ATOM 5490 N N . THR B 1 83 ? 18.016 -26.312 16.125 1 92 83 THR B N 1
ATOM 5491 C CA . THR B 1 83 ? 18.172 -26.438 14.68 1 92 83 THR B CA 1
ATOM 5492 C C . THR B 1 83 ? 19.656 -26.438 14.289 1 92 83 THR B C 1
ATOM 5494 O O . THR B 1 83 ? 20.328 -25.422 14.398 1 92 83 THR B O 1
ATOM 5497 N N . SER B 1 84 ? 20.109 -27.547 13.82 1 91.38 84 SER B N 1
ATOM 5498 C CA . SER B 1 84 ? 21.531 -27.656 13.484 1 91.38 84 SER B CA 1
ATOM 5499 C C . SER B 1 84 ? 21.906 -26.75 12.328 1 91.38 84 SER B C 1
ATOM 5501 O O . SER B 1 84 ? 21.062 -26.406 11.492 1 91.38 84 SER B O 1
ATOM 5503 N N . ARG B 1 85 ? 23.141 -26.375 12.227 1 90.38 85 ARG B N 1
ATOM 5504 C CA . ARG B 1 85 ? 23.656 -25.547 11.141 1 90.38 85 ARG B CA 1
ATOM 5505 C C . ARG B 1 85 ? 23.453 -26.234 9.789 1 90.38 85 ARG B C 1
ATOM 5507 O O . ARG B 1 85 ? 23.141 -25.578 8.797 1 90.38 85 ARG B O 1
ATOM 5514 N N . ALA B 1 86 ? 23.641 -27.438 9.758 1 91.5 86 ALA B N 1
ATOM 5515 C CA . ALA B 1 86 ? 23.453 -28.203 8.531 1 91.5 86 ALA B CA 1
ATOM 5516 C C . ALA B 1 86 ? 22.016 -28.109 8.031 1 91.5 86 ALA B C 1
ATOM 5518 O O . ALA B 1 86 ? 21.781 -28.016 6.824 1 91.5 86 ALA B O 1
ATOM 5519 N N . GLN B 1 87 ? 21.094 -28.109 8.977 1 92.94 87 GLN B N 1
ATOM 5520 C CA . GLN B 1 87 ? 19.688 -27.984 8.617 1 92.94 87 GLN B CA 1
ATOM 5521 C C . GLN B 1 87 ? 19.391 -26.594 8.039 1 92.94 87 GLN B C 1
ATOM 5523 O O . GLN B 1 87 ? 18.641 -26.469 7.078 1 92.94 87 GLN B O 1
ATOM 5528 N N . VAL B 1 88 ? 20 -25.609 8.641 1 93.38 88 VAL B N 1
ATOM 5529 C CA . VAL B 1 88 ? 19.797 -24.25 8.172 1 93.38 88 VAL B CA 1
ATOM 5530 C C . VAL B 1 88 ? 20.344 -24.094 6.754 1 93.38 88 VAL B C 1
ATOM 5532 O O . VAL B 1 88 ? 19.688 -23.531 5.883 1 93.38 88 VAL B O 1
ATOM 5535 N N . ILE B 1 89 ? 21.484 -24.609 6.496 1 92.25 89 ILE B N 1
ATOM 5536 C CA . ILE B 1 89 ? 22.125 -24.531 5.184 1 92.25 89 ILE B CA 1
ATOM 5537 C C . ILE B 1 89 ? 21.266 -25.266 4.152 1 92.25 89 ILE B C 1
ATOM 5539 O O . ILE B 1 89 ? 21 -24.734 3.066 1 92.25 89 ILE B O 1
ATOM 5543 N N . SER B 1 90 ? 20.844 -26.453 4.523 1 93.75 90 SER B N 1
ATOM 5544 C CA . SER B 1 90 ? 20 -27.234 3.623 1 93.75 90 SER B CA 1
ATOM 5545 C C . SER B 1 90 ? 18.688 -26.516 3.326 1 93.75 90 SER B C 1
ATOM 5547 O O . SER B 1 90 ? 18.203 -26.531 2.193 1 93.75 90 SER B O 1
ATOM 5549 N N . ALA B 1 91 ? 18.156 -25.906 4.348 1 95.19 91 ALA B N 1
ATOM 5550 C CA . ALA B 1 91 ? 16.906 -25.156 4.195 1 95.19 91 ALA B CA 1
ATOM 5551 C C . ALA B 1 91 ? 17.094 -23.969 3.26 1 95.19 91 ALA B C 1
ATOM 5553 O O . ALA B 1 91 ? 16.234 -23.703 2.412 1 95.19 91 ALA B O 1
ATOM 5554 N N . ILE B 1 92 ? 18.156 -23.266 3.422 1 94.31 92 ILE B N 1
ATOM 5555 C CA . ILE B 1 92 ? 18.438 -22.094 2.582 1 94.31 92 ILE B CA 1
ATOM 5556 C C . ILE B 1 92 ? 18.594 -22.531 1.13 1 94.31 92 ILE B C 1
ATOM 5558 O O . ILE B 1 92 ? 18.047 -21.906 0.219 1 94.31 92 ILE B O 1
ATOM 5562 N N . ASN B 1 93 ? 19.25 -23.609 0.892 1 92.44 93 ASN B N 1
ATOM 5563 C CA . ASN B 1 93 ? 19.453 -24.109 -0.46 1 92.44 93 ASN B CA 1
ATOM 5564 C C . ASN B 1 93 ? 18.141 -24.562 -1.104 1 92.44 93 ASN B C 1
ATOM 5566 O O . ASN B 1 93 ? 17.891 -24.266 -2.275 1 92.44 93 ASN B O 1
ATOM 5570 N N . LEU B 1 94 ? 17.422 -25.234 -0.34 1 95.06 94 LEU B N 1
ATOM 5571 C CA . LEU B 1 94 ? 16.125 -25.656 -0.841 1 95.06 94 LEU B CA 1
ATOM 5572 C C . LEU B 1 94 ? 15.258 -24.453 -1.181 1 95.06 94 LEU B C 1
ATOM 5574 O O . LEU B 1 94 ? 14.617 -24.422 -2.234 1 95.06 94 LEU B O 1
ATOM 5578 N N . PHE B 1 95 ? 15.266 -23.531 -0.239 1 96.5 95 PHE B N 1
ATOM 5579 C CA . PHE B 1 95 ? 14.445 -22.344 -0.43 1 96.5 95 PHE B CA 1
ATOM 5580 C C . PHE B 1 95 ? 14.867 -21.594 -1.684 1 96.5 95 PHE B C 1
ATOM 5582 O O . PHE B 1 95 ? 14.023 -21.156 -2.469 1 96.5 95 PHE B O 1
ATOM 5589 N N . ARG B 1 96 ? 16.094 -21.422 -1.919 1 93.44 96 ARG B N 1
ATOM 5590 C CA . ARG B 1 96 ? 16.609 -20.734 -3.09 1 93.44 96 ARG B CA 1
ATOM 5591 C C . ARG B 1 96 ? 16.219 -21.453 -4.375 1 93.44 96 ARG B C 1
ATOM 5593 O O . ARG B 1 96 ? 15.961 -20.812 -5.398 1 93.44 96 ARG B O 1
ATOM 5600 N N . ALA B 1 97 ? 16.141 -22.703 -4.312 1 94.56 97 ALA B N 1
ATOM 5601 C CA . ALA B 1 97 ? 15.82 -23.5 -5.492 1 94.56 97 ALA B CA 1
ATOM 5602 C C . ALA B 1 97 ? 14.328 -23.453 -5.797 1 94.56 97 ALA B C 1
ATOM 5604 O O . ALA B 1 97 ? 13.93 -23.25 -6.949 1 94.56 97 ALA B O 1
ATOM 5605 N N . GLN B 1 98 ? 13.547 -23.562 -4.777 1 97.19 98 GLN B N 1
ATOM 5606 C CA . GLN B 1 98 ? 12.102 -23.688 -4.953 1 97.19 98 GLN B CA 1
ATOM 5607 C C . GLN B 1 98 ? 11.469 -22.312 -5.23 1 97.19 98 GLN B C 1
ATOM 5609 O O . GLN B 1 98 ? 10.453 -22.234 -5.922 1 97.19 98 GLN B O 1
ATOM 5614 N N . PHE B 1 99 ? 12.102 -21.297 -4.668 1 97.5 99 PHE B N 1
ATOM 5615 C CA . PHE B 1 99 ? 11.477 -19.969 -4.723 1 97.5 99 PHE B CA 1
ATOM 5616 C C . PHE B 1 99 ? 12.453 -18.938 -5.281 1 97.5 99 PHE B C 1
ATOM 5618 O O . PHE B 1 99 ? 12.844 -18 -4.578 1 97.5 99 PHE B O 1
ATOM 5625 N N . PRO B 1 100 ? 12.672 -19.031 -6.551 1 95.81 100 PRO B N 1
ATOM 5626 C CA . PRO B 1 100 ? 13.633 -18.125 -7.172 1 95.81 100 PRO B CA 1
ATOM 5627 C C . PRO B 1 100 ? 13.172 -16.672 -7.141 1 95.81 100 PRO B C 1
ATOM 5629 O O . PRO B 1 100 ? 13.984 -15.758 -7.336 1 95.81 100 PRO B O 1
ATOM 5632 N N . GLU B 1 101 ? 11.898 -16.375 -6.891 1 95.69 101 GLU B N 1
ATOM 5633 C CA . GLU B 1 101 ? 11.414 -15.008 -6.812 1 95.69 101 GLU B CA 1
ATOM 5634 C C . GLU B 1 101 ? 11.938 -14.312 -5.559 1 95.69 101 GLU B C 1
ATOM 5636 O O . GLU B 1 101 ? 11.906 -13.078 -5.465 1 95.69 101 GLU B O 1
ATOM 5641 N N . PHE B 1 102 ? 12.391 -15.125 -4.598 1 96.12 102 PHE B N 1
ATOM 5642 C CA . PHE B 1 102 ? 12.992 -14.547 -3.402 1 96.12 102 PHE B CA 1
ATOM 5643 C C . PHE B 1 102 ? 14.492 -14.352 -3.598 1 96.12 102 PHE B C 1
ATOM 5645 O O . PHE B 1 102 ? 15.289 -15.227 -3.254 1 96.12 102 PHE B O 1
ATOM 5652 N N . GLY B 1 103 ? 14.969 -13.289 -4.008 1 91.38 103 GLY B N 1
ATOM 5653 C CA . GLY B 1 103 ? 16.328 -13.078 -4.477 1 91.38 103 GLY B CA 1
ATOM 5654 C C . GLY B 1 103 ? 17.234 -12.508 -3.41 1 91.38 103 GLY B C 1
ATOM 5655 O O . GLY B 1 103 ? 18.359 -12.078 -3.707 1 91.38 103 GLY B O 1
ATOM 5656 N N . PHE B 1 104 ? 16.828 -12.531 -2.113 1 91.5 104 PHE B N 1
ATOM 5657 C CA . PHE B 1 104 ? 17.625 -11.789 -1.139 1 91.5 104 PHE B CA 1
ATOM 5658 C C . PHE B 1 104 ? 18.438 -12.742 -0.274 1 91.5 104 PHE B C 1
ATOM 5660 O O . PHE B 1 104 ? 19.141 -12.305 0.645 1 91.5 104 PHE B O 1
ATOM 5667 N N . LEU B 1 105 ? 18.359 -14.078 -0.489 1 88.19 105 LEU B N 1
ATOM 5668 C CA . LEU B 1 105 ? 19.172 -15 0.29 1 88.19 105 LEU B CA 1
ATOM 5669 C C . LEU B 1 105 ? 20.594 -15.062 -0.269 1 88.19 105 LEU B C 1
ATOM 5671 O O . LEU B 1 105 ? 20.781 -15.375 -1.447 1 88.19 105 LEU B O 1
ATOM 5675 N N . HIS B 1 106 ? 21.484 -14.602 0.489 1 81.38 106 HIS B N 1
ATOM 5676 C CA . HIS B 1 106 ? 22.891 -14.57 0.114 1 81.38 106 HIS B CA 1
ATOM 5677 C C . HIS B 1 106 ? 23.672 -15.703 0.789 1 81.38 106 HIS B C 1
ATOM 5679 O O . HIS B 1 106 ? 23.312 -16.141 1.883 1 81.38 106 HIS B O 1
ATOM 5685 N N . PRO B 1 107 ? 24.766 -16.125 0.149 1 73.44 107 PRO B N 1
ATOM 5686 C CA . PRO B 1 107 ? 25.578 -17.172 0.77 1 73.44 107 PRO B CA 1
ATOM 5687 C C . PRO B 1 107 ? 26.188 -16.734 2.1 1 73.44 107 PRO B C 1
ATOM 5689 O O . PRO B 1 107 ? 26.5 -17.578 2.949 1 73.44 107 PRO B O 1
ATOM 5692 N N . ASP B 1 108 ? 26.281 -15.438 2.281 1 73 108 ASP B N 1
ATOM 5693 C CA . ASP B 1 108 ? 26.797 -14.938 3.555 1 73 108 ASP B CA 1
ATOM 5694 C C . ASP B 1 108 ? 25.875 -15.336 4.707 1 73 108 ASP B C 1
ATOM 5696 O O . ASP B 1 108 ? 26.297 -15.383 5.863 1 73 108 ASP B O 1
ATOM 5700 N N . ASP B 1 109 ? 24.719 -15.609 4.332 1 73.38 109 ASP B N 1
ATOM 5701 C CA . ASP B 1 109 ? 23.766 -16.062 5.344 1 73.38 109 ASP B CA 1
ATOM 5702 C C . ASP B 1 109 ? 24.188 -17.422 5.922 1 73.38 109 ASP B C 1
ATOM 5704 O O . ASP B 1 109 ? 23.75 -17.781 7.016 1 73.38 109 ASP B O 1
ATOM 5708 N N . LEU B 1 110 ? 25.047 -18.062 5.172 1 73.94 110 LEU B N 1
ATOM 5709 C CA . LEU B 1 110 ? 25.5 -19.375 5.59 1 73.94 110 LEU B CA 1
ATOM 5710 C C . LEU B 1 110 ? 26.641 -19.266 6.602 1 73.94 110 LEU B C 1
ATOM 5712 O O . LEU B 1 110 ? 26.922 -20.203 7.34 1 73.94 110 LEU B O 1
ATOM 5716 N N . GLU B 1 111 ? 27.266 -18.062 6.617 1 77.75 111 GLU B N 1
ATOM 5717 C CA . GLU B 1 111 ? 28.453 -17.891 7.465 1 77.75 111 GLU B CA 1
ATOM 5718 C C . GLU B 1 111 ? 28.109 -17.109 8.727 1 77.75 111 GLU B C 1
ATOM 5720 O O . GLU B 1 111 ? 28.969 -16.469 9.32 1 77.75 111 GLU B O 1
ATOM 5725 N N . TYR B 1 112 ? 26.938 -17.234 9.141 1 76 112 TYR B N 1
ATOM 5726 C CA . TYR B 1 112 ? 26.547 -16.438 10.297 1 76 112 TYR B CA 1
ATOM 5727 C C . TYR B 1 112 ? 27.188 -16.984 11.57 1 76 112 TYR B C 1
ATOM 5729 O O . TYR B 1 112 ? 27.516 -18.172 11.648 1 76 112 TYR B O 1
ATOM 5737 N N . CYS B 1 113 ? 27.516 -15.953 12.414 1 79.12 113 CYS B N 1
ATOM 5738 C CA . CYS B 1 113 ? 27.922 -16.312 13.766 1 79.12 113 CYS B CA 1
ATOM 5739 C C . CYS B 1 113 ? 26.719 -16.328 14.711 1 79.12 113 CYS B C 1
ATOM 5741 O O . CYS B 1 113 ? 26.078 -15.305 14.914 1 79.12 113 CYS B O 1
ATOM 5743 N N . GLU B 1 114 ? 26.516 -17.484 15.305 1 80.62 114 GLU B N 1
ATOM 5744 C CA . GLU B 1 114 ? 25.312 -17.719 16.094 1 80.62 114 GLU B CA 1
ATOM 5745 C C . GLU B 1 114 ? 25.172 -16.688 17.219 1 80.62 114 GLU B C 1
ATOM 5747 O O . GLU B 1 114 ? 24.078 -16.188 17.484 1 80.62 114 GLU B O 1
ATOM 5752 N N . ASP B 1 115 ? 26.156 -16.375 17.766 1 81.75 115 ASP B N 1
ATOM 5753 C CA . ASP B 1 115 ? 26.156 -15.492 18.922 1 81.75 115 ASP B CA 1
ATOM 5754 C C . ASP B 1 115 ? 25.906 -14.047 18.516 1 81.75 115 ASP B C 1
ATOM 5756 O O . ASP B 1 115 ? 25.531 -13.219 19.359 1 81.75 115 ASP B O 1
ATOM 5760 N N . GLU B 1 116 ? 26.031 -13.797 17.266 1 85.81 116 GLU B N 1
ATOM 5761 C CA . GLU B 1 116 ? 25.906 -12.414 16.812 1 85.81 116 GLU B CA 1
ATOM 5762 C C . GLU B 1 116 ? 24.547 -12.156 16.172 1 85.81 116 GLU B C 1
ATOM 5764 O O . GLU B 1 116 ? 24.203 -11.008 15.867 1 85.81 116 GLU B O 1
ATOM 5769 N N . LEU B 1 117 ? 23.781 -13.203 16.141 1 89.88 117 LEU B N 1
ATOM 5770 C CA . LEU B 1 117 ? 22.5 -13.039 15.453 1 89.88 117 LEU B CA 1
ATOM 5771 C C . LEU B 1 117 ? 21.484 -12.375 16.375 1 89.88 117 LEU B C 1
ATOM 5773 O O . LEU B 1 117 ? 21.344 -12.75 17.531 1 89.88 117 LEU B O 1
ATOM 5777 N N . SER B 1 118 ? 20.875 -11.406 15.836 1 89.69 118 SER B N 1
ATOM 5778 C CA . SER B 1 118 ? 19.766 -10.789 16.562 1 89.69 118 SER B CA 1
ATOM 5779 C C . SER B 1 118 ? 18.547 -11.711 16.562 1 89.69 118 SER B C 1
ATOM 5781 O O . SER B 1 118 ? 18.5 -12.695 15.836 1 89.69 118 SER B O 1
ATOM 5783 N N . ILE B 1 119 ? 17.594 -11.406 17.391 1 91.56 119 ILE B N 1
ATOM 5784 C CA . ILE B 1 119 ? 16.375 -12.195 17.516 1 91.56 119 ILE B CA 1
ATOM 5785 C C . ILE B 1 119 ? 15.641 -12.227 16.188 1 91.56 119 ILE B C 1
ATOM 5787 O O . ILE B 1 119 ? 15.125 -13.273 15.781 1 91.56 119 ILE B O 1
ATOM 5791 N N . VAL B 1 120 ? 15.609 -11.148 15.508 1 92 120 VAL B N 1
ATOM 5792 C CA . VAL B 1 120 ? 14.891 -11.047 14.242 1 92 120 VAL B CA 1
ATOM 5793 C C . VAL B 1 120 ? 15.602 -11.867 13.172 1 92 120 VAL B C 1
ATOM 5795 O O . VAL B 1 120 ? 14.961 -12.484 12.32 1 92 120 VAL B O 1
ATOM 5798 N N . GLN B 1 121 ? 16.906 -11.875 13.211 1 92.44 121 GLN B N 1
ATOM 5799 C CA . GLN B 1 121 ? 17.672 -12.68 12.258 1 92.44 121 GLN B CA 1
ATOM 5800 C C . GLN B 1 121 ? 17.453 -14.172 12.492 1 92.44 121 GLN B C 1
ATOM 5802 O O . GLN B 1 121 ? 17.375 -14.945 11.539 1 92.44 121 GLN B O 1
ATOM 5807 N N . LYS B 1 122 ? 17.375 -14.508 13.75 1 94.62 122 LYS B N 1
ATOM 5808 C CA . LYS B 1 122 ? 17.062 -15.898 14.078 1 94.62 122 LYS B CA 1
ATOM 5809 C C . LYS B 1 122 ? 15.68 -16.281 13.555 1 94.62 122 LYS B C 1
ATOM 5811 O O . LYS B 1 122 ? 15.5 -17.375 13.008 1 94.62 122 LYS B O 1
ATOM 5816 N N . LEU B 1 123 ? 14.734 -15.375 13.719 1 95.62 123 LEU B N 1
ATOM 5817 C CA . LEU B 1 123 ? 13.383 -15.625 13.227 1 95.62 123 LEU B CA 1
ATOM 5818 C C . LEU B 1 123 ? 13.375 -15.789 11.711 1 95.62 123 LEU B C 1
ATOM 5820 O O . LEU B 1 123 ? 12.656 -16.641 11.172 1 95.62 123 LEU B O 1
ATOM 5824 N N . ARG B 1 124 ? 14.148 -14.977 11.008 1 95.88 124 ARG B N 1
ATOM 5825 C CA . ARG B 1 124 ? 14.266 -15.07 9.555 1 95.88 124 ARG B CA 1
ATOM 5826 C C . ARG B 1 124 ? 14.758 -16.453 9.141 1 95.88 124 ARG B C 1
ATOM 5828 O O . ARG B 1 124 ? 14.195 -17.062 8.227 1 95.88 124 ARG B O 1
ATOM 5835 N N . LEU B 1 125 ? 15.773 -16.922 9.836 1 95.44 125 LEU B N 1
ATOM 5836 C CA . LEU B 1 125 ? 16.328 -18.234 9.508 1 95.44 125 LEU B CA 1
ATOM 5837 C C . LEU B 1 125 ? 15.344 -19.344 9.883 1 95.44 125 LEU B C 1
ATOM 5839 O O . LEU B 1 125 ? 15.188 -20.312 9.141 1 95.44 125 LEU B O 1
ATOM 5843 N N . LEU B 1 126 ? 14.648 -19.188 10.969 1 96.69 126 LEU B N 1
ATOM 5844 C CA . LEU B 1 126 ? 13.711 -20.203 11.43 1 96.69 126 LEU B CA 1
ATOM 5845 C C . LEU B 1 126 ? 12.539 -20.344 10.461 1 96.69 126 LEU B C 1
ATOM 5847 O O . LEU B 1 126 ? 12.039 -21.453 10.234 1 96.69 126 LEU B O 1
ATOM 5851 N N . VAL B 1 127 ? 12.047 -19.25 9.914 1 97.94 127 VAL B N 1
ATOM 5852 C CA . VAL B 1 127 ? 10.922 -19.344 8.984 1 97.94 127 VAL B CA 1
ATOM 5853 C C . VAL B 1 127 ? 11.367 -20.078 7.715 1 97.94 127 VAL B C 1
ATOM 5855 O O . VAL B 1 127 ? 10.586 -20.812 7.113 1 97.94 127 VAL B O 1
ATOM 5858 N N . VAL B 1 128 ? 12.617 -19.875 7.297 1 97.06 128 VAL B N 1
ATOM 5859 C CA . VAL B 1 128 ? 13.164 -20.609 6.152 1 97.06 128 VAL B CA 1
ATOM 5860 C C . VAL B 1 128 ? 13.195 -22.094 6.461 1 97.06 128 VAL B C 1
ATOM 5862 O O . VAL B 1 128 ? 12.836 -22.922 5.617 1 97.06 128 VAL B O 1
ATOM 5865 N N . VAL B 1 129 ? 13.609 -22.391 7.664 1 96.75 129 VAL B N 1
ATOM 5866 C CA . VAL B 1 129 ? 13.664 -23.781 8.102 1 96.75 129 VAL B CA 1
ATOM 5867 C C . VAL B 1 129 ? 12.25 -24.375 8.133 1 96.75 129 VAL B C 1
ATOM 5869 O O . VAL B 1 129 ? 12.039 -25.5 7.699 1 96.75 129 VAL B O 1
ATOM 5872 N N . ALA B 1 130 ? 11.336 -23.609 8.633 1 97 130 ALA B N 1
ATOM 5873 C CA . ALA B 1 130 ? 9.953 -24.078 8.695 1 97 130 ALA B CA 1
ATOM 5874 C C . ALA B 1 130 ? 9.414 -24.391 7.305 1 97 130 ALA B C 1
ATOM 5876 O O . ALA B 1 130 ? 8.672 -25.359 7.121 1 97 130 ALA B O 1
ATOM 5877 N N . VAL B 1 131 ? 9.75 -23.609 6.336 1 97.62 131 VAL B N 1
ATOM 5878 C CA . VAL B 1 131 ? 9.328 -23.875 4.965 1 97.62 131 VAL B CA 1
ATOM 5879 C C . VAL B 1 131 ? 9.945 -25.172 4.469 1 97.62 131 VAL B C 1
ATOM 5881 O O . VAL B 1 131 ? 9.281 -25.984 3.826 1 97.62 131 VAL B O 1
ATOM 5884 N N . SER B 1 132 ? 11.219 -25.391 4.762 1 96.5 132 SER B N 1
ATOM 5885 C CA . SER B 1 132 ? 11.914 -26.594 4.32 1 96.5 132 SER B CA 1
ATOM 5886 C C . SER B 1 132 ? 11.289 -27.844 4.93 1 96.5 132 SER B C 1
ATOM 5888 O O . SER B 1 132 ? 11.312 -28.922 4.32 1 96.5 132 SER B O 1
ATOM 5890 N N . HIS B 1 133 ? 10.703 -27.719 6.086 1 95.94 133 HIS B N 1
ATOM 5891 C CA . HIS B 1 133 ? 10.07 -28.844 6.754 1 95.94 133 HIS B CA 1
ATOM 5892 C C . HIS B 1 133 ? 8.883 -29.359 5.953 1 95.94 133 HIS B C 1
ATOM 5894 O O . HIS B 1 133 ? 8.523 -30.547 6.043 1 95.94 133 HIS B O 1
ATOM 5900 N N . ARG B 1 134 ? 8.297 -28.578 5.137 1 95.69 134 ARG B N 1
ATOM 5901 C CA . ARG B 1 134 ? 7.168 -29 4.32 1 95.69 134 ARG B CA 1
ATOM 5902 C C . ARG B 1 134 ? 7.594 -30.016 3.266 1 95.69 134 ARG B C 1
ATOM 5904 O O . ARG B 1 134 ? 6.781 -30.812 2.799 1 95.69 134 ARG B O 1
ATOM 5911 N N . TYR B 1 135 ? 8.844 -29.953 2.932 1 95.5 135 TYR B N 1
ATOM 5912 C CA . TYR B 1 135 ? 9.352 -30.797 1.864 1 95.5 135 TYR B CA 1
ATOM 5913 C C . TYR B 1 135 ? 9.969 -32.094 2.428 1 95.5 135 TYR B C 1
ATOM 5915 O O . TYR B 1 135 ? 10.453 -32.938 1.677 1 95.5 135 TYR B O 1
ATOM 5923 N N . ALA B 1 136 ? 9.977 -32.094 3.725 1 90.56 136 ALA B N 1
ATOM 5924 C CA . ALA B 1 136 ? 10.539 -33.25 4.383 1 90.56 136 ALA B CA 1
ATOM 5925 C C . ALA B 1 136 ? 9.438 -34.156 4.93 1 90.56 136 ALA B C 1
ATOM 5927 O O . ALA B 1 136 ? 8.414 -33.688 5.426 1 90.56 136 ALA B O 1
ATOM 5928 N N . ASP B 1 137 ? 9.562 -35.406 4.855 1 84.69 137 ASP B N 1
ATOM 5929 C CA . ASP B 1 137 ? 8.562 -36.344 5.312 1 84.69 137 ASP B CA 1
ATOM 5930 C C . ASP B 1 137 ? 8.609 -36.531 6.832 1 84.69 137 ASP B C 1
ATOM 5932 O O . ASP B 1 137 ? 7.637 -36.969 7.445 1 84.69 137 ASP B O 1
ATOM 5936 N N . SER B 1 138 ? 9.594 -36.031 7.398 1 80.75 138 SER B N 1
ATOM 5937 C CA . SER B 1 138 ? 9.844 -36.281 8.812 1 80.75 138 SER B CA 1
ATOM 5938 C C . SER B 1 138 ? 9.016 -35.375 9.695 1 80.75 138 SER B C 1
ATOM 5940 O O . SER B 1 138 ? 8.828 -35.625 10.883 1 80.75 138 SER B O 1
ATOM 5942 N N . TYR B 1 139 ? 8.5 -34.375 9.086 1 83.56 139 TYR B N 1
ATOM 5943 C CA . TYR B 1 139 ? 7.77 -33.406 9.906 1 83.56 139 TYR B CA 1
ATOM 5944 C C . TYR B 1 139 ? 6.285 -33.406 9.555 1 83.56 139 TYR B C 1
ATOM 5946 O O . TYR B 1 139 ? 5.922 -33.469 8.375 1 83.56 139 TYR B O 1
ATOM 5954 N N . THR B 1 140 ? 5.508 -33.406 10.609 1 84.81 140 THR B N 1
ATOM 5955 C CA . THR B 1 140 ? 4.066 -33.406 10.375 1 84.81 140 THR B CA 1
ATOM 5956 C C . THR B 1 140 ? 3.578 -31.984 10.07 1 84.81 140 THR B C 1
ATOM 5958 O O . THR B 1 140 ? 4.125 -31 10.586 1 84.81 140 THR B O 1
ATOM 5961 N N . ALA B 1 141 ? 2.586 -31.906 9.258 1 87.38 141 ALA B N 1
ATOM 5962 C CA . ALA B 1 141 ? 2.006 -30.625 8.859 1 87.38 141 ALA B CA 1
ATOM 5963 C C . ALA B 1 141 ? 1.47 -29.859 10.07 1 87.38 141 ALA B C 1
ATOM 5965 O O . ALA B 1 141 ? 1.585 -28.641 10.148 1 87.38 141 ALA B O 1
ATOM 5966 N N . ASP B 1 142 ? 0.999 -30.531 11.031 1 88.75 142 ASP B N 1
ATOM 5967 C CA . ASP B 1 142 ? 0.388 -29.906 12.195 1 88.75 142 ASP B CA 1
ATOM 5968 C C . ASP B 1 142 ? 1.436 -29.188 13.039 1 88.75 142 ASP B C 1
ATOM 5970 O O . ASP B 1 142 ? 1.242 -28.031 13.43 1 88.75 142 ASP B O 1
ATOM 5974 N N . ILE B 1 143 ? 2.469 -29.906 13.266 1 91.06 143 ILE B N 1
ATOM 5975 C CA . ILE B 1 143 ? 3.541 -29.328 14.062 1 91.06 143 ILE B CA 1
ATOM 5976 C C . ILE B 1 143 ? 4.152 -28.141 13.32 1 91.06 143 ILE B C 1
ATOM 5978 O O . ILE B 1 143 ? 4.391 -27.078 13.914 1 91.06 143 ILE B O 1
ATOM 5982 N N . ASN B 1 144 ? 4.402 -28.344 12.094 1 93.56 144 ASN B N 1
ATOM 5983 C CA . ASN B 1 144 ? 5.012 -27.281 11.305 1 93.56 144 ASN B CA 1
ATOM 5984 C C . ASN B 1 144 ? 4.121 -26.031 11.242 1 93.56 144 ASN B C 1
ATOM 5986 O O . ASN B 1 144 ? 4.613 -24.906 11.273 1 93.56 144 ASN B O 1
ATOM 5990 N N . ASN B 1 145 ? 2.84 -26.234 11.172 1 92.38 145 ASN B N 1
ATOM 5991 C CA . ASN B 1 145 ? 1.903 -25.125 11.156 1 92.38 145 ASN B CA 1
ATOM 5992 C C . ASN B 1 145 ? 1.935 -24.344 12.469 1 92.38 145 ASN B C 1
ATOM 5994 O O . ASN B 1 145 ? 1.859 -23.125 12.477 1 92.38 145 ASN B O 1
ATOM 5998 N N . LYS B 1 146 ? 2.035 -25.078 13.516 1 93.06 146 LYS B N 1
ATOM 5999 C CA . LYS B 1 146 ? 2.158 -24.422 14.82 1 93.06 146 LYS B CA 1
ATOM 6000 C C . LYS B 1 146 ? 3.441 -23.609 14.906 1 93.06 146 LYS B C 1
ATOM 6002 O O . LYS B 1 146 ? 3.449 -22.516 15.477 1 93.06 146 LYS B O 1
ATOM 6007 N N . ASN B 1 147 ? 4.492 -24.172 14.336 1 95 147 ASN B N 1
ATOM 6008 C CA . ASN B 1 147 ? 5.766 -23.453 14.344 1 95 147 ASN B CA 1
ATOM 6009 C C . ASN B 1 147 ? 5.699 -22.172 13.508 1 95 147 ASN B C 1
ATOM 6011 O O . ASN B 1 147 ? 6.25 -21.141 13.898 1 95 147 ASN B O 1
ATOM 6015 N N . ILE B 1 148 ? 5.023 -22.25 12.414 1 95.38 148 ILE B N 1
ATOM 6016 C CA . ILE B 1 148 ? 4.855 -21.078 11.562 1 95.38 148 ILE B CA 1
ATOM 6017 C C . ILE B 1 148 ? 4.023 -20.016 12.297 1 95.38 148 ILE B C 1
ATOM 6019 O O . ILE B 1 148 ? 4.34 -18.828 12.25 1 95.38 148 ILE B O 1
ATOM 6023 N N . LEU B 1 149 ? 3.014 -20.453 12.992 1 92.94 149 LEU B N 1
ATOM 6024 C CA . LEU B 1 149 ? 2.184 -19.531 13.781 1 92.94 149 LEU B CA 1
ATOM 6025 C C . LEU B 1 149 ? 2.992 -18.891 14.898 1 92.94 149 LEU B C 1
ATOM 6027 O O . LEU B 1 149 ? 2.807 -17.719 15.203 1 92.94 149 LEU B O 1
ATOM 6031 N N . PHE B 1 150 ? 3.797 -19.719 15.453 1 94.69 150 PHE B N 1
ATOM 6032 C CA . PHE B 1 150 ? 4.684 -19.219 16.5 1 94.69 150 PHE B CA 1
ATOM 6033 C C . PHE B 1 150 ? 5.559 -18.094 15.953 1 94.69 150 PHE B C 1
ATOM 6035 O O . PHE B 1 150 ? 5.68 -17.031 16.578 1 94.69 150 PHE B O 1
ATOM 6042 N N . ILE B 1 151 ? 6.18 -18.297 14.836 1 96.06 151 ILE B N 1
ATOM 6043 C CA . ILE B 1 151 ? 7.043 -17.297 14.219 1 96.06 151 ILE B CA 1
ATOM 6044 C C . ILE B 1 151 ? 6.23 -16.047 13.898 1 96.06 151 ILE B C 1
ATOM 6046 O O . ILE B 1 151 ? 6.672 -14.93 14.164 1 96.06 151 ILE B O 1
ATOM 6050 N N . ALA B 1 152 ? 5.035 -16.219 13.336 1 94 152 ALA B N 1
ATOM 6051 C CA . ALA B 1 152 ? 4.172 -15.094 12.984 1 94 152 ALA B CA 1
ATOM 6052 C C . ALA B 1 152 ? 3.852 -14.242 14.203 1 94 152 ALA B C 1
ATOM 6054 O O . ALA B 1 152 ? 3.92 -13.008 14.148 1 94 152 ALA B O 1
ATOM 6055 N N . ASN B 1 153 ? 3.568 -14.891 15.281 1 91.25 153 ASN B N 1
ATOM 6056 C CA . ASN B 1 153 ? 3.252 -14.18 16.516 1 91.25 153 ASN B CA 1
ATOM 6057 C C . ASN B 1 153 ? 4.453 -13.391 17.031 1 91.25 153 ASN B C 1
ATOM 6059 O O . ASN B 1 153 ? 4.309 -12.242 17.469 1 91.25 153 ASN B O 1
ATOM 6063 N N . GLU B 1 154 ? 5.57 -14.008 16.969 1 92.69 154 GLU B N 1
ATOM 6064 C CA . GLU B 1 154 ? 6.777 -13.359 17.469 1 92.69 154 GLU B CA 1
ATOM 6065 C C . GLU B 1 154 ? 7.16 -12.156 16.625 1 92.69 154 GLU B C 1
ATOM 6067 O O . GLU B 1 154 ? 7.594 -11.125 17.141 1 92.69 154 GLU B O 1
ATOM 6072 N N . VAL B 1 155 ? 7.035 -12.289 15.336 1 92.81 155 VAL B N 1
ATOM 6073 C CA . VAL B 1 155 ? 7.418 -11.203 14.438 1 92.81 155 VAL B CA 1
ATOM 6074 C C . VAL B 1 155 ? 6.434 -10.047 14.578 1 92.81 155 VAL B C 1
ATOM 6076 O O . VAL B 1 155 ? 6.82 -8.883 14.508 1 92.81 155 VAL B O 1
ATOM 6079 N N . GLN B 1 156 ? 5.172 -10.32 14.805 1 89.56 156 GLN B N 1
ATOM 6080 C CA . GLN B 1 156 ? 4.148 -9.289 14.93 1 89.56 156 GLN B CA 1
ATOM 6081 C C . GLN B 1 156 ? 4.359 -8.453 16.188 1 89.56 156 GLN B C 1
ATOM 6083 O O . GLN B 1 156 ? 4.062 -7.258 16.203 1 89.56 156 GLN B O 1
ATOM 6088 N N . LYS B 1 157 ? 4.938 -9.086 17.125 1 86.19 157 LYS B N 1
ATOM 6089 C CA . LYS B 1 157 ? 5.258 -8.367 18.359 1 86.19 157 LYS B CA 1
ATOM 6090 C C . LYS B 1 157 ? 6.352 -7.328 18.109 1 86.19 157 LYS B C 1
ATOM 6092 O O . LYS B 1 157 ? 6.488 -6.375 18.891 1 86.19 157 LYS B O 1
ATOM 6097 N N . LYS B 1 158 ? 7.027 -7.469 17.062 1 88.12 158 LYS B N 1
ATOM 6098 C CA . LYS B 1 158 ? 8.195 -6.625 16.812 1 88.12 158 LYS B CA 1
ATOM 6099 C C . LYS B 1 158 ? 7.91 -5.605 15.711 1 88.12 158 LYS B C 1
ATOM 6101 O O . LYS B 1 158 ? 8.82 -4.914 15.258 1 88.12 158 LYS B O 1
ATOM 6106 N N . LEU B 1 159 ? 6.742 -5.449 15.32 1 86.38 159 LEU B N 1
ATOM 6107 C CA . LEU B 1 159 ? 6.352 -4.578 14.219 1 86.38 159 LEU B CA 1
ATOM 6108 C C . LEU B 1 159 ? 6.723 -3.129 14.508 1 86.38 159 LEU B C 1
ATOM 6110 O O . LEU B 1 159 ? 7.18 -2.408 13.617 1 86.38 159 LEU B O 1
ATOM 6114 N N . THR B 1 160 ? 6.547 -2.717 15.734 1 75.31 160 THR B N 1
ATOM 6115 C CA . THR B 1 160 ? 6.719 -1.298 16.031 1 75.31 160 THR B CA 1
ATOM 6116 C C . THR B 1 160 ? 8.047 -1.054 16.75 1 75.31 160 THR B C 1
ATOM 6118 O O . THR B 1 160 ? 8.297 0.047 17.25 1 75.31 160 THR B O 1
ATOM 6121 N N . SER B 1 161 ? 8.953 -2.15 16.828 1 75.62 161 SER B N 1
ATOM 6122 C CA . SER B 1 161 ? 10.242 -1.987 17.5 1 75.62 161 SER B CA 1
ATOM 6123 C C . SER B 1 161 ? 11.289 -1.412 16.547 1 75.62 161 SER B C 1
ATOM 6125 O O . SER B 1 161 ? 12.43 -1.165 16.953 1 75.62 161 SER B O 1
ATOM 6127 N N . GLY B 1 162 ? 10.875 -1.068 15.398 1 77.75 162 GLY B N 1
ATOM 6128 C CA . GLY B 1 162 ? 11.789 -0.486 14.422 1 77.75 162 GLY B CA 1
ATOM 6129 C C . GLY B 1 162 ? 11.93 -1.32 13.164 1 77.75 162 GLY B C 1
ATOM 6130 O O . GLY B 1 162 ? 11.805 -2.545 13.211 1 77.75 162 GLY B O 1
ATOM 6131 N N . PRO B 1 163 ? 12.133 -0.619 12.156 1 83.25 163 PRO B N 1
ATOM 6132 C CA . PRO B 1 163 ? 12.211 -1.333 10.883 1 83.25 163 PRO B CA 1
ATOM 6133 C C . PRO B 1 163 ? 13.492 -2.145 10.734 1 83.25 163 PRO B C 1
ATOM 6135 O O . PRO B 1 163 ? 14.523 -1.776 11.297 1 83.25 163 PRO B O 1
ATOM 6138 N N . SER B 1 164 ? 13.453 -3.312 10.219 1 90.5 164 SER B N 1
ATOM 6139 C CA . SER B 1 164 ? 14.586 -4.184 9.945 1 90.5 164 SER B CA 1
ATOM 6140 C C . SER B 1 164 ? 14.391 -4.961 8.648 1 90.5 164 SER B C 1
ATOM 6142 O O . SER B 1 164 ? 13.273 -5.395 8.344 1 90.5 164 SER B O 1
ATOM 6144 N N . LEU B 1 165 ? 15.516 -5.027 7.938 1 92.88 165 LEU B N 1
ATOM 6145 C CA . LEU B 1 165 ? 15.469 -5.785 6.691 1 92.88 165 LEU B CA 1
ATOM 6146 C C . LEU B 1 165 ? 15.109 -7.246 6.957 1 92.88 165 LEU B C 1
ATOM 6148 O O . LEU B 1 165 ? 14.352 -7.852 6.195 1 92.88 165 LEU B O 1
ATOM 6152 N N . ALA B 1 166 ? 15.664 -7.758 8.023 1 93.69 166 ALA B N 1
ATOM 6153 C CA . ALA B 1 166 ? 15.391 -9.141 8.398 1 93.69 166 ALA B CA 1
ATOM 6154 C C . ALA B 1 166 ? 13.906 -9.344 8.695 1 93.69 166 ALA B C 1
ATOM 6156 O O . ALA B 1 166 ? 13.328 -10.383 8.359 1 93.69 166 ALA B O 1
ATOM 6157 N N . LEU B 1 167 ? 13.32 -8.383 9.32 1 95.44 167 LEU B N 1
ATOM 6158 C CA . LEU B 1 167 ? 11.898 -8.453 9.625 1 95.44 167 LEU B CA 1
ATOM 6159 C C . LEU B 1 167 ? 11.07 -8.438 8.344 1 95.44 167 LEU B C 1
ATOM 6161 O O . LEU B 1 167 ? 10.109 -9.211 8.211 1 95.44 167 LEU B O 1
ATOM 6165 N N . VAL B 1 168 ? 11.43 -7.562 7.402 1 96.94 168 VAL B N 1
ATOM 6166 C CA . VAL B 1 168 ? 10.758 -7.484 6.109 1 96.94 168 VAL B CA 1
ATOM 6167 C C . VAL B 1 168 ? 10.805 -8.844 5.422 1 96.94 168 VAL B C 1
ATOM 6169 O O . VAL B 1 168 ? 9.781 -9.359 4.969 1 96.94 168 VAL B O 1
ATOM 6172 N N . GLN B 1 169 ? 11.938 -9.398 5.395 1 97.5 169 GLN B N 1
ATOM 6173 C CA . GLN B 1 169 ? 12.141 -10.664 4.707 1 97.5 169 GLN B CA 1
ATOM 6174 C C . GLN B 1 169 ? 11.367 -11.789 5.395 1 97.5 169 GLN B C 1
ATOM 6176 O O . GLN B 1 169 ? 10.828 -12.68 4.73 1 97.5 169 GLN B O 1
ATOM 6181 N N . THR B 1 170 ? 11.328 -11.758 6.711 1 97.69 170 THR B N 1
ATOM 6182 C CA . THR B 1 170 ? 10.578 -12.766 7.449 1 97.69 170 THR B CA 1
ATOM 6183 C C . THR B 1 170 ? 9.086 -12.672 7.129 1 97.69 170 THR B C 1
ATOM 6185 O O . THR B 1 170 ? 8.43 -13.695 6.902 1 97.69 170 THR B O 1
ATOM 6188 N N . PHE B 1 171 ? 8.547 -11.484 7.082 1 97.25 171 PHE B N 1
ATOM 6189 C CA . PHE B 1 171 ? 7.141 -11.289 6.738 1 97.25 171 PHE B CA 1
ATOM 6190 C C . PHE B 1 171 ? 6.855 -11.773 5.324 1 97.25 171 PHE B C 1
ATOM 6192 O O . PHE B 1 171 ? 5.785 -12.328 5.059 1 97.25 171 PHE B O 1
ATOM 6199 N N . LEU B 1 172 ? 7.746 -11.562 4.438 1 98.44 172 LEU B N 1
ATOM 6200 C CA . LEU B 1 172 ? 7.562 -12.023 3.064 1 98.44 172 LEU B CA 1
ATOM 6201 C C . LEU B 1 172 ? 7.461 -13.547 3.008 1 98.44 172 LEU B C 1
ATOM 6203 O O . LEU B 1 172 ? 6.605 -14.086 2.311 1 98.44 172 LEU B O 1
ATOM 6207 N N . ILE B 1 173 ? 8.344 -14.188 3.729 1 98.56 173 ILE B N 1
ATOM 6208 C CA . ILE B 1 173 ? 8.328 -15.648 3.734 1 98.56 173 ILE B CA 1
ATOM 6209 C C . ILE B 1 173 ? 7.066 -16.156 4.43 1 98.56 173 ILE B C 1
ATOM 6211 O O . ILE B 1 173 ? 6.473 -17.141 4.008 1 98.56 173 ILE B O 1
ATOM 6215 N N . LEU B 1 174 ? 6.668 -15.461 5.465 1 97.75 174 LEU B N 1
ATOM 6216 C CA . LEU B 1 174 ? 5.402 -15.805 6.109 1 97.75 174 LEU B CA 1
ATOM 6217 C C . LEU B 1 174 ? 4.238 -15.656 5.129 1 97.75 174 LEU B C 1
ATOM 6219 O O . LEU B 1 174 ? 3.314 -16.469 5.133 1 97.75 174 LEU B O 1
ATOM 6223 N N . SER B 1 175 ? 4.297 -14.609 4.371 1 97.25 175 SER B N 1
ATOM 6224 C CA . SER B 1 175 ? 3.273 -14.398 3.354 1 97.25 175 SER B CA 1
ATOM 6225 C C . SER B 1 175 ? 3.213 -15.578 2.385 1 97.25 175 SER B C 1
ATOM 6227 O O . SER B 1 175 ? 2.127 -16.016 1.996 1 97.25 175 SER B O 1
ATOM 6229 N N . LEU B 1 176 ? 4.344 -16.062 2.025 1 97.81 176 LEU B N 1
ATOM 6230 C CA . LEU B 1 176 ? 4.414 -17.234 1.17 1 97.81 176 LEU B CA 1
ATOM 6231 C C . LEU B 1 176 ? 3.75 -18.438 1.84 1 97.81 176 LEU B C 1
ATOM 6233 O O . LEU B 1 176 ? 2.992 -19.172 1.201 1 97.81 176 LEU B O 1
ATOM 6237 N N . CYS B 1 177 ? 4.043 -18.594 3.105 1 97.25 177 CYS B N 1
ATOM 6238 C CA . CYS B 1 177 ? 3.451 -19.688 3.85 1 97.25 177 CYS B CA 1
ATOM 6239 C C . CYS B 1 177 ? 1.932 -19.578 3.883 1 97.25 177 CYS B C 1
ATOM 6241 O O . CYS B 1 177 ? 1.224 -20.547 3.635 1 97.25 177 CYS B O 1
ATOM 6243 N N . ASN B 1 178 ? 1.466 -18.422 4.16 1 95.5 178 ASN B N 1
ATOM 6244 C CA . ASN B 1 178 ? 0.025 -18.188 4.203 1 95.5 178 ASN B CA 1
ATOM 6245 C C . ASN B 1 178 ? -0.623 -18.438 2.844 1 95.5 178 ASN B C 1
ATOM 6247 O O . ASN B 1 178 ? -1.687 -19.047 2.758 1 95.5 178 ASN B O 1
ATOM 6251 N N . TRP B 1 179 ? 0.022 -17.953 1.83 1 95.75 179 TRP B N 1
ATOM 6252 C CA . TRP B 1 179 ? -0.482 -18.141 0.474 1 95.75 179 TRP B CA 1
ATOM 6253 C C . TRP B 1 179 ? -0.613 -19.625 0.148 1 95.75 179 TRP B C 1
ATOM 6255 O O . TRP B 1 179 ? -1.667 -20.078 -0.305 1 95.75 179 TRP B O 1
ATOM 6265 N N . GLY B 1 180 ? 0.44 -20.391 0.453 1 95.56 180 GLY B N 1
ATOM 6266 C CA . GLY B 1 180 ? 0.453 -21.812 0.161 1 95.56 180 GLY B CA 1
ATOM 6267 C C . GLY B 1 180 ? -0.543 -22.594 0.989 1 95.56 180 GLY B C 1
ATOM 6268 O O . GLY B 1 180 ? -0.918 -23.719 0.623 1 95.56 180 GLY B O 1
ATOM 6269 N N . ASP B 1 181 ? -0.988 -22.031 2.066 1 93.75 181 ASP B N 1
ATOM 6270 C CA . ASP B 1 181 ? -1.94 -22.703 2.947 1 93.75 181 ASP B CA 1
ATOM 6271 C C . ASP B 1 181 ? -3.377 -22.328 2.586 1 93.75 181 ASP B C 1
ATOM 6273 O O . ASP B 1 181 ? -4.324 -22.797 3.215 1 93.75 181 ASP B O 1
ATOM 6277 N N . GLY B 1 182 ? -3.52 -21.438 1.657 1 92.06 182 GLY B N 1
ATOM 6278 C CA . GLY B 1 182 ? -4.848 -21 1.262 1 92.06 182 GLY B CA 1
ATOM 6279 C C . GLY B 1 182 ? -5.406 -19.906 2.156 1 92.06 182 GLY B C 1
ATOM 6280 O O . GLY B 1 182 ? -6.613 -19.656 2.158 1 92.06 182 GLY B O 1
ATOM 6281 N N . ASP B 1 183 ? -4.566 -19.375 3.012 1 92.31 183 ASP B N 1
ATOM 6282 C CA . ASP B 1 183 ? -4.926 -18.25 3.855 1 92.31 183 ASP B CA 1
ATOM 6283 C C . ASP B 1 183 ? -4.637 -16.922 3.148 1 92.31 183 ASP B C 1
ATOM 6285 O O . ASP B 1 183 ? -3.686 -16.219 3.5 1 92.31 183 ASP B O 1
ATOM 6289 N N . GLY B 1 184 ? -5.527 -16.609 2.223 1 91.56 184 GLY B N 1
ATOM 6290 C CA . GLY B 1 184 ? -5.309 -15.477 1.347 1 91.56 184 GLY B CA 1
ATOM 6291 C C . GLY B 1 184 ? -5.219 -14.156 2.094 1 91.56 184 GLY B C 1
ATOM 6292 O O . GLY B 1 184 ? -4.426 -13.289 1.732 1 91.56 184 GLY B O 1
ATOM 6293 N N . PHE B 1 185 ? -6.016 -13.961 3.195 1 92.38 185 PHE B N 1
ATOM 6294 C CA . PHE B 1 185 ? -6.031 -12.688 3.902 1 92.38 185 PHE B CA 1
ATOM 6295 C C . PHE B 1 185 ? -4.707 -12.453 4.621 1 92.38 185 PHE B C 1
ATOM 6297 O O . PHE B 1 185 ? -4.141 -11.359 4.551 1 92.38 185 PHE B O 1
ATOM 6304 N N . ASN B 1 186 ? -4.273 -13.453 5.289 1 93.81 186 ASN B N 1
ATOM 6305 C CA . ASN B 1 186 ? -3.016 -13.258 6.004 1 93.81 186 ASN B CA 1
ATOM 6306 C C . ASN B 1 186 ? -1.836 -13.133 5.043 1 93.81 186 ASN B C 1
ATOM 6308 O O . ASN B 1 186 ? -0.874 -12.422 5.324 1 93.81 186 ASN B O 1
ATOM 6312 N N . ALA B 1 187 ? -1.886 -13.914 3.934 1 95.31 187 ALA B N 1
ATOM 6313 C CA . ALA B 1 187 ? -0.873 -13.703 2.902 1 95.31 187 ALA B CA 1
ATOM 6314 C C . ALA B 1 187 ? -0.864 -12.25 2.432 1 95.31 187 ALA B C 1
ATOM 6316 O O . ALA B 1 187 ? 0.198 -11.633 2.322 1 95.31 187 ALA B O 1
ATOM 6317 N N . TRP B 1 188 ? -2.066 -11.719 2.246 1 94.19 188 TRP B N 1
ATOM 6318 C CA . TRP B 1 188 ? -2.283 -10.336 1.828 1 94.19 188 TRP B CA 1
ATOM 6319 C C . TRP B 1 188 ? -1.734 -9.367 2.863 1 94.19 188 TRP B C 1
ATOM 6321 O O . TRP B 1 188 ? -0.997 -8.438 2.523 1 94.19 188 TRP B O 1
ATOM 6331 N N . MET B 1 189 ? -2 -9.602 4.09 1 94.81 189 MET B N 1
ATOM 6332 C CA . MET B 1 189 ? -1.616 -8.703 5.168 1 94.81 189 MET B CA 1
ATOM 6333 C C . MET B 1 189 ? -0.109 -8.734 5.395 1 94.81 189 MET B C 1
ATOM 6335 O O . MET B 1 189 ? 0.533 -7.684 5.488 1 94.81 189 MET B O 1
ATOM 6339 N N . HIS B 1 190 ? 0.459 -9.914 5.492 1 96.44 190 HIS B N 1
ATOM 6340 C CA . HIS B 1 190 ? 1.889 -10.023 5.758 1 96.44 190 HIS B CA 1
ATOM 6341 C C . HIS B 1 190 ? 2.707 -9.438 4.613 1 96.44 190 HIS B C 1
ATOM 6343 O O . HIS B 1 190 ? 3.736 -8.797 4.844 1 96.44 190 HIS B O 1
ATOM 6349 N N . CYS B 1 191 ? 2.244 -9.68 3.414 1 96.62 191 CYS B N 1
ATOM 6350 C CA . CYS B 1 191 ? 2.916 -9.062 2.275 1 96.62 191 CYS B CA 1
ATOM 6351 C C . CYS B 1 191 ? 2.832 -7.543 2.35 1 96.62 191 CYS B C 1
ATOM 6353 O O . CYS B 1 191 ? 3.816 -6.848 2.082 1 96.62 191 CYS B O 1
ATOM 6355 N N . GLY B 1 192 ? 1.645 -7.086 2.674 1 95.94 192 GLY B N 1
ATOM 6356 C CA . GLY B 1 192 ? 1.458 -5.648 2.811 1 95.94 192 GLY B CA 1
ATOM 6357 C C . GLY B 1 192 ? 2.332 -5.035 3.887 1 95.94 192 GLY B C 1
ATOM 6358 O O . GLY B 1 192 ? 2.928 -3.975 3.682 1 95.94 192 GLY B O 1
ATOM 6359 N N . ILE B 1 193 ? 2.398 -5.641 5.023 1 95.69 193 ILE B N 1
ATOM 6360 C CA . ILE B 1 193 ? 3.205 -5.16 6.141 1 95.69 193 ILE B CA 1
ATOM 6361 C C . ILE B 1 193 ? 4.676 -5.117 5.734 1 95.69 193 ILE B C 1
ATOM 6363 O O . ILE B 1 193 ? 5.367 -4.129 5.98 1 95.69 193 ILE B O 1
ATOM 6367 N N . ALA B 1 194 ? 5.141 -6.203 5.105 1 97 194 ALA B N 1
ATOM 6368 C CA . ALA B 1 194 ? 6.523 -6.262 4.648 1 97 194 ALA B CA 1
ATOM 6369 C C . ALA B 1 194 ? 6.832 -5.125 3.68 1 97 194 ALA B C 1
ATOM 6371 O O . ALA B 1 194 ? 7.855 -4.445 3.812 1 97 194 ALA B O 1
ATOM 6372 N N . THR B 1 195 ? 5.938 -4.938 2.744 1 96.44 195 THR B N 1
ATOM 6373 C CA . THR B 1 195 ? 6.145 -3.93 1.711 1 96.44 195 THR B CA 1
ATOM 6374 C C . THR B 1 195 ? 6.137 -2.527 2.312 1 96.44 195 THR B C 1
ATOM 6376 O O . THR B 1 195 ? 6.988 -1.699 1.985 1 96.44 195 THR B O 1
ATOM 6379 N N . ARG B 1 196 ? 5.172 -2.271 3.178 1 94.94 196 ARG B N 1
ATOM 6380 C CA . ARG B 1 196 ? 5.082 -0.964 3.822 1 94.94 196 ARG B CA 1
ATOM 6381 C C . ARG B 1 196 ? 6.324 -0.679 4.656 1 94.94 196 ARG B C 1
ATOM 6383 O O . ARG B 1 196 ? 6.828 0.447 4.668 1 94.94 196 ARG B O 1
ATOM 6390 N N . MET B 1 197 ? 6.773 -1.66 5.371 1 94.56 197 MET B N 1
ATOM 6391 C CA . MET B 1 197 ? 7.984 -1.516 6.18 1 94.56 197 MET B CA 1
ATOM 6392 C C . MET B 1 197 ? 9.195 -1.238 5.297 1 94.56 197 MET B C 1
ATOM 6394 O O . MET B 1 197 ? 10.016 -0.37 5.609 1 94.56 197 MET B O 1
ATOM 6398 N N . ALA B 1 198 ? 9.312 -1.956 4.199 1 94.75 198 ALA B N 1
ATOM 6399 C CA . ALA B 1 198 ? 10.43 -1.764 3.275 1 94.75 198 ALA B CA 1
ATOM 6400 C C . ALA B 1 198 ? 10.422 -0.354 2.693 1 94.75 198 ALA B C 1
ATOM 6402 O O . ALA B 1 198 ? 11.469 0.285 2.582 1 94.75 198 ALA B O 1
ATOM 6403 N N . GLN B 1 199 ? 9.273 0.106 2.326 1 91.5 199 GLN B N 1
ATOM 6404 C CA . GLN B 1 199 ? 9.141 1.453 1.781 1 91.5 199 GLN B CA 1
ATOM 6405 C C . GLN B 1 199 ? 9.547 2.504 2.811 1 91.5 199 GLN B C 1
ATOM 6407 O O . GLN B 1 199 ? 10.188 3.5 2.471 1 91.5 199 GLN B O 1
ATOM 6412 N N . GLY B 1 200 ? 9.148 2.283 4.02 1 89.75 200 GLY B N 1
ATOM 6413 C CA . GLY B 1 200 ? 9.508 3.221 5.07 1 89.75 200 GLY B CA 1
ATOM 6414 C C . GLY B 1 200 ? 10.984 3.213 5.402 1 89.75 200 GLY B C 1
ATOM 6415 O O . GLY B 1 200 ? 11.562 4.258 5.703 1 89.75 200 GLY B O 1
ATOM 6416 N N . LEU B 1 201 ? 11.562 2.059 5.277 1 89.12 201 LEU B N 1
ATOM 6417 C CA . LEU B 1 201 ? 12.953 1.858 5.68 1 89.12 201 LEU B CA 1
ATOM 6418 C C . LEU B 1 201 ? 13.906 2.299 4.574 1 89.12 201 LEU B C 1
ATOM 6420 O O . LEU B 1 201 ? 14.945 2.904 4.852 1 89.12 201 LEU B O 1
ATOM 6424 N N . LEU B 1 202 ? 13.578 2.072 3.338 1 88.06 202 LEU B N 1
ATOM 6425 C CA . LEU B 1 202 ? 14.578 2.094 2.277 1 88.06 202 LEU B CA 1
ATOM 6426 C C . LEU B 1 202 ? 14.367 3.287 1.353 1 88.06 202 LEU B C 1
ATOM 6428 O O . LEU B 1 202 ? 15.211 3.57 0.494 1 88.06 202 LEU B O 1
ATOM 6432 N N . SER B 1 203 ? 13.375 4.039 1.509 1 83.69 203 SER B N 1
ATOM 6433 C CA . SER B 1 203 ? 13.008 5.082 0.553 1 83.69 203 SER B CA 1
ATOM 6434 C C . SER B 1 203 ? 14.047 6.195 0.527 1 83.69 203 SER B C 1
ATOM 6436 O O . SER B 1 203 ? 14.195 6.895 -0.479 1 83.69 203 SER B O 1
ATOM 6438 N N . THR B 1 204 ? 14.688 6.41 1.637 1 79.06 204 THR B N 1
ATOM 6439 C CA . THR B 1 204 ? 15.719 7.438 1.67 1 79.06 204 THR B CA 1
ATOM 6440 C C . THR B 1 204 ? 16.875 7.082 0.731 1 79.06 204 THR B C 1
ATOM 6442 O O . THR B 1 204 ? 17.656 7.949 0.335 1 79.06 204 THR B O 1
ATOM 6445 N N . GLY B 1 205 ? 16.953 5.852 0.368 1 83.81 205 GLY B N 1
ATOM 6446 C CA . GLY B 1 205 ? 18.016 5.402 -0.505 1 83.81 205 GLY B CA 1
ATOM 6447 C C . GLY B 1 205 ? 17.672 5.5 -1.979 1 83.81 205 GLY B C 1
ATOM 6448 O O . GLY B 1 205 ? 18.5 5.207 -2.84 1 83.81 205 GLY B O 1
ATOM 6449 N N . PHE B 1 206 ? 16.484 5.969 -2.238 1 84.25 206 PHE B N 1
ATOM 6450 C CA . PHE B 1 206 ? 16.078 6.109 -3.633 1 84.25 206 PHE B CA 1
ATOM 6451 C C . PHE B 1 206 ? 16.766 7.309 -4.273 1 84.25 206 PHE B C 1
ATOM 6453 O O . PHE B 1 206 ? 17.125 8.266 -3.588 1 84.25 206 PHE B O 1
ATOM 6460 N N . ALA B 1 207 ? 16.938 7.156 -5.574 1 78.06 207 ALA B N 1
ATOM 6461 C CA . ALA B 1 207 ? 17.5 8.289 -6.301 1 78.06 207 ALA B CA 1
ATOM 6462 C C . ALA B 1 207 ? 16.547 9.477 -6.297 1 78.06 207 ALA B C 1
ATOM 6464 O O . ALA B 1 207 ? 15.328 9.305 -6.371 1 78.06 207 ALA B O 1
ATOM 6465 N N . SER B 1 208 ? 17.031 10.633 -6.004 1 75.06 208 SER B N 1
ATOM 6466 C CA . SER B 1 208 ? 16.266 11.875 -6.031 1 75.06 208 SER B CA 1
ATOM 6467 C C . SER B 1 208 ? 17.047 12.984 -6.719 1 75.06 208 SER B C 1
ATOM 6469 O O . SER B 1 208 ? 18.125 12.742 -7.285 1 75.06 208 SER B O 1
ATOM 6471 N N . CYS B 1 209 ? 16.375 14.086 -6.777 1 66.88 209 CYS B N 1
ATOM 6472 C CA . CYS B 1 209 ? 17.016 15.227 -7.418 1 66.88 209 CYS B CA 1
ATOM 6473 C C . CYS B 1 209 ? 18.391 15.484 -6.801 1 66.88 209 CYS B C 1
ATOM 6475 O O . CYS B 1 209 ? 18.484 15.836 -5.625 1 66.88 209 CYS B O 1
ATOM 6477 N N . GLY B 1 210 ? 19.359 15.125 -7.582 1 66.12 210 GLY B N 1
ATOM 6478 C CA . GLY B 1 210 ? 20.719 15.43 -7.184 1 66.12 210 GLY B CA 1
ATOM 6479 C C . GLY B 1 210 ? 21.359 14.336 -6.352 1 66.12 210 GLY B C 1
ATOM 6480 O O . GLY B 1 210 ? 22.531 14.438 -5.969 1 66.12 210 GLY B O 1
ATOM 6481 N N . LYS B 1 211 ? 20.5 13.469 -5.996 1 75.44 211 LYS B N 1
ATOM 6482 C CA . LYS B 1 211 ? 21.062 12.398 -5.18 1 75.44 211 LYS B CA 1
ATOM 6483 C C . LYS B 1 211 ? 20.984 11.055 -5.906 1 75.44 211 LYS B C 1
ATOM 6485 O O . LYS B 1 211 ? 19.969 10.734 -6.523 1 75.44 211 LYS B O 1
ATOM 6490 N N . ARG B 1 212 ? 22.094 10.344 -5.973 1 83.5 212 ARG B N 1
ATOM 6491 C CA . ARG B 1 212 ? 22.141 9.016 -6.562 1 83.5 212 ARG B CA 1
ATOM 6492 C C . ARG B 1 212 ? 21.547 7.973 -5.617 1 83.5 212 ARG B C 1
ATOM 6494 O O . ARG B 1 212 ? 21.422 8.219 -4.414 1 83.5 212 ARG B O 1
ATOM 6501 N N . GLU B 1 213 ? 21.094 6.777 -6.141 1 88.56 213 GLU B N 1
ATOM 6502 C CA . GLU B 1 213 ? 20.594 5.66 -5.344 1 88.56 213 GLU B CA 1
ATOM 6503 C C . GLU B 1 213 ? 21.672 5.129 -4.398 1 88.56 213 GLU B C 1
ATOM 6505 O O . GLU B 1 213 ? 22.812 4.941 -4.797 1 88.56 213 GLU B O 1
ATOM 6510 N N . THR B 1 214 ? 21.359 4.93 -3.137 1 89.75 214 THR B N 1
ATOM 6511 C CA . THR B 1 214 ? 22.328 4.461 -2.148 1 89.75 214 THR B CA 1
ATOM 6512 C C . THR B 1 214 ? 21.922 3.092 -1.608 1 89.75 214 THR B C 1
ATOM 6514 O O . THR B 1 214 ? 22.531 2.59 -0.664 1 89.75 214 THR B O 1
ATOM 6517 N N . LEU B 1 215 ? 21.047 2.412 -2.201 1 90.56 215 LEU B N 1
ATOM 6518 C CA . LEU B 1 215 ? 20.578 1.107 -1.741 1 90.56 215 LEU B CA 1
ATOM 6519 C C . LEU B 1 215 ? 21.641 0.039 -1.976 1 90.56 215 LEU B C 1
ATOM 6521 O O . LEU B 1 215 ? 22.266 0.005 -3.035 1 90.56 215 LEU B O 1
ATOM 6525 N N . SER B 1 216 ? 21.875 -0.811 -0.968 1 90.25 216 SER B N 1
ATOM 6526 C CA . SER B 1 216 ? 22.688 -2.006 -1.187 1 90.25 216 SER B CA 1
ATOM 6527 C C . SER B 1 216 ? 21.953 -3.01 -2.076 1 90.25 216 SER B C 1
ATOM 6529 O O . SER B 1 216 ? 20.734 -2.918 -2.26 1 90.25 216 SER B O 1
ATOM 6531 N N . GLU B 1 217 ? 22.672 -3.977 -2.629 1 92.12 217 GLU B N 1
ATOM 6532 C CA . GLU B 1 217 ? 22.078 -4.992 -3.484 1 92.12 217 GLU B CA 1
ATOM 6533 C C . GLU B 1 217 ? 21.047 -5.824 -2.715 1 92.12 217 GLU B C 1
ATOM 6535 O O . GLU B 1 217 ? 20 -6.184 -3.254 1 92.12 217 GLU B O 1
ATOM 6540 N N . LEU B 1 218 ? 21.391 -6.117 -1.503 1 92.25 218 LEU B N 1
ATOM 6541 C CA . LEU B 1 218 ? 20.469 -6.891 -0.674 1 92.25 218 LEU B CA 1
ATOM 6542 C C . LEU B 1 218 ? 19.156 -6.133 -0.458 1 92.25 218 LEU B C 1
ATOM 6544 O O . LEU B 1 218 ? 18.078 -6.727 -0.485 1 92.25 218 LEU B O 1
ATOM 6548 N N . GLU B 1 219 ? 19.266 -4.84 -0.213 1 93.69 219 GLU B N 1
ATOM 6549 C CA . GLU B 1 219 ? 18.094 -3.998 -0.037 1 93.69 219 GLU B CA 1
ATOM 6550 C C . GLU B 1 219 ? 17.266 -3.934 -1.317 1 93.69 219 GLU B C 1
ATOM 6552 O O . GLU B 1 219 ? 16.031 -4.059 -1.278 1 93.69 219 GLU B O 1
ATOM 6557 N N . LYS B 1 220 ? 17.938 -3.797 -2.396 1 94.06 220 LYS B N 1
ATOM 6558 C CA . LYS B 1 220 ? 17.266 -3.746 -3.693 1 94.06 220 LYS B CA 1
ATOM 6559 C C . LYS B 1 220 ? 16.531 -5.055 -3.99 1 94.06 220 LYS B C 1
ATOM 6561 O O . LYS B 1 220 ? 15.375 -5.047 -4.418 1 94.06 220 LYS B O 1
ATOM 6566 N N . ARG B 1 221 ? 17.188 -6.125 -3.775 1 95.62 221 ARG B N 1
ATOM 6567 C CA . ARG B 1 221 ? 16.609 -7.441 -4.031 1 95.62 221 ARG B CA 1
ATOM 6568 C C . ARG B 1 221 ? 15.414 -7.699 -3.121 1 95.62 221 ARG B C 1
ATOM 6570 O O . ARG B 1 221 ? 14.453 -8.352 -3.521 1 95.62 221 ARG B O 1
ATOM 6577 N N . THR B 1 222 ? 15.523 -7.219 -1.908 1 96.56 222 THR B N 1
ATOM 6578 C CA . THR B 1 222 ? 14.398 -7.352 -0.988 1 96.56 222 THR B CA 1
ATOM 6579 C C . THR B 1 222 ? 13.203 -6.535 -1.471 1 96.56 222 THR B C 1
ATOM 6581 O O . THR B 1 222 ? 12.07 -7.02 -1.458 1 96.56 222 THR B O 1
ATOM 6584 N N . LEU B 1 223 ? 13.406 -5.285 -1.951 1 96 223 LEU B N 1
ATOM 6585 C CA . LEU B 1 223 ? 12.336 -4.453 -2.498 1 96 223 LEU B CA 1
ATOM 6586 C C . LEU B 1 223 ? 11.688 -5.129 -3.701 1 96 223 LEU B C 1
ATOM 6588 O O . LEU B 1 223 ? 10.461 -5.145 -3.822 1 96 223 LEU B O 1
ATOM 6592 N N . TRP B 1 224 ? 12.5 -5.691 -4.504 1 96.56 224 TRP B N 1
ATOM 6593 C CA . TRP B 1 224 ? 11.961 -6.348 -5.691 1 96.56 224 TRP B CA 1
ATOM 6594 C C . TRP B 1 224 ? 11.219 -7.629 -5.316 1 96.56 224 TRP B C 1
ATOM 6596 O O . TRP B 1 224 ? 10.305 -8.055 -6.031 1 96.56 224 TRP B O 1
ATOM 6606 N N . THR B 1 225 ? 11.664 -8.305 -4.266 1 98.06 225 THR B N 1
ATOM 6607 C CA . THR B 1 225 ? 10.891 -9.438 -3.773 1 98.06 225 THR B CA 1
ATOM 6608 C C . THR B 1 225 ? 9.516 -8.984 -3.281 1 98.06 225 THR B C 1
ATOM 6610 O O . THR B 1 225 ? 8.508 -9.656 -3.52 1 98.06 225 THR B O 1
ATOM 6613 N N . CYS B 1 226 ? 9.492 -7.816 -2.568 1 97.31 226 CYS B N 1
ATOM 6614 C CA . CYS B 1 226 ? 8.203 -7.23 -2.205 1 97.31 226 CYS B CA 1
ATOM 6615 C C . CYS B 1 226 ? 7.34 -7.012 -3.439 1 97.31 226 CYS B C 1
ATOM 6617 O O . CYS B 1 226 ? 6.152 -7.344 -3.438 1 97.31 226 CYS B O 1
ATOM 6619 N N . PHE B 1 227 ? 7.91 -6.527 -4.461 1 97 227 PHE B N 1
ATOM 6620 C CA . PHE B 1 227 ? 7.203 -6.254 -5.707 1 97 227 PHE B CA 1
ATOM 6621 C C . PHE B 1 227 ? 6.637 -7.535 -6.305 1 97 227 PHE B C 1
ATOM 6623 O O . PHE B 1 227 ? 5.461 -7.59 -6.672 1 97 227 PHE B O 1
ATOM 6630 N N . LYS B 1 228 ? 7.449 -8.523 -6.418 1 97 228 LYS B N 1
ATOM 6631 C CA . LYS B 1 228 ? 7.031 -9.773 -7.051 1 97 228 LYS B CA 1
ATOM 6632 C C . LYS B 1 228 ? 5.906 -10.438 -6.258 1 97 228 LYS B C 1
ATOM 6634 O O . LYS B 1 228 ? 4.918 -10.891 -6.836 1 97 228 LYS B O 1
ATOM 6639 N N . MET B 1 229 ? 6.074 -10.492 -4.941 1 96.75 229 MET B N 1
ATOM 6640 C CA . MET B 1 229 ? 5.027 -11.07 -4.102 1 96.75 229 MET B CA 1
ATOM 6641 C C . MET B 1 229 ? 3.74 -10.258 -4.203 1 96.75 229 MET B C 1
ATOM 6643 O O . MET B 1 229 ? 2.646 -10.828 -4.238 1 96.75 229 MET B O 1
ATOM 6647 N N . ASP B 1 230 ? 3.926 -8.961 -4.199 1 95.12 230 ASP B N 1
ATOM 6648 C CA . ASP B 1 230 ? 2.771 -8.078 -4.355 1 95.12 230 ASP B CA 1
ATOM 6649 C C . ASP B 1 230 ? 2.039 -8.359 -5.668 1 95.12 230 ASP B C 1
ATOM 6651 O O . ASP B 1 230 ? 0.808 -8.367 -5.707 1 95.12 230 ASP B O 1
ATOM 6655 N N . ARG B 1 231 ? 2.746 -8.586 -6.715 1 94.88 231 ARG B N 1
ATOM 6656 C CA . ARG B 1 231 ? 2.145 -8.852 -8.016 1 94.88 231 ARG B CA 1
ATOM 6657 C C . ARG B 1 231 ? 1.467 -10.219 -8.047 1 94.88 231 ARG B C 1
ATOM 6659 O O . ARG B 1 231 ? 0.458 -10.398 -8.727 1 94.88 231 ARG B O 1
ATOM 6666 N N . LEU B 1 232 ? 1.988 -11.125 -7.32 1 94.69 232 LEU B N 1
ATOM 6667 C CA . LEU B 1 232 ? 1.423 -12.469 -7.281 1 94.69 232 LEU B CA 1
ATOM 6668 C C . LEU B 1 232 ? 0.145 -12.492 -6.449 1 94.69 232 LEU B C 1
ATOM 6670 O O . LEU B 1 232 ? -0.755 -13.297 -6.711 1 94.69 232 LEU B O 1
ATOM 6674 N N . LEU B 1 233 ? 0.07 -11.539 -5.5 1 93.19 233 LEU B N 1
ATOM 6675 C CA . LEU B 1 233 ? -1.029 -11.609 -4.543 1 93.19 233 LEU B CA 1
ATOM 6676 C C . LEU B 1 233 ? -2.031 -10.484 -4.793 1 93.19 233 LEU B C 1
ATOM 6678 O O . LEU B 1 233 ? -2.949 -10.281 -3.994 1 93.19 233 LEU B O 1
ATOM 6682 N N . SER B 1 234 ? -1.845 -9.711 -5.812 1 89.38 234 SER B N 1
ATOM 6683 C CA . SER B 1 234 ? -2.75 -8.602 -6.102 1 89.38 234 SER B CA 1
ATOM 6684 C C . SER B 1 234 ? -3.5 -8.828 -7.41 1 89.38 234 SER B C 1
ATOM 6686 O O . SER B 1 234 ? -3.021 -9.547 -8.289 1 89.38 234 SER B O 1
ATOM 6688 N N . CYS B 1 235 ? -4.66 -8.242 -7.441 1 85.88 235 CYS B N 1
ATOM 6689 C CA . CYS B 1 235 ? -5.469 -8.383 -8.648 1 85.88 235 CYS B CA 1
ATOM 6690 C C . CYS B 1 235 ? -6.426 -7.207 -8.805 1 85.88 235 CYS B C 1
ATOM 6692 O O . CYS B 1 235 ? -7.609 -7.316 -8.484 1 85.88 235 CYS B O 1
ATOM 6694 N N . GLY B 1 236 ? -6.031 -6.027 -9.219 1 77.81 236 GLY B N 1
ATOM 6695 C CA . GLY B 1 236 ? -6.871 -4.895 -9.57 1 77.81 236 GLY B CA 1
ATOM 6696 C C . GLY B 1 236 ? -7.582 -4.285 -8.375 1 77.81 236 GLY B C 1
ATOM 6697 O O . GLY B 1 236 ? -6.988 -4.125 -7.309 1 77.81 236 GLY B O 1
ATOM 6698 N N . LYS B 1 237 ? -8.945 -4 -8.57 1 74.31 237 LYS B N 1
ATOM 6699 C CA . LYS B 1 237 ? -9.758 -3.266 -7.605 1 74.31 237 LYS B CA 1
ATOM 6700 C C . LYS B 1 237 ? -9.977 -4.086 -6.336 1 74.31 237 LYS B C 1
ATOM 6702 O O . LYS B 1 237 ? -10.094 -3.525 -5.242 1 74.31 237 LYS B O 1
ATOM 6707 N N . ARG B 1 238 ? -9.977 -5.32 -6.492 1 74.12 238 ARG B N 1
ATOM 6708 C CA . ARG B 1 238 ? -10.297 -6.195 -5.367 1 74.12 238 ARG B CA 1
ATOM 6709 C C . ARG B 1 238 ? -9.078 -6.41 -4.477 1 74.12 238 ARG B C 1
ATOM 6711 O O . ARG B 1 238 ? -9.219 -6.66 -3.277 1 74.12 238 ARG B O 1
ATOM 6718 N N . ARG B 1 239 ? -7.984 -6.289 -5.145 1 85.25 239 ARG B N 1
ATOM 6719 C CA . ARG B 1 239 ? -6.719 -6.441 -4.438 1 85.25 239 ARG B CA 1
ATOM 6720 C C . ARG B 1 239 ? -5.656 -5.508 -5.012 1 85.25 239 ARG B C 1
ATOM 6722 O O . ARG B 1 239 ? -4.871 -5.906 -5.875 1 85.25 239 ARG B O 1
ATOM 6729 N N . GLN B 1 240 ? -5.598 -4.395 -4.418 1 87.62 240 GLN B N 1
ATOM 6730 C CA . GLN B 1 240 ? -4.785 -3.318 -4.984 1 87.62 240 GLN B CA 1
ATOM 6731 C C . GLN B 1 240 ? -3.301 -3.557 -4.727 1 87.62 240 GLN B C 1
ATOM 6733 O O . GLN B 1 240 ? -2.906 -3.902 -3.613 1 87.62 240 GLN B O 1
ATOM 6738 N N . ALA B 1 241 ? -2.594 -3.377 -5.793 1 89 241 ALA B N 1
ATOM 6739 C CA . ALA B 1 241 ? -1.143 -3.498 -5.68 1 89 241 ALA B CA 1
ATOM 6740 C C . ALA B 1 241 ? -0.547 -2.297 -4.953 1 89 241 ALA B C 1
ATOM 6742 O O . ALA B 1 241 ? -1.103 -1.197 -5 1 89 241 ALA B O 1
ATOM 6743 N N . MET B 1 242 ? 0.531 -2.492 -4.305 1 91.75 242 MET B N 1
ATOM 6744 C CA . MET B 1 242 ? 1.183 -1.437 -3.533 1 91.75 242 MET B CA 1
ATOM 6745 C C . MET B 1 242 ? 2.236 -0.722 -4.371 1 91.75 242 MET B C 1
ATOM 6747 O O . MET B 1 242 ? 2.688 0.367 -4.012 1 91.75 242 MET B O 1
ATOM 6751 N N . PHE B 1 243 ? 2.701 -1.363 -5.434 1 89.44 243 PHE B N 1
ATOM 6752 C CA . PHE B 1 243 ? 3.662 -0.757 -6.348 1 89.44 243 PHE B CA 1
ATOM 6753 C C . PHE B 1 243 ? 2.971 -0.267 -7.613 1 89.44 243 PHE B C 1
ATOM 6755 O O . PHE B 1 243 ? 2.023 -0.895 -8.094 1 89.44 243 PHE B O 1
ATOM 6762 N N . PRO B 1 244 ? 3.438 0.808 -8.07 1 83.25 244 PRO B N 1
ATOM 6763 C CA . PRO B 1 244 ? 2.877 1.242 -9.352 1 83.25 244 PRO B CA 1
ATOM 6764 C C . PRO B 1 244 ? 3.25 0.313 -10.508 1 83.25 244 PRO B C 1
ATOM 6766 O O . PRO B 1 244 ? 4.238 -0.42 -10.414 1 83.25 244 PRO B O 1
ATOM 6769 N N . ASP B 1 245 ? 2.459 0.322 -11.578 1 78.06 245 ASP B N 1
ATOM 6770 C CA . ASP B 1 245 ? 2.707 -0.523 -12.742 1 78.06 245 ASP B CA 1
ATOM 6771 C C . ASP B 1 245 ? 3.914 -0.028 -13.531 1 78.06 245 ASP B C 1
ATOM 6773 O O . ASP B 1 245 ? 4.637 -0.824 -14.133 1 78.06 245 ASP B O 1
ATOM 6777 N N . GLY B 1 246 ? 4.152 1.247 -13.422 1 75.12 246 GLY B N 1
ATOM 6778 C CA . GLY B 1 246 ? 5.266 1.812 -14.164 1 75.12 246 GLY B CA 1
ATOM 6779 C C . GLY B 1 246 ? 6.602 1.628 -13.477 1 75.12 246 GLY B C 1
ATOM 6780 O O . GLY B 1 246 ? 6.793 0.667 -12.727 1 75.12 246 GLY B O 1
ATOM 6781 N N . ASP B 1 247 ? 7.504 2.422 -13.867 1 71.38 247 ASP B N 1
ATOM 6782 C CA . ASP B 1 247 ? 8.875 2.322 -13.375 1 71.38 247 ASP B CA 1
ATOM 6783 C C . ASP B 1 247 ? 8.953 2.662 -11.891 1 71.38 247 ASP B C 1
ATOM 6785 O O . ASP B 1 247 ? 8.203 3.51 -11.406 1 71.38 247 ASP B O 1
ATOM 6789 N N . THR B 1 248 ? 9.773 1.844 -11.32 1 77.12 248 THR B N 1
ATOM 6790 C CA . THR B 1 248 ? 10.031 2.039 -9.898 1 77.12 248 THR B CA 1
ATOM 6791 C C . THR B 1 248 ? 11.133 3.074 -9.688 1 77.12 248 THR B C 1
ATOM 6793 O O . THR B 1 248 ? 11.828 3.449 -10.625 1 77.12 248 THR B O 1
ATOM 6796 N N . HIS B 1 249 ? 11.188 3.479 -8.492 1 80.19 249 HIS B N 1
ATOM 6797 C CA . HIS B 1 249 ? 12.109 4.547 -8.117 1 80.19 249 HIS B CA 1
ATOM 6798 C C . HIS B 1 249 ? 13.477 3.986 -7.738 1 80.19 249 HIS B C 1
ATOM 6800 O O . HIS B 1 249 ? 14.305 4.699 -7.168 1 80.19 249 HIS B O 1
ATOM 6806 N N . PHE B 1 250 ? 13.703 2.709 -7.977 1 86.62 250 PHE B N 1
ATOM 6807 C CA . PHE B 1 250 ? 14.977 2.074 -7.68 1 86.62 250 PHE B CA 1
ATOM 6808 C C . PHE B 1 250 ? 15.383 1.115 -8.789 1 86.62 250 PHE B C 1
ATOM 6810 O O . PHE B 1 250 ? 14.531 0.649 -9.555 1 86.62 250 PHE B O 1
ATOM 6817 N N . SER B 1 251 ? 16.609 0.873 -8.898 1 91 251 SER B N 1
ATOM 6818 C CA . SER B 1 251 ? 17.188 0.179 -10.047 1 91 251 SER B CA 1
ATOM 6819 C C . SER B 1 251 ? 16.938 -1.324 -9.961 1 91 251 SER B C 1
ATOM 6821 O O . SER B 1 251 ? 16.609 -1.846 -8.898 1 91 251 SER B O 1
ATOM 6823 N N . LEU B 1 252 ? 17.094 -1.988 -11.078 1 92.75 252 LEU B N 1
ATOM 6824 C CA . LEU B 1 252 ? 16.984 -3.441 -11.156 1 92.75 252 LEU B CA 1
ATOM 6825 C C . LEU B 1 252 ? 18.172 -4.113 -10.469 1 92.75 252 LEU B C 1
ATOM 6827 O O . LEU B 1 252 ? 19.25 -3.521 -10.359 1 92.75 252 LEU B O 1
ATOM 6831 N N . PRO B 1 253 ? 18 -5.293 -9.969 1 92.62 253 PRO B N 1
ATOM 6832 C CA . PRO B 1 253 ? 19.109 -6.008 -9.344 1 92.62 253 PRO B CA 1
ATOM 6833 C C . PRO B 1 253 ? 20.203 -6.395 -10.344 1 92.62 253 PRO B C 1
ATOM 6835 O O . PRO B 1 253 ? 19.922 -6.582 -11.531 1 92.62 253 PRO B O 1
ATOM 6838 N N . VAL B 1 254 ? 21.391 -6.516 -9.797 1 90.31 254 VAL B N 1
ATOM 6839 C CA . VAL B 1 254 ? 22.5 -7.008 -10.609 1 90.31 254 VAL B CA 1
ATOM 6840 C C . VAL B 1 254 ? 22.359 -8.516 -10.82 1 90.31 254 VAL B C 1
ATOM 6842 O O . VAL B 1 254 ? 21.531 -9.164 -10.164 1 90.31 254 VAL B O 1
ATOM 6845 N N . ASN B 1 255 ? 23.062 -9.016 -11.797 1 88.88 255 ASN B N 1
ATOM 6846 C CA . ASN B 1 255 ? 22.969 -10.445 -12.055 1 88.88 255 ASN B CA 1
ATOM 6847 C C . ASN B 1 255 ? 23.484 -11.266 -10.875 1 88.88 255 ASN B C 1
ATOM 6849 O O . ASN B 1 255 ? 24.188 -10.734 -10 1 88.88 255 ASN B O 1
ATOM 6853 N N . ASP B 1 256 ? 23.172 -12.531 -10.859 1 85.75 256 ASP B N 1
ATOM 6854 C CA . ASP B 1 256 ? 23.438 -13.391 -9.711 1 85.75 256 ASP B CA 1
ATOM 6855 C C . ASP B 1 256 ? 24.938 -13.594 -9.516 1 85.75 256 ASP B C 1
ATOM 6857 O O . ASP B 1 256 ? 25.406 -13.695 -8.383 1 85.75 256 ASP B O 1
ATOM 6861 N N . THR B 1 257 ? 25.594 -13.648 -10.602 1 82.62 257 THR B N 1
ATOM 6862 C CA . THR B 1 257 ? 27.031 -13.844 -10.508 1 82.62 257 THR B CA 1
ATOM 6863 C C . THR B 1 257 ? 27.703 -12.633 -9.859 1 82.62 257 THR B C 1
ATOM 6865 O O . THR B 1 257 ? 28.562 -12.781 -8.992 1 82.62 257 THR B O 1
ATOM 6868 N N . GLN B 1 258 ? 27.25 -11.531 -10.211 1 81.44 258 GLN B N 1
ATOM 6869 C CA . GLN B 1 258 ? 27.781 -10.305 -9.625 1 81.44 258 GLN B CA 1
ATOM 6870 C C . GLN B 1 258 ? 27.406 -10.195 -8.148 1 81.44 258 GLN B C 1
ATOM 6872 O O . GLN B 1 258 ? 28.219 -9.766 -7.324 1 81.44 258 GLN B O 1
ATOM 6877 N N . PHE B 1 259 ? 26.328 -10.57 -7.809 1 85.88 259 PHE B N 1
ATOM 6878 C CA . PHE B 1 259 ? 25.844 -10.516 -6.434 1 85.88 259 PHE B CA 1
ATOM 6879 C C . PHE B 1 259 ? 26.609 -11.484 -5.547 1 85.88 259 PHE B C 1
ATOM 6881 O O . PHE B 1 259 ? 26.984 -11.148 -4.418 1 85.88 259 PHE B O 1
ATOM 6888 N N . LEU B 1 260 ? 26.828 -12.625 -6.09 1 78.25 260 LEU B N 1
ATOM 6889 C CA . LEU B 1 260 ? 27.469 -13.672 -5.297 1 78.25 260 LEU B CA 1
ATOM 6890 C C . LEU B 1 260 ? 28.953 -13.391 -5.137 1 78.25 260 LEU B C 1
ATOM 6892 O O . LEU B 1 260 ? 29.516 -13.609 -4.062 1 78.25 260 LEU B O 1
ATOM 6896 N N . PHE B 1 261 ? 29.547 -12.742 -6.207 1 72.25 261 PHE B N 1
ATOM 6897 C CA . PHE B 1 261 ? 31 -12.609 -6.176 1 72.25 261 PHE B CA 1
ATOM 6898 C C . PHE B 1 261 ? 31.391 -11.156 -5.953 1 72.25 261 PHE B C 1
ATOM 6900 O O . PHE B 1 261 ? 32.594 -10.844 -5.812 1 72.25 261 PHE B O 1
ATOM 6907 N N . GLY B 1 262 ? 30.359 -10.203 -5.684 1 68.19 262 GLY B N 1
ATOM 6908 C CA . GLY B 1 262 ? 30.641 -8.812 -5.391 1 68.19 262 GLY B CA 1
ATOM 6909 C C . GLY B 1 262 ? 31.312 -8.086 -6.539 1 68.19 262 GLY B C 1
ATOM 6910 O O . GLY B 1 262 ? 32.094 -7.152 -6.32 1 68.19 262 GLY B O 1
ATOM 6911 N N . GLN B 1 263 ? 31.156 -8.617 -7.758 1 62.03 263 GLN B N 1
ATOM 6912 C CA . GLN B 1 263 ? 31.797 -8.016 -8.914 1 62.03 263 GLN B CA 1
ATOM 6913 C C . GLN B 1 263 ? 31.094 -6.723 -9.328 1 62.03 263 GLN B C 1
ATOM 6915 O O . GLN B 1 263 ? 29.875 -6.594 -9.164 1 62.03 263 GLN B O 1
ATOM 6920 N N . SER B 1 264 ? 31.875 -5.629 -9.484 1 58.22 264 SER B N 1
ATOM 6921 C CA . SER B 1 264 ? 31.344 -4.336 -9.898 1 58.22 264 SER B CA 1
ATOM 6922 C C . SER B 1 264 ? 30.5 -4.469 -11.164 1 58.22 264 SER B C 1
ATOM 6924 O O . SER B 1 264 ? 30.797 -5.289 -12.039 1 58.22 264 SER B O 1
ATOM 6926 N N . PRO B 1 265 ? 29.312 -3.916 -11.109 1 56.47 265 PRO B N 1
ATOM 6927 C CA . PRO B 1 265 ? 28.438 -4.008 -12.281 1 56.47 265 PRO B CA 1
ATOM 6928 C C . PRO B 1 265 ? 29.188 -3.734 -13.586 1 56.47 265 PRO B C 1
ATOM 6930 O O . PRO B 1 265 ? 30.016 -2.82 -13.656 1 56.47 265 PRO B O 1
ATOM 6933 N N . GLN B 1 266 ? 29.375 -4.742 -14.344 1 50.72 266 GLN B N 1
ATOM 6934 C CA . GLN B 1 266 ? 29.875 -4.465 -15.688 1 50.72 266 GLN B CA 1
ATOM 6935 C C . GLN B 1 266 ? 29.016 -3.42 -16.391 1 50.72 266 GLN B C 1
ATOM 6937 O O . GLN B 1 266 ? 27.812 -3.328 -16.141 1 50.72 266 GLN B O 1
ATOM 6942 N N . THR B 1 267 ? 29.594 -2.418 -16.844 1 46.28 267 THR B N 1
ATOM 6943 C CA . THR B 1 267 ? 28.938 -1.346 -17.578 1 46.28 267 THR B CA 1
ATOM 6944 C C . THR B 1 267 ? 27.844 -1.906 -18.484 1 46.28 267 THR B C 1
ATOM 6946 O O . THR B 1 267 ? 28.109 -2.777 -19.312 1 46.28 267 THR B O 1
ATOM 6949 N N . ALA B 1 268 ? 26.656 -1.916 -18.031 1 50.44 268 ALA B N 1
ATOM 6950 C CA . ALA B 1 268 ? 25.516 -2.295 -18.844 1 50.44 268 ALA B CA 1
ATOM 6951 C C . ALA B 1 268 ? 25.734 -1.901 -20.312 1 50.44 268 ALA B C 1
ATOM 6953 O O . ALA B 1 268 ? 26.266 -0.826 -20.594 1 50.44 268 ALA B O 1
ATOM 6954 N N . PRO B 1 269 ? 25.703 -2.793 -21.234 1 49.72 269 PRO B N 1
ATOM 6955 C CA . PRO B 1 269 ? 25.828 -2.332 -22.625 1 49.72 269 PRO B CA 1
ATOM 6956 C C . PRO B 1 269 ? 24.938 -1.13 -22.922 1 49.72 269 PRO B C 1
ATOM 6958 O O . PRO B 1 269 ? 23.906 -0.945 -22.281 1 49.72 269 PRO B O 1
ATOM 6961 N N . VAL B 1 270 ? 25.375 -0.114 -23.625 1 46.88 270 VAL B N 1
ATOM 6962 C CA . VAL B 1 270 ? 24.891 1.185 -24.078 1 46.88 270 VAL B CA 1
ATOM 6963 C C . VAL B 1 270 ? 23.438 1.055 -24.547 1 46.88 270 VAL B C 1
ATOM 6965 O O . VAL B 1 270 ? 22.609 1.928 -24.266 1 46.88 270 VAL B O 1
ATOM 6968 N N . ASP B 1 271 ? 23.047 -0.044 -25.438 1 48.72 271 ASP B N 1
ATOM 6969 C CA . ASP B 1 271 ? 21.734 -0.106 -26.062 1 48.72 271 ASP B CA 1
ATOM 6970 C C . ASP B 1 271 ? 20.859 -1.161 -25.391 1 48.72 271 ASP B C 1
ATOM 6972 O O . ASP B 1 271 ? 21.047 -2.359 -25.609 1 48.72 271 ASP B O 1
ATOM 6976 N N . ASP B 1 272 ? 20.188 -0.917 -24.422 1 56.09 272 ASP B N 1
ATOM 6977 C CA . ASP B 1 272 ? 19.234 -1.702 -23.641 1 56.09 272 ASP B CA 1
ATOM 6978 C C . ASP B 1 272 ? 18.344 -2.557 -24.547 1 56.09 272 ASP B C 1
ATOM 6980 O O . ASP B 1 272 ? 17.812 -3.584 -24.109 1 56.09 272 ASP B O 1
ATOM 6984 N N . SER B 1 273 ? 18.109 -1.983 -25.797 1 54.59 273 SER B N 1
ATOM 6985 C CA . SER B 1 273 ? 17.219 -2.678 -26.719 1 54.59 273 SER B CA 1
ATOM 6986 C C . SER B 1 273 ? 17.812 -3.994 -27.188 1 54.59 273 SER B C 1
ATOM 6988 O O . SER B 1 273 ? 17.109 -4.887 -27.641 1 54.59 273 SER B O 1
ATOM 6990 N N . LEU B 1 274 ? 19.141 -4.137 -27.016 1 58.16 274 LEU B N 1
ATOM 6991 C CA . LEU B 1 274 ? 19.797 -5.312 -27.594 1 58.16 274 LEU B CA 1
ATOM 6992 C C . LEU B 1 274 ? 20.188 -6.297 -26.484 1 58.16 274 LEU B C 1
ATOM 6994 O O . LEU B 1 274 ? 20.797 -7.328 -26.766 1 58.16 274 LEU B O 1
ATOM 6998 N N . ARG B 1 275 ? 19.734 -5.957 -25.375 1 72.69 275 ARG B N 1
ATOM 6999 C CA . ARG B 1 275 ? 20.188 -6.816 -24.281 1 72.69 275 ARG B CA 1
ATOM 7000 C C . ARG B 1 275 ? 19.359 -8.102 -24.219 1 72.69 275 ARG B C 1
ATOM 7002 O O . ARG B 1 275 ? 18.141 -8.07 -24.312 1 72.69 275 ARG B O 1
ATOM 7009 N N . SER B 1 276 ? 20.031 -9.289 -24.422 1 87.12 276 SER B N 1
ATOM 7010 C CA . SER B 1 276 ? 19.453 -10.609 -24.219 1 87.12 276 SER B CA 1
ATOM 7011 C C . SER B 1 276 ? 19.734 -11.125 -22.812 1 87.12 276 SER B C 1
ATOM 7013 O O . SER B 1 276 ? 20.891 -11.172 -22.375 1 87.12 276 SER B O 1
ATOM 7015 N N . TYR B 1 277 ? 18.688 -11.453 -22.078 1 93.12 277 TYR B N 1
ATOM 7016 C CA . TYR B 1 277 ? 18.797 -11.906 -20.703 1 93.12 277 TYR B CA 1
ATOM 7017 C C . TYR B 1 277 ? 19.047 -13.406 -20.641 1 93.12 277 TYR B C 1
ATOM 7019 O O . TYR B 1 277 ? 18.266 -14.188 -21.188 1 93.12 277 TYR B O 1
ATOM 7027 N N . GLY B 1 278 ? 20.094 -13.773 -19.953 1 92.31 278 GLY B N 1
ATOM 7028 C CA . GLY B 1 278 ? 20.469 -15.172 -19.859 1 92.31 278 GLY B CA 1
ATOM 7029 C C . GLY B 1 278 ? 20.172 -15.773 -18.484 1 92.31 278 GLY B C 1
ATOM 7030 O O . GLY B 1 278 ? 19.391 -15.211 -17.719 1 92.31 278 GLY B O 1
ATOM 7031 N N . PRO B 1 279 ? 20.734 -16.938 -18.188 1 90.56 279 PRO B N 1
ATOM 7032 C CA . PRO B 1 279 ? 20.453 -17.672 -16.953 1 90.56 279 PRO B CA 1
ATOM 7033 C C . PRO B 1 279 ? 20.797 -16.891 -15.695 1 90.56 279 PRO B C 1
ATOM 7035 O O . PRO B 1 279 ? 20.141 -17.031 -14.664 1 90.56 279 PRO B O 1
ATOM 7038 N N . ASP B 1 280 ? 21.75 -16.016 -15.742 1 90.25 280 ASP B N 1
ATOM 7039 C CA . ASP B 1 280 ? 22.203 -15.281 -14.562 1 90.25 280 ASP B CA 1
ATOM 7040 C C . ASP B 1 280 ? 21.344 -14.039 -14.32 1 90.25 280 ASP B C 1
ATOM 7042 O O . ASP B 1 280 ? 21.453 -13.391 -13.281 1 90.25 280 ASP B O 1
ATOM 7046 N N . ASP B 1 281 ? 20.438 -13.797 -15.25 1 93.62 281 ASP B N 1
ATOM 7047 C CA . ASP B 1 281 ? 19.562 -12.633 -15.156 1 93.62 281 ASP B CA 1
ATOM 7048 C C . ASP B 1 281 ? 18.156 -13.031 -14.734 1 93.62 281 ASP B C 1
ATOM 7050 O O . ASP B 1 281 ? 17.188 -12.359 -15.07 1 93.62 281 ASP B O 1
ATOM 7054 N N . HIS B 1 282 ? 18.047 -14.125 -14.055 1 94.38 282 HIS B N 1
ATOM 7055 C CA . HIS B 1 282 ? 16.719 -14.703 -13.812 1 94.38 282 HIS B CA 1
ATOM 7056 C C . HIS B 1 282 ? 15.852 -13.75 -13 1 94.38 282 HIS B C 1
ATOM 7058 O O . HIS B 1 282 ? 14.633 -13.695 -13.188 1 94.38 282 HIS B O 1
ATOM 7064 N N . LEU B 1 283 ? 16.453 -12.945 -12.086 1 95.44 283 LEU B N 1
ATOM 7065 C CA . LEU B 1 283 ? 15.641 -12.047 -11.266 1 95.44 283 LEU B CA 1
ATOM 7066 C C . LEU B 1 283 ? 15.016 -10.945 -12.117 1 95.44 283 LEU B C 1
ATOM 7068 O O . LEU B 1 283 ? 13.852 -10.602 -11.93 1 95.44 283 LEU B O 1
ATOM 7072 N N . VAL B 1 284 ? 15.758 -10.383 -12.992 1 95.44 284 VAL B N 1
ATOM 7073 C CA . VAL B 1 284 ? 15.242 -9.352 -13.891 1 95.44 284 VAL B CA 1
ATOM 7074 C C . VAL B 1 284 ? 14.125 -9.938 -14.75 1 95.44 284 VAL B C 1
ATOM 7076 O O . VAL B 1 284 ? 13.094 -9.297 -14.953 1 95.44 284 VAL B O 1
ATOM 7079 N N . LEU B 1 285 ? 14.352 -11.148 -15.219 1 97 285 LEU B N 1
ATOM 7080 C CA . LEU B 1 285 ? 13.344 -11.828 -16.031 1 97 285 LEU B CA 1
ATOM 7081 C C . LEU B 1 285 ? 12.07 -12.078 -15.234 1 97 285 LEU B C 1
ATOM 7083 O O . LEU B 1 285 ? 10.969 -11.883 -15.75 1 97 285 LEU B O 1
ATOM 7087 N N . LEU B 1 286 ? 12.242 -12.492 -14.039 1 97.38 286 LEU B N 1
ATOM 7088 C CA . LEU B 1 286 ? 11.07 -12.75 -13.203 1 97.38 286 LEU B CA 1
ATOM 7089 C C . LEU B 1 286 ? 10.328 -11.453 -12.891 1 97.38 286 LEU B C 1
ATOM 7091 O O . LEU B 1 286 ? 9.102 -11.438 -12.836 1 97.38 286 LEU B O 1
ATOM 7095 N N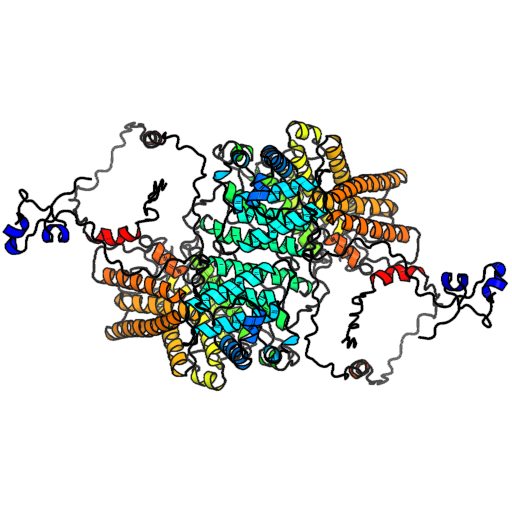 . ILE B 1 287 ? 11.039 -10.367 -12.617 1 96.62 287 ILE B N 1
ATOM 7096 C CA . ILE B 1 287 ? 10.414 -9.062 -12.375 1 96.62 287 ILE B CA 1
ATOM 7097 C C . ILE B 1 287 ? 9.57 -8.664 -13.578 1 96.62 287 ILE B C 1
ATOM 7099 O O . ILE B 1 287 ? 8.398 -8.312 -13.438 1 96.62 287 ILE B O 1
ATOM 7103 N N . GLN B 1 288 ? 10.141 -8.742 -14.734 1 96.56 288 GLN B N 1
ATOM 7104 C CA . GLN B 1 288 ? 9.445 -8.359 -15.961 1 96.56 288 GLN B CA 1
ATOM 7105 C C . GLN B 1 288 ? 8.258 -9.281 -16.219 1 96.56 288 GLN B C 1
ATOM 7107 O O . GLN B 1 288 ? 7.164 -8.82 -16.547 1 96.56 288 GLN B O 1
ATOM 7112 N N . GLY B 1 289 ? 8.516 -10.562 -16.109 1 97.69 289 GLY B N 1
ATOM 7113 C CA . GLY B 1 289 ? 7.473 -11.539 -16.375 1 97.69 289 GLY B CA 1
ATOM 7114 C C . GLY B 1 289 ? 6.285 -11.414 -15.43 1 97.69 289 GLY B C 1
ATOM 7115 O O . GLY B 1 289 ? 5.137 -11.461 -15.875 1 97.69 289 GLY B O 1
ATOM 7116 N N . LEU B 1 290 ? 6.562 -11.266 -14.18 1 96.56 290 LEU B N 1
ATOM 7117 C CA . LEU B 1 290 ? 5.488 -11.18 -13.203 1 96.56 290 LEU B CA 1
ATOM 7118 C C . LEU B 1 290 ? 4.738 -9.859 -13.328 1 96.56 290 LEU B C 1
ATOM 7120 O O . LEU B 1 290 ? 3.549 -9.781 -13.008 1 96.56 290 LEU B O 1
ATOM 7124 N N . ARG B 1 291 ? 5.383 -8.805 -13.781 1 96.06 291 ARG B N 1
ATOM 7125 C CA . ARG B 1 291 ? 4.691 -7.566 -14.109 1 96.06 291 ARG B CA 1
ATOM 7126 C C . ARG B 1 291 ? 3.645 -7.793 -15.195 1 96.06 291 ARG B C 1
ATOM 7128 O O . ARG B 1 291 ? 2.514 -7.316 -15.086 1 96.06 291 ARG B O 1
ATOM 7135 N N . ILE B 1 292 ? 4.02 -8.5 -16.188 1 96.81 292 ILE B N 1
ATOM 7136 C CA . ILE B 1 292 ? 3.117 -8.797 -17.281 1 96.81 292 ILE B CA 1
ATOM 7137 C C . ILE B 1 292 ? 1.994 -9.711 -16.797 1 96.81 292 ILE B C 1
ATOM 7139 O O . ILE B 1 292 ? 0.82 -9.469 -17.094 1 96.81 292 ILE B O 1
ATOM 7143 N N . TRP B 1 293 ? 2.41 -10.75 -16.094 1 96.25 293 TRP B N 1
ATOM 7144 C CA . TRP B 1 293 ? 1.424 -11.664 -15.539 1 96.25 293 TRP B CA 1
ATOM 7145 C C . TRP B 1 293 ? 0.379 -10.906 -14.719 1 96.25 293 TRP B C 1
ATOM 7147 O O . TRP B 1 293 ? -0.822 -11.148 -14.867 1 96.25 293 TRP B O 1
ATOM 7157 N N . SER B 1 294 ? 0.824 -10.047 -13.867 1 94.75 294 SER B N 1
ATOM 7158 C CA . SER B 1 294 ? -0.077 -9.281 -13.008 1 94.75 294 SER B CA 1
ATOM 7159 C C . SER B 1 294 ? -1.035 -8.43 -13.828 1 94.75 294 SER B C 1
ATOM 7161 O O . SER B 1 294 ? -2.211 -8.297 -13.484 1 94.75 294 SER B O 1
ATOM 7163 N N . ARG B 1 295 ? -0.569 -7.832 -14.867 1 94.94 295 ARG B N 1
ATOM 7164 C CA . ARG B 1 295 ? -1.411 -7.023 -15.742 1 94.94 295 ARG B CA 1
ATOM 7165 C C . ARG B 1 295 ? -2.494 -7.871 -16.391 1 94.94 295 ARG B C 1
ATOM 7167 O O . ARG B 1 295 ? -3.66 -7.473 -16.438 1 94.94 295 ARG B O 1
ATOM 7174 N N . VAL B 1 296 ? -2.111 -8.969 -16.875 1 95.69 296 VAL B N 1
ATOM 7175 C CA . VAL B 1 296 ? -3.037 -9.891 -17.531 1 95.69 296 VAL B CA 1
ATOM 7176 C C . VAL B 1 296 ? -4.086 -10.367 -16.516 1 95.69 296 VAL B C 1
ATOM 7178 O O . VAL B 1 296 ? -5.285 -10.32 -16.797 1 95.69 296 VAL B O 1
ATOM 7181 N N . HIS B 1 297 ? -3.574 -10.812 -15.414 1 94.06 297 HIS B N 1
ATOM 7182 C CA . HIS B 1 297 ? -4.469 -11.336 -14.383 1 94.06 297 HIS B CA 1
ATOM 7183 C C . HIS B 1 297 ? -5.438 -10.258 -13.898 1 94.06 297 HIS B C 1
ATOM 7185 O O . HIS B 1 297 ? -6.621 -10.539 -13.688 1 94.06 297 HIS B O 1
ATOM 7191 N N . THR B 1 298 ? -4.938 -9.086 -13.672 1 91.94 298 THR B N 1
ATOM 7192 C CA . THR B 1 298 ? -5.773 -7.973 -13.242 1 91.94 298 THR B CA 1
ATOM 7193 C C . THR B 1 298 ? -6.859 -7.68 -14.273 1 91.94 298 THR B C 1
ATOM 7195 O O . THR B 1 298 ? -8.023 -7.484 -13.914 1 91.94 298 THR B O 1
ATOM 7198 N N . TRP B 1 299 ? -6.508 -7.629 -15.523 1 92.94 299 TRP B N 1
ATOM 7199 C CA . TRP B 1 299 ? -7.453 -7.355 -16.609 1 92.94 299 TRP B CA 1
ATOM 7200 C C . TRP B 1 299 ? -8.57 -8.391 -16.625 1 92.94 299 TRP B C 1
ATOM 7202 O O . TRP B 1 299 ? -9.75 -8.047 -16.766 1 92.94 299 TRP B O 1
ATOM 7212 N N . ILE B 1 300 ? -8.242 -9.594 -16.406 1 90.94 300 ILE B N 1
ATOM 7213 C CA . ILE B 1 300 ? -9.211 -10.688 -16.406 1 90.94 300 ILE B CA 1
ATOM 7214 C C . ILE B 1 300 ? -10.086 -10.609 -15.164 1 90.94 300 ILE B C 1
ATOM 7216 O O . ILE B 1 300 ? -11.305 -10.75 -15.25 1 90.94 300 ILE B O 1
ATOM 7220 N N . ALA B 1 301 ? -9.469 -10.43 -14.07 1 86.19 301 ALA B N 1
ATOM 7221 C CA . ALA B 1 301 ? -10.188 -10.391 -12.805 1 86.19 301 ALA B CA 1
ATOM 7222 C C . ALA B 1 301 ? -11.18 -9.234 -12.766 1 86.19 301 ALA B C 1
ATOM 7224 O O . ALA B 1 301 ? -12.219 -9.32 -12.102 1 86.19 301 ALA B O 1
ATOM 7225 N N . GLU B 1 302 ? -10.883 -8.18 -13.453 1 87.19 302 GLU B N 1
ATOM 7226 C CA . GLU B 1 302 ? -11.766 -7.012 -13.461 1 87.19 302 GLU B CA 1
ATOM 7227 C C . GLU B 1 302 ? -12.898 -7.184 -14.477 1 87.19 302 GLU B C 1
ATOM 7229 O O . GLU B 1 302 ? -13.75 -6.305 -14.609 1 87.19 302 GLU B O 1
ATOM 7234 N N . GLY B 1 303 ? -12.891 -8.227 -15.227 1 86.62 303 GLY B N 1
ATOM 7235 C CA . GLY B 1 303 ? -14 -8.547 -16.109 1 86.62 303 GLY B CA 1
ATOM 7236 C C . GLY B 1 303 ? -13.562 -8.906 -17.516 1 86.62 303 GLY B C 1
ATOM 7237 O O . GLY B 1 303 ? -14.336 -9.477 -18.281 1 86.62 303 GLY B O 1
ATOM 7238 N N . GLY B 1 304 ? -12.273 -8.539 -17.891 1 90.19 304 GLY B N 1
ATOM 7239 C CA . GLY B 1 304 ? -11.789 -8.852 -19.219 1 90.19 304 GLY B CA 1
ATOM 7240 C C . GLY B 1 304 ? -12.664 -8.281 -20.328 1 90.19 304 GLY B C 1
ATOM 7241 O O . GLY B 1 304 ? -12.953 -7.082 -20.328 1 90.19 304 GLY B O 1
ATOM 7242 N N . ARG B 1 305 ? -13.211 -9.148 -21.109 1 90.25 305 ARG B N 1
ATOM 7243 C CA . ARG B 1 305 ? -14.047 -8.719 -22.219 1 90.25 305 ARG B CA 1
ATOM 7244 C C . ARG B 1 305 ? -15.383 -8.188 -21.734 1 90.25 305 ARG B C 1
ATOM 7246 O O . ARG B 1 305 ? -16.109 -7.52 -22.484 1 90.25 305 ARG B O 1
ATOM 7253 N N . ARG B 1 306 ? -15.742 -8.477 -20.547 1 88.94 306 ARG B N 1
ATOM 7254 C CA . ARG B 1 306 ? -17.047 -8.078 -20.016 1 88.94 306 ARG B CA 1
ATOM 7255 C C . ARG B 1 306 ? -17.016 -6.645 -19.5 1 88.94 306 ARG B C 1
ATOM 7257 O O . ARG B 1 306 ? -18.047 -6.074 -19.156 1 88.94 306 ARG B O 1
ATOM 7264 N N . GLN B 1 307 ? -15.852 -6.066 -19.391 1 88.75 307 GLN B N 1
ATOM 7265 C CA . GLN B 1 307 ? -15.742 -4.676 -18.984 1 88.75 307 GLN B CA 1
ATOM 7266 C C . GLN B 1 307 ? -16.438 -3.744 -19.969 1 88.75 307 GLN B C 1
ATOM 7268 O O . GLN B 1 307 ? -16.516 -4.047 -21.156 1 88.75 307 GLN B O 1
ATOM 7273 N N . PRO B 1 308 ? -16.875 -2.6 -19.453 1 86.94 308 PRO B N 1
ATOM 7274 C CA . PRO B 1 308 ? -17.531 -1.652 -20.344 1 86.94 308 PRO B CA 1
ATOM 7275 C C . PRO B 1 308 ? -16.625 -1.202 -21.5 1 86.94 308 PRO B C 1
ATOM 7277 O O . PRO B 1 308 ? -15.469 -0.839 -21.266 1 86.94 308 PRO B O 1
ATOM 7280 N N . GLY B 1 309 ? -17.109 -1.331 -22.672 1 89.5 309 GLY B N 1
ATOM 7281 C CA . GLY B 1 309 ? -16.406 -0.839 -23.844 1 89.5 309 GLY B CA 1
ATOM 7282 C C . GLY B 1 309 ? -15.484 -1.875 -24.469 1 89.5 309 GLY B C 1
ATOM 7283 O O . GLY B 1 309 ? -14.938 -1.656 -25.547 1 89.5 309 GLY B O 1
ATOM 7284 N N . MET B 1 310 ? -15.383 -2.996 -23.891 1 91.5 310 MET B N 1
ATOM 7285 C CA . MET B 1 310 ? -14.398 -3.986 -24.312 1 91.5 310 MET B CA 1
ATOM 7286 C C . MET B 1 310 ? -14.922 -4.797 -25.5 1 91.5 310 MET B C 1
ATOM 7288 O O . MET B 1 310 ? -14.164 -5.539 -26.141 1 91.5 310 MET B O 1
ATOM 7292 N N . THR B 1 311 ? -16.203 -4.621 -25.875 1 92.94 311 THR B N 1
ATOM 7293 C CA . THR B 1 311 ? -16.781 -5.34 -27.016 1 92.94 311 THR B CA 1
ATOM 7294 C C . THR B 1 311 ? -16.719 -4.48 -28.266 1 92.94 311 THR B C 1
ATOM 7296 O O . THR B 1 311 ? -17.047 -4.957 -29.359 1 92.94 311 THR B O 1
ATOM 7299 N N . GLU B 1 312 ? -16.281 -3.246 -28.094 1 94.81 312 GLU B N 1
ATOM 7300 C CA . GLU B 1 312 ? -16.172 -2.334 -29.219 1 94.81 312 GLU B CA 1
ATOM 7301 C C . GLU B 1 312 ? -15.102 -2.809 -30.219 1 94.81 312 GLU B C 1
ATOM 7303 O O . GLU B 1 312 ? -14.156 -3.5 -29.828 1 94.81 312 GLU B O 1
ATOM 7308 N N . PRO B 1 313 ? -15.203 -2.463 -31.406 1 93.69 313 PRO B N 1
ATOM 7309 C CA . PRO B 1 313 ? -14.297 -2.959 -32.469 1 93.69 313 PRO B CA 1
ATOM 7310 C C . PRO B 1 313 ? -12.828 -2.699 -32.125 1 93.69 313 PRO B C 1
ATOM 7312 O O . PRO B 1 313 ? -11.977 -3.559 -32.375 1 93.69 313 PRO B O 1
ATOM 7315 N N . GLU B 1 314 ? -12.57 -1.569 -31.5 1 94.5 314 GLU B N 1
ATOM 7316 C CA . GLU B 1 314 ? -11.188 -1.205 -31.188 1 94.5 314 GLU B CA 1
ATOM 7317 C C . GLU B 1 314 ? -10.609 -2.096 -30.094 1 94.5 314 GLU B C 1
ATOM 7319 O O . GLU B 1 314 ? -9.383 -2.188 -29.953 1 94.5 314 GLU B O 1
ATOM 7324 N N . GLN B 1 315 ? -11.484 -2.777 -29.391 1 95.19 315 GLN B N 1
ATOM 7325 C CA . GLN B 1 315 ? -11.055 -3.586 -28.25 1 95.19 315 GLN B CA 1
ATOM 7326 C C . GLN B 1 315 ? -11.188 -5.074 -28.562 1 95.19 315 GLN B C 1
ATOM 7328 O O . GLN B 1 315 ? -10.953 -5.914 -27.688 1 95.19 315 GLN B O 1
ATOM 7333 N N . CYS B 1 316 ? -11.5 -5.359 -29.812 1 95.38 316 CYS B N 1
ATOM 7334 C CA . CYS B 1 316 ? -11.516 -6.762 -30.203 1 95.38 316 CYS B CA 1
ATOM 7335 C C . CYS B 1 316 ? -10.102 -7.32 -30.266 1 95.38 316 CYS B C 1
ATOM 7337 O O . CYS B 1 316 ? -9.18 -6.652 -30.75 1 95.38 316 CYS B O 1
ATOM 7339 N N . PRO B 1 317 ? -9.828 -8.523 -29.812 1 95.44 317 PRO B N 1
ATOM 7340 C CA . PRO B 1 317 ? -8.477 -9.031 -29.578 1 95.44 317 PRO B CA 1
ATOM 7341 C C . PRO B 1 317 ? -7.648 -9.125 -30.859 1 95.44 317 PRO B C 1
ATOM 7343 O O . PRO B 1 317 ? -6.418 -9.086 -30.812 1 95.44 317 PRO B O 1
ATOM 7346 N N . PHE B 1 318 ? -8.258 -9.281 -32.062 1 95.62 318 PHE B N 1
ATOM 7347 C CA . PHE B 1 318 ? -7.52 -9.414 -33.312 1 95.62 318 PHE B CA 1
ATOM 7348 C C . PHE B 1 318 ? -7.113 -8.039 -33.844 1 95.62 318 PHE B C 1
ATOM 7350 O O . PHE B 1 318 ? -6.473 -7.941 -34.875 1 95.62 318 PHE B O 1
ATOM 7357 N N . ASN B 1 319 ? -7.484 -7.016 -33.125 1 95.38 319 ASN B N 1
ATOM 7358 C CA . ASN B 1 319 ? -7.039 -5.664 -33.438 1 95.38 319 ASN B CA 1
ATOM 7359 C C . ASN B 1 319 ? -5.871 -5.227 -32.562 1 95.38 319 ASN B C 1
ATOM 7361 O O . ASN B 1 319 ? -5.895 -5.422 -31.359 1 95.38 319 ASN B O 1
ATOM 7365 N N . GLU B 1 320 ? -4.941 -4.539 -33.125 1 94.69 320 GLU B N 1
ATOM 7366 C CA . GLU B 1 320 ? -3.713 -4.145 -32.438 1 94.69 320 GLU B CA 1
ATOM 7367 C C . GLU B 1 320 ? -3.992 -3.082 -31.359 1 94.69 320 GLU B C 1
ATOM 7369 O O . GLU B 1 320 ? -3.209 -2.914 -30.422 1 94.69 320 GLU B O 1
ATOM 7374 N N . THR B 1 321 ? -5.039 -2.426 -31.453 1 95.44 321 THR B N 1
ATOM 7375 C CA . THR B 1 321 ? -5.379 -1.346 -30.531 1 95.44 321 THR B CA 1
ATOM 7376 C C . THR B 1 321 ? -5.973 -1.9 -29.234 1 95.44 321 THR B C 1
ATOM 7378 O O . THR B 1 321 ? -6.082 -1.184 -28.25 1 95.44 321 THR B O 1
ATOM 7381 N N . SER B 1 322 ? -6.336 -3.186 -29.297 1 96.19 322 SER B N 1
ATOM 7382 C CA . SER B 1 322 ? -7.016 -3.768 -28.156 1 96.19 322 SER B CA 1
ATOM 7383 C C . SER B 1 322 ? -6.055 -3.973 -26.984 1 96.19 322 SER B C 1
ATOM 7385 O O . SER B 1 322 ? -4.855 -4.164 -27.188 1 96.19 322 SER B O 1
ATOM 7387 N N . ASP B 1 323 ? -6.582 -3.875 -25.75 1 95.44 323 ASP B N 1
ATOM 7388 C CA . ASP B 1 323 ? -5.785 -4.141 -24.547 1 95.44 323 ASP B CA 1
ATOM 7389 C C . ASP B 1 323 ? -5.23 -5.566 -24.562 1 95.44 323 ASP B C 1
ATOM 7391 O O . ASP B 1 323 ? -4.094 -5.797 -24.156 1 95.44 323 ASP B O 1
ATOM 7395 N N . TRP B 1 324 ? -6.012 -6.492 -25.047 1 96.38 324 TRP B N 1
ATOM 7396 C CA . TRP B 1 324 ? -5.582 -7.883 -25.156 1 96.38 324 TRP B CA 1
ATOM 7397 C C . TRP B 1 324 ? -4.348 -8 -26.047 1 96.38 324 TRP B C 1
ATOM 7399 O O . TRP B 1 324 ? -3.365 -8.648 -25.672 1 96.38 324 TRP B O 1
ATOM 7409 N N . SER B 1 325 ? -4.41 -7.391 -27.188 1 96.81 325 SER B N 1
ATOM 7410 C CA . SER B 1 325 ? -3.307 -7.461 -28.141 1 96.81 325 SER B CA 1
ATOM 7411 C C . SER B 1 325 ? -2.051 -6.801 -27.578 1 96.81 325 SER B C 1
ATOM 7413 O O . SER B 1 325 ? -0.938 -7.281 -27.812 1 96.81 325 SER B O 1
ATOM 7415 N N . LYS B 1 326 ? -2.258 -5.727 -26.875 1 97.44 326 LYS B N 1
ATOM 7416 C CA . LYS B 1 326 ? -1.119 -5.047 -26.266 1 97.44 326 LYS B CA 1
ATOM 7417 C C . LYS B 1 326 ? -0.445 -5.93 -25.219 1 97.44 326 LYS B C 1
ATOM 7419 O O . LYS B 1 326 ? 0.785 -5.977 -25.141 1 97.44 326 LYS B O 1
ATOM 7424 N N . MET B 1 327 ? -1.188 -6.582 -24.406 1 97.56 327 MET B N 1
ATOM 7425 C CA . MET B 1 327 ? -0.637 -7.48 -23.391 1 97.56 327 MET B CA 1
ATOM 7426 C C . MET B 1 327 ? 0.048 -8.68 -24.047 1 97.56 327 MET B C 1
ATOM 7428 O O . MET B 1 327 ? 1.101 -9.125 -23.594 1 97.56 327 MET B O 1
ATOM 7432 N N . ARG B 1 328 ? -0.541 -9.203 -25.125 1 97.75 328 ARG B N 1
ATOM 7433 C CA . ARG B 1 328 ? 0.072 -10.305 -25.859 1 97.75 328 ARG B CA 1
ATOM 7434 C C . ARG B 1 328 ? 1.408 -9.883 -26.453 1 97.75 328 ARG B C 1
ATOM 7436 O O . ARG B 1 328 ? 2.383 -10.633 -26.406 1 97.75 328 ARG B O 1
ATOM 7443 N N . GLN B 1 329 ? 1.394 -8.688 -26.984 1 97.69 329 GLN B N 1
ATOM 7444 C CA . GLN B 1 329 ? 2.627 -8.18 -27.562 1 97.69 329 GLN B CA 1
ATOM 7445 C C . GLN B 1 329 ? 3.705 -7.98 -26.5 1 97.69 329 GLN B C 1
ATOM 7447 O O . GLN B 1 329 ? 4.887 -8.219 -26.766 1 97.69 329 GLN B O 1
ATOM 7452 N N . ALA B 1 330 ? 3.277 -7.484 -25.375 1 97.5 330 ALA B N 1
ATOM 7453 C CA . ALA B 1 330 ? 4.227 -7.336 -24.281 1 97.5 330 ALA B CA 1
ATOM 7454 C C . ALA B 1 330 ? 4.828 -8.688 -23.891 1 97.5 330 ALA B C 1
ATOM 7456 O O . ALA B 1 330 ? 6.023 -8.773 -23.594 1 97.5 330 ALA B O 1
ATOM 7457 N N . LEU B 1 331 ? 4.051 -9.719 -23.828 1 98.19 331 LEU B N 1
ATOM 7458 C CA . LEU B 1 331 ? 4.504 -11.07 -23.5 1 98.19 331 LEU B CA 1
ATOM 7459 C C . LEU B 1 331 ? 5.477 -11.586 -24.547 1 98.19 331 LEU B C 1
ATOM 7461 O O . LEU B 1 331 ? 6.496 -12.195 -24.219 1 98.19 331 LEU B O 1
ATOM 7465 N N . ILE B 1 332 ? 5.156 -11.312 -25.812 1 97.19 332 ILE B N 1
ATOM 7466 C CA . ILE B 1 332 ? 6.008 -11.75 -26.906 1 97.19 332 ILE B CA 1
ATOM 7467 C C . ILE B 1 332 ? 7.348 -11.023 -26.859 1 97.19 332 ILE B C 1
ATOM 7469 O O . ILE B 1 332 ? 8.398 -11.633 -27.031 1 97.19 332 ILE B O 1
ATOM 7473 N N . LYS B 1 333 ? 7.262 -9.742 -26.594 1 96.62 333 LYS B N 1
ATOM 7474 C CA . LYS B 1 333 ? 8.492 -8.953 -26.484 1 96.62 333 LYS B CA 1
ATOM 7475 C C . LYS B 1 333 ? 9.359 -9.453 -25.328 1 96.62 333 LYS B C 1
ATOM 7477 O O . LYS B 1 333 ? 10.586 -9.492 -25.438 1 96.62 333 LYS B O 1
ATOM 7482 N N . TRP B 1 334 ? 8.766 -9.758 -24.281 1 97.31 334 TRP B N 1
ATOM 7483 C CA . TRP B 1 334 ? 9.477 -10.312 -23.141 1 97.31 334 TRP B CA 1
ATOM 7484 C C . TRP B 1 334 ? 10.141 -11.633 -23.5 1 97.31 334 TRP B C 1
ATOM 7486 O O . TRP B 1 334 ? 11.297 -11.875 -23.141 1 97.31 334 TRP B O 1
ATOM 7496 N N . ARG B 1 335 ? 9.445 -12.516 -24.203 1 97.44 335 ARG B N 1
ATOM 7497 C CA . ARG B 1 335 ? 9.984 -13.797 -24.641 1 97.44 335 ARG B CA 1
ATOM 7498 C C . ARG B 1 335 ? 11.164 -13.602 -25.578 1 97.44 335 ARG B C 1
ATOM 7500 O O . ARG B 1 335 ? 12.164 -14.312 -25.5 1 97.44 335 ARG B O 1
ATOM 7507 N N . GLU B 1 336 ? 11.047 -12.602 -26.406 1 95.81 336 GLU B N 1
ATOM 7508 C CA . GLU B 1 336 ? 12.094 -12.328 -27.391 1 95.81 336 GLU B CA 1
ATOM 7509 C C . GLU B 1 336 ? 13.336 -11.75 -26.719 1 95.81 336 GLU B C 1
ATOM 7511 O O . GLU B 1 336 ? 14.445 -11.891 -27.234 1 95.81 336 GLU B O 1
ATOM 7516 N N . SER B 1 337 ? 13.117 -11.125 -25.594 1 95.31 337 SER B N 1
ATOM 7517 C CA . SER B 1 337 ? 14.242 -10.531 -24.875 1 95.31 337 SER B CA 1
ATOM 7518 C C . SER B 1 337 ? 15.07 -11.594 -24.156 1 95.31 337 SER B C 1
ATOM 7520 O O . SER B 1 337 ? 16.188 -11.328 -23.719 1 95.31 337 SER B O 1
ATOM 7522 N N . GLN B 1 338 ? 14.594 -12.82 -24.109 1 96.44 338 GLN B N 1
ATOM 7523 C CA . GLN B 1 338 ? 15.289 -13.914 -23.422 1 96.44 338 GLN B CA 1
ATOM 7524 C C . GLN B 1 338 ? 16.281 -14.602 -24.359 1 96.44 338 GLN B C 1
ATOM 7526 O O . GLN B 1 338 ? 15.992 -14.789 -25.547 1 96.44 338 GLN B O 1
ATOM 7531 N N . ASP B 1 339 ? 17.406 -14.945 -23.797 1 95.19 339 ASP B N 1
ATOM 7532 C CA . ASP B 1 339 ? 18.359 -15.773 -24.531 1 95.19 339 ASP B CA 1
ATOM 7533 C C . ASP B 1 339 ? 17.719 -17.094 -24.953 1 95.19 339 ASP B C 1
ATOM 7535 O O . ASP B 1 339 ? 16.844 -17.625 -24.266 1 95.19 339 ASP B O 1
ATOM 7539 N N . ALA B 1 340 ? 18.156 -17.672 -26.062 1 94.31 340 ALA B N 1
ATOM 7540 C CA . ALA B 1 340 ? 17.641 -18.922 -26.594 1 94.31 340 ALA B CA 1
ATOM 7541 C C . ALA B 1 340 ? 17.734 -20.031 -25.547 1 94.31 340 ALA B C 1
ATOM 7543 O O . ALA B 1 340 ? 16.875 -20.922 -25.484 1 94.31 340 ALA B O 1
ATOM 7544 N N . LEU B 1 341 ? 18.688 -19.922 -24.688 1 94.19 341 LEU B N 1
ATOM 7545 C CA . LEU B 1 341 ? 18.922 -20.922 -23.656 1 94.19 341 LEU B CA 1
ATOM 7546 C C . LEU B 1 341 ? 17.812 -20.906 -22.609 1 94.19 341 LEU B C 1
ATOM 7548 O O . LEU B 1 341 ? 17.641 -21.875 -21.859 1 94.19 341 LEU B O 1
ATOM 7552 N N . MET B 1 342 ? 17.062 -19.859 -22.594 1 96.5 342 MET B N 1
ATOM 7553 C CA . MET B 1 342 ? 16.078 -19.703 -21.531 1 96.5 342 MET B CA 1
ATOM 7554 C C . MET B 1 342 ? 14.695 -20.141 -22.016 1 96.5 342 MET B C 1
ATOM 7556 O O . MET B 1 342 ? 13.734 -20.125 -21.25 1 96.5 342 MET B O 1
ATOM 7560 N N . LYS B 1 343 ? 14.594 -20.656 -23.234 1 97.19 343 LYS B N 1
ATOM 7561 C CA . LYS B 1 343 ? 13.289 -20.906 -23.844 1 97.19 343 LYS B CA 1
ATOM 7562 C C . LYS B 1 343 ? 12.969 -22.391 -23.875 1 97.19 343 LYS B C 1
ATOM 7564 O O . LYS B 1 343 ? 13.68 -23.172 -24.516 1 97.19 343 LYS B O 1
ATOM 7569 N N . TYR B 1 344 ? 12.039 -22.797 -23.141 1 97.94 344 TYR B N 1
ATOM 7570 C CA . TYR B 1 344 ? 11.484 -24.156 -23.188 1 97.94 344 TYR B CA 1
ATOM 7571 C C . TYR B 1 344 ? 10.414 -24.266 -24.266 1 97.94 344 TYR B C 1
ATOM 7573 O O . TYR B 1 344 ? 9.578 -23.359 -24.406 1 97.94 344 TYR B O 1
ATOM 7581 N N . PRO B 1 345 ? 10.297 -25.219 -25.078 1 97.12 345 PRO B N 1
ATOM 7582 C CA . PRO B 1 345 ? 11 -26.5 -24.969 1 97.12 345 PRO B CA 1
ATOM 7583 C C . PRO B 1 345 ? 12.242 -26.562 -25.844 1 97.12 345 PRO B C 1
ATOM 7585 O O . PRO B 1 345 ? 12.875 -27.609 -25.953 1 97.12 345 PRO B O 1
ATOM 7588 N N . ALA B 1 346 ? 12.594 -25.5 -26.5 1 96.25 346 ALA B N 1
ATOM 7589 C CA . ALA B 1 346 ? 13.773 -25.484 -27.359 1 96.25 346 ALA B CA 1
ATOM 7590 C C . ALA B 1 346 ? 15.016 -25.922 -26.578 1 96.25 346 ALA B C 1
ATOM 7592 O O . ALA B 1 346 ? 15.875 -26.625 -27.109 1 96.25 346 ALA B O 1
ATOM 7593 N N . THR B 1 347 ? 15.148 -25.391 -25.344 1 96.5 347 THR B N 1
ATOM 7594 C CA . THR B 1 347 ? 16.188 -25.844 -24.438 1 96.5 347 THR B CA 1
ATOM 7595 C C . THR B 1 347 ? 15.625 -26.828 -23.406 1 96.5 347 THR B C 1
ATOM 7597 O O . THR B 1 347 ? 14.609 -26.531 -22.766 1 96.5 347 THR B O 1
ATOM 7600 N N . LYS B 1 348 ? 16.297 -27.938 -23.266 1 95.81 348 LYS B N 1
ATOM 7601 C CA . LYS B 1 348 ? 15.828 -28.984 -22.375 1 95.81 348 LYS B CA 1
ATOM 7602 C C . LYS B 1 348 ? 16.109 -28.641 -20.922 1 95.81 348 LYS B C 1
ATOM 7604 O O . LYS B 1 348 ? 17.125 -27.984 -20.625 1 95.81 348 LYS B O 1
ATOM 7609 N N . VAL B 1 349 ? 15.281 -29.125 -20.078 1 97 349 VAL B N 1
ATOM 7610 C CA . VAL B 1 349 ? 15.406 -28.875 -18.641 1 97 349 VAL B CA 1
ATOM 7611 C C . VAL B 1 349 ? 16.703 -29.5 -18.125 1 97 349 VAL B C 1
ATOM 7613 O O . VAL B 1 349 ? 17.328 -28.969 -17.203 1 97 349 VAL B O 1
ATOM 7616 N N . SER B 1 350 ? 17.156 -30.594 -18.703 1 95.19 350 SER B N 1
ATOM 7617 C CA . SER B 1 350 ? 18.328 -31.344 -18.25 1 95.19 350 SER B CA 1
ATOM 7618 C C . SER B 1 350 ? 19.594 -30.5 -18.359 1 95.19 350 SER B C 1
ATOM 7620 O O . SER B 1 350 ? 20.5 -30.625 -17.547 1 95.19 350 SER B O 1
ATOM 7622 N N . VAL B 1 351 ? 19.656 -29.625 -19.297 1 93.62 351 VAL B N 1
ATOM 7623 C CA . VAL B 1 351 ? 20.812 -28.75 -19.5 1 93.62 351 VAL B CA 1
ATOM 7624 C C . VAL B 1 351 ? 20.953 -27.828 -18.297 1 93.62 351 VAL B C 1
ATOM 7626 O O . VAL B 1 351 ? 22.062 -27.656 -17.766 1 93.62 351 VAL B O 1
ATOM 7629 N N . HIS B 1 352 ? 19.906 -27.281 -17.859 1 94.5 352 HIS B N 1
ATOM 7630 C CA . HIS B 1 352 ? 19.922 -26.359 -16.719 1 94.5 352 HIS B CA 1
ATOM 7631 C C . HIS B 1 352 ? 20.078 -27.125 -15.414 1 94.5 352 HIS B C 1
ATOM 7633 O O . HIS B 1 352 ? 20.641 -26.594 -14.453 1 94.5 352 HIS B O 1
ATOM 7639 N N . ALA B 1 353 ? 19.547 -28.344 -15.383 1 94.81 353 ALA B N 1
ATOM 7640 C CA . ALA B 1 353 ? 19.688 -29.172 -14.188 1 94.81 353 ALA B CA 1
ATOM 7641 C C . ALA B 1 353 ? 21.156 -29.406 -13.852 1 94.81 353 ALA B C 1
ATOM 7643 O O . ALA B 1 353 ? 21.547 -29.422 -12.672 1 94.81 353 ALA B O 1
ATOM 7644 N N . GLN B 1 354 ? 21.984 -29.516 -14.82 1 92.12 354 GLN B N 1
ATOM 7645 C CA . GLN B 1 354 ? 23.422 -29.75 -14.633 1 92.12 354 GLN B CA 1
ATOM 7646 C C . GLN B 1 354 ? 24.094 -28.531 -14.008 1 92.12 354 GLN B C 1
ATOM 7648 O O . GLN B 1 354 ? 25.109 -28.672 -13.305 1 92.12 354 GLN B O 1
ATOM 7653 N N . ARG B 1 355 ? 23.516 -27.422 -14.18 1 90 355 ARG B N 1
ATOM 7654 C CA . ARG B 1 355 ? 24.078 -26.188 -13.641 1 90 355 ARG B CA 1
ATOM 7655 C C . ARG B 1 355 ? 23.359 -25.766 -12.352 1 90 355 ARG B C 1
ATOM 7657 O O . ARG B 1 355 ? 23.625 -24.703 -11.805 1 90 355 ARG B O 1
ATOM 7664 N N . GLY B 1 356 ? 22.438 -26.578 -11.938 1 90.94 356 GLY B N 1
ATOM 7665 C CA . GLY B 1 356 ? 21.688 -26.266 -10.734 1 90.94 356 GLY B CA 1
ATOM 7666 C C . GLY B 1 356 ? 20.703 -25.141 -10.922 1 90.94 356 GLY B C 1
ATOM 7667 O O . GLY B 1 356 ? 20.406 -24.406 -9.977 1 90.94 356 GLY B O 1
ATOM 7668 N N . GLN B 1 357 ? 20.188 -24.906 -12.156 1 93.56 357 GLN B N 1
ATOM 7669 C CA . GLN B 1 357 ? 19.312 -23.781 -12.469 1 93.56 357 GLN B CA 1
ATOM 7670 C C . GLN B 1 357 ? 18 -24.25 -13.062 1 93.56 357 GLN B C 1
ATOM 7672 O O . GLN B 1 357 ? 17.266 -23.469 -13.672 1 93.56 357 GLN B O 1
ATOM 7677 N N . ALA B 1 358 ? 17.688 -25.547 -12.922 1 96.94 358 ALA B N 1
ATOM 7678 C CA . ALA B 1 358 ? 16.5 -26.125 -13.555 1 96.94 358 ALA B CA 1
ATOM 7679 C C . ALA B 1 358 ? 15.227 -25.453 -13.039 1 96.94 358 ALA B C 1
ATOM 7681 O O . ALA B 1 358 ? 14.328 -25.141 -13.82 1 96.94 358 ALA B O 1
ATOM 7682 N N . GLU B 1 359 ? 15.164 -25.266 -11.742 1 96.94 359 GLU B N 1
ATOM 7683 C CA . GLU B 1 359 ? 13.945 -24.719 -11.141 1 96.94 359 GLU B CA 1
ATOM 7684 C C . GLU B 1 359 ? 13.711 -23.281 -11.594 1 96.94 359 GLU B C 1
ATOM 7686 O O . GLU B 1 359 ? 12.578 -22.906 -11.898 1 96.94 359 GLU B O 1
ATOM 7691 N N . ARG B 1 360 ? 14.758 -22.438 -11.633 1 95.94 360 ARG B N 1
ATOM 7692 C CA . ARG B 1 360 ? 14.625 -21.062 -12.117 1 95.94 360 ARG B CA 1
ATOM 7693 C C . ARG B 1 360 ? 14.195 -21.047 -13.578 1 95.94 360 ARG B C 1
ATOM 7695 O O . ARG B 1 360 ? 13.352 -20.234 -13.969 1 95.94 360 ARG B O 1
ATOM 7702 N N . PHE B 1 361 ? 14.836 -21.953 -14.375 1 97.44 361 PHE B N 1
ATOM 7703 C CA . PHE B 1 361 ? 14.469 -22.094 -15.773 1 97.44 361 PHE B CA 1
ATOM 7704 C C . PHE B 1 361 ? 13 -22.484 -15.914 1 97.44 361 PHE B C 1
ATOM 7706 O O . PHE B 1 361 ? 12.273 -21.875 -16.703 1 97.44 361 PHE B O 1
ATOM 7713 N N . GLY B 1 362 ? 12.617 -23.469 -15.117 1 98.56 362 GLY B N 1
ATOM 7714 C CA . GLY B 1 362 ? 11.227 -23.891 -15.117 1 98.56 362 GLY B CA 1
ATOM 7715 C C . GLY B 1 362 ? 10.266 -22.781 -14.727 1 98.56 362 GLY B C 1
ATOM 7716 O O . GLY B 1 362 ? 9.242 -22.578 -15.383 1 98.56 362 GLY B O 1
ATOM 7717 N N . TYR B 1 363 ? 10.594 -22.047 -13.688 1 98.31 363 TYR B N 1
ATOM 7718 C CA . TYR B 1 363 ? 9.734 -20.984 -13.172 1 98.31 363 TYR B CA 1
ATOM 7719 C C . TYR B 1 363 ? 9.492 -19.906 -14.227 1 98.31 363 TYR B C 1
ATOM 7721 O O . TYR B 1 363 ? 8.359 -19.484 -14.43 1 98.31 363 TYR B O 1
ATOM 7729 N N . ILE B 1 364 ? 10.469 -19.484 -14.898 1 98.31 364 ILE B N 1
ATOM 7730 C CA . ILE B 1 364 ? 10.391 -18.422 -15.891 1 98.31 364 ILE B CA 1
ATOM 7731 C C . ILE B 1 364 ? 9.492 -18.859 -17.047 1 98.31 364 ILE B C 1
ATOM 7733 O O . ILE B 1 364 ? 8.664 -18.078 -17.531 1 98.31 364 ILE B O 1
ATOM 7737 N N . ASN B 1 365 ? 9.656 -20.047 -17.453 1 98.81 365 ASN B N 1
ATOM 7738 C CA . ASN B 1 365 ? 8.844 -20.562 -18.562 1 98.81 365 ASN B CA 1
ATOM 7739 C C . ASN B 1 365 ? 7.395 -20.781 -18.141 1 98.81 365 ASN B C 1
ATOM 7741 O O . ASN B 1 365 ? 6.477 -20.594 -18.938 1 98.81 365 ASN B O 1
ATOM 7745 N N . LEU B 1 366 ? 7.258 -21.188 -16.891 1 98.75 366 LEU B N 1
ATOM 7746 C CA . LEU B 1 366 ? 5.895 -21.297 -16.391 1 98.75 366 LEU B CA 1
ATOM 7747 C C . LEU B 1 366 ? 5.191 -19.953 -16.406 1 98.75 366 LEU B C 1
ATOM 7749 O O . LEU B 1 366 ? 4.008 -19.859 -16.75 1 98.75 366 LEU B O 1
ATOM 7753 N N . VAL B 1 367 ? 5.883 -18.891 -16.047 1 98.56 367 VAL B N 1
ATOM 7754 C CA . VAL B 1 367 ? 5.312 -17.547 -16.062 1 98.56 367 VAL B CA 1
ATOM 7755 C C . VAL B 1 367 ? 4.859 -17.203 -17.484 1 98.56 367 VAL B C 1
ATOM 7757 O O . VAL B 1 367 ? 3.777 -16.641 -17.672 1 98.56 367 VAL B O 1
ATOM 7760 N N . TYR B 1 368 ? 5.641 -17.578 -18.484 1 98.69 368 TYR B N 1
ATOM 7761 C CA . TYR B 1 368 ? 5.312 -17.297 -19.875 1 98.69 368 TYR B CA 1
ATOM 7762 C C . TYR B 1 368 ? 4.051 -18.031 -20.297 1 98.69 368 TYR B C 1
ATOM 7764 O O . TYR B 1 368 ? 3.105 -17.422 -20.797 1 98.69 368 TYR B O 1
ATOM 7772 N N . TYR B 1 369 ? 3.99 -19.281 -20.078 1 98.69 369 TYR B N 1
ATOM 7773 C CA . TYR B 1 369 ? 2.914 -20.094 -20.625 1 98.69 369 TYR B CA 1
ATOM 7774 C C . TYR B 1 369 ? 1.611 -19.859 -19.859 1 98.69 369 TYR B C 1
ATOM 7776 O O . TYR B 1 369 ? 0.529 -19.891 -20.453 1 98.69 369 TYR B O 1
ATOM 7784 N N . VAL B 1 370 ? 1.728 -19.656 -18.531 1 97.88 370 VAL B N 1
ATOM 7785 C CA . VAL B 1 370 ? 0.491 -19.406 -17.797 1 97.88 370 VAL B CA 1
ATOM 7786 C C . VAL B 1 370 ? -0.099 -18.062 -18.203 1 97.88 370 VAL B C 1
ATOM 7788 O O . VAL B 1 370 ? -1.32 -17.906 -18.266 1 97.88 370 VAL B O 1
ATOM 7791 N N . SER B 1 371 ? 0.743 -17.062 -18.438 1 97.94 371 SER B N 1
ATOM 7792 C CA . SER B 1 371 ? 0.26 -15.773 -18.922 1 97.94 371 SER B CA 1
ATOM 7793 C C . SER B 1 371 ? -0.441 -15.914 -20.266 1 97.94 371 SER B C 1
ATOM 7795 O O . SER B 1 371 ? -1.495 -15.312 -20.484 1 97.94 371 SER B O 1
ATOM 7797 N N . LEU B 1 372 ? 0.157 -16.719 -21.125 1 97.75 372 LEU B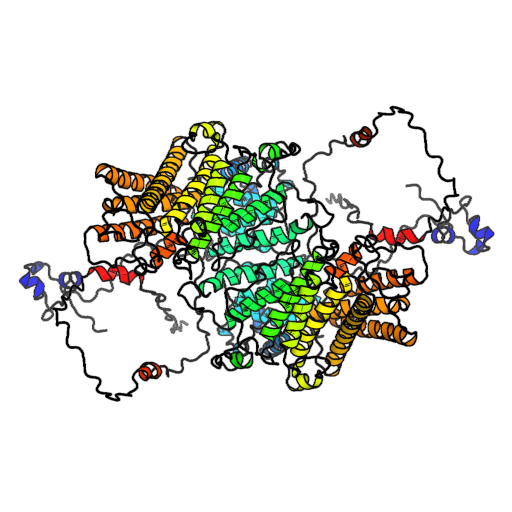 N 1
ATOM 7798 C CA . LEU B 1 372 ? -0.439 -16.969 -22.422 1 97.75 372 LEU B CA 1
ATOM 7799 C C . LEU B 1 372 ? -1.777 -17.688 -22.281 1 97.75 372 LEU B C 1
ATOM 7801 O O . LEU B 1 372 ? -2.736 -17.359 -22.984 1 97.75 372 LEU B O 1
ATOM 7805 N N . LEU B 1 373 ? -1.808 -18.609 -21.438 1 96.62 373 LEU B N 1
ATOM 7806 C CA . LEU B 1 373 ? -3.021 -19.391 -21.172 1 96.62 373 LEU B CA 1
ATOM 7807 C C . LEU B 1 373 ? -4.16 -18.469 -20.734 1 96.62 373 LEU B C 1
ATOM 7809 O O . LEU B 1 373 ? -5.273 -18.562 -21.266 1 96.62 373 LEU B O 1
ATOM 7813 N N . PHE B 1 374 ? -3.939 -17.594 -19.828 1 95.38 374 PHE B N 1
ATOM 7814 C CA . PHE B 1 374 ? -4.953 -16.688 -19.312 1 95.38 374 PHE B CA 1
ATOM 7815 C C . PHE B 1 374 ? -5.402 -15.703 -20.391 1 95.38 374 PHE B C 1
ATOM 7817 O O . PHE B 1 374 ? -6.578 -15.344 -20.453 1 95.38 374 PHE B O 1
ATOM 7824 N N . LEU B 1 375 ? -4.477 -15.25 -21.188 1 95.94 375 LEU B N 1
ATOM 7825 C CA . LEU B 1 375 ? -4.816 -14.344 -22.281 1 95.94 375 LEU B CA 1
ATOM 7826 C C . LEU B 1 375 ? -5.773 -15.016 -23.266 1 95.94 375 LEU B C 1
ATOM 7828 O O . LEU B 1 375 ? -6.789 -14.43 -23.656 1 95.94 375 LEU B O 1
ATOM 7832 N N . CYS B 1 376 ? -5.551 -16.219 -23.562 1 95.31 376 CYS B N 1
ATOM 7833 C CA . CYS B 1 376 ? -6.32 -16.922 -24.578 1 95.31 376 CYS B CA 1
ATOM 7834 C C . CYS B 1 376 ? -7.68 -17.359 -24.031 1 95.31 376 CYS B C 1
ATOM 7836 O O . CYS B 1 376 ? -8.68 -17.328 -24.75 1 95.31 376 CYS B O 1
ATOM 7838 N N . ARG B 1 377 ? -7.766 -17.641 -22.875 1 92.25 377 ARG B N 1
ATOM 7839 C CA . ARG B 1 377 ? -8.945 -18.25 -22.266 1 92.25 377 ARG B CA 1
ATOM 7840 C C . ARG B 1 377 ? -10.117 -17.281 -22.234 1 92.25 377 ARG B C 1
ATOM 7842 O O . ARG B 1 377 ? -11.273 -17.688 -22.297 1 92.25 377 ARG B O 1
ATOM 7849 N N . GLU B 1 378 ? -9.844 -16.047 -22.141 1 90.62 378 GLU B N 1
ATOM 7850 C CA . GLU B 1 378 ? -10.867 -15.016 -21.969 1 90.62 378 GLU B CA 1
ATOM 7851 C C . GLU B 1 378 ? -11.898 -15.07 -23.109 1 90.62 378 GLU B C 1
ATOM 7853 O O . GLU B 1 378 ? -13.062 -14.742 -22.906 1 90.62 378 GLU B O 1
ATOM 7858 N N . PHE B 1 379 ? -11.539 -15.602 -24.234 1 92.69 379 PHE B N 1
ATOM 7859 C CA . PHE B 1 379 ? -12.414 -15.531 -25.406 1 92.69 379 PHE B CA 1
ATOM 7860 C C . PHE B 1 379 ? -12.906 -16.922 -25.797 1 92.69 379 PHE B C 1
ATOM 7862 O O . PHE B 1 379 ? -13.531 -17.078 -26.844 1 92.69 379 PHE B O 1
ATOM 7869 N N . ILE B 1 380 ? -12.648 -17.859 -24.969 1 92.19 380 ILE B N 1
ATOM 7870 C CA . ILE B 1 380 ? -13.094 -19.234 -25.219 1 92.19 380 ILE B CA 1
ATOM 7871 C C . ILE B 1 380 ? -14.445 -19.469 -24.562 1 92.19 380 ILE B C 1
ATOM 7873 O O . ILE B 1 380 ? -14.656 -19.094 -23.406 1 92.19 380 ILE B O 1
ATOM 7877 N N . PRO B 1 381 ? -15.375 -20.016 -25.297 1 91.19 381 PRO B N 1
ATOM 7878 C CA . PRO B 1 381 ? -16.688 -20.266 -24.703 1 91.19 381 PRO B CA 1
ATOM 7879 C C . PRO B 1 381 ? -16.625 -21.234 -23.516 1 91.19 381 PRO B C 1
ATOM 7881 O O . PRO B 1 381 ? -15.781 -22.125 -23.484 1 91.19 381 PRO B O 1
ATOM 7884 N N . PHE B 1 382 ? -17.578 -21.078 -22.672 1 88.56 382 PHE B N 1
ATOM 7885 C CA . PHE B 1 382 ? -17.656 -21.906 -21.484 1 88.56 382 PHE B CA 1
ATOM 7886 C C . PHE B 1 382 ? -18.109 -23.312 -21.828 1 88.56 382 PHE B C 1
ATOM 7888 O O . PHE B 1 382 ? -17.516 -24.297 -21.375 1 88.56 382 PHE B O 1
ATOM 7895 N N . SER B 1 383 ? -19.109 -23.406 -22.656 1 87.19 383 SER B N 1
ATOM 7896 C CA . SER B 1 383 ? -19.672 -24.688 -23.078 1 87.19 383 SER B CA 1
ATOM 7897 C C . SER B 1 383 ? -19.984 -24.688 -24.578 1 87.19 383 SER B C 1
ATOM 7899 O O . SER B 1 383 ? -21.141 -24.469 -24.969 1 87.19 383 SER B O 1
ATOM 7901 N N . PRO B 1 384 ? -18.984 -25.047 -25.328 1 88.44 384 PRO B N 1
ATOM 7902 C CA . PRO B 1 384 ? -19.203 -25.031 -26.766 1 88.44 384 PRO B CA 1
ATOM 7903 C C . PRO B 1 384 ? -19.797 -26.344 -27.297 1 88.44 384 PRO B C 1
ATOM 7905 O O . PRO B 1 384 ? -19.312 -26.906 -28.266 1 88.44 384 PRO B O 1
ATOM 7908 N N . VAL B 1 385 ? -20.938 -26.75 -26.781 1 80.5 385 VAL B N 1
ATOM 7909 C CA . VAL B 1 385 ? -21.516 -28.047 -27.094 1 80.5 385 VAL B CA 1
ATOM 7910 C C . VAL B 1 385 ? -22 -28.078 -28.531 1 80.5 385 VAL B C 1
ATOM 7912 O O . VAL B 1 385 ? -21.859 -29.094 -29.219 1 80.5 385 VAL B O 1
ATOM 7915 N N . ASP B 1 386 ? -22.453 -26.953 -29.016 1 80.5 386 ASP B N 1
ATOM 7916 C CA . ASP B 1 386 ? -23.062 -26.938 -30.344 1 80.5 386 ASP B CA 1
ATOM 7917 C C . ASP B 1 386 ? -22.078 -26.406 -31.391 1 80.5 386 ASP B C 1
ATOM 7919 O O . ASP B 1 386 ? -22.438 -26.266 -32.562 1 80.5 386 ASP B O 1
ATOM 7923 N N . GLU B 1 387 ? -20.891 -26.219 -30.906 1 83.12 387 GLU B N 1
ATOM 7924 C CA . GLU B 1 387 ? -19.922 -25.625 -31.828 1 83.12 387 GLU B CA 1
ATOM 7925 C C . GLU B 1 387 ? -19.047 -26.688 -32.469 1 83.12 387 GLU B C 1
ATOM 7927 O O . GLU B 1 387 ? -18.562 -27.594 -31.797 1 83.12 387 GLU B O 1
ATOM 7932 N N . VAL B 1 388 ? -18.828 -26.531 -33.781 1 84.12 388 VAL B N 1
ATOM 7933 C CA . VAL B 1 388 ? -18.078 -27.547 -34.5 1 84.12 388 VAL B CA 1
ATOM 7934 C C . VAL B 1 388 ? -16.688 -27 -34.844 1 84.12 388 VAL B C 1
ATOM 7936 O O . VAL B 1 388 ? -15.812 -27.766 -35.281 1 84.12 388 VAL B O 1
ATOM 7939 N N . LYS B 1 389 ? -16.5 -25.75 -34.688 1 87.31 389 LYS B N 1
ATOM 7940 C CA . LYS B 1 389 ? -15.195 -25.141 -34.906 1 87.31 389 LYS B CA 1
ATOM 7941 C C . LYS B 1 389 ? -14.938 -24.047 -33.875 1 87.31 389 LYS B C 1
ATOM 7943 O O . LYS B 1 389 ? -15.867 -23.484 -33.281 1 87.31 389 LYS B O 1
ATOM 7948 N N . PRO B 1 390 ? -13.68 -23.812 -33.688 1 90.81 390 PRO B N 1
ATOM 7949 C CA . PRO B 1 390 ? -13.359 -22.75 -32.75 1 90.81 390 PRO B CA 1
ATOM 7950 C C . PRO B 1 390 ? -13.953 -21.406 -33.156 1 90.81 390 PRO B C 1
ATOM 7952 O O . PRO B 1 390 ? -13.969 -21.062 -34.344 1 90.81 390 PRO B O 1
ATOM 7955 N N . ARG B 1 391 ? -14.562 -20.766 -32.188 1 88.81 391 ARG B N 1
ATOM 7956 C CA . ARG B 1 391 ? -15.148 -19.453 -32.406 1 88.81 391 ARG B CA 1
ATOM 7957 C C . ARG B 1 391 ? -14.984 -18.578 -31.172 1 88.81 391 ARG B C 1
ATOM 7959 O O . ARG B 1 391 ? -14.492 -19.031 -30.141 1 88.81 391 ARG B O 1
ATOM 7966 N N . GLY B 1 392 ? -15.352 -17.406 -31.328 1 88.56 392 GLY B N 1
ATOM 7967 C CA . GLY B 1 392 ? -15.281 -16.484 -30.219 1 88.56 392 GLY B CA 1
ATOM 7968 C C . GLY B 1 392 ? -16.359 -16.703 -29.188 1 88.56 392 GLY B C 1
ATOM 7969 O O . GLY B 1 392 ? -17 -17.766 -29.156 1 88.56 392 GLY B O 1
ATOM 7970 N N . PRO B 1 393 ? -16.5 -15.758 -28.328 1 90.5 393 PRO B N 1
ATOM 7971 C CA . PRO B 1 393 ? -17.469 -15.891 -27.234 1 90.5 393 PRO B CA 1
ATOM 7972 C C . PRO B 1 393 ? -18.891 -16.078 -27.75 1 90.5 393 PRO B C 1
ATOM 7974 O O . PRO B 1 393 ? -19.312 -15.391 -28.672 1 90.5 393 PRO B O 1
ATOM 7977 N N . ILE B 1 394 ? -19.578 -16.969 -27.109 1 88.19 394 ILE B N 1
ATOM 7978 C CA . ILE B 1 394 ? -20.953 -17.234 -27.484 1 88.19 394 ILE B CA 1
ATOM 7979 C C . ILE B 1 394 ? -21.906 -16.766 -26.391 1 88.19 394 ILE B C 1
ATOM 7981 O O . ILE B 1 394 ? -23.125 -16.719 -26.578 1 88.19 394 ILE B O 1
ATOM 7985 N N . GLU B 1 395 ? -21.344 -16.469 -25.25 1 87.19 395 GLU B N 1
ATOM 7986 C CA . GLU B 1 395 ? -22.094 -15.906 -24.141 1 87.19 395 GLU B CA 1
ATOM 7987 C C . GLU B 1 395 ? -21.984 -14.383 -24.125 1 87.19 395 GLU B C 1
ATOM 7989 O O . GLU B 1 395 ? -20.906 -13.836 -24.375 1 87.19 395 GLU B O 1
ATOM 7994 N N . PRO B 1 396 ? -23.016 -13.75 -23.734 1 86.69 396 PRO B N 1
ATOM 7995 C CA . PRO B 1 396 ? -22.906 -12.289 -23.641 1 86.69 396 PRO B CA 1
ATOM 7996 C C . PRO B 1 396 ? -21.906 -11.836 -22.594 1 86.69 396 PRO B C 1
ATOM 7998 O O . PRO B 1 396 ? -21.672 -12.539 -21.609 1 86.69 396 PRO B O 1
ATOM 8001 N N . PRO B 1 397 ? -21.391 -10.656 -22.781 1 89.25 397 PRO B N 1
ATOM 8002 C CA . PRO B 1 397 ? -21.516 -9.766 -23.953 1 89.25 397 PRO B CA 1
ATOM 8003 C C . PRO B 1 397 ? -20.734 -10.289 -25.156 1 89.25 397 PRO B C 1
ATOM 8005 O O . PRO B 1 397 ? -19.609 -10.773 -25.016 1 89.25 397 PRO B O 1
ATOM 8008 N N . LEU B 1 398 ? -21.344 -10.148 -26.328 1 91.94 398 LEU B N 1
ATOM 8009 C CA . LEU B 1 398 ? -20.719 -10.602 -27.562 1 91.94 398 LEU B CA 1
ATOM 8010 C C . LEU B 1 398 ? -19.891 -9.484 -28.203 1 91.94 398 LEU B C 1
ATOM 8012 O O . LEU B 1 398 ? -20.172 -8.305 -27.984 1 91.94 398 LEU B O 1
ATOM 8016 N N . LEU B 1 399 ? -18.906 -9.906 -28.922 1 93.5 399 LEU B N 1
ATOM 8017 C CA . LEU B 1 399 ? -18.078 -8.938 -29.625 1 93.5 399 LEU B CA 1
ATOM 8018 C C . LEU B 1 399 ? -18.859 -8.297 -30.781 1 93.5 399 LEU B C 1
ATOM 8020 O O . LEU B 1 399 ? -19.656 -8.969 -31.438 1 93.5 399 LEU B O 1
ATOM 8024 N N . LYS B 1 400 ? -18.688 -7.082 -31.016 1 92.88 400 LYS B N 1
ATOM 8025 C CA . LYS B 1 400 ? -19.391 -6.371 -32.062 1 92.88 400 LYS B CA 1
ATOM 8026 C C . LYS B 1 400 ? -18.891 -6.816 -33.438 1 92.88 400 LYS B C 1
ATOM 8028 O O . LYS B 1 400 ? -19.609 -6.691 -34.438 1 92.88 400 LYS B O 1
ATOM 8033 N N . VAL B 1 401 ? -17.672 -7.281 -33.406 1 91.75 401 VAL B N 1
ATOM 8034 C CA . VAL B 1 401 ? -17.094 -7.82 -34.656 1 91.75 401 VAL B CA 1
ATOM 8035 C C . VAL B 1 401 ? -16.719 -9.281 -34.438 1 91.75 401 VAL B C 1
ATOM 8037 O O . VAL B 1 401 ? -16.047 -9.625 -33.438 1 91.75 401 VAL B O 1
ATOM 8040 N N . ARG B 1 402 ? -17.109 -10.188 -35.281 1 87.69 402 ARG B N 1
ATOM 8041 C CA . ARG B 1 402 ? -16.906 -11.625 -35.125 1 87.69 402 ARG B CA 1
ATOM 8042 C C . ARG B 1 402 ? -15.43 -11.984 -35.219 1 87.69 402 ARG B C 1
ATOM 8044 O O . ARG B 1 402 ? -14.961 -12.898 -34.531 1 87.69 402 ARG B O 1
ATOM 8051 N N . GLY B 1 403 ? -14.664 -11.305 -35.875 1 90.31 403 GLY B N 1
ATOM 8052 C CA . GLY B 1 403 ? -13.25 -11.609 -36.062 1 90.31 403 GLY B CA 1
ATOM 8053 C C . GLY B 1 403 ? -13 -12.719 -37.062 1 90.31 403 GLY B C 1
ATOM 8054 O O . GLY B 1 403 ? -13.922 -13.461 -37.438 1 90.31 403 GLY B O 1
ATOM 8055 N N . PRO B 1 404 ? -11.844 -12.82 -37.594 1 93.56 404 PRO B N 1
ATOM 8056 C CA . PRO B 1 404 ? -11.492 -13.867 -38.562 1 93.56 404 PRO B CA 1
ATOM 8057 C C . PRO B 1 404 ? -11.43 -15.258 -37.938 1 93.56 404 PRO B C 1
ATOM 8059 O O . PRO B 1 404 ? -10.992 -15.398 -36.781 1 93.56 404 PRO B O 1
ATOM 8062 N N . ASP B 1 405 ? -11.789 -16.312 -38.656 1 92.81 405 ASP B N 1
ATOM 8063 C CA . ASP B 1 405 ? -11.75 -17.688 -38.188 1 92.81 405 ASP B CA 1
ATOM 8064 C C . ASP B 1 405 ? -10.32 -18.109 -37.844 1 92.81 405 ASP B C 1
ATOM 8066 O O . ASP B 1 405 ? -10.094 -18.891 -36.906 1 92.81 405 ASP B O 1
ATOM 8070 N N . SER B 1 406 ? -9.422 -17.594 -38.562 1 95 406 SER B N 1
ATOM 8071 C CA . SER B 1 406 ? -8.023 -17.938 -38.344 1 95 406 SER B CA 1
ATOM 8072 C C . SER B 1 406 ? -7.555 -17.5 -36.938 1 95 406 SER B C 1
ATOM 8074 O O . SER B 1 406 ? -6.734 -18.188 -36.344 1 95 406 SER B O 1
ATOM 8076 N N . PHE B 1 407 ? -8.078 -16.406 -36.531 1 96 407 PHE B N 1
ATOM 8077 C CA . PHE B 1 407 ? -7.711 -15.922 -35.219 1 96 407 PHE B CA 1
ATOM 8078 C C . PHE B 1 407 ? -8.188 -16.875 -34.125 1 96 407 PHE B C 1
ATOM 8080 O O . PHE B 1 407 ? -7.441 -17.203 -33.219 1 96 407 PHE B O 1
ATOM 8087 N N . TRP B 1 408 ? -9.406 -17.266 -34.219 1 95.69 408 TRP B N 1
ATOM 8088 C CA . TRP B 1 408 ? -9.984 -18.125 -33.219 1 95.69 408 TRP B CA 1
ATOM 8089 C C . TRP B 1 408 ? -9.305 -19.5 -33.188 1 95.69 408 TRP B C 1
ATOM 8091 O O . TRP B 1 408 ? -9.07 -20.062 -32.125 1 95.69 408 TRP B O 1
ATOM 8101 N N . LEU B 1 409 ? -8.984 -19.969 -34.375 1 95.38 409 LEU B N 1
ATOM 8102 C CA . LEU B 1 409 ? -8.258 -21.234 -34.469 1 95.38 409 LEU B CA 1
ATOM 8103 C C . LEU B 1 409 ? -6.898 -21.141 -33.812 1 95.38 409 LEU B C 1
ATOM 8105 O O . LEU B 1 409 ? -6.504 -22.031 -33.062 1 95.38 409 LEU B O 1
ATOM 8109 N N . GLN B 1 410 ? -6.234 -20.062 -34.062 1 96.19 410 GLN B N 1
ATOM 8110 C CA . GLN B 1 410 ? -4.918 -19.859 -33.469 1 96.19 410 GLN B CA 1
ATOM 8111 C C . GLN B 1 410 ? -5.016 -19.672 -31.969 1 96.19 410 GLN B C 1
ATOM 8113 O O . GLN B 1 410 ? -4.148 -20.141 -31.219 1 96.19 410 GLN B O 1
ATOM 8118 N N . ASN B 1 411 ? -6.023 -18.953 -31.531 1 96.12 411 ASN B N 1
ATOM 8119 C CA . ASN B 1 411 ? -6.227 -18.719 -30.109 1 96.12 411 ASN B CA 1
ATOM 8120 C C . ASN B 1 411 ? -6.406 -20.031 -29.344 1 96.12 411 ASN B C 1
ATOM 8122 O O . ASN B 1 411 ? -5.824 -20.219 -28.281 1 96.12 411 ASN B O 1
ATOM 8126 N N . VAL B 1 412 ? -7.199 -20.938 -29.859 1 95.88 412 VAL B N 1
ATOM 8127 C CA . VAL B 1 412 ? -7.449 -22.219 -29.234 1 95.88 412 VAL B CA 1
ATOM 8128 C C . VAL B 1 412 ? -6.18 -23.078 -29.266 1 95.88 412 VAL B C 1
ATOM 8130 O O . VAL B 1 412 ? -5.859 -23.766 -28.312 1 95.88 412 VAL B O 1
ATOM 8133 N N . PHE B 1 413 ? -5.504 -22.984 -30.359 1 96.31 413 PHE B N 1
ATOM 8134 C CA . PHE B 1 413 ? -4.246 -23.719 -30.5 1 96.31 413 PHE B CA 1
ATOM 8135 C C . PHE B 1 413 ? -3.242 -23.25 -29.438 1 96.31 413 PHE B C 1
ATOM 8137 O O . PHE B 1 413 ? -2.613 -24.078 -28.766 1 96.31 413 PHE B O 1
ATOM 8144 N N . ASP B 1 414 ? -3.072 -21.906 -29.359 1 97.12 414 ASP B N 1
ATOM 8145 C CA . ASP B 1 414 ? -2.127 -21.344 -28.406 1 97.12 414 ASP B CA 1
ATOM 8146 C C . ASP B 1 414 ? -2.496 -21.719 -26.969 1 97.12 414 ASP B C 1
ATOM 8148 O O . ASP B 1 414 ? -1.616 -21.969 -26.141 1 97.12 414 ASP B O 1
ATOM 8152 N N . LEU B 1 415 ? -3.75 -21.703 -26.688 1 96.81 415 LEU B N 1
ATOM 8153 C CA . LEU B 1 415 ? -4.23 -22.062 -25.344 1 96.81 415 LEU B CA 1
ATOM 8154 C C . LEU B 1 415 ? -3.834 -23.484 -25 1 96.81 415 LEU B C 1
ATOM 8156 O O . LEU B 1 415 ? -3.254 -23.734 -23.938 1 96.81 415 LEU B O 1
ATOM 8160 N N . TYR B 1 416 ? -4.16 -24.438 -25.859 1 97.12 416 TYR B N 1
ATOM 8161 C CA . TYR B 1 416 ? -3.902 -25.844 -25.562 1 97.12 416 TYR B CA 1
ATOM 8162 C C . TYR B 1 416 ? -2.406 -26.141 -25.594 1 97.12 416 TYR B C 1
ATOM 8164 O O . TYR B 1 416 ? -1.916 -26.953 -24.812 1 97.12 416 TYR B O 1
ATOM 8172 N N . ASP B 1 417 ? -1.748 -25.5 -26.516 1 97.62 417 ASP B N 1
ATOM 8173 C CA . ASP B 1 417 ? -0.299 -25.672 -26.547 1 97.62 417 ASP B CA 1
ATOM 8174 C C . ASP B 1 417 ? 0.346 -25.203 -25.25 1 97.62 417 ASP B C 1
ATOM 8176 O O . ASP B 1 417 ? 1.252 -25.859 -24.734 1 97.62 417 ASP B O 1
ATOM 8180 N N . ALA B 1 418 ? -0.049 -24.016 -24.797 1 98.31 418 ALA B N 1
ATOM 8181 C CA . ALA B 1 418 ? 0.47 -23.516 -23.516 1 98.31 418 ALA B CA 1
ATOM 8182 C C . ALA B 1 418 ? 0.194 -24.5 -22.391 1 98.31 418 ALA B C 1
ATOM 8184 O O . ALA B 1 418 ? 1.069 -24.766 -21.562 1 98.31 418 ALA B O 1
ATOM 8185 N N . ALA B 1 419 ? -1.006 -25.047 -22.312 1 98.31 419 ALA B N 1
ATOM 8186 C CA . ALA B 1 419 ? -1.361 -26.031 -21.297 1 98.31 419 ALA B CA 1
ATOM 8187 C C . ALA B 1 419 ? -0.471 -27.266 -21.391 1 98.31 419 ALA B C 1
ATOM 8189 O O . ALA B 1 419 ? -0.025 -27.797 -20.375 1 98.31 419 ALA B O 1
ATOM 8190 N N . SER B 1 420 ? -0.269 -27.688 -22.609 1 98.44 420 SER B N 1
ATOM 8191 C CA . SER B 1 420 ? 0.551 -28.875 -22.844 1 98.44 420 SER B CA 1
ATOM 8192 C C . SER B 1 420 ? 2.002 -28.641 -22.438 1 98.44 420 SER B C 1
ATOM 8194 O O . SER B 1 420 ? 2.65 -29.516 -21.875 1 98.44 420 SER B O 1
ATOM 8196 N N . GLN B 1 421 ? 2.479 -27.438 -22.766 1 98.62 421 GLN B N 1
ATOM 8197 C CA . GLN B 1 421 ? 3.854 -27.109 -22.406 1 98.62 421 GLN B CA 1
ATOM 8198 C C . GLN B 1 421 ? 4.027 -27.047 -20.891 1 98.62 421 GLN B C 1
ATOM 8200 O O . GLN B 1 421 ? 5.059 -27.453 -20.359 1 98.62 421 GLN B O 1
ATOM 8205 N N . ILE B 1 422 ? 3.113 -26.484 -20.172 1 98.69 422 ILE B N 1
ATOM 8206 C CA . ILE B 1 422 ? 3.158 -26.438 -18.703 1 98.69 422 ILE B CA 1
ATOM 8207 C C . ILE B 1 422 ? 3.234 -27.859 -18.156 1 98.69 422 ILE B C 1
ATOM 8209 O O . ILE B 1 422 ? 4.07 -28.156 -17.297 1 98.69 422 ILE B O 1
ATOM 8213 N N . SER B 1 423 ? 2.357 -28.75 -18.672 1 98.62 423 SER B N 1
ATOM 8214 C CA . SER B 1 423 ? 2.336 -30.141 -18.219 1 98.62 423 SER B CA 1
ATOM 8215 C C . SER B 1 423 ? 3.676 -30.828 -18.484 1 98.62 423 SER B C 1
ATOM 8217 O O . SER B 1 423 ? 4.23 -31.469 -17.594 1 98.62 423 SER B O 1
ATOM 8219 N N . SER B 1 424 ? 4.156 -30.672 -19.688 1 98.44 424 SER B N 1
ATOM 8220 C CA . SER B 1 424 ? 5.418 -31.297 -20.062 1 98.44 424 SER B CA 1
ATOM 8221 C C . SER B 1 424 ? 6.574 -30.75 -19.219 1 98.44 424 SER B C 1
ATOM 8223 O O . SER B 1 424 ? 7.438 -31.516 -18.781 1 98.44 424 SER B O 1
ATOM 8225 N N . LEU B 1 425 ? 6.598 -29.453 -19.062 1 98.69 425 LEU B N 1
ATOM 8226 C CA . LEU B 1 425 ? 7.668 -28.812 -18.297 1 98.69 425 LEU B CA 1
ATOM 8227 C C . LEU B 1 425 ? 7.699 -29.312 -16.859 1 98.69 425 LEU B C 1
ATOM 8229 O O . LEU B 1 425 ? 8.766 -29.656 -16.344 1 98.69 425 LEU B O 1
ATOM 8233 N N . LEU B 1 426 ? 6.574 -29.359 -16.219 1 98.62 426 LEU B N 1
ATOM 8234 C CA . LEU B 1 426 ? 6.496 -29.844 -14.844 1 98.62 426 LEU B CA 1
ATOM 8235 C C . LEU B 1 426 ? 6.922 -31.312 -14.75 1 98.62 426 LEU B C 1
ATOM 8237 O O . LEU B 1 426 ? 7.605 -31.703 -13.805 1 98.62 426 LEU B O 1
ATOM 8241 N N . SER B 1 427 ? 6.508 -32.094 -15.719 1 97.81 427 SER B N 1
ATOM 8242 C CA . SER B 1 427 ? 6.898 -33.5 -15.766 1 97.81 427 SER B CA 1
ATOM 8243 C C . SER B 1 427 ? 8.406 -33.656 -15.984 1 97.81 427 SER B C 1
ATOM 8245 O O . SER B 1 427 ? 9.047 -34.5 -15.359 1 97.81 427 SER B O 1
ATOM 8247 N N . ASP B 1 428 ? 8.953 -32.844 -16.906 1 98.06 428 ASP B N 1
ATOM 8248 C CA . ASP B 1 428 ? 10.383 -32.875 -17.172 1 98.06 428 ASP B CA 1
ATOM 8249 C C . ASP B 1 428 ? 11.188 -32.5 -15.93 1 98.06 428 ASP B C 1
ATOM 8251 O O . ASP B 1 428 ? 12.25 -33.062 -15.672 1 98.06 428 ASP B O 1
ATOM 8255 N N . LEU B 1 429 ? 10.711 -31.484 -15.227 1 98.31 429 LEU B N 1
ATOM 8256 C CA . LEU B 1 429 ? 11.383 -31.094 -14 1 98.31 429 LEU B CA 1
ATOM 8257 C C . LEU B 1 429 ? 11.43 -32.25 -13 1 98.31 429 LEU B C 1
ATOM 8259 O O . LEU B 1 429 ? 12.461 -32.5 -12.375 1 98.31 429 LEU B O 1
ATOM 8263 N N . GLU B 1 430 ? 10.344 -32.969 -12.867 1 97 430 GLU B N 1
ATOM 8264 C CA . GLU B 1 430 ? 10.312 -34.125 -11.977 1 97 430 GLU B CA 1
ATOM 8265 C C . GLU B 1 430 ? 11.25 -35.219 -12.469 1 97 430 GLU B C 1
ATOM 8267 O O . GLU B 1 430 ? 11.906 -35.906 -11.672 1 97 430 GLU B O 1
ATOM 8272 N N . HIS B 1 431 ? 11.273 -35.406 -13.703 1 96.12 431 HIS B N 1
ATOM 8273 C CA . HIS B 1 431 ? 12.062 -36.469 -14.312 1 96.12 431 HIS B CA 1
ATOM 8274 C C . HIS B 1 431 ? 13.555 -36.281 -14.055 1 96.12 431 HIS B C 1
ATOM 8276 O O . HIS B 1 431 ? 14.305 -37.25 -13.906 1 96.12 431 HIS B O 1
ATOM 8282 N N . VAL B 1 432 ? 13.984 -35.031 -14.062 1 96.31 432 VAL B N 1
ATOM 8283 C CA . VAL B 1 432 ? 15.406 -34.75 -13.875 1 96.31 432 VAL B CA 1
ATOM 8284 C C . VAL B 1 432 ? 15.711 -34.594 -12.391 1 96.31 432 VAL B C 1
ATOM 8286 O O . VAL B 1 432 ? 16.828 -34.25 -12.008 1 96.31 432 VAL B O 1
ATOM 8289 N N . GLY B 1 433 ? 14.75 -34.75 -11.57 1 94.94 433 GLY B N 1
ATOM 8290 C CA . GLY B 1 433 ? 14.961 -34.75 -10.133 1 94.94 433 GLY B CA 1
ATOM 8291 C C . GLY B 1 433 ? 14.945 -33.375 -9.516 1 94.94 433 GLY B C 1
ATOM 8292 O O . GLY B 1 433 ? 15.508 -33.156 -8.438 1 94.94 433 GLY B O 1
ATOM 8293 N N . CYS B 1 434 ? 14.398 -32.406 -10.203 1 96.5 434 CYS B N 1
ATOM 8294 C CA . CYS B 1 434 ? 14.281 -31.047 -9.711 1 96.5 434 CYS B CA 1
ATOM 8295 C C . CYS B 1 434 ? 12.828 -30.578 -9.742 1 96.5 434 CYS B C 1
ATOM 8297 O O . CYS B 1 434 ? 12.516 -29.578 -10.383 1 96.5 434 CYS B O 1
ATOM 8299 N N . PRO B 1 435 ? 11.984 -31.312 -9.016 1 97.19 435 PRO B N 1
ATOM 8300 C CA . PRO B 1 435 ? 10.578 -30.906 -9.039 1 97.19 435 PRO B CA 1
ATOM 8301 C C . PRO B 1 435 ? 10.352 -29.516 -8.461 1 97.19 435 PRO B C 1
ATOM 8303 O O . PRO B 1 435 ? 11.016 -29.125 -7.496 1 97.19 435 PRO B O 1
ATOM 8306 N N . LEU B 1 436 ? 9.617 -28.781 -9.039 1 97.69 436 LEU B N 1
ATOM 8307 C CA . LEU B 1 436 ? 9.188 -27.469 -8.547 1 97.69 436 LEU B CA 1
ATOM 8308 C C . LEU B 1 436 ? 7.812 -27.562 -7.895 1 97.69 436 LEU B C 1
ATOM 8310 O O . LEU B 1 436 ? 6.793 -27.625 -8.586 1 97.69 436 LEU B O 1
ATOM 8314 N N . ARG B 1 437 ? 7.824 -27.578 -6.598 1 97.62 437 ARG B N 1
ATOM 8315 C CA . ARG B 1 437 ? 6.578 -27.703 -5.844 1 97.62 437 ARG B CA 1
ATOM 8316 C C . ARG B 1 437 ? 6.316 -26.453 -5.012 1 97.62 437 ARG B C 1
ATOM 8318 O O . ARG B 1 437 ? 6.699 -26.391 -3.844 1 97.62 437 ARG B O 1
ATOM 8325 N N . THR B 1 438 ? 5.645 -25.516 -5.59 1 97.62 438 THR B N 1
ATOM 8326 C CA . THR B 1 438 ? 5.328 -24.219 -4.996 1 97.62 438 THR B CA 1
ATOM 8327 C C . THR B 1 438 ? 3.879 -23.828 -5.285 1 97.62 438 THR B C 1
ATOM 8329 O O . THR B 1 438 ? 3.225 -24.453 -6.133 1 97.62 438 THR B O 1
ATOM 8332 N N . PRO B 1 439 ? 3.346 -22.875 -4.559 1 96 439 PRO B N 1
ATOM 8333 C CA . PRO B 1 439 ? 1.996 -22.406 -4.883 1 96 439 PRO B CA 1
ATOM 8334 C C . PRO B 1 439 ? 1.869 -21.922 -6.328 1 96 439 PRO B C 1
ATOM 8336 O O . PRO B 1 439 ? 0.856 -22.188 -6.98 1 96 439 PRO B O 1
ATOM 8339 N N . PHE B 1 440 ? 2.848 -21.344 -6.863 1 96.88 440 PHE B N 1
ATOM 8340 C CA . PHE B 1 440 ? 2.787 -20.828 -8.227 1 96.88 440 PHE B CA 1
ATOM 8341 C C . PHE B 1 440 ? 2.76 -21.969 -9.234 1 96.88 440 PHE B C 1
ATOM 8343 O O . PHE B 1 440 ? 1.976 -21.953 -10.18 1 96.88 440 PHE B O 1
ATOM 8350 N N . SER B 1 441 ? 3.711 -22.906 -9.078 1 98.06 441 SER B N 1
ATOM 8351 C CA . SER B 1 441 ? 3.686 -24.062 -9.977 1 98.06 441 SER B CA 1
ATOM 8352 C C . SER B 1 441 ? 2.381 -24.844 -9.844 1 98.06 441 SER B C 1
ATOM 8354 O O . SER B 1 441 ? 1.884 -25.406 -10.82 1 98.06 441 SER B O 1
ATOM 8356 N N . GLY B 1 442 ? 1.853 -24.875 -8.633 1 97.62 442 GLY B N 1
ATOM 8357 C CA . GLY B 1 442 ? 0.534 -25.469 -8.453 1 97.62 442 GLY B CA 1
ATOM 8358 C C . GLY B 1 442 ? -0.542 -24.781 -9.266 1 97.62 442 GLY B C 1
ATOM 8359 O O . GLY B 1 442 ? -1.384 -25.438 -9.883 1 97.62 442 GLY B O 1
ATOM 8360 N N . LEU B 1 443 ? -0.514 -23.484 -9.242 1 96.69 443 LEU B N 1
ATOM 8361 C CA . LEU B 1 443 ? -1.438 -22.703 -10.062 1 96.69 443 LEU B CA 1
ATOM 8362 C C . LEU B 1 443 ? -1.299 -23.062 -11.531 1 96.69 443 LEU B C 1
ATOM 8364 O O . LEU B 1 443 ? -2.299 -23.203 -12.242 1 96.69 443 LEU B O 1
ATOM 8368 N N . CYS B 1 444 ? -0.09 -23.203 -11.961 1 98.06 444 CYS B N 1
ATOM 8369 C CA . CYS B 1 444 ? 0.166 -23.562 -13.352 1 98.06 444 CYS B CA 1
ATOM 8370 C C . CYS B 1 444 ? -0.368 -24.953 -13.664 1 98.06 444 CYS B C 1
ATOM 8372 O O . CYS B 1 444 ? -0.985 -25.172 -14.703 1 98.06 444 CYS B O 1
ATOM 8374 N N . ALA B 1 445 ? -0.127 -25.859 -12.758 1 98.5 445 ALA B N 1
ATOM 8375 C CA . ALA B 1 445 ? -0.638 -27.219 -12.93 1 98.5 445 ALA B CA 1
ATOM 8376 C C . ALA B 1 445 ? -2.164 -27.219 -12.953 1 98.5 445 ALA B C 1
ATOM 8378 O O . ALA B 1 445 ? -2.771 -27.922 -13.766 1 98.5 445 ALA B O 1
ATOM 8379 N N . PHE B 1 446 ? -2.746 -26.516 -12.109 1 97.88 446 PHE B N 1
ATOM 8380 C CA . PHE B 1 446 ? -4.195 -26.375 -12.062 1 97.88 446 PHE B CA 1
ATOM 8381 C C . PHE B 1 446 ? -4.738 -25.875 -13.398 1 97.88 446 PHE B C 1
ATOM 8383 O O . PHE B 1 446 ? -5.656 -26.484 -13.961 1 97.88 446 PHE B O 1
ATOM 8390 N N . SER B 1 447 ? -4.172 -24.781 -13.828 1 96.88 447 SER B N 1
ATOM 8391 C CA . SER B 1 447 ? -4.621 -24.172 -15.078 1 96.88 447 SER B CA 1
ATOM 8392 C C . SER B 1 447 ? -4.434 -25.109 -16.266 1 96.88 447 SER B C 1
ATOM 8394 O O . SER B 1 447 ? -5.309 -25.219 -17.109 1 96.88 447 SER B O 1
ATOM 8396 N N . SER B 1 448 ? -3.291 -25.734 -16.297 1 98.12 448 SER B N 1
ATOM 8397 C CA . SER B 1 448 ? -3.002 -26.688 -17.359 1 98.12 448 SER B CA 1
ATOM 8398 C C . SER B 1 448 ? -4 -27.844 -17.359 1 98.12 448 SER B C 1
ATOM 8400 O O . SER B 1 448 ? -4.535 -28.219 -18.391 1 98.12 448 SER B O 1
ATOM 8402 N N . THR B 1 449 ? -4.27 -28.391 -16.203 1 98.19 449 THR B N 1
ATOM 8403 C CA . THR B 1 449 ? -5.191 -29.516 -16.062 1 98.19 449 THR B CA 1
ATOM 8404 C C . THR B 1 449 ? -6.598 -29.109 -16.5 1 98.19 449 THR B C 1
ATOM 8406 O O . THR B 1 449 ? -7.277 -29.875 -17.188 1 98.19 449 THR B O 1
ATOM 8409 N N . LEU B 1 450 ? -7.004 -27.984 -16.062 1 96.62 450 LEU B N 1
ATOM 8410 C CA . LEU B 1 450 ? -8.336 -27.484 -16.391 1 96.62 450 LEU B CA 1
ATOM 8411 C C . LEU B 1 450 ? -8.555 -27.484 -17.891 1 96.62 450 LEU B C 1
ATOM 8413 O O . LEU B 1 450 ? -9.602 -27.922 -18.375 1 96.62 450 LEU B O 1
ATOM 8417 N N . TRP B 1 451 ? -7.59 -27.078 -18.656 1 95.81 451 TRP B N 1
ATOM 8418 C CA . TRP B 1 451 ? -7.773 -26.922 -20.094 1 95.81 451 TRP B CA 1
ATOM 8419 C C . TRP B 1 451 ? -7.582 -28.234 -20.828 1 95.81 451 TRP B C 1
ATOM 8421 O O . TRP B 1 451 ? -8.094 -28.422 -21.938 1 95.81 451 TRP B O 1
ATOM 8431 N N . SER B 1 452 ? -6.84 -29.141 -20.188 1 96.94 452 SER B N 1
ATOM 8432 C CA . SER B 1 452 ? -6.812 -30.5 -20.719 1 96.94 452 SER B CA 1
ATOM 8433 C C . SER B 1 452 ? -8.164 -31.188 -20.547 1 96.94 452 SER B C 1
ATOM 8435 O O . SER B 1 452 ? -8.625 -31.891 -21.453 1 96.94 452 SER B O 1
ATOM 8437 N N . ILE B 1 453 ? -8.773 -30.938 -19.422 1 96.19 453 ILE B N 1
ATOM 8438 C CA . ILE B 1 453 ? -10.117 -31.453 -19.188 1 96.19 453 ILE B CA 1
ATOM 8439 C C . ILE B 1 453 ? -11.094 -30.844 -20.188 1 96.19 453 ILE B C 1
ATOM 8441 O O . ILE B 1 453 ? -11.922 -31.562 -20.766 1 96.19 453 ILE B O 1
ATOM 8445 N N . TYR B 1 454 ? -11.008 -29.594 -20.422 1 94.62 454 TYR B N 1
ATOM 8446 C CA . TYR B 1 454 ? -11.852 -28.891 -21.375 1 94.62 454 TYR B CA 1
ATOM 8447 C C . TYR B 1 454 ? -11.68 -29.469 -22.781 1 94.62 454 TYR B C 1
ATOM 8449 O O . TYR B 1 454 ? -12.664 -29.703 -23.484 1 94.62 454 TYR B O 1
ATOM 8457 N N . GLY B 1 455 ? -10.438 -29.688 -23.188 1 94.31 455 GLY B N 1
ATOM 8458 C CA . GLY B 1 455 ? -10.172 -30.266 -24.5 1 94.31 455 GLY B CA 1
ATOM 8459 C C . GLY B 1 455 ? -10.75 -31.656 -24.672 1 94.31 455 GLY B C 1
ATOM 8460 O O . GLY B 1 455 ? -11.266 -31.984 -25.734 1 94.31 455 GLY B O 1
ATOM 8461 N N . ALA B 1 456 ? -10.703 -32.406 -23.609 1 94.5 456 ALA B N 1
ATOM 8462 C CA . ALA B 1 456 ? -11.242 -33.75 -23.656 1 94.5 456 ALA B CA 1
ATOM 8463 C C . ALA B 1 456 ? -12.766 -33.75 -23.656 1 94.5 456 ALA B C 1
ATOM 8465 O O . ALA B 1 456 ? -13.398 -34.594 -24.266 1 94.5 456 ALA B O 1
ATOM 8466 N N . ALA B 1 457 ? -13.344 -32.781 -23.031 1 92.44 457 ALA B N 1
ATOM 8467 C CA . ALA B 1 457 ? -14.797 -32.719 -22.891 1 92.44 457 ALA B CA 1
ATOM 8468 C C . ALA B 1 457 ? -15.445 -32.188 -24.156 1 92.44 457 ALA B C 1
ATOM 8470 O O . ALA B 1 457 ? -16.578 -32.531 -24.484 1 92.44 457 ALA B O 1
ATOM 8471 N N . PHE B 1 458 ? -14.719 -31.297 -24.891 1 92.12 458 PHE B N 1
ATOM 8472 C CA . PHE B 1 458 ? -15.281 -30.688 -26.094 1 92.12 458 PHE B CA 1
ATOM 8473 C C . PHE B 1 458 ? -14.367 -30.906 -27.297 1 92.12 458 PHE B C 1
ATOM 8475 O O . PHE B 1 458 ? -13.922 -29.938 -27.922 1 92.12 458 PHE B O 1
ATOM 8482 N N . PRO B 1 459 ? -14.18 -32.125 -27.703 1 92.69 459 PRO B N 1
ATOM 8483 C CA . PRO B 1 459 ? -13.227 -32.438 -28.766 1 92.69 459 PRO B CA 1
ATOM 8484 C C . PRO B 1 459 ? -13.633 -31.844 -30.109 1 92.69 459 PRO B C 1
ATOM 8486 O O . PRO B 1 459 ? -12.766 -31.438 -30.906 1 92.69 459 PRO B O 1
ATOM 8489 N N . ASN B 1 460 ? -14.93 -31.703 -30.375 1 91 460 ASN B N 1
ATOM 8490 C CA . ASN B 1 460 ? -15.391 -31.141 -31.625 1 91 460 ASN B CA 1
ATOM 8491 C C . ASN B 1 460 ? -15.016 -29.672 -31.766 1 91 460 ASN B C 1
ATOM 8493 O O . ASN B 1 460 ? -14.586 -29.219 -32.812 1 91 460 ASN B O 1
ATOM 8497 N N . PHE B 1 461 ? -15.211 -29.047 -30.719 1 92.31 461 PHE B N 1
ATOM 8498 C CA . PHE B 1 461 ? -14.859 -27.641 -30.703 1 92.31 461 PHE B CA 1
ATOM 8499 C C . PHE B 1 461 ? -13.359 -27.453 -30.875 1 92.31 461 PHE B C 1
ATOM 8501 O O . PHE B 1 461 ? -12.922 -26.547 -31.594 1 92.31 461 PHE B O 1
ATOM 8508 N N . MET B 1 462 ? -12.609 -28.328 -30.281 1 93.19 462 MET B N 1
ATOM 8509 C CA . MET B 1 462 ? -11.148 -28.203 -30.281 1 93.19 462 MET B CA 1
ATOM 8510 C C . MET B 1 462 ? -10.578 -28.703 -31.609 1 93.19 462 MET B C 1
ATOM 8512 O O . MET B 1 462 ? -9.422 -28.422 -31.938 1 93.19 462 MET B O 1
ATOM 8516 N N . GLY B 1 463 ? -11.375 -29.422 -32.312 1 91.25 463 GLY B N 1
ATOM 8517 C CA . GLY B 1 463 ? -10.883 -30.078 -33.5 1 91.25 463 GLY B CA 1
ATOM 8518 C C . GLY B 1 463 ? -10.023 -31.297 -33.219 1 91.25 463 GLY B C 1
ATOM 8519 O O . GLY B 1 463 ? -9.086 -31.578 -33.969 1 91.25 463 GLY B O 1
ATOM 8520 N N . PHE B 1 464 ? -10.352 -31.969 -32.125 1 94.12 464 PHE B N 1
ATOM 8521 C CA . PHE B 1 464 ? -9.531 -33.094 -31.688 1 94.12 464 PHE B CA 1
ATOM 8522 C C . PHE B 1 464 ? -10 -34.406 -32.344 1 94.12 464 PHE B C 1
ATOM 8524 O O . PHE B 1 464 ? -11.203 -34.625 -32.5 1 94.12 464 PHE B O 1
ATOM 8531 N N . THR B 1 465 ? -9.016 -35.188 -32.781 1 94.19 465 THR B N 1
ATOM 8532 C CA . THR B 1 465 ? -9.266 -36.594 -33.156 1 94.19 465 THR B CA 1
ATOM 8533 C C . THR B 1 465 ? -9.477 -37.438 -31.891 1 94.19 465 THR B C 1
ATOM 8535 O O . THR B 1 465 ? -9.195 -36.969 -30.781 1 94.19 465 THR B O 1
ATOM 8538 N N . PRO B 1 466 ? -10.008 -38.625 -32.062 1 94.25 466 PRO B N 1
ATOM 8539 C CA . PRO B 1 466 ? -10.172 -39.5 -30.891 1 94.25 466 PRO B CA 1
ATOM 8540 C C . PRO B 1 466 ? -8.859 -39.75 -30.156 1 94.25 466 PRO B C 1
ATOM 8542 O O . PRO B 1 466 ? -8.836 -39.812 -28.922 1 94.25 466 PRO B O 1
ATOM 8545 N N . SER B 1 467 ? -7.848 -39.844 -30.922 1 95.44 467 SER B N 1
ATOM 8546 C CA . SER B 1 467 ? -6.539 -40.062 -30.312 1 95.44 467 SER B CA 1
ATOM 8547 C C . SER B 1 467 ? -6.109 -38.844 -29.516 1 95.44 467 SER B C 1
ATOM 8549 O O . SER B 1 467 ? -5.566 -38.969 -28.406 1 95.44 467 SER B O 1
ATOM 8551 N N . GLN B 1 468 ? -6.344 -37.719 -30.078 1 94.44 468 GLN B N 1
ATOM 8552 C CA . GLN B 1 468 ? -5.992 -36.469 -29.406 1 94.44 468 GLN B CA 1
ATOM 8553 C C . GLN B 1 468 ? -6.84 -36.25 -28.156 1 94.44 468 GLN B C 1
ATOM 8555 O O . GLN B 1 468 ? -6.363 -35.688 -27.156 1 94.44 468 GLN B O 1
ATOM 8560 N N . THR B 1 469 ? -8.062 -36.656 -28.219 1 95.56 469 THR B N 1
ATOM 8561 C CA . THR B 1 469 ? -8.945 -36.562 -27.047 1 95.56 469 THR B CA 1
ATOM 8562 C C . THR B 1 469 ? -8.422 -37.469 -25.922 1 95.56 469 THR B C 1
ATOM 8564 O O . THR B 1 469 ? -8.414 -37.062 -24.766 1 95.56 469 THR B O 1
ATOM 8567 N N . SER B 1 470 ? -8.023 -38.656 -26.297 1 96.25 470 SER B N 1
ATOM 8568 C CA . SER B 1 470 ? -7.445 -39.562 -25.328 1 96.25 470 SER B CA 1
ATOM 8569 C C . SER B 1 470 ? -6.16 -39 -24.719 1 96.25 470 SER B C 1
ATOM 8571 O O . SER B 1 470 ? -5.902 -39.156 -23.531 1 96.25 470 SER B O 1
ATOM 8573 N N . ASP B 1 471 ? -5.387 -38.375 -25.594 1 96.38 471 ASP B N 1
ATOM 8574 C CA . ASP B 1 471 ? -4.156 -37.75 -25.141 1 96.38 471 ASP B CA 1
ATOM 8575 C C . ASP B 1 471 ? -4.453 -36.625 -24.141 1 96.38 471 ASP B C 1
ATOM 8577 O O . ASP B 1 471 ? -3.703 -36.406 -23.188 1 96.38 471 ASP B O 1
ATOM 8581 N N . ALA B 1 472 ? -5.465 -35.844 -24.406 1 96.94 472 ALA B N 1
ATOM 8582 C CA . ALA B 1 472 ? -5.867 -34.781 -23.516 1 96.94 472 ALA B CA 1
ATOM 8583 C C . ALA B 1 472 ? -6.25 -35.312 -22.141 1 96.94 472 ALA B C 1
ATOM 8585 O O . ALA B 1 472 ? -5.895 -34.719 -21.109 1 96.94 472 ALA B O 1
ATOM 8586 N N . ASN B 1 473 ? -6.965 -36.406 -22.125 1 96.06 473 ASN B N 1
ATOM 8587 C CA . ASN B 1 473 ? -7.32 -37.062 -20.859 1 96.06 473 ASN B CA 1
ATOM 8588 C C . ASN B 1 473 ? -6.082 -37.531 -20.109 1 96.06 473 ASN B C 1
ATOM 8590 O O . ASN B 1 473 ? -5.988 -37.375 -18.891 1 96.06 473 ASN B O 1
ATOM 8594 N N . ALA B 1 474 ? -5.234 -38.156 -20.828 1 97.5 474 ALA B N 1
ATOM 8595 C CA . ALA B 1 474 ? -4 -38.625 -20.219 1 97.5 474 ALA B CA 1
ATOM 8596 C C . ALA B 1 474 ? -3.176 -37.469 -19.641 1 97.5 474 ALA B C 1
ATOM 8598 O O . ALA B 1 474 ? -2.566 -37.625 -18.578 1 97.5 474 ALA B O 1
ATOM 8599 N N . GLN B 1 475 ? -3.082 -36.438 -20.391 1 97.56 475 GLN B N 1
ATOM 8600 C CA . GLN B 1 475 ? -2.373 -35.25 -19.922 1 97.56 475 GLN B CA 1
ATOM 8601 C C . GLN B 1 475 ? -3.006 -34.688 -18.656 1 97.56 475 GLN B C 1
ATOM 8603 O O . GLN B 1 475 ? -2.299 -34.281 -17.719 1 97.56 475 GLN B O 1
ATOM 8608 N N . ALA B 1 476 ? -4.309 -34.562 -18.641 1 97.81 476 ALA B N 1
ATOM 8609 C CA . ALA B 1 476 ? -5.02 -34.125 -17.453 1 97.81 476 ALA B CA 1
ATOM 8610 C C . ALA B 1 476 ? -4.668 -34.969 -16.234 1 97.81 476 ALA B C 1
ATOM 8612 O O . ALA B 1 476 ? -4.434 -34.438 -15.156 1 97.81 476 ALA B O 1
ATOM 8613 N N . GLU B 1 477 ? -4.605 -36.219 -16.438 1 97.38 477 GLU B N 1
ATOM 8614 C CA . GLU B 1 477 ? -4.289 -37.125 -15.336 1 97.38 477 GLU B CA 1
ATOM 8615 C C . GLU B 1 477 ? -2.848 -36.969 -14.867 1 97.38 477 GLU B C 1
ATOM 8617 O O . GLU B 1 477 ? -2.57 -36.969 -13.664 1 97.38 477 GLU B O 1
ATOM 8622 N N . ARG B 1 478 ? -1.963 -36.844 -15.789 1 97.69 478 ARG B N 1
ATOM 8623 C CA . ARG B 1 478 ? -0.55 -36.656 -15.469 1 97.69 478 ARG B CA 1
ATOM 8624 C C . ARG B 1 478 ? -0.327 -35.375 -14.68 1 97.69 478 ARG B C 1
ATOM 8626 O O . ARG B 1 478 ? 0.393 -35.375 -13.68 1 97.69 478 ARG B O 1
ATOM 8633 N N . THR B 1 479 ? -0.851 -34.312 -15.18 1 98.19 479 THR B N 1
ATOM 8634 C CA . THR B 1 479 ? -0.657 -33.031 -14.531 1 98.19 479 THR B CA 1
ATOM 8635 C C . THR B 1 479 ? -1.385 -32.969 -13.188 1 98.19 479 THR B C 1
ATOM 8637 O O . THR B 1 479 ? -0.915 -32.344 -12.242 1 98.19 479 THR B O 1
ATOM 8640 N N . MET B 1 480 ? -2.529 -33.656 -13.109 1 97.88 480 MET B N 1
ATOM 8641 C CA . MET B 1 480 ? -3.236 -33.781 -11.836 1 97.88 480 MET B CA 1
ATOM 8642 C C . MET B 1 480 ? -2.369 -34.5 -10.805 1 97.88 480 MET B C 1
ATOM 8644 O O . MET B 1 480 ? -2.361 -34.125 -9.633 1 97.88 480 MET B O 1
ATOM 8648 N N . ALA B 1 481 ? -1.73 -35.5 -11.242 1 98 481 ALA B N 1
ATOM 8649 C CA . ALA B 1 481 ? -0.837 -36.219 -10.336 1 98 481 ALA B CA 1
ATOM 8650 C C . ALA B 1 481 ? 0.24 -35.281 -9.781 1 98 481 ALA B C 1
ATOM 8652 O O . ALA B 1 481 ? 0.611 -35.375 -8.609 1 98 481 ALA B O 1
ATOM 8653 N N . VAL B 1 482 ? 0.807 -34.406 -10.656 1 98 482 VAL B N 1
ATOM 8654 C CA . VAL B 1 482 ? 1.777 -33.406 -10.203 1 98 482 VAL B CA 1
ATOM 8655 C C . VAL B 1 482 ? 1.138 -32.5 -9.164 1 98 482 VAL B C 1
ATOM 8657 O O . VAL B 1 482 ? 1.748 -32.188 -8.141 1 98 482 VAL B O 1
ATOM 8660 N N . LEU B 1 483 ? -0.051 -32.031 -9.461 1 98.12 483 LEU B N 1
ATOM 8661 C CA . LEU B 1 483 ? -0.772 -31.125 -8.555 1 98.12 483 LEU B CA 1
ATOM 8662 C C . LEU B 1 483 ? -1.015 -31.812 -7.211 1 98.12 483 LEU B C 1
ATOM 8664 O O . LEU B 1 483 ? -0.909 -31.172 -6.164 1 98.12 483 LEU B O 1
ATOM 8668 N N . VAL B 1 484 ? -1.37 -33.094 -7.23 1 97.88 484 VAL B N 1
ATOM 8669 C CA . VAL B 1 484 ? -1.586 -33.844 -6.004 1 97.88 484 VAL B CA 1
ATOM 8670 C C . VAL B 1 484 ? -0.3 -33.875 -5.18 1 97.88 484 VAL B C 1
ATOM 8672 O O . VAL B 1 484 ? -0.335 -33.75 -3.957 1 97.88 484 VAL B O 1
ATOM 8675 N N . ARG B 1 485 ? 0.81 -34.031 -5.809 1 96.88 485 ARG B N 1
ATOM 8676 C CA . ARG B 1 485 ? 2.09 -34.031 -5.105 1 96.88 485 ARG B CA 1
ATOM 8677 C C . ARG B 1 485 ? 2.41 -32.656 -4.539 1 96.88 485 ARG B C 1
ATOM 8679 O O . ARG B 1 485 ? 2.986 -32.562 -3.457 1 96.88 485 ARG B O 1
ATOM 8686 N N . ILE B 1 486 ? 2.057 -31.625 -5.301 1 97 486 ILE B N 1
ATOM 8687 C CA . ILE B 1 486 ? 2.207 -30.281 -4.77 1 97 486 ILE B CA 1
ATOM 8688 C C . ILE B 1 486 ? 1.31 -30.094 -3.549 1 97 486 ILE B C 1
ATOM 8690 O O . ILE B 1 486 ? 1.696 -29.453 -2.578 1 97 486 ILE B O 1
ATOM 8694 N N . GLY B 1 487 ? 0.132 -30.734 -3.566 1 95.5 487 GLY B N 1
ATOM 8695 C CA . GLY B 1 487 ? -0.826 -30.656 -2.477 1 95.5 487 GLY B CA 1
ATOM 8696 C C . GLY B 1 487 ? -0.316 -31.281 -1.191 1 95.5 487 GLY B C 1
ATOM 8697 O O . GLY B 1 487 ? -0.754 -30.906 -0.099 1 95.5 487 GLY B O 1
ATOM 8698 N N . LYS B 1 488 ? 0.627 -32.156 -1.306 1 94.25 488 LYS B N 1
ATOM 8699 C CA . LYS B 1 488 ? 1.229 -32.75 -0.124 1 94.25 488 LYS B CA 1
ATOM 8700 C C . LYS B 1 488 ? 2.117 -31.766 0.617 1 94.25 488 LYS B C 1
ATOM 8702 O O . LYS B 1 488 ? 2.352 -31.906 1.818 1 94.25 488 LYS B O 1
ATOM 8707 N N . VAL B 1 489 ? 2.58 -30.766 -0.136 1 95.69 489 VAL B N 1
ATOM 8708 C CA . VAL B 1 489 ? 3.469 -29.766 0.441 1 95.69 489 VAL B CA 1
ATOM 8709 C C . VAL B 1 489 ? 2.672 -28.516 0.813 1 95.69 489 VAL B C 1
ATOM 8711 O O . VAL B 1 489 ? 2.883 -27.938 1.878 1 95.69 489 VAL B O 1
ATOM 8714 N N . TRP B 1 490 ? 1.795 -28.172 -0.069 1 95.88 490 TRP B N 1
ATOM 8715 C CA . TRP B 1 490 ? 1.029 -26.938 0.084 1 95.88 490 TRP B CA 1
ATOM 8716 C C . TRP B 1 490 ? -0.469 -27.203 0.019 1 95.88 490 TRP B C 1
ATOM 8718 O O . TRP B 1 490 ? -0.983 -27.641 -1.019 1 95.88 490 TRP B O 1
ATOM 8728 N N . ARG B 1 491 ? -1.194 -26.875 0.996 1 93.12 491 ARG B N 1
ATOM 8729 C CA . ARG B 1 491 ? -2.6 -27.219 1.186 1 93.12 491 ARG B CA 1
ATOM 8730 C C . ARG B 1 491 ? -3.475 -26.547 0.128 1 93.12 491 ARG B C 1
ATOM 8732 O O . ARG B 1 491 ? -4.516 -27.094 -0.252 1 93.12 491 ARG B O 1
ATOM 8739 N N . LEU B 1 492 ? -3.109 -25.438 -0.382 1 93.5 492 LEU B N 1
ATOM 8740 C CA . LEU B 1 492 ? -3.873 -24.672 -1.368 1 93.5 492 LEU B CA 1
ATOM 8741 C C . LEU B 1 492 ? -4.207 -25.547 -2.578 1 93.5 492 LEU B C 1
ATOM 8743 O O . LEU B 1 492 ? -5.258 -25.375 -3.199 1 93.5 492 LEU B O 1
ATOM 8747 N N . ALA B 1 493 ? -3.367 -26.453 -2.941 1 95.31 493 ALA B N 1
ATOM 8748 C CA . ALA B 1 493 ? -3.559 -27.312 -4.105 1 95.31 493 ALA B CA 1
ATOM 8749 C C . ALA B 1 493 ? -4.789 -28.203 -3.932 1 95.31 493 ALA B C 1
ATOM 8751 O O . ALA B 1 493 ? -5.422 -28.594 -4.914 1 95.31 493 ALA B O 1
ATOM 8752 N N . GLU B 1 494 ? -5.129 -28.453 -2.713 1 93.56 494 GLU B N 1
ATOM 8753 C CA . GLU B 1 494 ? -6.316 -29.266 -2.461 1 93.56 494 GLU B CA 1
ATOM 8754 C C . GLU B 1 494 ? -7.582 -28.547 -2.912 1 93.56 494 GLU B C 1
ATOM 8756 O O . GLU B 1 494 ? -8.508 -29.172 -3.441 1 93.56 494 GLU B O 1
ATOM 8761 N N . GLU B 1 495 ? -7.586 -27.297 -2.66 1 91.38 495 GLU B N 1
ATOM 8762 C CA . GLU B 1 495 ? -8.719 -26.5 -3.127 1 91.38 495 GLU B CA 1
ATOM 8763 C C . GLU B 1 495 ? -8.805 -26.516 -4.648 1 91.38 495 GLU B C 1
ATOM 8765 O O . GLU B 1 495 ? -9.898 -26.594 -5.211 1 91.38 495 GLU B O 1
ATOM 8770 N N . TRP B 1 496 ? -7.719 -26.469 -5.309 1 95.12 496 TRP B N 1
ATOM 8771 C CA . TRP B 1 496 ? -7.684 -26.484 -6.77 1 95.12 496 TRP B CA 1
ATOM 8772 C C . TRP B 1 496 ? -8.141 -27.844 -7.301 1 95.12 496 TRP B C 1
ATOM 8774 O O . TRP B 1 496 ? -8.828 -27.922 -8.32 1 95.12 496 TRP B O 1
ATOM 8784 N N . ILE B 1 497 ? -7.754 -28.859 -6.586 1 96.38 497 ILE B N 1
ATOM 8785 C CA . ILE B 1 497 ? -8.164 -30.188 -6.984 1 96.38 497 ILE B CA 1
ATOM 8786 C C . ILE B 1 497 ? -9.68 -30.328 -6.879 1 96.38 497 ILE B C 1
ATOM 8788 O O . ILE B 1 497 ? -10.328 -30.891 -7.758 1 96.38 497 ILE B O 1
ATOM 8792 N N . ASP B 1 498 ? -10.227 -29.703 -5.895 1 93.56 498 ASP B N 1
ATOM 8793 C CA . ASP B 1 498 ? -11.68 -29.719 -5.727 1 93.56 498 ASP B CA 1
ATOM 8794 C C . ASP B 1 498 ? -12.359 -28.969 -6.871 1 93.56 498 ASP B C 1
ATOM 8796 O O . ASP B 1 498 ? -13.391 -29.422 -7.383 1 93.56 498 ASP B O 1
ATOM 8800 N N . VAL B 1 499 ? -11.836 -27.891 -7.203 1 93.62 499 VAL B N 1
ATOM 8801 C CA . VAL B 1 499 ? -12.383 -27.094 -8.297 1 93.62 499 VAL B CA 1
ATOM 8802 C C . VAL B 1 499 ? -12.305 -27.875 -9.602 1 93.62 499 VAL B C 1
ATOM 8804 O O . VAL B 1 499 ? -13.242 -27.859 -10.398 1 93.62 499 VAL B O 1
ATOM 8807 N N . LEU B 1 500 ? -11.188 -28.562 -9.812 1 96 500 LEU B N 1
ATOM 8808 C CA . LEU B 1 500 ? -11 -29.344 -11.023 1 96 500 LEU B CA 1
ATOM 8809 C C . LEU B 1 500 ? -12 -30.5 -11.102 1 96 500 LEU B C 1
ATOM 8811 O O . LEU B 1 500 ? -12.547 -30.781 -12.172 1 96 500 LEU B O 1
ATOM 8815 N N . ASN B 1 501 ? -12.211 -31.094 -10 1 93.88 501 ASN B N 1
ATOM 8816 C CA . ASN B 1 501 ? -13.195 -32.156 -9.953 1 93.88 501 ASN B CA 1
ATOM 8817 C C . ASN B 1 501 ? -14.602 -31.656 -10.266 1 93.88 501 ASN B C 1
ATOM 8819 O O . ASN B 1 501 ? -15.352 -32.312 -10.992 1 93.88 501 ASN B O 1
ATOM 8823 N N . THR B 1 502 ? -14.906 -30.5 -9.75 1 91.44 502 THR B N 1
ATOM 8824 C CA . THR B 1 502 ? -16.188 -29.875 -10.031 1 91.44 502 THR B CA 1
ATOM 8825 C C . THR B 1 502 ? -16.312 -29.5 -11.5 1 91.44 502 THR B C 1
ATOM 8827 O O . THR B 1 502 ? -17.344 -29.734 -12.133 1 91.44 502 THR B O 1
ATOM 8830 N N . ALA B 1 503 ? -15.273 -28.938 -12.023 1 92.12 503 ALA B N 1
ATOM 8831 C CA . ALA B 1 503 ? -15.258 -28.547 -13.43 1 92.12 503 ALA B CA 1
ATOM 8832 C C . ALA B 1 503 ? -15.406 -29.75 -14.344 1 92.12 503 ALA B C 1
ATOM 8834 O O . ALA B 1 503 ? -16.156 -29.719 -15.32 1 92.12 503 ALA B O 1
ATOM 8835 N N . LYS B 1 504 ? -14.68 -30.812 -14.062 1 92.5 504 LYS B N 1
ATOM 8836 C CA . LYS B 1 504 ? -14.758 -32.031 -14.852 1 92.5 504 LYS B CA 1
ATOM 8837 C C . LYS B 1 504 ? -16.172 -32.594 -14.852 1 92.5 504 LYS B C 1
ATOM 8839 O O . LYS B 1 504 ? -16.688 -33 -15.898 1 92.5 504 LYS B O 1
ATOM 8844 N N . SER B 1 505 ? -16.781 -32.531 -13.711 1 90.38 505 SER B N 1
ATOM 8845 C CA . SER B 1 505 ? -18.156 -33.031 -13.578 1 90.38 505 SER B CA 1
ATOM 8846 C C . SER B 1 505 ? -19.125 -32.219 -14.414 1 90.38 505 SER B C 1
ATOM 8848 O O . SER B 1 505 ? -19.969 -32.781 -15.125 1 90.38 505 SER B O 1
ATOM 8850 N N . ILE B 1 506 ? -18.953 -30.938 -14.383 1 87.69 506 ILE B N 1
ATOM 8851 C CA . ILE B 1 506 ? -19.844 -30.031 -15.102 1 87.69 506 ILE B CA 1
ATOM 8852 C C . ILE B 1 506 ? -19.625 -30.188 -16.609 1 87.69 506 ILE B C 1
ATOM 8854 O O . ILE B 1 506 ? -20.594 -30.328 -17.359 1 87.69 506 ILE B O 1
ATOM 8858 N N . MET B 1 507 ? -18.406 -30.266 -17.078 1 87.62 507 MET B N 1
ATOM 8859 C CA . MET B 1 507 ? -18.094 -30.281 -18.5 1 87.62 507 MET B CA 1
ATOM 8860 C C . MET B 1 507 ? -18.438 -31.641 -19.125 1 87.62 507 MET B C 1
ATOM 8862 O O . MET B 1 507 ? -18.828 -31.703 -20.281 1 87.62 507 MET B O 1
ATOM 8866 N N . THR B 1 508 ? -18.312 -32.656 -18.344 1 83.38 508 THR B N 1
ATOM 8867 C CA . THR B 1 508 ? -18.656 -34 -18.844 1 83.38 508 THR B CA 1
ATOM 8868 C C . THR B 1 508 ? -20.172 -34.156 -18.938 1 83.38 508 THR B C 1
ATOM 8870 O O . THR B 1 508 ? -20.672 -34.812 -19.844 1 83.38 508 THR B O 1
ATOM 8873 N N . ARG B 1 509 ? -20.859 -33.5 -18.094 1 80.06 509 ARG B N 1
ATOM 8874 C CA . ARG B 1 509 ? -22.312 -33.562 -18.156 1 80.06 509 ARG B CA 1
ATOM 8875 C C . ARG B 1 509 ? -22.828 -32.812 -19.375 1 80.06 509 ARG B C 1
ATOM 8877 O O . ARG B 1 509 ? -23.812 -33.219 -19.984 1 80.06 509 ARG B O 1
ATOM 8884 N N . PHE B 1 510 ? -22.25 -31.734 -19.688 1 69.56 510 PHE B N 1
ATOM 8885 C CA . PHE B 1 510 ? -22.625 -30.984 -20.891 1 69.56 510 PHE B CA 1
ATOM 8886 C C . PHE B 1 510 ? -22.484 -31.859 -22.125 1 69.56 510 PHE B C 1
ATOM 8888 O O . PHE B 1 510 ? -23.375 -31.875 -22.984 1 69.56 510 PHE B O 1
ATOM 8895 N N . SER B 1 511 ? -21.516 -32.594 -22.203 1 65.12 511 SER B N 1
ATOM 8896 C CA . SER B 1 511 ? -21.156 -33.344 -23.406 1 65.12 511 SER B CA 1
ATOM 8897 C C . SER B 1 511 ? -22.078 -34.531 -23.609 1 65.12 511 SER B C 1
ATOM 8899 O O . SER B 1 511 ? -22.297 -35 -24.734 1 65.12 511 SER B O 1
ATOM 8901 N N . GLU B 1 512 ? -22.703 -34.938 -22.531 1 64.88 512 GLU B N 1
ATOM 8902 C CA . GLU B 1 512 ? -23.609 -36.062 -22.609 1 64.88 512 GLU B CA 1
ATOM 8903 C C . GLU B 1 512 ? -25.031 -35.625 -22.922 1 64.88 512 GLU B C 1
ATOM 8905 O O . GLU B 1 512 ? -25.938 -36.438 -23.094 1 64.88 512 GLU B O 1
ATOM 8910 N N . GLY B 1 513 ? -25.172 -34.281 -23.359 1 60.59 513 GLY B N 1
ATOM 8911 C CA . GLY B 1 513 ? -26.438 -33.75 -23.812 1 60.59 513 GLY B CA 1
ATOM 8912 C C . GLY B 1 513 ? -27.422 -33.5 -22.688 1 60.59 513 GLY B C 1
ATOM 8913 O O . GLY B 1 513 ? -28.609 -33.281 -22.938 1 60.59 513 GLY B O 1
ATOM 8914 N N . ARG B 1 514 ? -27.031 -33.531 -21.562 1 56.09 514 ARG B N 1
ATOM 8915 C CA . ARG B 1 514 ? -27.953 -33.344 -20.453 1 56.09 514 ARG B CA 1
ATOM 8916 C C . ARG B 1 514 ? -28.281 -31.875 -20.266 1 56.09 514 ARG B C 1
ATOM 8918 O O . ARG B 1 514 ? -27.453 -31 -20.562 1 56.09 514 ARG B O 1
ATOM 8925 N N . ARG B 1 515 ? -29.578 -31.297 -20.25 1 50.03 515 ARG B N 1
ATOM 8926 C CA . ARG B 1 515 ? -30.172 -29.953 -20.172 1 50.03 515 ARG B CA 1
ATOM 8927 C C . ARG B 1 515 ? -29.516 -29.125 -19.078 1 50.03 515 ARG B C 1
ATOM 8929 O O . ARG B 1 515 ? -30.094 -28.953 -18 1 50.03 515 ARG B O 1
ATOM 8936 N N . ILE B 1 516 ? -28.266 -29 -19.078 1 60.69 516 ILE B N 1
ATOM 8937 C CA . ILE B 1 516 ? -27.656 -28.172 -18.047 1 60.69 516 ILE B CA 1
ATOM 8938 C C . ILE B 1 516 ? -27.375 -26.781 -18.594 1 60.69 516 ILE B C 1
ATOM 8940 O O . ILE B 1 516 ? -27.281 -26.578 -19.797 1 60.69 516 ILE B O 1
ATOM 8944 N N . LYS B 1 517 ? -27.516 -25.766 -17.688 1 62.62 517 LYS B N 1
ATOM 8945 C CA . LYS B 1 517 ? -27.188 -24.375 -17.969 1 62.62 517 LYS B CA 1
ATOM 8946 C C . LYS B 1 517 ? -25.812 -24.266 -18.625 1 62.62 517 LYS B C 1
ATOM 8948 O O . LYS B 1 517 ? -24.859 -24.922 -18.188 1 62.62 517 LYS B O 1
ATOM 8953 N N . ARG B 1 518 ? -25.812 -23.641 -19.734 1 67.06 518 ARG B N 1
ATOM 8954 C CA . ARG B 1 518 ? -24.672 -23.734 -20.625 1 67.06 518 ARG B CA 1
ATOM 8955 C C . ARG B 1 518 ? -23.844 -22.453 -20.594 1 67.06 518 ARG B C 1
ATOM 8957 O O . ARG B 1 518 ? -22.828 -22.344 -21.266 1 67.06 518 ARG B O 1
ATOM 8964 N N . SER B 1 519 ? -24.203 -21.609 -19.578 1 76.94 519 SER B N 1
ATOM 8965 C CA . SER B 1 519 ? -23.484 -20.328 -19.625 1 76.94 519 SER B CA 1
ATOM 8966 C C . SER B 1 519 ? -22.594 -20.156 -18.406 1 76.94 519 SER B C 1
ATOM 8968 O O . SER B 1 519 ? -22.844 -20.75 -17.344 1 76.94 519 SER B O 1
ATOM 8970 N N . ARG B 1 520 ? -21.562 -19.453 -18.547 1 81.06 520 ARG B N 1
ATOM 8971 C CA . ARG B 1 520 ? -20.656 -19.125 -17.453 1 81.06 520 ARG B CA 1
ATOM 8972 C C . ARG B 1 520 ? -21.391 -18.422 -16.328 1 81.06 520 ARG B C 1
ATOM 8974 O O . ARG B 1 520 ? -20.984 -18.5 -15.164 1 81.06 520 ARG B O 1
ATOM 8981 N N . TYR B 1 521 ? -22.453 -17.75 -16.672 1 81.19 521 TYR B N 1
ATOM 8982 C CA . TYR B 1 521 ? -23.234 -17 -15.688 1 81.19 521 TYR B CA 1
ATOM 8983 C C . TYR B 1 521 ? -23.984 -17.953 -14.766 1 81.19 521 TYR B C 1
ATOM 8985 O O . TYR B 1 521 ? -24.422 -17.547 -13.68 1 81.19 521 TYR B O 1
ATOM 8993 N N . ASP B 1 522 ? -24.031 -19.156 -15.227 1 81.75 522 ASP B N 1
ATOM 8994 C CA . ASP B 1 522 ? -24.734 -20.172 -14.43 1 81.75 522 ASP B CA 1
ATOM 8995 C C . ASP B 1 522 ? -23.828 -20.75 -13.359 1 81.75 522 ASP B C 1
ATOM 8997 O O . ASP B 1 522 ? -24.297 -21.406 -12.43 1 81.75 522 ASP B O 1
ATOM 9001 N N . TYR B 1 523 ? -22.578 -20.484 -13.469 1 85.5 523 TYR B N 1
ATOM 9002 C CA . TYR B 1 523 ? -21.594 -21.016 -12.531 1 85.5 523 TYR B CA 1
ATOM 9003 C C . TYR B 1 523 ? -20.625 -19.922 -12.086 1 85.5 523 TYR B C 1
ATOM 9005 O O . TYR B 1 523 ? -19.422 -20.062 -12.266 1 85.5 523 TYR B O 1
ATOM 9013 N N . PRO B 1 524 ? -21.078 -18.875 -11.391 1 81.5 524 PRO B N 1
ATOM 9014 C CA . PRO B 1 524 ? -20.219 -17.75 -11.039 1 81.5 524 PRO B CA 1
ATOM 9015 C C . PRO B 1 524 ? -19.109 -18.125 -10.078 1 81.5 524 PRO B C 1
ATOM 9017 O O . PRO B 1 524 ? -17.984 -17.609 -10.172 1 81.5 524 PRO B O 1
ATOM 9020 N N . GLU B 1 525 ? -19.344 -19.047 -9.203 1 81.31 525 GLU B N 1
ATOM 9021 C CA . GLU B 1 525 ? -18.328 -19.453 -8.234 1 81.31 525 GLU B CA 1
ATOM 9022 C C . GLU B 1 525 ? -17.188 -20.203 -8.914 1 81.31 525 GLU B C 1
ATOM 9024 O O . GLU B 1 525 ? -16.031 -20.047 -8.539 1 81.31 525 GLU B O 1
ATOM 9029 N N . LEU B 1 526 ? -17.578 -21.031 -9.82 1 84.62 526 LEU B N 1
ATOM 9030 C CA . LEU B 1 526 ? -16.562 -21.766 -10.578 1 84.62 526 LEU B CA 1
ATOM 9031 C C . LEU B 1 526 ? -15.695 -20.797 -11.391 1 84.62 526 LEU B C 1
ATOM 9033 O O . LEU B 1 526 ? -14.469 -20.922 -11.414 1 84.62 526 LEU B O 1
ATOM 9037 N N . GLU B 1 527 ? -16.375 -19.859 -11.953 1 83.62 527 GLU B N 1
ATOM 9038 C CA . GLU B 1 527 ? -15.648 -18.859 -12.742 1 83.62 527 GLU B CA 1
ATOM 9039 C C . GLU B 1 527 ? -14.688 -18.062 -11.867 1 83.62 527 GLU B C 1
ATOM 9041 O O . GLU B 1 527 ? -13.539 -17.812 -12.258 1 83.62 527 GLU B O 1
ATOM 9046 N N . ASP B 1 528 ? -15.148 -17.656 -10.727 1 82.38 528 ASP B N 1
ATOM 9047 C CA . ASP B 1 528 ? -14.312 -16.906 -9.797 1 82.38 528 ASP B CA 1
ATOM 9048 C C . ASP B 1 528 ? -13.133 -17.75 -9.32 1 82.38 528 ASP B C 1
ATOM 9050 O O . ASP B 1 528 ? -12.023 -17.234 -9.164 1 82.38 528 ASP B O 1
ATOM 9054 N N . SER B 1 529 ? -13.391 -19.016 -9.078 1 83.62 529 SER B N 1
ATOM 9055 C CA . SER B 1 529 ? -12.336 -19.906 -8.609 1 83.62 529 SER B CA 1
ATOM 9056 C C . SER B 1 529 ? -11.25 -20.078 -9.672 1 83.62 529 SER B C 1
ATOM 9058 O O . SER B 1 529 ? -10.078 -20.266 -9.336 1 83.62 529 SER B O 1
ATOM 9060 N N . ILE B 1 530 ? -11.68 -20.031 -10.883 1 84.44 530 ILE B N 1
ATOM 9061 C CA . ILE B 1 530 ? -10.734 -20.203 -11.984 1 84.44 530 ILE B CA 1
ATOM 9062 C C . ILE B 1 530 ? -9.945 -18.922 -12.195 1 84.44 530 ILE B C 1
ATOM 9064 O O . ILE B 1 530 ? -8.711 -18.938 -12.273 1 84.44 530 ILE B O 1
ATOM 9068 N N . HIS B 1 531 ? -10.656 -17.797 -12.18 1 81.19 531 HIS B N 1
ATOM 9069 C CA . HIS B 1 531 ? -10.023 -16.516 -12.484 1 81.19 531 HIS B CA 1
ATOM 9070 C C . HIS B 1 531 ? -9.211 -16 -11.305 1 81.19 531 HIS B C 1
ATOM 9072 O O . HIS B 1 531 ? -8.219 -15.297 -11.492 1 81.19 531 HIS B O 1
ATOM 9078 N N . LEU B 1 532 ? -9.625 -16.328 -10.086 1 77.19 532 LEU B N 1
ATOM 9079 C CA . LEU B 1 532 ? -8.969 -15.812 -8.891 1 77.19 532 LEU B CA 1
ATOM 9080 C C . LEU B 1 532 ? -8.203 -16.906 -8.164 1 77.19 532 LEU B C 1
ATOM 9082 O O . LEU B 1 532 ? -7.965 -16.812 -6.961 1 77.19 532 LEU B O 1
ATOM 9086 N N . ALA B 1 533 ? -7.82 -17.891 -8.875 1 77.25 533 ALA B N 1
ATOM 9087 C CA . ALA B 1 533 ? -7.172 -19.078 -8.32 1 77.25 533 ALA B CA 1
ATOM 9088 C C . ALA B 1 533 ? -5.973 -18.688 -7.457 1 77.25 533 ALA B C 1
ATOM 9090 O O . ALA B 1 533 ? -5.777 -19.25 -6.375 1 77.25 533 ALA B O 1
ATOM 9091 N N . PRO B 1 534 ? -5.207 -17.625 -7.828 1 73.88 534 PRO B N 1
ATOM 9092 C CA . PRO B 1 534 ? -4.047 -17.281 -6.992 1 73.88 534 PRO B CA 1
ATOM 9093 C C . PRO B 1 534 ? -4.441 -16.625 -5.672 1 73.88 534 PRO B C 1
ATOM 9095 O O . PRO B 1 534 ? -3.621 -16.531 -4.758 1 73.88 534 PRO B O 1
ATOM 9098 N N . LEU B 1 535 ? -5.652 -16.188 -5.551 1 74.88 535 LEU B N 1
ATOM 9099 C CA . LEU B 1 535 ? -6.016 -15.297 -4.449 1 74.88 535 LEU B CA 1
ATOM 9100 C C . LEU B 1 535 ? -7.102 -15.93 -3.582 1 74.88 535 LEU B C 1
ATOM 9102 O O . LEU B 1 535 ? -7.902 -15.219 -2.969 1 74.88 535 LEU B O 1
ATOM 9106 N N . GLN B 1 536 ? -7.129 -17.078 -3.357 1 77.12 536 GLN B N 1
ATOM 9107 C CA . GLN B 1 536 ? -8.148 -17.75 -2.547 1 77.12 536 GLN B CA 1
ATOM 9108 C C . GLN B 1 536 ? -7.941 -17.453 -1.062 1 77.12 536 GLN B C 1
ATOM 9110 O O . GLN B 1 536 ? -6.828 -17.141 -0.634 1 77.12 536 GLN B O 1
ATOM 9115 N N . GLY B 1 537 ? -8.992 -17.344 -0.321 1 75.5 537 GLY B N 1
ATOM 9116 C CA . GLY B 1 537 ? -8.914 -17.203 1.124 1 75.5 537 GLY B CA 1
ATOM 9117 C C . GLY B 1 537 ? -9.102 -15.773 1.592 1 75.5 537 GLY B C 1
ATOM 9118 O O . GLY B 1 537 ? -8.695 -15.414 2.699 1 75.5 537 GLY B O 1
ATOM 9119 N N . MET B 1 538 ? -9.625 -14.922 0.81 1 77.44 538 MET B N 1
ATOM 9120 C CA . MET B 1 538 ? -9.922 -13.547 1.214 1 77.44 538 MET B CA 1
ATOM 9121 C C . MET B 1 538 ? -11.289 -13.461 1.879 1 77.44 538 MET B C 1
ATOM 9123 O O . MET B 1 538 ? -12.195 -14.227 1.55 1 77.44 538 MET B O 1
ATOM 9127 N N . PRO B 1 539 ? -11.359 -12.484 2.885 1 73.5 539 PRO B N 1
ATOM 9128 C CA . PRO B 1 539 ? -12.641 -12.375 3.584 1 73.5 539 PRO B CA 1
ATOM 9129 C C . PRO B 1 539 ? -13.758 -11.844 2.688 1 73.5 539 PRO B C 1
ATOM 9131 O O . PRO B 1 539 ? -13.5 -11.086 1.751 1 73.5 539 PRO B O 1
ATOM 9134 N N . ARG B 1 540 ? -14.898 -12.398 2.955 1 61.94 540 ARG B N 1
ATOM 9135 C CA . ARG B 1 540 ? -16.094 -11.859 2.297 1 61.94 540 ARG B CA 1
ATOM 9136 C C . ARG B 1 540 ? -16.828 -10.883 3.205 1 61.94 540 ARG B C 1
ATOM 9138 O O . ARG B 1 540 ? -16.75 -11 4.43 1 61.94 540 ARG B O 1
ATOM 9145 N N . GLN B 1 541 ? -17.281 -9.688 2.809 1 51.78 541 GLN B N 1
ATOM 9146 C CA . GLN B 1 541 ? -18.016 -8.703 3.604 1 51.78 541 GLN B CA 1
ATOM 9147 C C . GLN B 1 541 ? -19.141 -9.367 4.387 1 51.78 541 GLN B C 1
ATOM 9149 O O . GLN B 1 541 ? -20.016 -10.016 3.805 1 51.78 541 GLN B O 1
ATOM 9154 N N . THR B 1 542 ? -18.844 -9.969 5.559 1 43.19 542 THR B N 1
ATOM 9155 C CA . THR B 1 542 ? -20 -10.375 6.344 1 43.19 542 THR B CA 1
ATOM 9156 C C . THR B 1 542 ? -20.781 -9.164 6.828 1 43.19 542 THR B C 1
ATOM 9158 O O . THR B 1 542 ? -20.203 -8.172 7.266 1 43.19 542 THR B O 1
ATOM 9161 N N . PHE B 1 543 ? -21.906 -8.891 6.332 1 35.66 543 PHE B N 1
ATOM 9162 C CA . PHE B 1 543 ? -22.781 -7.879 6.91 1 35.66 543 PHE B CA 1
ATOM 9163 C C . PHE B 1 543 ? -22.969 -8.125 8.406 1 35.66 543 PHE B C 1
ATOM 9165 O O . PHE B 1 543 ? -23.625 -9.094 8.797 1 35.66 543 PHE B O 1
ATOM 9172 N N . ASP B 1 544 ? -22.062 -7.891 9.141 1 35.94 544 ASP B N 1
ATOM 9173 C CA . ASP B 1 544 ? -22.453 -7.887 10.547 1 35.94 544 ASP B CA 1
ATOM 9174 C C . ASP B 1 544 ? -23.781 -7.172 10.758 1 35.94 544 ASP B C 1
ATOM 9176 O O . ASP B 1 544 ? -23.938 -6.02 10.336 1 35.94 544 ASP B O 1
ATOM 9180 N N . LYS B 1 545 ? -24.891 -7.812 10.961 1 34.47 545 LYS B N 1
ATOM 9181 C CA . LYS B 1 545 ? -26.094 -7.137 11.438 1 34.47 545 LYS B CA 1
ATOM 9182 C C . LYS B 1 545 ? -25.766 -6.172 12.578 1 34.47 545 LYS B C 1
ATOM 9184 O O . LYS B 1 545 ? -25.109 -6.551 13.547 1 34.47 545 LYS B O 1
ATOM 9189 N N . PRO B 1 546 ? -25.875 -4.953 12.398 1 29.48 546 PRO B N 1
ATOM 9190 C CA . PRO B 1 546 ? -25.75 -4.156 13.625 1 29.48 546 PRO B CA 1
ATOM 9191 C C . PRO B 1 546 ? -26.516 -4.762 14.805 1 29.48 546 PRO B C 1
ATOM 9193 O O . PRO B 1 546 ? -27.656 -5.195 14.641 1 29.48 546 PRO B O 1
ATOM 9196 N N . ALA B 1 547 ? -25.938 -5.18 15.82 1 30.61 547 ALA B N 1
ATOM 9197 C CA . ALA B 1 547 ? -26.641 -5.73 16.969 1 30.61 547 ALA B CA 1
ATOM 9198 C C . ALA B 1 547 ? -27.953 -4.988 17.219 1 30.61 547 ALA B C 1
ATOM 9200 O O . ALA B 1 547 ? -28.922 -5.574 17.688 1 30.61 547 ALA B O 1
ATOM 9201 N N . GLY B 1 548 ? -28.047 -3.682 17.5 1 29.19 548 GLY B N 1
ATOM 9202 C CA . GLY B 1 548 ? -29.188 -3.059 18.156 1 29.19 548 GLY B CA 1
ATOM 9203 C C . GLY B 1 548 ? -30.375 -2.885 17.25 1 29.19 548 GLY B C 1
ATOM 9204 O O . GLY B 1 548 ? -31.344 -2.184 17.594 1 29.19 548 GLY B O 1
ATOM 9205 N N . LEU B 1 549 ? -30.344 -2.865 16.016 1 30.08 549 LEU B N 1
ATOM 9206 C CA . LEU B 1 549 ? -31.688 -2.584 15.516 1 30.08 549 LEU B CA 1
ATOM 9207 C C . LEU B 1 549 ? -32.625 -3.758 15.781 1 30.08 549 LEU B C 1
ATOM 9209 O O . LEU B 1 549 ? -32.344 -4.883 15.352 1 30.08 549 LEU B O 1
ATOM 9213 N N . VAL B 1 550 ? -33.469 -3.627 16.781 1 26.52 550 VAL B N 1
ATOM 9214 C CA . VAL B 1 550 ? -34.781 -4.285 16.891 1 26.52 550 VAL B CA 1
ATOM 9215 C C . VAL B 1 550 ? -35.406 -4.398 15.508 1 26.52 550 VAL B C 1
ATOM 9217 O O . VAL B 1 550 ? -35.469 -3.422 14.75 1 26.52 550 VAL B O 1
ATOM 9220 N N . SER B 1 551 ? -35.625 -5.523 15.094 1 27.31 551 SER B N 1
ATOM 9221 C CA . SER B 1 551 ? -36.5 -5.883 13.992 1 27.31 551 SER B CA 1
ATOM 9222 C C . SER B 1 551 ? -37.844 -5.172 14.117 1 27.31 551 SER B C 1
ATOM 9224 O O . SER B 1 551 ? -38.656 -5.527 14.961 1 27.31 551 SER B O 1
ATOM 9226 N N . ALA B 1 552 ? -38.031 -3.9 14.086 1 26.88 552 ALA B N 1
ATOM 9227 C CA . ALA B 1 552 ? -39.438 -3.668 13.719 1 26.88 552 ALA B CA 1
ATOM 9228 C C . ALA B 1 552 ? -39.844 -4.531 12.523 1 26.88 552 ALA B C 1
ATOM 9230 O O . ALA B 1 552 ? -39.156 -4.543 11.5 1 26.88 552 ALA B O 1
ATOM 9231 N N . ASP B 1 553 ? -40.688 -5.523 12.641 1 26.12 553 ASP B N 1
ATOM 9232 C CA . ASP B 1 553 ? -41.469 -6.457 11.836 1 26.12 553 ASP B CA 1
ATOM 9233 C C . ASP B 1 553 ? -42.094 -5.758 10.633 1 26.12 553 ASP B C 1
ATOM 9235 O O . ASP B 1 553 ? -43 -6.297 10.008 1 26.12 553 ASP B O 1
ATOM 9239 N N . ASP B 1 554 ? -41.938 -4.473 10.57 1 25.5 554 ASP B N 1
ATOM 9240 C CA . ASP B 1 554 ? -42.844 -4.031 9.523 1 25.5 554 ASP B CA 1
ATOM 9241 C C . ASP B 1 554 ? -42.375 -4.492 8.148 1 25.5 554 ASP B C 1
ATOM 9243 O O . ASP B 1 554 ? -42.812 -3.957 7.125 1 25.5 554 ASP B O 1
ATOM 9247 N N . GLY B 1 555 ? -41.5 -5.344 8.023 1 25.12 555 GLY B N 1
ATOM 9248 C CA . GLY B 1 555 ? -41.281 -5.719 6.633 1 25.12 555 GLY B CA 1
ATOM 9249 C C . GLY B 1 555 ? -42.5 -6.332 5.977 1 25.12 555 GLY B C 1
ATOM 9250 O O . GLY B 1 555 ? -42.375 -6.945 4.91 1 25.12 555 GLY B O 1
ATOM 9251 N N . SER B 1 556 ? -43.594 -6.477 6.695 1 23.2 556 SER B N 1
ATOM 9252 C CA . SER B 1 556 ? -44.5 -7.16 5.789 1 23.2 556 SER B CA 1
ATOM 9253 C C . SER B 1 556 ? -44.844 -6.285 4.586 1 23.2 556 SER B C 1
ATOM 9255 O O . SER B 1 556 ? -45.188 -6.793 3.516 1 23.2 556 SER B O 1
ATOM 9257 N N . LYS B 1 557 ? -45.031 -5.016 4.949 1 23.64 557 LYS B N 1
ATOM 9258 C CA . LYS B 1 557 ? -45.875 -4.344 3.963 1 23.64 557 LYS B CA 1
ATOM 9259 C C . LYS B 1 557 ? -45.094 -3.99 2.709 1 23.64 557 LYS B C 1
ATOM 9261 O O . LYS B 1 557 ? -45.688 -3.686 1.665 1 23.64 557 LYS B O 1
ATOM 9266 N N . LEU B 1 558 ? -43.906 -3.713 2.898 1 22.12 558 LEU B N 1
ATOM 9267 C CA . LEU B 1 558 ? -43.531 -3.008 1.68 1 22.12 558 LEU B CA 1
ATOM 9268 C C . LEU B 1 558 ? -43.406 -3.977 0.507 1 22.12 558 LEU B C 1
ATOM 9270 O O . LEU B 1 558 ? -43 -3.584 -0.588 1 22.12 558 LEU B O 1
ATOM 9274 N N . HIS B 1 559 ? -43.656 -5.27 0.758 1 20.67 559 HIS B N 1
ATOM 9275 C CA . HIS B 1 559 ? -43.75 -6.109 -0.429 1 20.67 559 HIS B CA 1
ATOM 9276 C C . HIS B 1 559 ? -44.781 -5.555 -1.409 1 20.67 559 HIS B C 1
ATOM 9278 O O . HIS B 1 559 ? -44.781 -5.895 -2.594 1 20.67 559 HIS B O 1
ATOM 9284 N N . GLN B 1 560 ? -45.875 -5.008 -0.725 1 21.05 560 GLN B N 1
ATOM 9285 C CA . GLN B 1 560 ? -47.094 -4.945 -1.494 1 21.05 560 GLN B CA 1
ATOM 9286 C C . GLN B 1 560 ? -47.031 -3.857 -2.562 1 21.05 560 GLN B C 1
ATOM 9288 O O . GLN B 1 560 ? -47.812 -3.855 -3.506 1 21.05 560 GLN B O 1
ATOM 9293 N N . LEU B 1 561 ? -46.406 -2.732 -2.145 1 20.91 561 LEU B N 1
ATOM 9294 C CA . LEU B 1 561 ? -47.031 -1.607 -2.824 1 20.91 561 LEU B CA 1
ATOM 9295 C C . LEU B 1 561 ? -46.75 -1.641 -4.32 1 20.91 561 LEU B C 1
ATOM 9297 O O . LEU B 1 561 ? -47.281 -0.832 -5.082 1 20.91 561 LEU B O 1
ATOM 9301 N N . VAL B 1 562 ? -45.562 -2.156 -4.668 1 20.88 562 VAL B N 1
ATOM 9302 C CA . VAL B 1 562 ? -45.406 -1.698 -6.047 1 20.88 562 VAL B CA 1
ATOM 9303 C C . VAL B 1 562 ? -46.438 -2.359 -6.938 1 20.88 562 VAL B C 1
ATOM 9305 O O . VAL B 1 562 ? -46.344 -2.312 -8.164 1 20.88 562 VAL B O 1
ATOM 9308 N N . ALA B 1 563 ? -47.406 -3.133 -6.301 1 21.8 563 ALA B N 1
ATOM 9309 C CA . ALA B 1 563 ? -48.312 -3.713 -7.297 1 21.8 563 ALA B CA 1
ATOM 9310 C C . ALA B 1 563 ? -49.156 -2.637 -7.953 1 21.8 563 ALA B C 1
ATOM 9312 O O . ALA B 1 563 ? -50.156 -2.945 -8.625 1 21.8 563 ALA B O 1
ATOM 9313 N N . GLY B 1 564 ? -49.125 -1.315 -7.555 1 17.53 564 GLY B N 1
ATOM 9314 C CA . GLY B 1 564 ? -50.344 -0.569 -7.902 1 17.53 564 GLY B CA 1
ATOM 9315 C C . GLY B 1 564 ? -50.719 -0.698 -9.367 1 17.53 564 GLY B C 1
ATOM 9316 O O . GLY B 1 564 ? -49.906 -1.155 -10.18 1 17.53 564 GLY B O 1
ATOM 9317 N N . ASP B 1 565 ? -51.875 0.04 -9.82 1 18.81 565 ASP B N 1
ATOM 9318 C CA . ASP B 1 565 ? -53.125 0.049 -10.586 1 18.81 565 ASP B CA 1
ATOM 9319 C C . ASP B 1 565 ? -52.875 0.42 -12.047 1 18.81 565 ASP B C 1
ATOM 9321 O O . ASP B 1 565 ? -53.781 0.303 -12.891 1 18.81 565 ASP B O 1
ATOM 9325 N N . ALA B 1 566 ? -52.094 1.436 -12.383 1 19.08 566 ALA B N 1
ATOM 9326 C CA . ALA B 1 566 ? -52.719 2.24 -13.414 1 19.08 566 ALA B CA 1
ATOM 9327 C C . ALA B 1 566 ? -53.031 1.406 -14.656 1 19.08 566 ALA B C 1
ATOM 9329 O O . ALA B 1 566 ? -52.094 0.929 -15.32 1 19.08 566 ALA B O 1
ATOM 9330 N N . GLU B 1 567 ? -54.219 0.643 -14.812 1 18.06 567 GLU B N 1
ATOM 9331 C CA . GLU B 1 567 ? -54.938 -0.05 -15.898 1 18.06 567 GLU B CA 1
ATOM 9332 C C . GLU B 1 567 ? -55 0.82 -17.141 1 18.06 567 GLU B C 1
ATOM 9334 O O . GLU B 1 567 ? -55.594 0.414 -18.156 1 18.06 567 GLU B O 1
ATOM 9339 N N . GLN B 1 568 ? -54.875 2.176 -17.156 1 19.8 568 GLN B N 1
ATOM 9340 C CA . GLN B 1 568 ? -55.719 2.68 -18.234 1 19.8 568 GLN B CA 1
ATOM 9341 C C . GLN B 1 568 ? -55.344 2.037 -19.562 1 19.8 568 GLN B C 1
ATOM 9343 O O . GLN B 1 568 ? -54.156 1.85 -19.859 1 19.8 568 GLN B O 1
ATOM 9348 N N . GLY B 1 569 ? -56.406 1.533 -20.312 1 17.88 569 GLY B N 1
ATOM 9349 C CA . GLY B 1 569 ? -56.875 0.817 -21.484 1 17.88 569 GLY B CA 1
ATOM 9350 C C . GLY B 1 569 ? -56.375 1.393 -22.781 1 17.88 569 GLY B C 1
ATOM 9351 O O . GLY B 1 569 ? -56.906 1.094 -23.859 1 17.88 569 GLY B O 1
ATOM 9352 N N . VAL B 1 570 ? -55.469 2.453 -22.828 1 21.48 570 VAL B N 1
ATOM 9353 C CA . VAL B 1 570 ? -55.656 2.908 -24.203 1 21.48 570 VAL B CA 1
ATOM 9354 C C . VAL B 1 570 ? -55.5 1.73 -25.156 1 21.48 570 VAL B C 1
ATOM 9356 O O . VAL B 1 570 ? -54.688 0.833 -24.922 1 21.48 570 VAL B O 1
ATOM 9359 N N . ASP B 1 571 ? -56.312 1.601 -26.203 1 18.84 571 ASP B N 1
ATOM 9360 C CA . ASP B 1 571 ? -56.875 0.768 -27.266 1 18.84 571 ASP B CA 1
ATOM 9361 C C . ASP B 1 571 ? -55.781 0.236 -28.188 1 18.84 571 ASP B C 1
ATOM 9363 O O . ASP B 1 571 ? -56.094 -0.388 -29.203 1 18.84 571 ASP B O 1
ATOM 9367 N N . THR B 1 572 ? -54.5 0.726 -28.031 1 19.78 572 THR B N 1
ATOM 9368 C CA . THR B 1 572 ? -54.062 0.587 -29.422 1 19.78 572 THR B CA 1
ATOM 9369 C C . THR B 1 572 ? -54.188 -0.864 -29.875 1 19.78 572 THR B C 1
ATOM 9371 O O . THR B 1 572 ? -53.969 -1.787 -29.094 1 19.78 572 THR B O 1
ATOM 9374 N N . ASP B 1 573 ? -54.688 -1.182 -31.109 1 18.28 573 ASP B N 1
ATOM 9375 C CA . ASP B 1 573 ? -55.219 -2.207 -32 1 18.28 573 ASP B CA 1
ATOM 9376 C C . ASP B 1 573 ? -54.281 -3.389 -32.125 1 18.28 573 ASP B C 1
ATOM 9378 O O . ASP B 1 573 ? -54.688 -4.547 -32.094 1 18.28 573 ASP B O 1
ATOM 9382 N N . GLY B 1 574 ? -53.062 -3.154 -32.719 1 17.39 574 GLY B N 1
ATOM 9383 C CA . GLY B 1 574 ? -52.906 -4.039 -33.844 1 17.39 574 GLY B CA 1
ATOM 9384 C C . GLY B 1 574 ? -52.625 -5.477 -33.469 1 17.39 574 GLY B C 1
ATOM 9385 O O . GLY B 1 574 ? -53.312 -6.395 -33.906 1 17.39 574 GLY B O 1
ATOM 9386 N N . LEU B 1 575 ? -51.219 -5.852 -33.375 1 18.52 575 LEU B N 1
ATOM 9387 C CA . LEU B 1 575 ? -50.781 -6.988 -34.156 1 18.52 575 LEU B CA 1
ATOM 9388 C C . LEU B 1 575 ? -51.062 -8.305 -33.438 1 18.52 575 LEU B C 1
ATOM 9390 O O . LEU B 1 575 ? -51 -8.359 -32.219 1 18.52 575 LEU B O 1
ATOM 9394 N N . GLY B 1 576 ? -51.594 -9.328 -34.031 1 17.7 576 GLY B N 1
ATOM 9395 C CA . GLY B 1 576 ? -52.188 -10.656 -34.031 1 17.7 576 GLY B CA 1
ATOM 9396 C C . GLY B 1 576 ? -51.281 -11.711 -33.406 1 17.7 576 GLY B C 1
ATOM 9397 O O . GLY B 1 576 ? -51.594 -12.898 -33.438 1 17.7 576 GLY B O 1
ATOM 9398 N N . PHE B 1 577 ? -49.875 -11.414 -33.188 1 17.02 577 PHE B N 1
ATOM 9399 C CA . PHE B 1 577 ? -49.188 -12.664 -33.531 1 17.02 577 PHE B CA 1
ATOM 9400 C C . PHE B 1 577 ? -49.656 -13.789 -32.594 1 17.02 577 PHE B C 1
ATOM 9402 O O . PHE B 1 577 ? -50.25 -13.539 -31.547 1 17.02 577 PHE B O 1
ATOM 9409 N N . LEU B 1 578 ? -48.531 -14.758 -32.25 1 17.33 578 LEU B N 1
ATOM 9410 C CA . LEU B 1 578 ? -48.375 -16.203 -32.406 1 17.33 578 LEU B CA 1
ATOM 9411 C C . LEU B 1 578 ? -48.844 -16.953 -31.172 1 17.33 578 LEU B C 1
ATOM 9413 O O . LEU B 1 578 ? -48.844 -16.391 -30.062 1 17.33 578 LEU B O 1
ATOM 9417 N N . GLU B 1 579 ? -49.188 -18.203 -31.344 1 17.91 579 GLU B N 1
ATOM 9418 C CA . GLU B 1 579 ? -49.906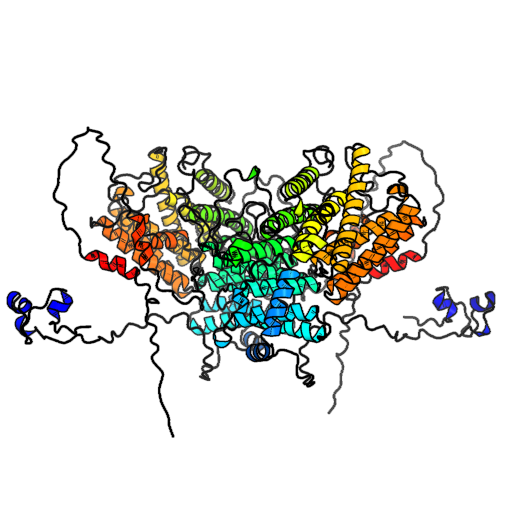 -19.359 -30.812 1 17.91 579 GLU B CA 1
ATOM 9419 C C . GLU B 1 579 ? -49.281 -19.844 -29.516 1 17.91 579 GLU B C 1
ATOM 9421 O O . GLU B 1 579 ? -48.094 -19.594 -29.266 1 17.91 579 GLU B O 1
ATOM 9426 N N . GLU B 1 580 ? -49.875 -20.797 -28.734 1 19.59 580 GLU B N 1
ATOM 9427 C CA . GLU B 1 580 ? -50.219 -21.375 -27.453 1 19.59 580 GLU B CA 1
ATOM 9428 C C . GLU B 1 580 ? -49.188 -22.391 -27 1 19.59 580 GLU B C 1
ATOM 9430 O O . GLU B 1 580 ? -49.375 -23.078 -26 1 19.59 580 GLU B O 1
ATOM 9435 N N . THR B 1 581 ? -48 -22.703 -27.688 1 20.03 581 THR B N 1
ATOM 9436 C CA . THR B 1 581 ? -47.719 -24.125 -27.531 1 20.03 581 THR B CA 1
ATOM 9437 C C . THR B 1 581 ? -47.438 -24.453 -26.062 1 20.03 581 THR B C 1
ATOM 9439 O O . THR B 1 581 ? -47.062 -23.578 -25.281 1 20.03 581 THR B O 1
ATOM 9442 N N . SER B 1 582 ? -47.531 -25.844 -25.672 1 20.8 582 SER B N 1
ATOM 9443 C CA . SER B 1 582 ? -47.75 -26.812 -24.594 1 20.8 582 SER B CA 1
ATOM 9444 C C . SER B 1 582 ? -46.5 -26.906 -23.719 1 20.8 582 SER B C 1
ATOM 9446 O O . SER B 1 582 ? -45.406 -27.172 -24.219 1 20.8 582 SER B O 1
ATOM 9448 N N . GLY B 1 583 ? -46.375 -26.141 -22.672 1 21.02 583 GLY B N 1
ATOM 9449 C CA . GLY B 1 583 ? -45.25 -25.891 -21.797 1 21.02 583 GLY B CA 1
ATOM 9450 C C . GLY B 1 583 ? -44.781 -27.125 -21.047 1 21.02 583 GLY B C 1
ATOM 9451 O O . GLY B 1 583 ? -45.5 -27.672 -20.234 1 21.02 583 GLY B O 1
ATOM 9452 N N . ASN B 1 584 ? -43.969 -28.094 -21.734 1 21.95 584 ASN B N 1
ATOM 9453 C CA . ASN B 1 584 ? -43.406 -29.344 -21.234 1 21.95 584 ASN B CA 1
ATOM 9454 C C . ASN B 1 584 ? -42.656 -29.141 -19.906 1 21.95 584 ASN B C 1
ATOM 9456 O O . ASN B 1 584 ? -41.906 -28.172 -19.766 1 21.95 584 ASN B O 1
ATOM 9460 N N . GLU B 1 585 ? -43.125 -29.844 -18.781 1 23.86 585 GLU B N 1
ATOM 9461 C CA . GLU B 1 585 ? -42.906 -29.969 -17.344 1 23.86 585 GLU B CA 1
ATOM 9462 C C . GLU B 1 585 ? -41.5 -30.438 -17.016 1 23.86 585 GLU B C 1
ATOM 9464 O O . GLU B 1 585 ? -41.312 -31.516 -16.469 1 23.86 585 GLU B O 1
ATOM 9469 N N . PHE B 1 586 ? -40.531 -30.234 -17.891 1 21.77 586 PHE B N 1
ATOM 9470 C CA . PHE B 1 586 ? -39.312 -31.031 -17.672 1 21.77 586 PHE B CA 1
ATOM 9471 C C . PHE B 1 586 ? -38.625 -30.609 -16.391 1 21.77 586 PHE B C 1
ATOM 9473 O O . PHE B 1 586 ? -37.781 -29.703 -16.391 1 21.77 586 PHE B O 1
ATOM 9480 N N . VAL B 1 587 ? -39.312 -30.438 -15.266 1 27.95 587 VAL B N 1
ATOM 9481 C CA . VAL B 1 587 ? -38.562 -29.953 -14.102 1 27.95 587 VAL B CA 1
ATOM 9482 C C . VAL B 1 587 ? -37.625 -31.047 -13.617 1 27.95 587 VAL B C 1
ATOM 9484 O O . VAL B 1 587 ? -38.031 -32.031 -13.008 1 27.95 587 VAL B O 1
ATOM 9487 N N . GLY B 1 588 ? -36.781 -31.625 -14.516 1 23.55 588 GLY B N 1
ATOM 9488 C CA . GLY B 1 588 ? -36.031 -32.812 -14.086 1 23.55 588 GLY B CA 1
ATOM 9489 C C . GLY B 1 588 ? -35.281 -32.594 -12.797 1 23.55 588 GLY B C 1
ATOM 9490 O O . GLY B 1 588 ? -35.031 -31.438 -12.391 1 23.55 588 GLY B O 1
ATOM 9491 N N . GLU B 1 589 ? -34.969 -33.75 -12.023 1 24.5 589 GLU B N 1
ATOM 9492 C CA . GLU B 1 589 ? -34.562 -34.094 -10.664 1 24.5 589 GLU B CA 1
ATOM 9493 C C . GLU B 1 589 ? -33.219 -33.5 -10.312 1 24.5 589 GLU B C 1
ATOM 9495 O O . GLU B 1 589 ? -32.875 -33.344 -9.133 1 24.5 589 GLU B O 1
ATOM 9500 N N . GLY B 1 590 ? -32.344 -33.5 -11.328 1 25.11 590 GLY B N 1
ATOM 9501 C CA . GLY B 1 590 ? -30.953 -33.281 -10.969 1 25.11 590 GLY B CA 1
ATOM 9502 C C . GLY B 1 590 ? -30.672 -31.891 -10.453 1 25.11 590 GLY B C 1
ATOM 9503 O O . GLY B 1 590 ? -29.516 -31.5 -10.289 1 25.11 590 GLY B O 1
ATOM 9504 N N . TRP B 1 591 ? -31.672 -31.141 -10.438 1 28.77 591 TRP B N 1
ATOM 9505 C CA . TRP B 1 591 ? -31.453 -29.734 -10.133 1 28.77 591 TRP B CA 1
ATOM 9506 C C . TRP B 1 591 ? -30.984 -29.562 -8.695 1 28.77 591 TRP B C 1
ATOM 9508 O O . TRP B 1 591 ? -30.453 -28.5 -8.336 1 28.77 591 TRP B O 1
ATOM 9518 N N . TRP B 1 592 ? -31.312 -30.547 -7.926 1 29.8 592 TRP B N 1
ATOM 9519 C CA . TRP B 1 592 ? -31.125 -30.281 -6.504 1 29.8 592 TRP B CA 1
ATOM 9520 C C . TRP B 1 592 ? -29.641 -30.219 -6.156 1 29.8 592 TRP B C 1
ATOM 9522 O O . TRP B 1 592 ? -29.234 -29.484 -5.246 1 29.8 592 TRP B O 1
ATOM 9532 N N . ARG B 1 593 ? -28.859 -31.141 -6.758 1 29.77 593 ARG B N 1
ATOM 9533 C CA . ARG B 1 593 ? -27.453 -31.188 -6.359 1 29.77 593 ARG B CA 1
ATOM 9534 C C . ARG B 1 593 ? -26.75 -29.875 -6.652 1 29.77 593 ARG B C 1
ATOM 9536 O O . ARG B 1 593 ? -25.703 -29.578 -6.062 1 29.77 593 ARG B O 1
ATOM 9543 N N . LEU B 1 594 ? -27.266 -29.281 -7.73 1 27.36 594 LEU B N 1
ATOM 9544 C CA . LEU B 1 594 ? -26.688 -27.969 -8.031 1 27.36 594 LEU B CA 1
ATOM 9545 C C . LEU B 1 594 ? -27.078 -26.938 -6.977 1 27.36 594 LEU B C 1
ATOM 9547 O O . LEU B 1 594 ? -26.344 -25.969 -6.746 1 27.36 594 LEU B O 1
ATOM 9551 N N . LEU B 1 595 ? -28.328 -27.062 -6.359 1 28.44 595 LEU B N 1
ATOM 9552 C CA . LEU B 1 595 ? -28.797 -26.109 -5.355 1 28.44 595 LEU B CA 1
ATOM 9553 C C . LEU B 1 595 ? -28.031 -26.281 -4.047 1 28.44 595 LEU B C 1
ATOM 9555 O O . LEU B 1 595 ? -28.062 -25.406 -3.186 1 28.44 595 LEU B O 1
ATOM 9559 N N . SER B 1 596 ? -27.688 -27.594 -3.744 1 27.67 596 SER B N 1
ATOM 9560 C CA . SER B 1 596 ? -27.141 -27.797 -2.404 1 27.67 596 SER B CA 1
ATOM 9561 C C . SER B 1 596 ? -25.875 -26.984 -2.18 1 27.67 596 SER B C 1
ATOM 9563 O O . SER B 1 596 ? -25.297 -27.016 -1.096 1 27.67 596 SER B O 1
ATOM 9565 N N . PHE B 1 597 ? -25.109 -26.812 -3.232 1 27.25 597 PHE B N 1
ATOM 9566 C CA . PHE B 1 597 ? -24.031 -25.875 -2.951 1 27.25 597 PHE B CA 1
ATOM 9567 C C . PHE B 1 597 ? -24.594 -24.562 -2.408 1 27.25 597 PHE B C 1
ATOM 9569 O O . PHE B 1 597 ? -23.828 -23.641 -2.113 1 27.25 597 PHE B O 1
ATOM 9576 N N . CYS B 1 598 ? -25.891 -24.406 -2.492 1 27.28 598 CYS B N 1
ATOM 9577 C CA . CYS B 1 598 ? -26.531 -23.203 -1.994 1 27.28 598 CYS B CA 1
ATOM 9578 C C . CYS B 1 598 ? -26.656 -23.234 -0.477 1 27.28 598 CYS B C 1
ATOM 9580 O O . CYS B 1 598 ? -27.312 -22.375 0.114 1 27.28 598 CYS B O 1
ATOM 9582 N N . ASP B 1 599 ? -26.719 -24.422 0.196 1 25.33 599 ASP B N 1
ATOM 9583 C CA . ASP B 1 599 ? -26.984 -24.312 1.626 1 25.33 599 ASP B CA 1
ATOM 9584 C C . ASP B 1 599 ? -25.875 -23.547 2.334 1 25.33 599 ASP B C 1
ATOM 9586 O O . ASP B 1 599 ? -24.719 -23.984 2.348 1 25.33 599 ASP B O 1
ATOM 9590 N N . ASP B 1 600 ? -26 -22.312 2.465 1 25.5 600 ASP B N 1
ATOM 9591 C CA . ASP B 1 600 ? -25.406 -21.453 3.48 1 25.5 600 ASP B CA 1
ATOM 9592 C C . ASP B 1 600 ? -25.625 -22.016 4.883 1 25.5 600 ASP B C 1
ATOM 9594 O O . ASP B 1 600 ? -26.672 -21.766 5.5 1 25.5 600 ASP B O 1
ATOM 9598 N N . PRO B 1 601 ? -25.391 -23.297 5.219 1 26.44 601 PRO B N 1
ATOM 9599 C CA . PRO B 1 601 ? -25.672 -23.719 6.594 1 26.44 601 PRO B CA 1
ATOM 9600 C C . PRO B 1 601 ? -24.953 -22.859 7.629 1 26.44 601 PRO B C 1
ATOM 9602 O O . PRO B 1 601 ? -25.25 -22.938 8.82 1 26.44 601 PRO B O 1
ATOM 9605 N N . HIS B 1 602 ? -23.969 -22.328 7.898 1 25.22 602 HIS B N 1
ATOM 9606 C CA . HIS B 1 602 ? -24.062 -21.172 8.781 1 25.22 602 HIS B CA 1
ATOM 9607 C C . HIS B 1 602 ? -25.016 -20.109 8.219 1 25.22 602 HIS B C 1
ATOM 9609 O O . HIS B 1 602 ? -25.031 -18.969 8.68 1 25.22 602 HIS B O 1
ATOM 9615 N N . LEU B 1 603 ? -26.312 -20.656 7.508 1 23.19 603 LEU B N 1
ATOM 9616 C CA . LEU B 1 603 ? -27.547 -21.328 7.895 1 23.19 603 LEU B CA 1
ATOM 9617 C C . LEU B 1 603 ? -27.25 -22.531 8.789 1 23.19 603 LEU B C 1
ATOM 9619 O O . LEU B 1 603 ? -28.125 -23.359 9.016 1 23.19 603 LEU B O 1
ATOM 9623 N N . LEU B 1 604 ? -26.094 -23.047 9.086 1 22.83 604 LEU B N 1
ATOM 9624 C CA . LEU B 1 604 ? -26.156 -24.031 10.172 1 22.83 604 LEU B CA 1
ATOM 9625 C C . LEU B 1 604 ? -26.594 -23.359 11.477 1 22.83 604 LEU B C 1
ATOM 9627 O O . LEU B 1 604 ? -26.375 -22.172 11.672 1 22.83 604 LEU B O 1
ATOM 9631 N N . SER B 1 605 ? -27.641 -23.953 12.211 1 22.11 605 SER B N 1
ATOM 9632 C CA . SER B 1 605 ? -28.453 -23.812 13.422 1 22.11 605 SER B CA 1
ATOM 9633 C C . SER B 1 605 ? -27.578 -23.438 14.617 1 22.11 605 SER B C 1
ATOM 9635 O O . SER B 1 605 ? -26.422 -23.844 14.703 1 22.11 605 SER B O 1
ATOM 9637 N N . THR B 1 606 ? -27.953 -22.328 15.195 1 22.77 606 THR B N 1
ATOM 9638 C CA . THR B 1 606 ? -27.703 -21.781 16.531 1 22.77 606 THR B CA 1
ATOM 9639 C C . THR B 1 606 ? -27.953 -22.844 17.594 1 22.77 606 THR B C 1
ATOM 9641 O O . THR B 1 606 ? -29.094 -23.234 17.844 1 22.77 606 THR B O 1
ATOM 9644 N N . SER B 1 607 ? -27.328 -24.078 17.547 1 21.52 607 SER B N 1
ATOM 9645 C CA . SER B 1 607 ? -27.703 -24.828 18.734 1 21.52 607 SER B CA 1
ATOM 9646 C C . SER B 1 607 ? -27.297 -24.094 20 1 21.52 607 SER B C 1
ATOM 9648 O O . SER B 1 607 ? -26.125 -23.781 20.203 1 21.52 607 SER B O 1
ATOM 9650 N N . MET B 1 608 ? -28.203 -23.188 20.516 1 21.95 608 MET B N 1
ATOM 9651 C CA . MET B 1 608 ? -28.234 -22.672 21.891 1 21.95 608 MET B CA 1
ATOM 9652 C C . MET B 1 608 ? -28.203 -23.797 22.906 1 21.95 608 MET B C 1
ATOM 9654 O O . MET B 1 608 ? -28.609 -23.609 24.062 1 21.95 608 MET B O 1
ATOM 9658 N N . ASP B 1 609 ? -27.672 -25 22.578 1 21.11 609 ASP B N 1
ATOM 9659 C CA . ASP B 1 609 ? -28.094 -25.969 23.578 1 21.11 609 ASP B CA 1
ATOM 9660 C C . ASP B 1 609 ? -27.625 -25.562 24.969 1 21.11 609 ASP B C 1
ATOM 9662 O O . ASP B 1 609 ? -28.375 -25.656 25.953 1 21.11 609 ASP B O 1
ATOM 9666 N N . ASN B 1 610 ? -26.297 -25.516 25.359 1 21.16 610 ASN B N 1
ATOM 9667 C CA . ASN B 1 610 ? -26.031 -26.172 26.641 1 21.16 610 ASN B CA 1
ATOM 9668 C C . ASN B 1 610 ? -26.344 -25.266 27.812 1 21.16 610 ASN B C 1
ATOM 9670 O O . ASN B 1 610 ? -25.516 -24.438 28.219 1 21.16 610 ASN B O 1
ATOM 9674 N N . MET B 1 611 ? -27.562 -24.609 27.969 1 20.72 611 MET B N 1
ATOM 9675 C CA . MET B 1 611 ? -27.938 -24.156 29.312 1 20.72 611 MET B CA 1
ATOM 9676 C C . MET B 1 611 ? -27.859 -25.297 30.312 1 20.72 611 MET B C 1
ATOM 9678 O O . MET B 1 611 ? -28.766 -26.125 30.391 1 20.72 611 MET B O 1
ATOM 9682 N N . GLY B 1 612 ? -26.812 -26.203 30.297 1 18.97 612 GLY B N 1
ATOM 9683 C CA . GLY B 1 612 ? -26.906 -27.141 31.406 1 18.97 612 GLY B CA 1
ATOM 9684 C C . GLY B 1 612 ? -27.078 -26.453 32.75 1 18.97 612 GLY B C 1
ATOM 9685 O O . GLY B 1 612 ? -26.625 -25.328 32.938 1 18.97 612 GLY B O 1
ATOM 9686 N N . ASP B 1 613 ? -28.141 -26.781 33.594 1 19.97 613 ASP B N 1
ATOM 9687 C CA . ASP B 1 613 ? -28.734 -26.719 34.906 1 19.97 613 ASP B CA 1
ATOM 9688 C C . ASP B 1 613 ? -27.719 -27.062 36 1 19.97 613 ASP B C 1
ATOM 9690 O O . ASP B 1 613 ? -28.016 -26.984 37.188 1 19.97 613 ASP B O 1
ATOM 9694 N N . GLU B 1 614 ? -26.531 -27.766 35.812 1 19.95 614 GLU B N 1
ATOM 9695 C CA . GLU B 1 614 ? -26.297 -28.547 37.031 1 19.95 614 GLU B CA 1
ATOM 9696 C C . GLU B 1 614 ? -26.078 -27.625 38.219 1 19.95 614 GLU B C 1
ATOM 9698 O O . GLU B 1 614 ? -25.219 -26.75 38.188 1 19.95 614 GLU B O 1
ATOM 9703 N N . ASN B 1 615 ? -27.156 -27.375 39.031 1 18.58 615 ASN B N 1
ATOM 9704 C CA . ASN B 1 615 ? -27.297 -27.172 40.469 1 18.58 615 ASN B CA 1
ATOM 9705 C C . ASN B 1 615 ? -26.359 -28.094 41.281 1 18.58 615 ASN B C 1
ATOM 9707 O O . ASN B 1 615 ? -26.531 -28.266 42.469 1 18.58 615 ASN B O 1
ATOM 9711 N N . VAL B 1 616 ? -25.375 -28.719 40.844 1 18.2 616 VAL B N 1
ATOM 9712 C CA . VAL B 1 616 ? -24.969 -29.547 41.969 1 18.2 616 VAL B CA 1
ATOM 9713 C C . VAL B 1 616 ? -24.641 -28.656 43.188 1 18.2 616 VAL B C 1
ATOM 9715 O O . VAL B 1 616 ? -23.906 -27.672 43.062 1 18.2 616 VAL B O 1
ATOM 9718 N N . ALA B 1 617 ? -25.266 -29.125 44.281 1 18.28 617 ALA B N 1
ATOM 9719 C CA . ALA B 1 617 ? -25.109 -29.328 45.719 1 18.28 617 ALA B CA 1
ATOM 9720 C C . ALA B 1 617 ? -23.703 -29.797 46.062 1 18.28 617 ALA B C 1
ATOM 9722 O O . ALA B 1 617 ? -23.141 -30.625 45.344 1 18.28 617 ALA B O 1
#

Secondary structure (DSSP, 8-state):
-----EEHHHHHTT-----SSSSSPHHHHHHT-TTS--EE-----------------------------SSS---HHHHHHHS-HHHHHHHHHHHHHH-TT-TT--GGGGG--GGG--HHHHHHHHHHHHHHHTT-TTS-HHHHHHHHHHHHHHHHTTTTS---HHHHHHHHHHHHHHHHTT-HHHHHHHHHHHHHHHHHHHGGGS-BTTB-----HHHHHHHHHHHHHHHHH-BTTTB--SS-SS--SSPPPPPHHHHHHT-------S-GGGPPB-GGGHHHHHHHHHHHHHHHHHHHHTTGGGSTTTTSGGGSTTSTTSHHHHHHHHHHHHHHTB-GGG-TTTS-HHHHHHTT-HHHHHHHHHHHHHHHHHHHHTTS-S--TT-SS--S--SSSPPSS---HHHHHHHHHHHHHHHHHHHHHHHHHHHTT----SHHHHHHHHHHHHHHHHHHH-HHHHT--HHHHHHHHHHHHHHHHHHHHHHHH-THHHHHHHHHHHHHHHHHHHHTT-----SGGG-HHHHHHHHTGGG--PPP------TT----SGGGGGGGGGG-------------------------TTHHHHHGGG--BTBS-----TT------/-----EEHHHHHTT-----SSSSSPHHHHHHT--TT--EE-----------------------------SSS---HHHHHHHS-HHHHHHHHHHHHHH-TT-TT--GGGGG--GGG--HHHHHHHHHHHHHHHTT-TTS-HHHHHHHHHHHHHHHHTTTTS---HHHHHHHHHHHHHHHHTT-HHHHHHHHHHHHHHHHHHHGGGS-BTTB-----HHHHHHHHHHHHHHHHH-BTTTB--SS-SS--SSPPPPPHHHHHHT-------S-GGGPPB-GGGHHHHHHHHHHHHHHHHHHHHTTGGGSTTTTSGGGSTTSTTSHHHHHHHHHHHHHHTB-GGG-TTTS-HHHHHHTT-HHHHHHHHHHHHHHHHHHHHTTS-S--TT-SS--S--SSSPPSS---HHHHHHHHHHHHHHHHHHHHHHHHHHHTT----SHHHHHHHHHHHHHHHHHHH-HHHHT--HHHHHHHHHHHHHHHHHHHHHHTT-THHHHHHHHHHHHHHHHHHHHTT-----SGGG-HHHHHHHHTGGG--PPP------TT-----GGGGGGTGGG-------------------------TTHHHHHGGG--GGGS-------------

Solvent-accessible surface area (backbone atoms only — not comparable to full-atom values): 70076 Å² total; per-residue (Å²): 131,86,77,67,62,31,24,62,64,32,61,73,65,70,42,88,50,52,51,92,88,48,60,44,28,56,62,30,53,77,70,67,44,38,89,74,33,46,60,44,60,72,69,83,70,77,65,81,60,72,76,60,77,80,63,82,64,68,77,61,77,64,72,62,74,65,68,84,60,88,84,56,57,86,43,72,69,59,45,53,69,72,48,51,69,67,53,50,49,52,13,52,52,49,46,48,48,63,38,53,72,54,60,54,81,52,75,68,69,70,68,65,53,79,89,72,53,49,72,51,48,48,50,32,52,46,53,42,36,52,55,42,40,47,78,36,86,87,48,56,69,66,50,47,50,51,35,53,50,46,50,53,54,56,53,46,71,41,63,79,77,51,83,47,72,46,50,28,54,35,27,42,54,48,13,50,51,27,45,23,57,35,35,22,44,52,15,50,47,30,38,47,49,19,40,52,46,46,42,51,38,47,22,82,26,33,50,46,71,94,38,72,64,65,63,51,68,57,55,42,24,42,52,49,26,41,49,50,52,37,35,62,63,27,40,45,83,51,26,66,53,79,64,74,91,62,86,67,71,63,76,80,70,75,39,51,62,33,66,74,69,67,48,73,79,68,78,69,71,90,59,69,89,70,53,61,43,50,85,53,33,49,62,59,51,45,52,55,47,43,52,50,37,28,52,53,48,17,44,47,63,58,39,43,63,60,26,90,69,29,32,38,66,60,32,32,60,95,30,76,76,4,69,58,29,45,53,51,48,50,52,50,51,54,57,66,34,38,29,73,79,62,36,72,78,85,32,59,60,64,66,33,46,77,71,73,39,33,38,52,47,48,51,53,43,46,51,53,30,49,43,48,28,58,64,36,49,76,44,49,50,79,54,53,78,88,34,70,51,51,50,55,52,81,54,81,75,55,59,76,54,82,69,62,63,67,54,32,46,48,39,55,47,52,27,52,49,26,26,49,49,46,41,50,50,56,51,48,28,44,72,71,70,46,62,64,72,40,61,67,50,31,50,43,30,47,55,20,22,50,53,21,45,49,40,40,45,36,24,50,26,68,66,45,49,74,67,51,26,52,48,23,46,51,48,21,51,54,25,43,53,52,30,54,57,28,26,71,55,25,52,35,36,50,57,49,50,51,51,46,54,51,49,49,53,53,44,49,42,49,61,73,67,49,97,58,82,60,47,58,82,73,38,55,66,60,51,46,50,64,66,40,55,79,53,43,48,55,61,69,76,68,77,71,70,68,81,76,69,72,75,74,72,66,72,66,56,75,73,53,64,79,61,74,67,93,65,83,66,81,70,84,77,79,91,78,78,88,83,80,82,84,83,80,80,77,74,66,79,74,55,53,73,68,47,60,78,59,68,58,41,83,56,49,75,78,74,75,64,90,69,80,72,88,67,84,127,131,88,77,67,61,33,23,61,64,32,61,73,66,72,42,88,48,53,51,94,89,48,60,44,28,56,60,31,52,76,70,66,44,38,88,74,34,46,60,42,60,74,70,81,71,78,68,80,61,72,77,58,79,78,63,82,64,68,75,61,77,64,74,62,75,66,68,84,58,89,84,55,57,85,41,73,69,58,45,53,70,71,47,50,68,68,53,49,49,51,15,51,52,48,45,49,49,63,36,52,73,55,60,52,81,50,74,65,69,70,67,64,55,78,88,71,53,49,72,51,48,50,49,33,53,47,53,43,36,51,56,41,39,48,78,36,87,87,47,55,71,66,50,47,48,50,35,52,50,45,50,51,54,57,53,47,72,41,64,80,77,52,82,47,71,45,50,29,52,33,28,42,54,48,13,50,52,25,43,24,56,35,36,22,44,51,14,49,47,29,37,46,50,20,40,51,45,46,42,52,39,48,23,81,27,35,51,47,69,93,39,73,63,64,62,51,70,57,56,43,23,43,53,50,26,42,48,50,52,38,36,61,63,28,41,45,82,51,26,67,54,78,64,74,91,62,86,69,70,60,77,80,70,76,39,51,62,33,64,76,67,68,47,73,81,68,77,69,73,91,58,71,87,71,53,62,43,48,84,53,32,48,61,60,50,45,52,53,48,43,52,50,37,28,52,52,48,18,44,47,62,58,39,42,63,59,25,90,70,31,32,38,67,62,34,32,58,93,31,77,76,3,68,58,29,46,54,50,48,51,52,49,52,54,57,67,34,38,29,71,78,62,36,72,77,85,32,58,60,66,67,33,45,76,70,73,39,31,37,51,49,49,51,54,43,44,51,53,30,49,40,48,28,57,64,36,48,76,44,50,49,79,54,53,78,88,34,70,53,53,50,56,51,79,54,82,74,55,58,75,54,82,70,62,62,66,54,32,46,49,39,53,48,50,26,52,49,25,26,50,49,46,42,50,50,57,50,48,29,44,72,71,71,44,62,64,72,39,62,64,49,31,50,43,31,47,54,20,24,50,52,20,46,48,40,40,42,36,24,51,28,68,67,46,51,74,66,51,25,52,48,24,46,51,48,22,52,53,25,43,52,53,29,53,57,30,27,73,54,26,53,34,38,50,57,50,51,51,50,46,54,52,49,50,53,53,45,48,42,49,62,72,67,51,96,57,83,60,46,58,82,73,39,56,65,60,50,46,52,64,65,40,55,79,55,44,49,54,62,70,75,68,77,70,71,68,80,76,70,73,77,73,74,64,70,64,55,73,73,55,60,81,66,72,69,93,65,85,68,82,68,86,75,76,88,77,79,86,86,80,82,83,80,79,81,74,76,66,76,73,55,52,71,68,48,56,78,58,65,60,36,100,63,52,77,79,75,76,63,86,74,73,71,86,68,82,126

pLDDT: mean 77.8, std 25.93, range [17.02, 98.81]

Foldseek 3Di:
DPFDFAWPVCVVVVHDFADPPDFDTPVCVVVVNRVRGDGDTPPPDPPPPDPPPDDVPPPPCPVPPPCPDDQADDDLLVNLVVQDLVLLVVLLLVCCLQPVLQPQDACVLSVDDPVPDDSLLSLLSQLSSLLVVLVDPPDDPVRSVNNLVNSVVVLVVCLPVAADLSSLNSLQSSLQQCLLQQQQVSVLVSLVSSQVSLCVVQVVQFDDDVRHRDDDLSSQSSNLSSVLSQLLNAAAPVRDGPDDLDDDRDDDHAFQVCVRVVPDRDDDPPDPLQAADELRNLNVLSSLLSSLLSLLLNCVLVPNCQDPPCLEPLQPCVHCNHPLNVSVVSLVSSVVSYDLCLDPPSHALLVCVVVSRSSSSLVSNLSSLVSLLSSLVSFFFLACQVDQEFFGYPDPPHRPDRDDSVVRLVSLVSNLVSLLRLLVSQVSCVVSPNHRQGLSNLLSLLSSLLVLLVCLLCVRHNVHDPVRSVVSVVSSVSSLVSLVVSCSSGVLSVVSNVLSVVSSVVSNCSNVVHPDDRHCVVPVPSVCCNSCVSRGNDDDPDPPPPPPDDPPPPVPPVVPPVVDDPPPPPDDDDDDDDDDDDDDPPPDDPVVVVCVVVPVVCCVDPCPPDPDDPPDD/DDFDFAWPVCVVVVHDFADPPDFDTPVCVVVVVRPRGDGDTPPPDPPPPDPPPDDVPPVPCPVPVPCPPDQADDDLLVNLVVQDLVLLVVLLLVCCLQCVLQPQDACVLSVDDPVPDDSLLSLLSQLSSLLVVLVPPVDDPVRSVNNLVNSVVVLVVCLPVAADLSSLNSLQSSLQQCLLQLQQVSVLVSLVSSQVSLCVVQVVQFDDDVRHRPDDLSSQSSNLSSVLSQLLNAAAPVRDGPDDLDDDRDDDHAFQVCVRVVPDRDPDPPDPLQAADELRNLNVLSSLLSSLLSVLLNCVLVPNCQDPPCLEPLQDCVHCNHPLNVSVVSLVSSVVSYDLCLDPPSHALLVVVVVSRSSSSLVSNLSSLVSLLSSLVSFFFQACQVDQEFFGYPDPPHRPDRDDSVVRLVSLVSNLVSLLRLLVSQVSCVVSPNHRQGLSNLLSLLSSLLVLLVCLLCVSHNVHDPVRSVVSVVSSVSSLVSLVVSCSSGVLSVVSNVLSVVSSVVSNCSNVVHPDDRHCVLPVPSVCCNSCVSRGNDDDPDPPDPPPDDPPPPVPPVVPPVVDDPPDDDDDDDDDDDDDDDPDPPPDDPVVVVCVVVPPVCCVDPCPPDPPPPPDD

Organism: Fusarium oxysporum f. sp. lycopersici (strain 4287 / CBS 123668 / FGSC 9935 / NRRL 34936) (NCBI:txid426428)

Nearest PDB structures (foldseek):
  8e0l-assembly1_C  TM=4.190E-01  e=2.845E+00  synthetic construct
  7v6p-assembly1_A-2  TM=2.497E-01  e=1.292E+00  Homo sapiens
  8fbj-assembly1_A  TM=2.759E-01  e=3.223E+00  synthetic construct
  8fbj-assembly1_A  TM=3.552E-01  e=2.463E+00  synthetic construct
  7v6p-assembly1_A-2  TM=2.426E-01  e=1.623E+00  Homo sapiens

InterPro domains:
  IPR001138 Zn(2)Cys(6) fungal-type DNA-binding domain [PF00172] (6-40)
  IPR001138 Zn(2)Cys(6) fungal-type DNA-binding domain [PS00463] (6-37)
  IPR001138 Zn(2)Cys(6) fungal-type DNA-binding domain [PS50048] (6-39)
  IPR001138 Zn(2)Cys(6) fungal-type DNA-binding domain [SM00066] (1-48)
  IPR001138 Zn(2)Cys(6) fungal-type DNA-binding domain [cd00067] (2-40)
  IPR007219 Xylanolytic transcriptional activator, regulatory domain [PF04082] (118-260)
  IPR007219 Xylanolytic transcriptional activator, regulatory domain [SM00906] (187-259)
  IPR036864 Zn(2)-C6 fungal-type DNA-binding domain superfamily [G3DSA:4.10.240.10] (5-96)
  IPR036864 Zn(2)-C6 fungal-type DNA-binding domain superfamily [SSF57701] (2-41)
  IPR050815 Transcription factor, fungi [PTHR47338] (1-539)

Radius of gyration: 36.59 Å; Cα contacts (8 Å, |Δi|>4): 1522; chains: 2; bounding box: 112×108×84 Å

Sequence (1234 aa):
MRTTIACERCRRSKVKCRHNGQPPCAGCIKSGCTETCVLSGPVLGQSLGSKRPAKRQRLSVDQSQTDIFGDVWQDINQAFEQTSRAQVISAINLFRAQFPEFGFLHPDDLEYCEDELSIVQKLRLLVVVAVSHRYADSYTADINNKNILFIANEVQKKLTSGPSLALVQTFLILSLCNWGDGDGFNAWMHCGIATRMAQGLLSTGFASCGKRETLSELEKRTLWTCFKMDRLLSCGKRRQAMFPDGDTHFSLPVNDTQFLFGQSPQTAPVDDSLRSYGPDDHLVLLIQGLRIWSRVHTWIAEGGRRQPGMTEPEQCPFNETSDWSKMRQALIKWRESQDALMKYPATKVSVHAQRGQAERFGYINLVYYVSLLFLCREFIPFSPVDEVKPRGPIEPPLLKVRGPDSFWLQNVFDLYDAASQISSLLSDLEHVGCPLRTPFSGLCAFSSTLWSIYGAAFPNFMGFTPSQTSDANAQAERTMAVLVRIGKVWRLAEEWIDVLNTAKSIMTRFSEGRRIKRSRYDYPELEDSIHLAPLQGMPRQTFDKPAGLVSADDGSKLHQLVAGDAEQGVDTDGLGFLEETSGNEFVGEGWWRLLSFCDDPHLLSTSMDNMGDENVAMRTTIACERCRRSKVKCRHNGQPPCAGCIKSGCTETCVLSGPVLGQSLGSKRPAKRQRLSVDQSQTDIFGDVWQDINQAFEQTSRAQVISAINLFRAQFPEFGFLHPDDLEYCEDELSIVQKLRLLVVVAVSHRYADSYTADINNKNILFIANEVQKKLTSGPSLALVQTFLILSLCNWGDGDGFNAWMHCGIATRMAQGLLSTGFASCGKRETLSELEKRTLWTCFKMDRLLSCGKRRQAMFPDGDTHFSLPVNDTQFLFGQSPQTAPVDDSLRSYGPDDHLVLLIQGLRIWSRVHTWIAEGGRRQPGMTEPEQCPFNETSDWSKMRQALIKWRESQDALMKYPATKVSVHAQRGQAERFGYINLVYYVSLLFLCREFIPFSPVDEVKPRGPIEPPLLKVRGPDSFWLQNVFDLYDAASQISSLLSDLEHVGCPLRTPFSGLCAFSSTLWSIYGAAFPNFMGFTPSQTSDANAQAERTMAVLVRIGKVWRLAEEWIDVLNTAKSIMTRFSEGRRIKRSRYDYPELEDSIHLAPLQGMPRQTFDKPAGLVSADDGSKLHQLVAGDAEQGVDTDGLGFLEETSGNEFVGEGWWRLLSFCDDPHLLSTSMDNMGDENVA